Protein 6MLX (pdb70)

InterPro domains:
  IPR026906 BspA-type LRR region [PF13306] (80-206)
  IPR032675 Leucine-rich repeat domain superfamily [G3DSA:3.80.10.10] (32-240)
  IPR053139 Putative surface bspA-like protein [PTHR45661] (82-229)

Solvent-accessible surface area: 36418 Å² total; per-residue (Å²): 184,72,12,70,35,148,78,0,86,32,16,16,25,101,126,42,80,0,3,20,0,26,85,11,82,15,174,31,106,30,2,40,2,6,44,84,4,42,40,16,52,0,34,43,0,15,66,92,0,0,96,36,17,88,36,0,44,113,3,33,9,17,76,23,0,116,26,0,2,53,34,0,0,14,14,0,42,120,0,38,156,9,100,25,6,96,12,0,112,43,0,104,63,44,0,0,37,103,0,66,34,0,53,33,16,129,12,14,210,21,0,34,31,0,15,68,19,0,0,7,29,0,26,36,0,64,81,2,69,3,26,98,22,6,99,58,21,12,12,0,0,0,58,62,0,20,83,0,30,24,0,124,0,2,95,56,17,71,26,0,1,33,4,2,0,58,22,0,126,26,0,52,100,14,24,64,36,22,172,176,13,46,31,7,124,12,0,0,50,12,0,150,141,6,53,96,107,16,57,150,49,0,105,183,37,26,5,170,21,110,24,66,208,68,21,50,25,153,81,7,91,56,27,42,14,127,84,80,70,2,2,30,0,59,83,9,73,13,168,27,97,42,1,56,2,6,53,100,4,11,5,8,46,0,10,36,0,14,62,29,0,0,29,37,14,80,33,0,38,131,1,22,9,18,66,36,0,128,31,0,0,46,1,0,0,9,16,0,46,117,0,32,119,8,108,22,1,80,26,0,123,48,0,104,32,3,0,0,22,94,0,58,40,0,57,11,12,106,19,12,194,42,0,32,42,1,15,74,0,0,0,4,16,0,24,40,0,76,78,0,61,3,23,93,24,9,140,110,22,15,21,0,0,0,37,67,0,17,84,0,28,22,1,126,0,1,88,55,20,161,73,0,14,70,6,3,0,55,19,0,128,37,0,66,95,10,22,56,47,31,172,170,10,59,36,21,108,11,0,0,42,6,0,156,110,6,52,99,92,20,61,130,45,0,88,149,44,29,3,171,22,101,24,67,121,237,88,22,75,37,156,66,8,95,87,29,98,17,125,111,168,85,0,1,29,0,61,82,7,80,11,166,30,113,54,3,56,2,4,51,100,6,114,62,45,43,0,31,39,0,13,58,101,0,0,102,40,15,77,34,0,41,116,3,32,9,15,76,33,0,98,32,0,1,66,37,0,0,12,15,0,38,114,0,17,77,10,100,21,1,110,10,0,77,44,0,100,62,47,0,0,30,106,0,65,34,0,8,10,18,125,15,16,216,44,0,62,23,0,12,98,20,0,0,6,33,0,26,20,0,6,57,2,72,2,22,90,36,7,156,93,23,12,21,0,0,1,55,64,0,31,35,0,0,16,0,120,0,1,87,61,18,161,74,1,18,70,4,1,0,60,18,0,82,1,0,18,69,13,26,60,46,31,157,170,16,67,36,24,122,11,0,0,26,3,0,36,36,3,47,38,62,19,8,133,40,0,91,191,43,30,1,172,21,99,3,20,53,143,229,84,21,70,44,160,74,8,86,82,28,86,15,124,120,174,84,1,0,29,0,58,70,12,86,18,171,28,100,47,1,56,4,7,51,105,8,107,59,45,48,0,8,37,0,13,60,18,0,0,23,37,16,87,34,0,41,122,4,31,14,17,57,37,0,123,33,0,0,46,1,0,0,10,15,0,43,124,0,29,137,6,114,22,2,35,25,0,111,45,0,101,32,2,0,0,21,96,0,60,37,0,28,45,12,110,18,9,57,12,0,23,33,1,15,75,0,0,1,3,15,0,25,38,0,70,85,2,73,2,21,17,0,12,67,111,24,16,21,0,0,0,34,64,0,15,87,0,28,25,0,118,0,4,10,30,17,98,68,0,13,69,5,2,0,61,17,0,115,39,0,66,98,14,23,48,39,25,126,121,2,53,37,23,109,14,0,0,41,3,0,118,114,5,54,87,108,21,52,144,38,0,86,151,18,40,2,155,24,104,22,59,112

Organism: Treponema pallidum (NCBI:txid160)

Foldseek 3Di:
DADDCVQFDWDADPVRQEIETQAGRDQAQEHEHDQHDPPHGHAEDEACRQQQSCRYAEYEYEQNHAEYYACSNPNVCNHAYYHDHLNYAEYEACVCANVCNHQEYADHLRYAEYYALPCANNQNHAEEEDELNHAYHYANVVHQNQRHAEYEDRLVHAEQEHCPPANNCNHAYYHNDYPEHYYYECPQHNPNHHDPVRVVVVVVNPDPYDND/DADDCVQFDWDADPVSQAIETAAGNDLDQEHEHDQDDPNHGHAEDEDCRQAQSCNYQEYEDEQNHAEYYACSNQNNQNHAEYHDHQNHAEYEHCVCANVQNHQEDDDHQQHAYYEACPCANNQNYAEEEDHLNYHYHYANVPAQNQRHAEYEDRLPAAEQYHCVPHQNCNHAYYHNDDPEHYYYECVQENVNHHDPVVVVVVVVNPDDYDNYD/DADDPVQFDWDADPVRQEIETEAGNDLAQEHEHDQHDPRHGHAEQEACRQAQSCNYQEYEYEQRHAEYYHCSNPNNCNHAYYHDHLNHAEYEACVCHNVCNHQEYDDHQQHAEYYALPCAQNQNHAEEEDHLNHAYHYANVQHQNQNHAEYEDRLVAAEQEHCPPANNCNHAYYHNDDPEHYYYECPQANPNNHDPVRVVVVVVNPDPYDNHHD/DADDPVQFDWDADPVRQAIETQAGNDLDQEHEHDQDDPNHGHAEQEACRCAQSCNYQEYEDEQNHAEYYHCSNQNNCNHAEYHDHLNHAEYEACVQHNVCNYEDDDDHQQHAEYYELPCANNQNYAEEEDHLNYQYHYANVQAQNQRHAEYEDRAPHAEQYHCVHAQNCRHAYYHNPYPEHYYYAPPQENPQNHDPVRVVVVVVNPDPYDNYD

Nearest PDB structures (foldseek):
  6mlx-assembly3_C  TM=1.003E+00  e=8.931E-34  Treponema pallidum
  4gt6-assembly1_A  TM=8.501E-01  e=5.662E-10  Faecalibacterium duncaniae
  4fs7-assembly1_A  TM=8.489E-01  e=1.239E-09  Bacteroides ovatus ATCC 8483
  4cp6-assembly1_A  TM=5.878E-01  e=2.689E-06  Streptococcus pneumoniae
  4h09-assembly2_B  TM=4.894E-01  e=1.222E-04  Eubacterium ventriosum ATCC 27560

Sequence (852 aa):
KETPAKFFQYGLTPDRDGIIITRYLGKGIAVVLPSQIDGLPVVEVATKAFYGCVSLVRVSLPSSVRMIGQHAFDGCTKLARIELPDGLREIRHHAFHKCVSLAGIVFPRSLQVIGQDVFSSCGSLVDVVLPNSVKEIGSGAFRDCAELASVRLPVGVKNLADGLFEGCRNLVELGNLPEKVSFGVGVFVGCYRLPDVLKRSVRKLGYKGEFAKETPAKFFQYGLTPDRDGIIITRYLGKGIAVVLPSQIDGLPVVEVATKAFYGCVSLVRVSLPSSVRMIGQHAFDGCTKLARIELPDGLREIRHHAFHKCVSLAGIVFPRSLQVIGQDVFSSCGSLVDVVLPNSVKEIGSGAFRDCAELASVRLPVGVKNLADGLFEGCRNLVELGNLPEKVSFGVGVFVGCYRLPDVLKRSVRKLGYKGEFAAKETPAKFFQYGLTPDRDGIIITRYLGKGIAVVLPSQIDGLPVVEVATKAFYGCVSLVRVSLPSSVRMIGQHAFDGCTKLARIELPDGLREIRHHAFHKCVSLAGIVFPRSLQVIGQDVFSSCGSLVDVVLPNSVKEIGSGAFRDCAELASVRLPVGVKNLADGLFEGCRNLVELGNLPEKVSFGVGVFVGCYRLPDVLKRSVRKLGYKGEFAAAKETPAKFFQYGLTPDRDGIIITRYLGKGIAVVLPSQIDGLPVVEVATKAFYGCVSLVRVSLPSSVRMIGQHAFDGCTKLARIELPDGLREIRHHAFHKCVSLAGIVFPRSLQVIGQDVFSSCGSLVDVVLPNSVKEIGSGAFRDCAELASVRLPVGVKNLADGLFEGCRNLVELGNLPEKVSFGVGVFVGCYRLPDVLKRSVRKLGYKGEFAA

Structure (mmCIF, N/CA/C/O backbone):
data_6MLX
#
_entry.id   6MLX
#
_cell.length_a   104.079
_cell.length_b   104.079
_cell.length_c   185.808
_cell.angle_alpha   90.000
_cell.angle_beta   90.000
_cell.angle_gamma   90.000
#
_symmetry.space_group_name_H-M   'P 43 21 2'
#
loop_
_entity.id
_entity.type
_entity.pdbx_description
1 polymer 'Leucine-rich repeat protein TpLRR'
2 water water
#
loop_
_atom_site.group_PDB
_atom_site.id
_atom_site.type_symbol
_atom_site.label_atom_id
_atom_site.label_alt_id
_atom_site.label_comp_id
_atom_site.label_asym_id
_atom_site.label_entity_id
_atom_site.label_seq_id
_atom_site.pdbx_PDB_ins_code
_atom_site.Cartn_x
_atom_site.Cartn_y
_atom_site.Cartn_z
_atom_site.occupancy
_atom_site.B_iso_or_equiv
_atom_site.auth_seq_id
_atom_site.auth_comp_id
_atom_site.auth_asym_id
_atom_site.auth_atom_id
_atom_site.pdbx_PDB_model_num
ATOM 1 N N . LYS A 1 4 ? -7.715 9.054 83.804 1.00 34.23 36 LYS A N 1
ATOM 2 C CA . LYS A 1 4 ? -8.310 8.144 82.829 1.00 34.40 36 LYS A CA 1
ATOM 3 C C . LYS A 1 4 ? -7.813 8.512 81.422 1.00 34.35 36 LYS A C 1
ATOM 4 O O . LYS A 1 4 ? -7.601 7.620 80.603 1.00 34.46 36 LYS A O 1
ATOM 10 N N . GLU A 1 5 ? -7.574 9.811 81.190 1.00 33.79 37 GLU A N 1
ATOM 11 C CA . GLU A 1 5 ? -7.229 10.471 79.920 1.00 33.65 37 GLU A CA 1
ATOM 12 C C . GLU A 1 5 ? -7.031 9.597 78.684 1.00 33.68 37 GLU A C 1
ATOM 13 O O . GLU A 1 5 ? -6.258 8.632 78.698 1.00 33.70 37 GLU A O 1
ATOM 19 N N . THR A 1 6 ? -7.694 9.976 77.594 1.00 33.33 38 THR A N 1
ATOM 20 C CA . THR A 1 6 ? -7.517 9.300 76.314 1.00 33.29 38 THR A CA 1
ATOM 21 C C . THR A 1 6 ? -6.083 9.491 75.825 1.00 33.22 38 THR A C 1
ATOM 22 O O . THR A 1 6 ? -5.615 10.636 75.734 1.00 33.09 38 THR A O 1
ATOM 26 N N . PRO A 1 7 ? -5.363 8.415 75.493 1.00 33.22 39 PRO A N 1
ATOM 27 C CA . PRO A 1 7 ? -3.939 8.557 75.151 1.00 33.17 39 PRO A CA 1
ATOM 28 C C . PRO A 1 7 ? -3.734 9.422 73.918 1.00 33.00 39 PRO A C 1
ATOM 29 O O . PRO A 1 7 ? -4.584 9.483 73.024 1.00 32.98 39 PRO A O 1
ATOM 33 N N . ALA A 1 8 ? -2.577 10.086 73.867 1.00 32.78 40 ALA A N 1
ATOM 34 C CA . ALA A 1 8 ? -2.337 11.064 72.811 1.00 32.67 40 ALA A CA 1
ATOM 35 C C . ALA A 1 8 ? -2.392 10.456 71.417 1.00 32.63 40 ALA A C 1
ATOM 36 O O . ALA A 1 8 ? -2.676 11.179 70.456 1.00 32.51 40 ALA A O 1
ATOM 38 N N . LYS A 1 9 ? -2.146 9.149 71.278 1.00 32.86 41 LYS A N 1
ATOM 39 C CA . LYS A 1 9 ? -2.024 8.566 69.942 1.00 32.79 41 LYS A CA 1
ATOM 40 C C . LYS A 1 9 ? -3.342 8.589 69.173 1.00 32.69 41 LYS A C 1
ATOM 41 O O . LYS A 1 9 ? -3.330 8.466 67.941 1.00 32.53 41 LYS A O 1
ATOM 47 N N . PHE A 1 10 ? -4.472 8.782 69.855 1.00 32.59 42 PHE A N 1
ATOM 48 C CA . PHE A 1 10 ? -5.742 8.964 69.161 1.00 32.46 42 PHE A CA 1
ATOM 49 C C . PHE A 1 10 ? -5.973 10.397 68.674 1.00 32.34 42 PHE A C 1
ATOM 50 O O . PHE A 1 10 ? -7.030 10.659 68.088 1.00 32.23 42 PHE A O 1
ATOM 58 N N . PHE A 1 11 ? -5.021 11.325 68.867 1.00 31.97 43 PHE A N 1
ATOM 59 C CA . PHE A 1 11 ? -5.169 12.702 68.393 1.00 31.87 43 PHE A CA 1
ATOM 60 C C . PHE A 1 11 ? -4.014 13.122 67.494 1.00 31.75 43 PHE A C 1
ATOM 61 O O . PHE A 1 11 ? -2.856 12.782 67.750 1.00 31.74 43 PHE A O 1
ATOM 69 N N . GLN A 1 12 ? -4.345 13.887 66.455 1.00 30.98 44 GLN A N 1
ATOM 70 C CA . GLN A 1 12 ? -3.395 14.741 65.767 1.00 30.88 44 GLN A CA 1
ATOM 71 C C . GLN A 1 12 ? -3.442 16.126 66.397 1.00 30.90 44 GLN A C 1
ATOM 72 O O . GLN A 1 12 ? -4.522 16.622 66.757 1.00 30.89 44 GLN A O 1
ATOM 78 N N . TYR A 1 13 ? -2.267 16.753 66.504 1.00 30.59 45 TYR A N 1
ATOM 79 C CA . TYR A 1 13 ? -2.111 18.015 67.217 1.00 30.56 45 TYR A CA 1
ATOM 80 C C . TYR A 1 13 ? -0.948 18.802 66.640 1.00 30.55 45 TYR A C 1
ATOM 81 O O . TYR A 1 13 ? -0.063 18.254 65.975 1.00 30.51 45 TYR A O 1
ATOM 90 N N . GLY A 1 14 ? -0.964 20.108 66.920 1.00 30.49 46 GLY A N 1
ATOM 91 C CA . GLY A 1 14 ? 0.167 20.970 66.655 1.00 30.43 46 GLY A CA 1
ATOM 92 C C . GLY A 1 14 ? 0.555 21.752 67.897 1.00 30.58 46 GLY A C 1
ATOM 93 O O . GLY A 1 14 ? -0.051 21.612 68.966 1.00 30.63 46 GLY A O 1
ATOM 94 N N . LEU A 1 15 ? 1.600 22.558 67.736 1.00 30.56 47 LEU A N 1
ATOM 95 C CA . LEU A 1 15 ? 2.007 23.511 68.755 1.00 30.53 47 LEU A CA 1
ATOM 96 C C . LEU A 1 15 ? 1.238 24.814 68.573 1.00 30.45 47 LEU A C 1
ATOM 97 O O . LEU A 1 15 ? 0.804 25.164 67.465 1.00 30.27 47 LEU A O 1
ATOM 102 N N . THR A 1 16 ? 1.049 25.521 69.687 1.00 30.88 48 THR A N 1
ATOM 103 C CA . THR A 1 16 ? 0.551 26.882 69.645 1.00 30.79 48 THR A CA 1
ATOM 104 C C . THR A 1 16 ? 1.673 27.835 69.206 1.00 30.66 48 THR A C 1
ATOM 105 O O . THR A 1 16 ? 2.858 27.521 69.370 1.00 30.59 48 THR A O 1
ATOM 109 N N . PRO A 1 17 ? 1.324 29.008 68.600 1.00 30.73 49 PRO A N 1
ATOM 110 C CA . PRO A 1 17 ? 2.363 29.965 68.180 1.00 30.42 49 PRO A CA 1
ATOM 111 C C . PRO A 1 17 ? 3.516 30.209 69.155 1.00 30.35 49 PRO A C 1
ATOM 112 O O . PRO A 1 17 ? 4.677 30.253 68.719 1.00 30.41 49 PRO A O 1
ATOM 116 N N . ASP A 1 18 ? 3.271 30.341 70.455 1.00 30.47 50 ASP A N 1
ATOM 117 C CA . ASP A 1 18 ? 4.385 30.627 71.350 1.00 30.40 50 ASP A CA 1
ATOM 118 C C . ASP A 1 18 ? 4.951 29.374 72.021 1.00 30.78 50 ASP A C 1
ATOM 119 O O . ASP A 1 18 ? 5.581 29.486 73.084 1.00 30.73 50 ASP A O 1
ATOM 124 N N . ARG A 1 19 ? 4.744 28.190 71.422 1.00 30.02 51 ARG A N 1
ATOM 125 C CA . ARG A 1 19 ? 5.487 26.967 71.762 1.00 30.25 51 ARG A CA 1
ATOM 126 C C . ARG A 1 19 ? 5.282 26.534 73.214 1.00 30.42 51 ARG A C 1
ATOM 127 O O . ARG A 1 19 ? 6.157 25.896 73.816 1.00 30.48 51 ARG A O 1
ATOM 135 N N . ASP A 1 20 ? 4.127 26.859 73.786 1.00 30.91 52 ASP A N 1
ATOM 136 C CA . ASP A 1 20 ? 3.834 26.574 75.182 1.00 30.91 52 ASP A CA 1
ATOM 137 C C . ASP A 1 20 ? 2.618 25.678 75.378 1.00 30.97 52 ASP A C 1
ATOM 138 O O . ASP A 1 20 ? 2.322 25.302 76.522 1.00 31.00 52 ASP A O 1
ATOM 143 N N . GLY A 1 21 ? 1.896 25.340 74.311 1.00 30.76 53 GLY A N 1
ATOM 144 C CA . GLY A 1 21 ? 0.670 24.574 74.447 1.00 30.90 53 GLY A CA 1
ATOM 145 C C . GLY A 1 21 ? 0.340 23.787 73.198 1.00 30.92 53 GLY A C 1
ATOM 146 O O . GLY A 1 21 ? 0.821 24.082 72.098 1.00 30.87 53 GLY A O 1
ATOM 147 N N . ILE A 1 22 ? -0.513 22.783 73.385 1.00 30.70 54 ILE A N 1
ATOM 148 C CA . ILE A 1 22 ? -0.907 21.845 72.338 1.00 30.75 54 ILE A CA 1
ATOM 149 C C . ILE A 1 22 ? -2.296 22.223 71.840 1.00 30.83 54 ILE A C 1
ATOM 150 O O . ILE A 1 22 ? -3.214 22.438 72.646 1.00 30.84 54 ILE A O 1
ATOM 155 N N . ILE A 1 23 ? -2.444 22.323 70.518 1.00 30.50 55 ILE A N 1
ATOM 156 C CA . ILE A 1 23 ? -3.724 22.501 69.841 1.00 30.43 55 ILE A CA 1
ATOM 157 C C . ILE A 1 23 ? -4.134 21.155 69.258 1.00 30.48 55 ILE A C 1
ATOM 158 O O . ILE A 1 23 ? -3.398 20.580 68.449 1.00 30.40 55 ILE A O 1
ATOM 163 N N . ILE A 1 24 ? -5.299 20.647 69.653 1.00 30.39 56 ILE A N 1
ATOM 164 C CA . ILE A 1 24 ? -5.774 19.363 69.138 1.00 30.38 56 ILE A CA 1
ATOM 165 C C . ILE A 1 24 ? -6.481 19.604 67.808 1.00 30.34 56 ILE A C 1
ATOM 166 O O . ILE A 1 24 ? -7.473 20.338 67.742 1.00 30.26 56 ILE A O 1
ATOM 171 N N . THR A 1 25 ? -5.959 18.998 66.741 1.00 30.32 57 THR A N 1
ATOM 172 C CA . THR A 1 25 ? -6.479 19.230 65.403 1.00 30.15 57 THR A CA 1
ATOM 173 C C . THR A 1 25 ? -7.375 18.106 64.907 1.00 30.14 57 THR A C 1
ATOM 174 O O . THR A 1 25 ? -8.207 18.349 64.026 1.00 30.04 57 THR A O 1
ATOM 178 N N . ARG A 1 26 ? -7.236 16.894 65.433 1.00 30.60 58 ARG A N 1
ATOM 179 C CA . ARG A 1 26 ? -8.152 15.851 64.995 1.00 30.62 58 ARG A CA 1
ATOM 180 C C . ARG A 1 26 ? -8.189 14.746 66.045 1.00 30.85 58 ARG A C 1
ATOM 181 O O . ARG A 1 26 ? -7.166 14.403 66.646 1.00 30.91 58 ARG A O 1
ATOM 189 N N . TYR A 1 27 ? -9.388 14.227 66.288 1.00 31.29 59 TYR A N 1
ATOM 190 C CA . TYR A 1 27 ? -9.565 12.995 67.034 1.00 31.48 59 TYR A CA 1
ATOM 191 C C . TYR A 1 27 ? -9.704 11.865 66.026 1.00 31.43 59 TYR A C 1
ATOM 192 O O . TYR A 1 27 ? -10.560 11.927 65.135 1.00 31.26 59 TYR A O 1
ATOM 201 N N . LEU A 1 28 ? -8.855 10.849 66.164 1.00 31.81 60 LEU A N 1
ATOM 202 C CA . LEU A 1 28 ? -8.785 9.756 65.201 1.00 31.80 60 LEU A CA 1
ATOM 203 C C . LEU A 1 28 ? -9.588 8.536 65.618 1.00 31.89 60 LEU A C 1
ATOM 204 O O . LEU A 1 28 ? -10.053 7.786 64.751 1.00 31.86 60 LEU A O 1
ATOM 209 N N . GLY A 1 29 ? -9.781 8.321 66.912 1.00 32.19 61 GLY A N 1
ATOM 210 C CA . GLY A 1 29 ? -10.446 7.124 67.382 1.00 32.32 61 GLY A CA 1
ATOM 211 C C . GLY A 1 29 ? -11.936 7.146 67.094 1.00 32.36 61 GLY A C 1
ATOM 212 O O . GLY A 1 29 ? -12.470 8.002 66.385 1.00 32.29 61 GLY A O 1
ATOM 213 N N . LYS A 1 30 ? -12.619 6.149 67.644 1.00 32.66 62 LYS A N 1
ATOM 214 C CA . LYS A 1 30 ? -14.074 6.052 67.542 1.00 32.65 62 LYS A CA 1
ATOM 215 C C . LYS A 1 30 ? -14.633 5.451 68.822 1.00 32.80 62 LYS A C 1
ATOM 216 O O . LYS A 1 30 ? -15.514 4.585 68.795 1.00 32.88 62 LYS A O 1
ATOM 222 N N . GLY A 1 31 ? -14.107 5.882 69.967 1.00 32.59 63 GLY A N 1
ATOM 223 C CA . GLY A 1 31 ? -14.658 5.442 71.232 1.00 32.73 63 GLY A CA 1
ATOM 224 C C . GLY A 1 31 ? -16.000 6.092 71.501 1.00 32.84 63 GLY A C 1
ATOM 225 O O . GLY A 1 31 ? -16.500 6.934 70.751 1.00 32.88 63 GLY A O 1
ATOM 226 N N . ILE A 1 32 ? -16.616 5.676 72.600 1.00 32.68 64 ILE A N 1
ATOM 227 C CA . ILE A 1 32 ? -17.853 6.323 73.013 1.00 32.72 64 ILE A CA 1
ATOM 228 C C . ILE A 1 32 ? -17.583 7.487 73.951 1.00 32.72 64 ILE A C 1
ATOM 229 O O . ILE A 1 32 ? -18.497 8.285 74.227 1.00 32.76 64 ILE A O 1
ATOM 234 N N . ALA A 1 33 ? -16.344 7.622 74.423 1.00 32.88 65 ALA A N 1
ATOM 235 C CA . ALA A 1 33 ? -15.978 8.581 75.454 1.00 32.92 65 ALA A CA 1
ATOM 236 C C . ALA A 1 33 ? -14.521 8.964 75.258 1.00 32.91 65 ALA A C 1
ATOM 237 O O . ALA A 1 33 ? -13.647 8.090 75.197 1.00 32.92 65 ALA A O 1
ATOM 239 N N . VAL A 1 34 ? -14.279 10.266 75.135 1.00 32.72 66 VAL A N 1
ATOM 240 C CA . VAL A 1 34 ? -12.947 10.849 75.083 1.00 32.59 66 VAL A CA 1
ATOM 241 C C . VAL A 1 34 ? -12.776 11.694 76.337 1.00 32.72 66 VAL A C 1
ATOM 242 O O . VAL A 1 34 ? -13.677 12.461 76.701 1.00 32.79 66 VAL A O 1
ATOM 246 N N . VAL A 1 35 ? -11.668 11.488 77.038 1.00 32.89 67 VAL A N 1
ATOM 247 C CA . VAL A 1 35 ? -11.200 12.408 78.062 1.00 32.92 67 VAL A CA 1
ATOM 248 C C . VAL A 1 35 ? -9.946 13.045 77.481 1.00 32.90 67 VAL A C 1
ATOM 249 O O . VAL A 1 35 ? -8.871 12.433 77.469 1.00 32.86 67 VAL A O 1
ATOM 253 N N . LEU A 1 36 ? -10.098 14.256 76.962 1.00 32.40 68 LEU A N 1
ATOM 254 C CA . LEU A 1 36 ? -8.988 14.961 76.350 1.00 32.24 68 LEU A CA 1
ATOM 255 C C . LEU A 1 36 ? -7.867 15.161 77.364 1.00 32.27 68 LEU A C 1
ATOM 256 O O . LEU A 1 36 ? -8.108 15.739 78.440 1.00 32.21 68 LEU A O 1
ATOM 261 N N . PRO A 1 37 ? -6.637 14.725 77.060 1.00 32.40 69 PRO A N 1
ATOM 262 C CA . PRO A 1 37 ? -5.539 14.890 78.020 1.00 32.32 69 PRO A CA 1
ATOM 263 C C . PRO A 1 37 ? -5.299 16.358 78.334 1.00 32.20 69 PRO A C 1
ATOM 264 O O . PRO A 1 37 ? -5.366 17.224 77.462 1.00 32.12 69 PRO A O 1
ATOM 268 N N . SER A 1 38 ? -5.025 16.634 79.604 1.00 31.89 70 SER A N 1
ATOM 269 C CA . SER A 1 38 ? -4.686 17.993 79.995 1.00 31.78 70 SER A CA 1
ATOM 270 C C . SER A 1 38 ? -3.341 18.427 79.444 1.00 31.63 70 SER A C 1
ATOM 271 O O . SER A 1 38 ? -3.063 19.630 79.402 1.00 31.50 70 SER A O 1
ATOM 274 N N . GLN A 1 39 ? -2.501 17.477 79.035 1.00 31.66 71 GLN A N 1
ATOM 275 C CA . GLN A 1 39 ? -1.182 17.798 78.507 1.00 31.60 71 GLN A CA 1
ATOM 276 C C . GLN A 1 39 ? -0.747 16.731 77.503 1.00 31.68 71 GLN A C 1
ATOM 277 O O . GLN A 1 39 ? -1.178 15.573 77.571 1.00 31.80 71 GLN A O 1
ATOM 283 N N . ILE A 1 40 ? 0.100 17.135 76.559 1.00 31.48 72 ILE A N 1
ATOM 284 C CA . ILE A 1 40 ? 0.820 16.198 75.704 1.00 31.47 72 ILE A CA 1
ATOM 285 C C . ILE A 1 40 ? 2.305 16.483 75.845 1.00 31.45 72 ILE A C 1
ATOM 286 O O . ILE A 1 40 ? 2.753 17.610 75.595 1.00 31.41 72 ILE A O 1
ATOM 291 N N . ASP A 1 41 ? 3.062 15.461 76.246 1.00 31.20 73 ASP A N 1
ATOM 292 C CA . ASP A 1 41 ? 4.511 15.546 76.417 1.00 31.24 73 ASP A CA 1
ATOM 293 C C . ASP A 1 41 ? 4.911 16.826 77.142 1.00 31.08 73 ASP A C 1
ATOM 294 O O . ASP A 1 41 ? 5.752 17.602 76.691 1.00 31.05 73 ASP A O 1
ATOM 299 N N . GLY A 1 42 ? 4.273 17.038 78.292 1.00 31.31 74 GLY A N 1
ATOM 300 C CA . GLY A 1 42 ? 4.601 18.148 79.151 1.00 31.14 74 GLY A CA 1
ATOM 301 C C . GLY A 1 42 ? 4.102 19.490 78.686 1.00 31.05 74 GLY A C 1
ATOM 302 O O . GLY A 1 42 ? 4.460 20.504 79.292 1.00 31.01 74 GLY A O 1
ATOM 303 N N . LEU A 1 43 ? 3.305 19.546 77.623 1.00 31.09 75 LEU A N 1
ATOM 304 C CA . LEU A 1 43 ? 2.702 20.839 77.326 1.00 31.03 75 LEU A CA 1
ATOM 305 C C . LEU A 1 43 ? 1.194 20.780 77.538 1.00 31.08 75 LEU A C 1
ATOM 306 O O . LEU A 1 43 ? 0.571 19.747 77.259 1.00 31.20 75 LEU A O 1
ATOM 311 N N . PRO A 1 44 ? 0.584 21.855 78.045 1.00 30.93 76 PRO A N 1
ATOM 312 C CA . PRO A 1 44 ? -0.861 21.838 78.285 1.00 30.92 76 PRO A CA 1
ATOM 313 C C . PRO A 1 44 ? -1.651 21.912 76.983 1.00 30.99 76 PRO A C 1
ATOM 314 O O . PRO A 1 44 ? -1.245 22.560 76.010 1.00 30.83 76 PRO A O 1
ATOM 318 N N . VAL A 1 45 ? -2.802 21.237 76.983 1.00 30.83 77 VAL A N 1
ATOM 319 C CA . VAL A 1 45 ? -3.699 21.215 75.832 1.00 30.89 77 VAL A CA 1
ATOM 320 C C . VAL A 1 45 ? -4.662 22.393 75.967 1.00 30.82 77 VAL A C 1
ATOM 321 O O . VAL A 1 45 ? -5.543 22.388 76.835 1.00 30.83 77 VAL A O 1
ATOM 325 N N . VAL A 1 46 ? -4.508 23.396 75.099 1.00 30.31 78 VAL A N 1
ATOM 326 C CA . VAL A 1 46 ? -5.161 24.692 75.282 1.00 30.26 78 VAL A CA 1
ATOM 327 C C . VAL A 1 46 ? -6.250 24.990 74.257 1.00 30.28 78 VAL A C 1
ATOM 328 O O . VAL A 1 46 ? -6.982 25.982 74.431 1.00 30.14 78 VAL A O 1
ATOM 332 N N . GLU A 1 47 ? -6.380 24.194 73.196 1.00 30.10 79 GLU A N 1
ATOM 333 C CA . GLU A 1 47 ? -7.335 24.516 72.146 1.00 30.07 79 GLU A CA 1
ATOM 334 C C . GLU A 1 47 ? -7.836 23.243 71.474 1.00 30.19 79 GLU A C 1
ATOM 335 O O . GLU A 1 47 ? -7.070 22.296 71.269 1.00 30.18 79 GLU A O 1
ATOM 341 N N . VAL A 1 48 ? -9.130 23.219 71.155 1.00 29.72 80 VAL A N 1
ATOM 342 C CA . VAL A 1 48 ? -9.708 22.213 70.266 1.00 29.77 80 VAL A CA 1
ATOM 343 C C . VAL A 1 48 ? -9.963 22.901 68.929 1.00 29.66 80 VAL A C 1
ATOM 344 O O . VAL A 1 48 ? -10.892 23.707 68.809 1.00 29.62 80 VAL A O 1
ATOM 348 N N . ALA A 1 49 ? -9.155 22.573 67.918 1.00 29.53 81 ALA A N 1
ATOM 349 C CA . ALA A 1 49 ? -9.124 23.325 66.668 1.00 29.40 81 ALA A CA 1
ATOM 350 C C . ALA A 1 49 ? -10.366 23.080 65.809 1.00 29.25 81 ALA A C 1
ATOM 351 O O . ALA A 1 49 ? -11.166 22.167 66.042 1.00 29.30 81 ALA A O 1
ATOM 353 N N . THR A 1 50 ? -10.505 23.936 64.801 1.00 28.94 82 THR A N 1
ATOM 354 C CA . THR A 1 50 ? -11.514 23.840 63.751 1.00 28.76 82 THR A CA 1
ATOM 355 C C . THR A 1 50 ? -11.771 22.397 63.324 1.00 28.77 82 THR A C 1
ATOM 356 O O . THR A 1 50 ? -10.847 21.681 62.935 1.00 28.75 82 THR A O 1
ATOM 360 N N . LYS A 1 51 ? -13.035 21.958 63.424 1.00 28.94 83 LYS A N 1
ATOM 361 C CA . LYS A 1 51 ? -13.507 20.667 62.907 1.00 28.92 83 LYS A CA 1
ATOM 362 C C . LYS A 1 51 ? -12.775 19.461 63.509 1.00 29.06 83 LYS A C 1
ATOM 363 O O . LYS A 1 51 ? -12.732 18.387 62.895 1.00 29.00 83 LYS A O 1
ATOM 369 N N . ALA A 1 52 ? -12.206 19.589 64.707 1.00 29.48 84 ALA A N 1
ATOM 370 C CA . ALA A 1 52 ? -11.379 18.508 65.239 1.00 29.64 84 ALA A CA 1
ATOM 371 C C . ALA A 1 52 ? -12.200 17.250 65.534 1.00 29.85 84 ALA A C 1
ATOM 372 O O . ALA A 1 52 ? -11.697 16.128 65.396 1.00 29.87 84 ALA A O 1
ATOM 374 N N . PHE A 1 53 ? -13.460 17.402 65.949 1.00 29.72 85 PHE A N 1
ATOM 375 C CA . PHE A 1 53 ? -14.333 16.247 66.152 1.00 29.80 85 PHE A CA 1
ATOM 376 C C . PHE A 1 53 ? -15.469 16.231 65.138 1.00 29.67 85 PHE A C 1
ATOM 377 O O . PHE A 1 53 ? -16.533 15.667 65.398 1.00 29.77 85 PHE A O 1
ATOM 385 N N . TYR A 1 54 ? -15.254 16.870 63.996 1.00 29.57 86 TYR A N 1
ATOM 386 C CA . TYR A 1 54 ? -16.276 16.982 62.969 1.00 29.49 86 TYR A CA 1
ATOM 387 C C . TYR A 1 54 ? -16.779 15.599 62.551 1.00 29.55 86 TYR A C 1
ATOM 388 O O . TYR A 1 54 ? -15.987 14.728 62.173 1.00 29.49 86 TYR A O 1
ATOM 397 N N . GLY A 1 55 ? -18.093 15.393 62.653 1.00 29.77 87 GLY A N 1
ATOM 398 C CA . GLY A 1 55 ? -18.705 14.150 62.227 1.00 29.80 87 GLY A CA 1
ATOM 399 C C . GLY A 1 55 ? -18.434 12.930 63.080 1.00 29.99 87 GLY A C 1
ATOM 400 O O . GLY A 1 55 ? -18.675 11.808 62.622 1.00 30.01 87 GLY A O 1
ATOM 401 N N . CYS A 1 56 ? -17.958 13.093 64.316 1.00 30.44 88 CYS A N 1
ATOM 402 C CA . CYS A 1 56 ? -17.616 11.928 65.142 1.00 30.64 88 CYS A CA 1
ATOM 403 C C . CYS A 1 56 ? -18.890 11.369 65.771 1.00 30.81 88 CYS A C 1
ATOM 404 O O . CYS A 1 56 ? -19.159 11.521 66.967 1.00 30.97 88 CYS A O 1
ATOM 407 N N . VAL A 1 57 ? -19.679 10.679 64.939 1.00 30.77 89 VAL A N 1
ATOM 408 C CA . VAL A 1 57 ? -20.987 10.180 65.358 1.00 30.94 89 VAL A CA 1
ATOM 409 C C . VAL A 1 57 ? -20.914 9.131 66.455 1.00 31.13 89 VAL A C 1
ATOM 410 O O . VAL A 1 57 ? -21.948 8.793 67.041 1.00 31.35 89 VAL A O 1
ATOM 414 N N . SER A 1 58 ? -19.726 8.607 66.753 1.00 31.52 90 SER A N 1
ATOM 415 C CA . SER A 1 58 ? -19.586 7.604 67.799 1.00 31.63 90 SER A CA 1
ATOM 416 C C . SER A 1 58 ? -19.614 8.189 69.205 1.00 31.87 90 SER A C 1
ATOM 417 O O . SER A 1 58 ? -19.905 7.460 70.158 1.00 31.93 90 SER A O 1
ATOM 420 N N . LEU A 1 59 ? -19.294 9.472 69.363 1.00 31.68 91 LEU A N 1
ATOM 421 C CA . LEU A 1 59 ? -19.056 10.034 70.685 1.00 31.75 91 LEU A CA 1
ATOM 422 C C . LEU A 1 59 ? -20.360 10.241 71.440 1.00 31.80 91 LEU A C 1
ATOM 423 O O . LEU A 1 59 ? -21.343 10.739 70.881 1.00 31.84 91 LEU A O 1
ATOM 428 N N . VAL A 1 60 ? -20.356 9.835 72.710 1.00 31.65 92 VAL A N 1
ATOM 429 C CA . VAL A 1 60 ? -21.459 10.066 73.629 1.00 31.82 92 VAL A CA 1
ATOM 430 C C . VAL A 1 60 ? -21.079 11.070 74.713 1.00 31.86 92 VAL A C 1
ATOM 431 O O . VAL A 1 60 ? -21.906 11.886 75.129 1.00 31.95 92 VAL A O 1
ATOM 435 N N . ARG A 1 61 ? -19.827 11.034 75.168 1.00 32.11 93 ARG A N 1
ATOM 436 C CA . ARG A 1 61 ? -19.341 11.912 76.222 1.00 32.13 93 ARG A CA 1
ATOM 437 C C . ARG A 1 61 ? -17.943 12.392 75.864 1.00 32.06 93 ARG A C 1
ATOM 438 O O . ARG A 1 61 ? -17.106 11.612 75.395 1.00 31.98 93 ARG A O 1
ATOM 446 N N . VAL A 1 62 ? -17.703 13.683 76.078 1.00 31.75 94 VAL A N 1
ATOM 447 C CA . VAL A 1 62 ? -16.403 14.308 75.879 1.00 31.62 94 VAL A CA 1
ATOM 448 C C . VAL A 1 62 ? -16.072 15.079 77.146 1.00 31.73 94 VAL A C 1
ATOM 449 O O . VAL A 1 62 ? -16.929 15.786 77.690 1.00 31.78 94 VAL A O 1
ATOM 453 N N . SER A 1 63 ? -14.846 14.937 77.631 1.00 31.89 95 SER A N 1
ATOM 454 C CA . SER A 1 63 ? -14.383 15.700 78.779 1.00 31.91 95 SER A CA 1
ATOM 455 C C . SER A 1 63 ? -13.193 16.537 78.344 1.00 31.80 95 SER A C 1
ATOM 456 O O . SER A 1 63 ? -12.234 16.006 77.776 1.00 31.78 95 SER A O 1
ATOM 459 N N . LEU A 1 64 ? -13.259 17.838 78.599 1.00 31.25 96 LEU A N 1
ATOM 460 C CA . LEU A 1 64 ? -12.133 18.690 78.250 1.00 31.18 96 LEU A CA 1
ATOM 461 C C . LEU A 1 64 ? -11.398 19.148 79.508 1.00 31.14 96 LEU A C 1
ATOM 462 O O . LEU A 1 64 ? -12.033 19.395 80.540 1.00 31.13 96 LEU A O 1
ATOM 467 N N . PRO A 1 65 ? -10.073 19.264 79.450 1.00 31.09 97 PRO A N 1
ATOM 468 C CA . PRO A 1 65 ? -9.304 19.709 80.619 1.00 31.00 97 PRO A CA 1
ATOM 469 C C . PRO A 1 65 ? -9.385 21.213 80.818 1.00 30.85 97 PRO A C 1
ATOM 470 O O . PRO A 1 65 ? -9.576 21.983 79.872 1.00 30.72 97 PRO A O 1
ATOM 474 N N . SER A 1 66 ? -9.169 21.625 82.077 1.00 30.52 98 SER A N 1
ATOM 475 C CA . SER A 1 66 ? -9.236 23.043 82.443 1.00 30.39 98 SER A CA 1
ATOM 476 C C . SER A 1 66 ? -8.290 23.922 81.633 1.00 30.30 98 SER A C 1
ATOM 477 O O . SER A 1 66 ? -8.506 25.141 81.544 1.00 30.16 98 SER A O 1
ATOM 480 N N . SER A 1 67 ? -7.265 23.336 81.015 1.00 30.34 99 SER A N 1
ATOM 481 C CA . SER A 1 67 ? -6.326 24.081 80.190 1.00 30.16 99 SER A CA 1
ATOM 482 C C . SER A 1 67 ? -6.914 24.531 78.858 1.00 30.14 99 SER A C 1
ATOM 483 O O . SER A 1 67 ? -6.323 25.398 78.203 1.00 30.05 99 SER A O 1
ATOM 486 N N . VAL A 1 68 ? -8.048 23.978 78.428 1.00 29.97 100 VAL A N 1
ATOM 487 C CA . VAL A 1 68 ? -8.585 24.359 77.124 1.00 30.07 100 VAL A CA 1
ATOM 488 C C . VAL A 1 68 ? -9.240 25.730 77.222 1.00 29.96 100 VAL A C 1
ATOM 489 O O . VAL A 1 68 ? -10.172 25.939 78.007 1.00 30.01 100 VAL A O 1
ATOM 493 N N . ARG A 1 69 ? -8.763 26.662 76.408 1.00 29.48 101 ARG A N 1
ATOM 494 C CA . ARG A 1 69 ? -9.232 28.035 76.391 1.00 29.41 101 ARG A CA 1
ATOM 495 C C . ARG A 1 69 ? -10.209 28.310 75.259 1.00 29.45 101 ARG A C 1
ATOM 496 O O . ARG A 1 69 ? -11.000 29.256 75.356 1.00 29.36 101 ARG A O 1
ATOM 504 N N . MET A 1 70 ? -10.182 27.496 74.210 1.00 29.15 102 MET A N 1
ATOM 505 C CA . MET A 1 70 ? -10.816 27.831 72.946 1.00 29.18 102 MET A CA 1
ATOM 506 C C . MET A 1 70 ? -11.358 26.569 72.284 1.00 29.34 102 MET A C 1
ATOM 507 O O . MET A 1 70 ? -10.647 25.564 72.189 1.00 29.36 102 MET A O 1
ATOM 512 N N . ILE A 1 71 ? -12.602 26.625 71.817 1.00 28.81 103 ILE A N 1
ATOM 513 C CA . ILE A 1 71 ? -13.180 25.582 70.973 1.00 28.90 103 ILE A CA 1
ATOM 514 C C . ILE A 1 71 ? -13.455 26.199 69.607 1.00 28.82 103 ILE A C 1
ATOM 515 O O . ILE A 1 71 ? -14.263 27.131 69.494 1.00 28.83 103 ILE A O 1
ATOM 520 N N . GLY A 1 72 ? -12.769 25.692 68.575 1.00 28.73 104 GLY A N 1
ATOM 521 C CA . GLY A 1 72 ? -12.793 26.299 67.256 1.00 28.57 104 GLY A CA 1
ATOM 522 C C . GLY A 1 72 ? -14.056 26.004 66.459 1.00 28.56 104 GLY A C 1
ATOM 523 O O . GLY A 1 72 ? -14.936 25.250 66.868 1.00 28.67 104 GLY A O 1
ATOM 524 N N . GLN A 1 73 ? -14.128 26.613 65.277 1.00 28.50 105 GLN A N 1
ATOM 525 C CA . GLN A 1 73 ? -15.353 26.552 64.487 1.00 28.40 105 GLN A CA 1
ATOM 526 C C . GLN A 1 73 ? -15.663 25.120 64.056 1.00 28.31 105 GLN A C 1
ATOM 527 O O . GLN A 1 73 ? -14.765 24.336 63.741 1.00 28.35 105 GLN A O 1
ATOM 533 N N . HIS A 1 74 ? -16.950 24.775 64.075 1.00 28.33 106 HIS A N 1
ATOM 534 C CA . HIS A 1 74 ? -17.417 23.450 63.662 1.00 28.33 106 HIS A CA 1
ATOM 535 C C . HIS A 1 74 ? -16.686 22.326 64.401 1.00 28.47 106 HIS A C 1
ATOM 536 O O . HIS A 1 74 ? -16.588 21.209 63.889 1.00 28.39 106 HIS A O 1
ATOM 543 N N . ALA A 1 75 ? -16.161 22.600 65.608 1.00 28.71 107 ALA A N 1
ATOM 544 C CA . ALA A 1 75 ? -15.345 21.594 66.299 1.00 28.83 107 ALA A CA 1
ATOM 545 C C . ALA A 1 75 ? -16.110 20.294 66.530 1.00 28.96 107 ALA A C 1
ATOM 546 O O . ALA A 1 75 ? -15.557 19.200 66.367 1.00 28.94 107 ALA A O 1
ATOM 548 N N . PHE A 1 76 ? -17.374 20.383 66.940 1.00 29.03 108 PHE A N 1
ATOM 549 C CA . PHE A 1 76 ? -18.175 19.184 67.157 1.00 29.11 108 PHE A CA 1
ATOM 550 C C . PHE A 1 76 ? -19.383 19.138 66.235 1.00 29.03 108 PHE A C 1
ATOM 551 O O . PHE A 1 76 ? -20.359 18.456 66.540 1.00 29.17 108 PHE A O 1
ATOM 559 N N . ASP A 1 77 ? -19.333 19.864 65.121 1.00 28.94 109 ASP A N 1
ATOM 560 C CA . ASP A 1 77 ? -20.366 19.799 64.095 1.00 28.87 109 ASP A CA 1
ATOM 561 C C . ASP A 1 77 ? -20.607 18.347 63.690 1.00 28.97 109 ASP A C 1
ATOM 562 O O . ASP A 1 77 ? -19.673 17.641 63.300 1.00 28.81 109 ASP A O 1
ATOM 567 N N . GLY A 1 78 ? -21.847 17.882 63.851 1.00 29.33 110 GLY A N 1
ATOM 568 C CA . GLY A 1 78 ? -22.212 16.543 63.428 1.00 29.27 110 GLY A CA 1
ATOM 569 C C . GLY A 1 78 ? -21.976 15.438 64.437 1.00 29.52 110 GLY A C 1
ATOM 570 O O . GLY A 1 78 ? -22.113 14.261 64.083 1.00 29.48 110 GLY A O 1
ATOM 571 N N . CYS A 1 79 ? -21.634 15.763 65.684 1.00 29.78 111 CYS A N 1
ATOM 572 C CA . CYS A 1 79 ? -21.499 14.725 66.707 1.00 30.02 111 CYS A CA 1
ATOM 573 C C . CYS A 1 79 ? -22.890 14.350 67.216 1.00 30.17 111 CYS A C 1
ATOM 574 O O . CYS A 1 79 ? -23.290 14.663 68.339 1.00 30.40 111 CYS A O 1
ATOM 577 N N . THR A 1 80 ? -23.616 13.614 66.368 1.00 30.21 112 THR A N 1
ATOM 578 C CA . THR A 1 80 ? -25.050 13.424 66.563 1.00 30.35 112 THR A CA 1
ATOM 579 C C . THR A 1 80 ? -25.394 12.592 67.800 1.00 30.48 112 THR A C 1
ATOM 580 O O . THR A 1 80 ? -26.545 12.617 68.244 1.00 30.69 112 THR A O 1
ATOM 584 N N . LYS A 1 81 ? -24.445 11.880 68.391 1.00 30.77 113 LYS A N 1
ATOM 585 C CA . LYS A 1 81 ? -24.735 11.131 69.603 1.00 30.96 113 LYS A CA 1
ATOM 586 C C . LYS A 1 81 ? -24.238 11.825 70.862 1.00 31.14 113 LYS A C 1
ATOM 587 O O . LYS A 1 81 ? -24.477 11.321 71.966 1.00 31.19 113 LYS A O 1
ATOM 593 N N . LEU A 1 82 ? -23.560 12.966 70.730 1.00 30.70 114 LEU A N 1
ATOM 594 C CA . LEU A 1 82 ? -22.978 13.632 71.891 1.00 30.77 114 LEU A CA 1
ATOM 595 C C . LEU A 1 82 ? -24.063 14.054 72.878 1.00 30.88 114 LEU A C 1
ATOM 596 O O . LEU A 1 82 ? -24.900 14.910 72.565 1.00 30.90 114 LEU A O 1
ATOM 601 N N . ALA A 1 83 ? -24.060 13.441 74.070 1.00 30.78 115 ALA A N 1
ATOM 602 C CA . ALA A 1 83 ? -25.045 13.703 75.110 1.00 30.92 115 ALA A CA 1
ATOM 603 C C . ALA A 1 83 ? -24.504 14.520 76.274 1.00 30.98 115 ALA A C 1
ATOM 604 O O . ALA A 1 83 ? -25.275 15.220 76.937 1.00 31.18 115 ALA A O 1
ATOM 606 N N . ARG A 1 84 ? -23.213 14.427 76.566 1.00 31.06 116 ARG A N 1
ATOM 607 C CA . ARG A 1 84 ? -22.618 15.223 77.625 1.00 31.08 116 ARG A CA 1
ATOM 608 C C . ARG A 1 84 ? -21.252 15.701 77.186 1.00 30.96 116 ARG A C 1
ATOM 609 O O . ARG A 1 84 ? -20.519 14.975 76.514 1.00 30.85 116 ARG A O 1
ATOM 617 N N . ILE A 1 85 ? -20.914 16.926 77.572 1.00 31.26 117 ILE A N 1
ATOM 618 C CA . ILE A 1 85 ? -19.565 17.435 77.392 1.00 31.13 117 ILE A CA 1
ATOM 619 C C . ILE A 1 85 ? -19.215 18.231 78.639 1.00 31.13 117 ILE A C 1
ATOM 620 O O . ILE A 1 85 ? -19.959 19.141 79.030 1.00 31.15 117 ILE A O 1
ATOM 625 N N . GLU A 1 86 ? -18.111 17.871 79.283 1.00 31.25 118 GLU A N 1
ATOM 626 C CA . GLU A 1 86 ? -17.661 18.545 80.490 1.00 31.30 118 GLU A CA 1
ATOM 627 C C . GLU A 1 86 ? -16.831 19.742 80.057 1.00 31.27 118 GLU A C 1
ATOM 628 O O . GLU A 1 86 ? -15.730 19.584 79.510 1.00 31.12 118 GLU A O 1
ATOM 634 N N . LEU A 1 87 ? -17.364 20.922 80.273 1.00 30.92 119 LEU A N 1
ATOM 635 C CA . LEU A 1 87 ? -16.502 21.986 79.791 1.00 30.82 119 LEU A CA 1
ATOM 636 C C . LEU A 1 87 ? -15.557 22.415 80.903 1.00 30.76 119 LEU A C 1
ATOM 637 O O . LEU A 1 87 ? -15.928 22.405 82.083 1.00 30.85 119 LEU A O 1
ATOM 642 N N . PRO A 1 88 ? -14.341 22.797 80.557 1.00 30.70 120 PRO A N 1
ATOM 643 C CA . PRO A 1 88 ? -13.387 23.214 81.584 1.00 30.63 120 PRO A CA 1
ATOM 644 C C . PRO A 1 88 ? -13.725 24.589 82.142 1.00 30.45 120 PRO A C 1
ATOM 645 O O . PRO A 1 88 ? -14.334 25.420 81.465 1.00 30.51 120 PRO A O 1
ATOM 649 N N . ASP A 1 89 ? -13.294 24.847 83.378 1.00 30.11 121 ASP A N 1
ATOM 650 C CA . ASP A 1 89 ? -13.361 26.237 83.815 1.00 29.94 121 ASP A CA 1
ATOM 651 C C . ASP A 1 89 ? -12.377 27.141 83.075 1.00 29.69 121 ASP A C 1
ATOM 652 O O . ASP A 1 89 ? -12.528 28.359 83.120 1.00 29.70 121 ASP A O 1
ATOM 657 N N . GLY A 1 90 ? -11.405 26.611 82.346 1.00 29.73 122 GLY A N 1
ATOM 658 C CA . GLY A 1 90 ? -10.596 27.539 81.563 1.00 29.40 122 GLY A CA 1
ATOM 659 C C . GLY A 1 90 ? -11.261 28.085 80.299 1.00 29.39 122 GLY A C 1
ATOM 660 O O . GLY A 1 90 ? -10.729 29.039 79.719 1.00 29.18 122 GLY A O 1
ATOM 661 N N . LEU A 1 91 ? -12.397 27.527 79.866 1.00 28.98 123 LEU A N 1
ATOM 662 C CA . LEU A 1 91 ? -12.919 27.867 78.540 1.00 29.07 123 LEU A CA 1
ATOM 663 C C . LEU A 1 91 ? -13.308 29.347 78.445 1.00 28.92 123 LEU A C 1
ATOM 664 O O . LEU A 1 91 ? -14.022 29.874 79.303 1.00 28.88 123 LEU A O 1
ATOM 669 N N . ARG A 1 92 ? -12.818 30.017 77.396 1.00 28.53 124 ARG A N 1
ATOM 670 C CA . ARG A 1 92 ? -13.099 31.429 77.142 1.00 28.36 124 ARG A CA 1
ATOM 671 C C . ARG A 1 92 ? -13.978 31.682 75.930 1.00 28.48 124 ARG A C 1
ATOM 672 O O . ARG A 1 92 ? -14.737 32.654 75.934 1.00 28.35 124 ARG A O 1
ATOM 680 N N . GLU A 1 93 ? -13.876 30.858 74.885 1.00 28.21 125 GLU A N 1
ATOM 681 C CA . GLU A 1 93 ? -14.538 31.141 73.617 1.00 28.23 125 GLU A CA 1
ATOM 682 C C . GLU A 1 93 ? -14.962 29.845 72.938 1.00 28.46 125 GLU A C 1
ATOM 683 O O . GLU A 1 93 ? -14.222 28.857 72.936 1.00 28.46 125 GLU A O 1
ATOM 689 N N . ILE A 1 94 ? -16.155 29.869 72.354 1.00 28.16 126 ILE A N 1
ATOM 690 C CA . ILE A 1 94 ? -16.670 28.790 71.520 1.00 28.34 126 ILE A CA 1
ATOM 691 C C . ILE A 1 94 ? -16.989 29.418 70.171 1.00 28.28 126 ILE A C 1
ATOM 692 O O . ILE A 1 94 ? -17.872 30.282 70.077 1.00 28.28 126 ILE A O 1
ATOM 697 N N . ARG A 1 95 ? -16.274 28.993 69.129 1.00 28.52 127 ARG A N 1
ATOM 698 C CA . ARG A 1 95 ? -16.388 29.612 67.818 1.00 28.38 127 ARG A CA 1
ATOM 699 C C . ARG A 1 95 ? -17.584 29.051 67.043 1.00 28.35 127 ARG A C 1
ATOM 700 O O . ARG A 1 95 ? -18.270 28.121 67.477 1.00 28.51 127 ARG A O 1
ATOM 708 N N . HIS A 1 96 ? -17.842 29.642 65.886 1.00 28.12 128 HIS A N 1
ATOM 709 C CA . HIS A 1 96 ? -19.131 29.457 65.240 1.00 28.13 128 HIS A CA 1
ATOM 710 C C . HIS A 1 96 ? -19.355 27.997 64.824 1.00 28.08 128 HIS A C 1
ATOM 711 O O . HIS A 1 96 ? -18.419 27.255 64.504 1.00 27.94 128 HIS A O 1
ATOM 718 N N . HIS A 1 97 ? -20.614 27.575 64.911 1.00 28.13 129 HIS A N 1
ATOM 719 C CA . HIS A 1 97 ? -21.087 26.239 64.547 1.00 28.10 129 HIS A CA 1
ATOM 720 C C . HIS A 1 97 ? -20.463 25.129 65.380 1.00 28.26 129 HIS A C 1
ATOM 721 O O . HIS A 1 97 ? -20.569 23.959 65.006 1.00 28.23 129 HIS A O 1
ATOM 728 N N . ALA A 1 98 ? -19.816 25.454 66.502 1.00 28.34 130 ALA A N 1
ATOM 729 C CA . ALA A 1 98 ? -19.016 24.452 67.202 1.00 28.46 130 ALA A CA 1
ATOM 730 C C . ALA A 1 98 ? -19.825 23.214 67.577 1.00 28.62 130 ALA A C 1
ATOM 731 O O . ALA A 1 98 ? -19.276 22.109 67.603 1.00 28.74 130 ALA A O 1
ATOM 733 N N . PHE A 1 99 ? -21.121 23.368 67.862 1.00 28.62 131 PHE A N 1
ATOM 734 C CA . PHE A 1 99 ? -21.979 22.236 68.209 1.00 28.75 131 PHE A CA 1
ATOM 735 C C . PHE A 1 99 ? -23.161 22.131 67.260 1.00 28.70 131 PHE A C 1
ATOM 736 O O . PHE A 1 99 ? -24.232 21.639 67.628 1.00 28.78 131 PHE A O 1
ATOM 744 N N . HIS A 1 100 ? -22.971 22.593 66.030 1.00 28.80 132 HIS A N 1
ATOM 745 C CA . HIS A 1 100 ? -24.011 22.492 65.019 1.00 28.77 132 HIS A CA 1
ATOM 746 C C . HIS A 1 100 ? -24.446 21.036 64.854 1.00 28.76 132 HIS A C 1
ATOM 747 O O . HIS A 1 100 ? -23.613 20.127 64.782 1.00 28.62 132 HIS A O 1
ATOM 754 N N . LYS A 1 101 ? -25.766 20.817 64.860 1.00 28.89 133 LYS A N 1
ATOM 755 C CA . LYS A 1 101 ? -26.372 19.493 64.668 1.00 28.94 133 LYS A CA 1
ATOM 756 C C . LYS A 1 101 ? -25.956 18.481 65.734 1.00 29.12 133 LYS A C 1
ATOM 757 O O . LYS A 1 101 ? -25.897 17.276 65.461 1.00 29.06 133 LYS A O 1
ATOM 763 N N . CYS A 1 102 ? -25.653 18.934 66.954 1.00 28.97 134 CYS A N 1
ATOM 764 C CA . CYS A 1 102 ? -25.437 18.000 68.059 1.00 29.19 134 CYS A CA 1
ATOM 765 C C . CYS A 1 102 ? -26.812 17.707 68.663 1.00 29.44 134 CYS A C 1
ATOM 766 O O . CYS A 1 102 ? -27.214 18.247 69.704 1.00 29.60 134 CYS A O 1
ATOM 769 N N . VAL A 1 103 ? -27.554 16.832 67.969 1.00 29.40 135 VAL A N 1
ATOM 770 C CA . VAL A 1 103 ? -28.983 16.655 68.232 1.00 29.53 135 VAL A CA 1
ATOM 771 C C . VAL A 1 103 ? -29.271 15.845 69.481 1.00 29.69 135 VAL A C 1
ATOM 772 O O . VAL A 1 103 ? -30.441 15.711 69.858 1.00 29.91 135 VAL A O 1
ATOM 776 N N . SER A 1 104 ? -28.253 15.305 70.144 1.00 29.90 136 SER A N 1
ATOM 777 C CA . SER A 1 104 ? -28.441 14.551 71.380 1.00 30.10 136 SER A CA 1
ATOM 778 C C . SER A 1 104 ? -27.952 15.299 72.607 1.00 30.21 136 SER A C 1
ATOM 779 O O . SER A 1 104 ? -27.984 14.741 73.712 1.00 30.28 136 SER A O 1
ATOM 782 N N . LEU A 1 105 ? -27.461 16.520 72.438 1.00 29.85 137 LEU A N 1
ATOM 783 C CA . LEU A 1 105 ? -26.960 17.307 73.557 1.00 29.93 137 LEU A CA 1
ATOM 784 C C . LEU A 1 105 ? -28.178 17.864 74.278 1.00 30.12 137 LEU A C 1
ATOM 785 O O . LEU A 1 105 ? -28.853 18.768 73.778 1.00 30.14 137 LEU A O 1
ATOM 790 N N . ALA A 1 106 ? -28.500 17.288 75.436 1.00 29.78 138 ALA A N 1
ATOM 791 C CA . ALA A 1 106 ? -29.716 17.665 76.141 1.00 29.95 138 ALA A CA 1
ATOM 792 C C . ALA A 1 106 ? -29.486 18.795 77.124 1.00 30.04 138 ALA A C 1
ATOM 793 O O . ALA A 1 106 ? -30.442 19.495 77.491 1.00 30.10 138 ALA A O 1
ATOM 795 N N . GLY A 1 107 ? -28.243 18.990 77.542 1.00 30.10 139 GLY A N 1
ATOM 796 C CA . GLY A 1 107 ? -27.918 20.033 78.489 1.00 30.21 139 GLY A CA 1
ATOM 797 C C . GLY A 1 107 ? -26.442 20.329 78.410 1.00 30.11 139 GLY A C 1
ATOM 798 O O . GLY A 1 107 ? -25.645 19.518 77.924 1.00 29.99 139 GLY A O 1
ATOM 799 N N . ILE A 1 108 ? -26.080 21.507 78.897 1.00 30.14 140 ILE A N 1
ATOM 800 C CA . ILE A 1 108 ? -24.680 21.902 78.931 1.00 29.98 140 ILE A CA 1
ATOM 801 C C . ILE A 1 108 ? -24.527 22.953 80.021 1.00 29.95 140 ILE A C 1
ATOM 802 O O . ILE A 1 108 ? -25.416 23.781 80.233 1.00 29.99 140 ILE A O 1
ATOM 807 N N . VAL A 1 109 ? -23.430 22.864 80.763 1.00 29.86 141 VAL A N 1
ATOM 808 C CA . VAL A 1 109 ? -23.147 23.783 81.856 1.00 29.82 141 VAL A CA 1
ATOM 809 C C . VAL A 1 109 ? -21.963 24.642 81.435 1.00 29.64 141 VAL A C 1
ATOM 810 O O . VAL A 1 109 ? -20.863 24.126 81.206 1.00 29.49 141 VAL A O 1
ATOM 814 N N . PHE A 1 110 ? -22.187 25.922 81.329 1.00 29.34 142 PHE A N 1
ATOM 815 C CA . PHE A 1 110 ? -21.120 26.808 80.874 1.00 29.17 142 PHE A CA 1
ATOM 816 C C . PHE A 1 110 ? -20.257 27.270 82.043 1.00 29.06 142 PHE A C 1
ATOM 817 O O . PHE A 1 110 ? -20.780 27.622 83.099 1.00 28.93 142 PHE A O 1
ATOM 825 N N . PRO A 1 111 ? -18.940 27.296 81.854 1.00 29.36 143 PRO A N 1
ATOM 826 C CA . PRO A 1 111 ? -18.043 27.705 82.939 1.00 29.17 143 PRO A CA 1
ATOM 827 C C . PRO A 1 111 ? -18.095 29.198 83.199 1.00 29.02 143 PRO A C 1
ATOM 828 O O . PRO A 1 111 ? -18.412 30.011 82.322 1.00 28.90 143 PRO A O 1
ATOM 832 N N . ARG A 1 112 ? -17.731 29.555 84.434 1.00 28.83 144 ARG A N 1
ATOM 833 C CA . ARG A 1 112 ? -17.699 30.958 84.822 1.00 28.68 144 ARG A CA 1
ATOM 834 C C . ARG A 1 112 ? -16.695 31.774 84.011 1.00 28.45 144 ARG A C 1
ATOM 835 O O . ARG A 1 112 ? -16.727 33.005 84.074 1.00 28.25 144 ARG A O 1
ATOM 843 N N . SER A 1 113 ? -15.842 31.136 83.210 1.00 28.51 145 SER A N 1
ATOM 844 C CA . SER A 1 113 ? -14.862 31.850 82.410 1.00 28.35 145 SER A CA 1
ATOM 845 C C . SER A 1 113 ? -15.327 32.180 80.989 1.00 28.32 145 SER A C 1
ATOM 846 O O . SER A 1 113 ? -14.634 32.932 80.290 1.00 28.08 145 SER A O 1
ATOM 849 N N . LEU A 1 114 ? -16.460 31.644 80.538 1.00 28.04 146 LEU A N 1
ATOM 850 C CA . LEU A 1 114 ? -16.845 31.774 79.134 1.00 28.09 146 LEU A CA 1
ATOM 851 C C . LEU A 1 114 ? -17.140 33.234 78.773 1.00 27.95 146 LEU A C 1
ATOM 852 O O . LEU A 1 114 ? -18.000 33.877 79.386 1.00 27.91 146 LEU A O 1
ATOM 857 N N . GLN A 1 115 ? -16.446 33.744 77.755 1.00 27.85 147 GLN A N 1
ATOM 858 C CA . GLN A 1 115 ? -16.581 35.123 77.289 1.00 27.65 147 GLN A CA 1
ATOM 859 C C . GLN A 1 115 ? -17.430 35.257 76.026 1.00 27.80 147 GLN A C 1
ATOM 860 O O . GLN A 1 115 ? -18.248 36.185 75.928 1.00 27.73 147 GLN A O 1
ATOM 866 N N . VAL A 1 116 ? -17.237 34.362 75.055 1.00 27.66 148 VAL A N 1
ATOM 867 C CA . VAL A 1 116 ? -17.675 34.557 73.675 1.00 27.75 148 VAL A CA 1
ATOM 868 C C . VAL A 1 116 ? -18.343 33.281 73.171 1.00 28.04 148 VAL A C 1
ATOM 869 O O . VAL A 1 116 ? -17.767 32.192 73.270 1.00 28.11 148 VAL A O 1
ATOM 873 N N . ILE A 1 117 ? -19.548 33.426 72.624 1.00 27.67 149 ILE A N 1
ATOM 874 C CA . ILE A 1 117 ? -20.244 32.373 71.896 1.00 27.86 149 ILE A CA 1
ATOM 875 C C . ILE A 1 117 ? -20.469 32.876 70.470 1.00 27.83 149 ILE A C 1
ATOM 876 O O . ILE A 1 117 ? -21.140 33.896 70.266 1.00 27.79 149 ILE A O 1
ATOM 881 N N . GLY A 1 118 ? -19.897 32.177 69.492 1.00 27.85 150 GLY A N 1
ATOM 882 C CA . GLY A 1 118 ? -19.971 32.612 68.109 1.00 27.70 150 GLY A CA 1
ATOM 883 C C . GLY A 1 118 ? -21.342 32.373 67.496 1.00 27.79 150 GLY A C 1
ATOM 884 O O . GLY A 1 118 ? -22.273 31.885 68.136 1.00 27.99 150 GLY A O 1
ATOM 885 N N . GLN A 1 119 ? -21.457 32.721 66.211 1.00 27.92 151 GLN A N 1
ATOM 886 C CA . GLN A 1 119 ? -22.704 32.502 65.479 1.00 27.85 151 GLN A CA 1
ATOM 887 C C . GLN A 1 119 ? -23.042 31.016 65.390 1.00 27.93 151 GLN A C 1
ATOM 888 O O . GLN A 1 119 ? -22.156 30.170 65.242 1.00 27.74 151 GLN A O 1
ATOM 894 N N . ASP A 1 120 ? -24.341 30.706 65.475 1.00 27.98 152 ASP A N 1
ATOM 895 C CA . ASP A 1 120 ? -24.881 29.376 65.160 1.00 27.93 152 ASP A CA 1
ATOM 896 C C . ASP A 1 120 ? -24.228 28.251 65.967 1.00 28.09 152 ASP A C 1
ATOM 897 O O . ASP A 1 120 ? -24.178 27.102 65.514 1.00 27.96 152 ASP A O 1
ATOM 902 N N . VAL A 1 121 ? -23.746 28.549 67.179 1.00 28.11 153 VAL A N 1
ATOM 903 C CA . VAL A 1 121 ? -22.948 27.563 67.905 1.00 28.14 153 VAL A CA 1
ATOM 904 C C . VAL A 1 121 ? -23.791 26.346 68.259 1.00 28.29 153 VAL A C 1
ATOM 905 O O . VAL A 1 121 ? -23.335 25.203 68.136 1.00 28.19 153 VAL A O 1
ATOM 909 N N . PHE A 1 122 ? -25.030 26.564 68.694 1.00 28.27 154 PHE A N 1
ATOM 910 C CA . PHE A 1 122 ? -25.925 25.466 69.033 1.00 28.38 154 PHE A CA 1
ATOM 911 C C . PHE A 1 122 ? -27.045 25.331 68.012 1.00 28.34 154 PHE A C 1
ATOM 912 O O . PHE A 1 122 ? -28.126 24.834 68.327 1.00 28.46 154 PHE A O 1
ATOM 920 N N . SER A 1 123 ? -26.783 25.773 66.782 1.00 28.42 155 SER A N 1
ATOM 921 C CA . SER A 1 123 ? -27.727 25.605 65.682 1.00 28.36 155 SER A CA 1
ATOM 922 C C . SER A 1 123 ? -28.127 24.140 65.546 1.00 28.32 155 SER A C 1
ATOM 923 O O . SER A 1 123 ? -27.273 23.251 65.531 1.00 28.18 155 SER A O 1
ATOM 926 N N . SER A 1 124 ? -29.436 23.892 65.489 1.00 28.42 156 SER A N 1
ATOM 927 C CA . SER A 1 124 ? -29.993 22.539 65.330 1.00 28.43 156 SER A CA 1
ATOM 928 C C . SER A 1 124 ? -29.606 21.596 66.466 1.00 28.59 156 SER A C 1
ATOM 929 O O . SER A 1 124 ? -29.535 20.380 66.276 1.00 28.55 156 SER A O 1
ATOM 932 N N . CYS A 1 125 ? -29.349 22.130 67.661 1.00 28.49 157 CYS A N 1
ATOM 933 C CA . CYS A 1 125 ? -29.213 21.273 68.841 1.00 28.62 157 CYS A CA 1
ATOM 934 C C . CYS A 1 125 ? -30.616 20.975 69.366 1.00 28.84 157 CYS A C 1
ATOM 935 O O . CYS A 1 125 ? -31.119 21.598 70.303 1.00 29.01 157 CYS A O 1
ATOM 938 N N . GLY A 1 126 ? -31.244 19.967 68.751 1.00 28.95 158 GLY A N 1
ATOM 939 C CA . GLY A 1 126 ? -32.655 19.713 68.921 1.00 29.21 158 GLY A CA 1
ATOM 940 C C . GLY A 1 126 ? -33.048 19.076 70.240 1.00 29.53 158 GLY A C 1
ATOM 941 O O . GLY A 1 126 ? -34.247 18.919 70.485 1.00 29.77 158 GLY A O 1
ATOM 942 N N . SER A 1 127 ? -32.090 18.683 71.077 1.00 29.55 159 SER A N 1
ATOM 943 C CA . SER A 1 127 ? -32.413 18.110 72.377 1.00 29.84 159 SER A CA 1
ATOM 944 C C . SER A 1 127 ? -32.139 19.056 73.534 1.00 29.84 159 SER A C 1
ATOM 945 O O . SER A 1 127 ? -32.479 18.727 74.679 1.00 30.06 159 SER A O 1
ATOM 948 N N . LEU A 1 128 ? -31.525 20.197 73.273 1.00 29.58 160 LEU A N 1
ATOM 949 C CA . LEU A 1 128 ? -31.101 21.090 74.341 1.00 29.55 160 LEU A CA 1
ATOM 950 C C . LEU A 1 128 ? -32.323 21.730 74.997 1.00 29.72 160 LEU A C 1
ATOM 951 O O . LEU A 1 128 ? -33.166 22.316 74.316 1.00 29.72 160 LEU A O 1
ATOM 956 N N . VAL A 1 129 ? -32.424 21.605 76.319 1.00 29.90 161 VAL A N 1
ATOM 957 C CA . VAL A 1 129 ? -33.621 21.990 77.066 1.00 30.12 161 VAL A CA 1
ATOM 958 C C . VAL A 1 129 ? -33.410 23.299 77.835 1.00 30.01 161 VAL A C 1
ATOM 959 O O . VAL A 1 129 ? -34.162 24.253 77.657 1.00 30.01 161 VAL A O 1
ATOM 963 N N . ASP A 1 130 ? -32.449 23.324 78.750 1.00 29.95 162 ASP A N 1
ATOM 964 C CA . ASP A 1 130 ? -32.172 24.504 79.561 1.00 29.85 162 ASP A CA 1
ATOM 965 C C . ASP A 1 130 ? -30.783 25.016 79.211 1.00 29.54 162 ASP A C 1
ATOM 966 O O . ASP A 1 130 ? -29.865 24.221 78.986 1.00 29.47 162 ASP A O 1
ATOM 971 N N . VAL A 1 131 ? -30.626 26.340 79.161 1.00 29.35 163 VAL A N 1
ATOM 972 C CA . VAL A 1 131 ? -29.293 26.938 79.125 1.00 29.08 163 VAL A CA 1
ATOM 973 C C . VAL A 1 131 ? -29.256 28.133 80.065 1.00 29.00 163 VAL A C 1
ATOM 974 O O . VAL A 1 131 ? -30.199 28.931 80.143 1.00 29.06 163 VAL A O 1
ATOM 978 N N . VAL A 1 132 ? -28.166 28.208 80.809 1.00 28.93 164 VAL A N 1
ATOM 979 C CA . VAL A 1 132 ? -27.889 29.291 81.732 1.00 28.87 164 VAL A CA 1
ATOM 980 C C . VAL A 1 132 ? -26.602 29.934 81.263 1.00 28.62 164 VAL A C 1
ATOM 981 O O . VAL A 1 132 ? -25.552 29.288 81.257 1.00 28.53 164 VAL A O 1
ATOM 985 N N . LEU A 1 133 ? -26.685 31.187 80.860 1.00 28.68 165 LEU A N 1
ATOM 986 C CA . LEU A 1 133 ? -25.507 31.894 80.393 1.00 28.52 165 LEU A CA 1
ATOM 987 C C . LEU A 1 133 ? -24.916 32.673 81.563 1.00 28.33 165 LEU A C 1
ATOM 988 O O . LEU A 1 133 ? -25.600 33.541 82.118 1.00 28.32 165 LEU A O 1
ATOM 993 N N . PRO A 1 134 ? -23.687 32.381 81.987 1.00 28.40 166 PRO A N 1
ATOM 994 C CA . PRO A 1 134 ? -23.074 33.140 83.088 1.00 28.25 166 PRO A CA 1
ATOM 995 C C . PRO A 1 134 ? -22.889 34.611 82.739 1.00 28.00 166 PRO A C 1
ATOM 996 O O . PRO A 1 134 ? -22.897 35.014 81.574 1.00 28.01 166 PRO A O 1
ATOM 1000 N N . ASN A 1 135 ? -22.703 35.424 83.781 1.00 27.91 167 ASN A N 1
ATOM 1001 C CA . ASN A 1 135 ? -22.540 36.857 83.565 1.00 27.68 167 ASN A CA 1
ATOM 1002 C C . ASN A 1 135 ? -21.231 37.192 82.846 1.00 27.37 167 ASN A C 1
ATOM 1003 O O . ASN A 1 135 ? -21.118 38.279 82.276 1.00 27.23 167 ASN A O 1
ATOM 1008 N N . SER A 1 136 ? -20.259 36.272 82.832 1.00 27.61 168 SER A N 1
ATOM 1009 C CA . SER A 1 136 ? -19.015 36.472 82.091 1.00 27.36 168 SER A CA 1
ATOM 1010 C C . SER A 1 136 ? -19.232 36.548 80.582 1.00 27.47 168 SER A C 1
ATOM 1011 O O . SER A 1 136 ? -18.381 37.096 79.870 1.00 27.21 168 SER A O 1
ATOM 1014 N N . VAL A 1 137 ? -20.338 35.999 80.079 1.00 27.55 169 VAL A N 1
ATOM 1015 C CA . VAL A 1 137 ? -20.565 35.922 78.640 1.00 27.68 169 VAL A CA 1
ATOM 1016 C C . VAL A 1 137 ? -20.860 37.330 78.128 1.00 27.52 169 VAL A C 1
ATOM 1017 O O . VAL A 1 137 ? -21.913 37.904 78.420 1.00 27.53 169 VAL A O 1
ATOM 1021 N N . LYS A 1 138 ? -19.914 37.889 77.376 1.00 27.57 170 LYS A N 1
ATOM 1022 C CA . LYS A 1 138 ? -20.009 39.244 76.857 1.00 27.40 170 LYS A CA 1
ATOM 1023 C C . LYS A 1 138 ? -20.482 39.299 75.408 1.00 27.48 170 LYS A C 1
ATOM 1024 O O . LYS A 1 138 ? -20.983 40.337 74.983 1.00 27.36 170 LYS A O 1
ATOM 1030 N N . GLU A 1 139 ? -20.334 38.216 74.650 1.00 27.58 171 GLU A N 1
ATOM 1031 C CA . GLU A 1 139 ? -20.569 38.225 73.208 1.00 27.60 171 GLU A CA 1
ATOM 1032 C C . GLU A 1 139 ? -21.299 36.946 72.811 1.00 28.03 171 GLU A C 1
ATOM 1033 O O . GLU A 1 139 ? -20.808 35.847 73.082 1.00 28.18 171 GLU A O 1
ATOM 1039 N N . ILE A 1 140 ? -22.463 37.088 72.174 1.00 27.57 172 ILE A N 1
ATOM 1040 C CA . ILE A 1 140 ? -23.269 35.962 71.704 1.00 27.91 172 ILE A CA 1
ATOM 1041 C C . ILE A 1 140 ? -23.669 36.220 70.256 1.00 27.93 172 ILE A C 1
ATOM 1042 O O . ILE A 1 140 ? -24.430 37.152 69.980 1.00 27.95 172 ILE A O 1
ATOM 1047 N N . GLY A 1 141 ? -23.204 35.362 69.344 1.00 27.89 173 GLY A N 1
ATOM 1048 C CA . GLY A 1 141 ? -23.404 35.583 67.929 1.00 27.79 173 GLY A CA 1
ATOM 1049 C C . GLY A 1 141 ? -24.818 35.295 67.453 1.00 27.97 173 GLY A C 1
ATOM 1050 O O . GLY A 1 141 ? -25.645 34.692 68.147 1.00 28.18 173 GLY A O 1
ATOM 1051 N N . SER A 1 142 ? -25.084 35.736 66.223 1.00 27.91 174 SER A N 1
ATOM 1052 C CA . SER A 1 142 ? -26.391 35.536 65.621 1.00 27.93 174 SER A CA 1
ATOM 1053 C C . SER A 1 142 ? -26.685 34.046 65.454 1.00 27.92 174 SER A C 1
ATOM 1054 O O . SER A 1 142 ? -25.782 33.226 65.273 1.00 27.74 174 SER A O 1
ATOM 1057 N N . GLY A 1 143 ? -27.968 33.694 65.566 1.00 27.89 175 GLY A N 1
ATOM 1058 C CA . GLY A 1 143 ? -28.393 32.314 65.416 1.00 27.87 175 GLY A CA 1
ATOM 1059 C C . GLY A 1 143 ? -27.826 31.326 66.419 1.00 28.00 175 GLY A C 1
ATOM 1060 O O . GLY A 1 143 ? -27.866 30.114 66.168 1.00 27.95 175 GLY A O 1
ATOM 1061 N N . ALA A 1 144 ? -27.309 31.805 67.558 1.00 27.99 176 ALA A N 1
ATOM 1062 C CA . ALA A 1 144 ? -26.605 30.926 68.487 1.00 28.06 176 ALA A CA 1
ATOM 1063 C C . ALA A 1 144 ? -27.470 29.752 68.935 1.00 28.17 176 ALA A C 1
ATOM 1064 O O . ALA A 1 144 ? -26.951 28.657 69.158 1.00 28.15 176 ALA A O 1
ATOM 1066 N N . PHE A 1 145 ? -28.778 29.955 69.066 1.00 28.20 177 PHE A N 1
ATOM 1067 C CA . PHE A 1 145 ? -29.689 28.875 69.425 1.00 28.33 177 PHE A CA 1
ATOM 1068 C C . PHE A 1 145 ? -30.737 28.638 68.339 1.00 28.39 177 PHE A C 1
ATOM 1069 O O . PHE A 1 145 ? -31.872 28.252 68.629 1.00 28.49 177 PHE A O 1
ATOM 1077 N N . ARG A 1 146 ? -30.346 28.853 67.079 1.00 28.53 178 ARG A N 1
ATOM 1078 C CA . ARG A 1 146 ? -31.235 28.614 65.945 1.00 28.47 178 ARG A CA 1
ATOM 1079 C C . ARG A 1 146 ? -31.705 27.163 65.931 1.00 28.47 178 ARG A C 1
ATOM 1080 O O . ARG A 1 146 ? -30.908 26.240 66.099 1.00 28.37 178 ARG A O 1
ATOM 1088 N N . ASP A 1 147 ? -33.012 26.968 65.767 1.00 28.60 179 ASP A N 1
ATOM 1089 C CA . ASP A 1 147 ? -33.599 25.634 65.617 1.00 28.62 179 ASP A CA 1
ATOM 1090 C C . ASP A 1 147 ? -33.314 24.718 66.805 1.00 28.78 179 ASP A C 1
ATOM 1091 O O . ASP A 1 147 ? -33.190 23.498 66.637 1.00 28.67 179 ASP A O 1
ATOM 1096 N N . CYS A 1 148 ? -33.200 25.283 68.006 1.00 28.60 180 CYS A N 1
ATOM 1097 C CA . CYS A 1 148 ? -33.184 24.475 69.225 1.00 28.85 180 CYS A CA 1
ATOM 1098 C C . CYS A 1 148 ? -34.642 24.219 69.606 1.00 29.16 180 CYS A C 1
ATOM 1099 O O . CYS A 1 148 ? -35.249 24.914 70.422 1.00 29.31 180 CYS A O 1
ATOM 1102 N N . ALA A 1 149 ? -35.222 23.202 68.966 1.00 29.25 181 ALA A N 1
ATOM 1103 C CA . ALA A 1 149 ? -36.669 23.018 69.032 1.00 29.51 181 ALA A CA 1
ATOM 1104 C C . ALA A 1 149 ? -37.145 22.570 70.409 1.00 29.82 181 ALA A C 1
ATOM 1105 O O . ALA A 1 149 ? -38.338 22.696 70.703 1.00 30.04 181 ALA A O 1
ATOM 1107 N N . GLU A 1 150 ? -36.261 22.054 71.254 1.00 29.84 182 GLU A N 1
ATOM 1108 C CA . GLU A 1 150 ? -36.651 21.649 72.596 1.00 30.12 182 GLU A CA 1
ATOM 1109 C C . GLU A 1 150 ? -36.224 22.641 73.676 1.00 30.08 182 GLU A C 1
ATOM 1110 O O . GLU A 1 150 ? -36.531 22.423 74.860 1.00 30.29 182 GLU A O 1
ATOM 1116 N N . LEU A 1 151 ? -35.535 23.720 73.294 1.00 29.81 183 LEU A N 1
ATOM 1117 C CA . LEU A 1 151 ? -35.090 24.758 74.212 1.00 29.75 183 LEU A CA 1
ATOM 1118 C C . LEU A 1 151 ? -36.267 25.423 74.912 1.00 29.95 183 LEU A C 1
ATOM 1119 O O . LEU A 1 151 ? -37.034 26.148 74.275 1.00 29.92 183 LEU A O 1
ATOM 1124 N N . ALA A 1 152 ? -36.407 25.196 76.219 1.00 30.14 184 ALA A N 1
ATOM 1125 C CA . ALA A 1 152 ? -37.525 25.721 76.988 1.00 30.34 184 ALA A CA 1
ATOM 1126 C C . ALA A 1 152 ? -37.172 26.965 77.797 1.00 30.22 184 ALA A C 1
ATOM 1127 O O . ALA A 1 152 ? -38.034 27.822 78.003 1.00 30.30 184 ALA A O 1
ATOM 1129 N N . SER A 1 153 ? -35.927 27.089 78.244 1.00 30.02 185 SER A N 1
ATOM 1130 C CA . SER A 1 153 ? -35.543 28.104 79.216 1.00 29.94 185 SER A CA 1
ATOM 1131 C C . SER A 1 153 ? -34.131 28.592 78.936 1.00 29.64 185 SER A C 1
ATOM 1132 O O . SER A 1 153 ? -33.205 27.783 78.838 1.00 29.58 185 SER A O 1
ATOM 1135 N N . VAL A 1 154 ? -33.968 29.908 78.844 1.00 29.46 186 VAL A N 1
ATOM 1136 C CA . VAL A 1 154 ? -32.667 30.545 78.667 1.00 29.17 186 VAL A CA 1
ATOM 1137 C C . VAL A 1 154 ? -32.540 31.664 79.688 1.00 29.09 186 VAL A C 1
ATOM 1138 O O . VAL A 1 154 ? -33.407 32.545 79.756 1.00 29.18 186 VAL A O 1
ATOM 1142 N N . ARG A 1 155 ? -31.472 31.637 80.475 1.00 29.23 187 ARG A N 1
ATOM 1143 C CA . ARG A 1 155 ? -31.125 32.762 81.332 1.00 29.23 187 ARG A CA 1
ATOM 1144 C C . ARG A 1 155 ? -30.000 33.535 80.656 1.00 28.99 187 ARG A C 1
ATOM 1145 O O . ARG A 1 155 ? -28.949 32.965 80.343 1.00 29.08 187 ARG A O 1
ATOM 1153 N N . LEU A 1 156 ? -30.235 34.817 80.420 1.00 29.12 188 LEU A N 1
ATOM 1154 C CA . LEU A 1 156 ? -29.273 35.678 79.760 1.00 28.90 188 LEU A CA 1
ATOM 1155 C C . LEU A 1 156 ? -28.232 36.193 80.753 1.00 28.65 188 LEU A C 1
ATOM 1156 O O . LEU A 1 156 ? -28.483 36.241 81.962 1.00 28.53 188 LEU A O 1
ATOM 1161 N N . PRO A 1 157 ? -27.053 36.594 80.264 1.00 28.65 189 PRO A N 1
ATOM 1162 C CA . PRO A 1 157 ? -26.105 37.301 81.137 1.00 28.25 189 PRO A CA 1
ATOM 1163 C C . PRO A 1 157 ? -26.725 38.613 81.599 1.00 28.20 189 PRO A C 1
ATOM 1164 O O . PRO A 1 157 ? -27.474 39.260 80.866 1.00 28.22 189 PRO A O 1
ATOM 1168 N N 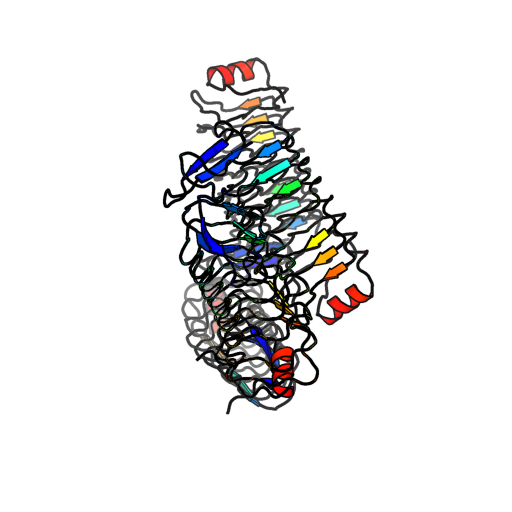. VAL A 1 158 ? -26.395 39.017 82.823 1.00 28.25 190 VAL A N 1
ATOM 1169 C CA . VAL A 1 158 ? -27.029 40.196 83.412 1.00 28.20 190 VAL A CA 1
ATOM 1170 C C . VAL A 1 158 ? -26.788 41.452 82.562 1.00 28.00 190 VAL A C 1
ATOM 1171 O O . VAL A 1 158 ? -27.679 42.294 82.416 1.00 28.09 190 VAL A O 1
ATOM 1175 N N . GLY A 1 159 ? -25.613 41.596 81.971 1.00 27.94 191 GLY A N 1
ATOM 1176 C CA . GLY A 1 159 ? -25.349 42.872 81.327 1.00 27.78 191 GLY A CA 1
ATOM 1177 C C . GLY A 1 159 ? -25.625 42.946 79.836 1.00 27.88 191 GLY A C 1
ATOM 1178 O O . GLY A 1 159 ? -25.186 43.895 79.169 1.00 27.54 191 GLY A O 1
ATOM 1179 N N . VAL A 1 160 ? -26.361 41.964 79.303 1.00 28.21 192 VAL A N 1
ATOM 1180 C CA . VAL A 1 160 ? -26.407 41.766 77.854 1.00 28.36 192 VAL A CA 1
ATOM 1181 C C . VAL A 1 160 ? -26.959 43.004 77.162 1.00 28.21 192 VAL A C 1
ATOM 1182 O O . VAL A 1 160 ? -28.002 43.546 77.543 1.00 28.32 192 VAL A O 1
ATOM 1186 N N . LYS A 1 161 ? -26.251 43.463 76.129 1.00 28.37 193 LYS A N 1
ATOM 1187 C CA . LYS A 1 161 ? -26.620 44.704 75.465 1.00 28.14 193 LYS A CA 1
ATOM 1188 C C . LYS A 1 161 ? -27.427 44.513 74.183 1.00 28.28 193 LYS A C 1
ATOM 1189 O O . LYS A 1 161 ? -28.200 45.406 73.823 1.00 28.21 193 LYS A O 1
ATOM 1195 N N . ASN A 1 162 ? -27.292 43.378 73.506 1.00 27.72 194 ASN A N 1
ATOM 1196 C CA . ASN A 1 162 ? -28.058 43.132 72.298 1.00 27.99 194 ASN A CA 1
ATOM 1197 C C . ASN A 1 162 ? -28.410 41.656 72.220 1.00 28.43 194 ASN A C 1
ATOM 1198 O O . ASN A 1 162 ? -27.665 40.801 72.705 1.00 28.40 194 ASN A O 1
ATOM 1203 N N . LEU A 1 163 ? -29.545 41.368 71.596 1.00 28.39 195 LEU A N 1
ATOM 1204 C CA . LEU A 1 163 ? -29.893 40.014 71.182 1.00 28.75 195 LEU A CA 1
ATOM 1205 C C . LEU A 1 163 ? -29.685 39.941 69.668 1.00 28.74 195 LEU A C 1
ATOM 1206 O O . LEU A 1 163 ? -30.411 40.584 68.901 1.00 28.78 195 LEU A O 1
ATOM 1211 N N . ALA A 1 164 ? -28.695 39.160 69.248 1.00 28.44 196 ALA A N 1
ATOM 1212 C CA . ALA A 1 164 ? -28.241 39.162 67.864 1.00 28.34 196 ALA A CA 1
ATOM 1213 C C . ALA A 1 164 ? -29.311 38.597 66.925 1.00 28.45 196 ALA A C 1
ATOM 1214 O O . ALA A 1 164 ? -30.308 37.998 67.346 1.00 28.63 196 ALA A O 1
ATOM 1216 N N . ASP A 1 165 ? -29.064 38.779 65.626 1.00 28.44 197 ASP A N 1
ATOM 1217 C CA . ASP A 1 165 ? -29.976 38.331 64.581 1.00 28.33 197 ASP A CA 1
ATOM 1218 C C . ASP A 1 165 ? -30.338 36.859 64.749 1.00 28.36 197 ASP A C 1
ATOM 1219 O O . ASP A 1 165 ? -29.464 36.005 64.913 1.00 28.27 197 ASP A O 1
ATOM 1224 N N . GLY A 1 166 ? -31.633 36.571 64.689 1.00 28.27 198 GLY A N 1
ATOM 1225 C CA . GLY A 1 166 ? -32.123 35.203 64.713 1.00 28.31 198 GLY A CA 1
ATOM 1226 C C . GLY A 1 166 ? -31.647 34.371 65.890 1.00 28.48 198 GLY A C 1
ATOM 1227 O O . GLY A 1 166 ? -31.562 33.144 65.784 1.00 28.40 198 GLY A O 1
ATOM 1228 N N . LEU A 1 167 ? -31.335 35.029 67.015 1.00 28.44 199 LEU A N 1
ATOM 1229 C CA . LEU A 1 167 ? -30.742 34.325 68.154 1.00 28.51 199 LEU A CA 1
ATOM 1230 C C . LEU A 1 167 ? -31.580 33.113 68.563 1.00 28.63 199 LEU A C 1
ATOM 1231 O O . LEU A 1 167 ? -31.046 32.023 68.762 1.00 28.58 199 LEU A O 1
ATOM 1236 N N . PHE A 1 168 ? -32.899 33.279 68.661 1.00 28.87 200 PHE A N 1
ATOM 1237 C CA . PHE A 1 168 ? -33.799 32.196 69.058 1.00 29.03 200 PHE A CA 1
ATOM 1238 C C . PHE A 1 168 ? -34.740 31.776 67.927 1.00 29.03 200 PHE A C 1
ATOM 1239 O O . PHE A 1 168 ? -35.846 31.284 68.177 1.00 29.15 200 PHE A O 1
ATOM 1247 N N . GLU A 1 169 ? -34.317 31.962 66.678 1.00 29.24 201 GLU A N 1
ATOM 1248 C CA . GLU A 1 169 ? -35.140 31.574 65.542 1.00 29.14 201 GLU A CA 1
ATOM 1249 C C . GLU A 1 169 ? -35.423 30.074 65.555 1.00 29.05 201 GLU A C 1
ATOM 1250 O O . GLU A 1 169 ? -34.511 29.250 65.673 1.00 28.95 201 GLU A O 1
ATOM 1256 N N . GLY A 1 170 ? -36.699 29.721 65.437 1.00 29.08 202 GLY A N 1
ATOM 1257 C CA . GLY A 1 170 ? -37.087 28.328 65.427 1.00 29.10 202 GLY A CA 1
ATOM 1258 C C . GLY A 1 170 ? -37.140 27.659 66.783 1.00 29.35 202 GLY A C 1
ATOM 1259 O O . GLY A 1 170 ? -37.232 26.430 66.840 1.00 29.28 202 GLY A O 1
ATOM 1260 N N . CYS A 1 171 ? -37.072 28.424 67.879 1.00 29.18 203 CYS A N 1
ATOM 1261 C CA . CYS A 1 171 ? -37.151 27.854 69.226 1.00 29.39 203 CYS A CA 1
ATOM 1262 C C . CYS A 1 171 ? -38.622 27.798 69.612 1.00 29.55 203 CYS A C 1
ATOM 1263 O O . CYS A 1 171 ? -39.137 28.592 70.397 1.00 29.74 203 CYS A O 1
ATOM 1266 N N . ARG A 1 172 ? -39.308 26.819 69.035 1.00 30.27 204 ARG A N 1
ATOM 1267 C CA . ARG A 1 172 ? -40.752 26.750 69.167 1.00 30.48 204 ARG A CA 1
ATOM 1268 C C . ARG A 1 172 ? -41.216 26.317 70.552 1.00 30.70 204 ARG A C 1
ATOM 1269 O O . ARG A 1 172 ? -42.410 26.431 70.835 1.00 30.83 204 ARG A O 1
ATOM 1277 N N . ASN A 1 173 ? -40.324 25.844 71.424 1.00 30.18 205 ASN A N 1
ATOM 1278 C CA . ASN A 1 173 ? -40.713 25.490 72.785 1.00 30.44 205 ASN A CA 1
ATOM 1279 C C . ASN A 1 173 ? -40.194 26.473 73.829 1.00 30.43 205 ASN A C 1
ATOM 1280 O O . ASN A 1 173 ? -40.320 26.210 75.033 1.00 30.55 205 ASN A O 1
ATOM 1285 N N . LEU A 1 174 ? -39.633 27.602 73.400 1.00 30.14 206 LEU A N 1
ATOM 1286 C CA . LEU A 1 174 ? -39.060 28.565 74.328 1.00 30.17 206 LEU A CA 1
ATOM 1287 C C . LEU A 1 174 ? -40.171 29.286 75.080 1.00 30.35 206 LEU A C 1
ATOM 1288 O O . LEU A 1 174 ? -41.046 29.903 74.470 1.00 30.47 206 LEU A O 1
ATOM 1293 N N . VAL A 1 175 ? -40.153 29.204 76.414 1.00 30.41 207 VAL A N 1
ATOM 1294 C CA . VAL A 1 175 ? -41.173 29.867 77.211 1.00 30.56 207 VAL A CA 1
ATOM 1295 C C . VAL A 1 175 ? -40.608 30.771 78.294 1.00 30.56 207 VAL A C 1
ATOM 1296 O O . VAL A 1 175 ? -41.349 31.606 78.839 1.00 30.69 207 VAL A O 1
ATOM 1300 N N . GLU A 1 176 ? -39.332 30.667 78.642 1.00 30.28 208 GLU A N 1
ATOM 1301 C CA . GLU A 1 176 ? -38.756 31.411 79.754 1.00 30.18 208 GLU A CA 1
ATOM 1302 C C . GLU A 1 176 ? -37.453 32.054 79.312 1.00 29.90 208 GLU A C 1
ATOM 1303 O O . GLU A 1 176 ? -36.570 31.382 78.771 1.00 29.74 208 GLU A O 1
ATOM 1309 N N . LEU A 1 177 ? -37.341 33.356 79.556 1.00 30.14 209 LEU A N 1
ATOM 1310 C CA . LEU A 1 177 ? -36.172 34.145 79.187 1.00 30.02 209 LEU A CA 1
ATOM 1311 C C . LEU A 1 177 ? -35.801 34.939 80.433 1.00 29.89 209 LEU A C 1
ATOM 1312 O O . LEU A 1 177 ? -36.365 36.005 80.689 1.00 30.05 209 LEU A O 1
ATOM 1317 N N . GLY A 1 178 ? -34.890 34.388 81.232 1.00 30.03 210 GLY A N 1
ATOM 1318 C CA . GLY A 1 178 ? -34.508 35.032 82.472 1.00 29.92 210 GLY A CA 1
ATOM 1319 C C . GLY A 1 178 ? -33.455 36.106 82.272 1.00 29.72 210 GLY A C 1
ATOM 1320 O O . GLY A 1 178 ? -32.722 36.127 81.278 1.00 29.55 210 GLY A O 1
ATOM 1321 N N . ASN A 1 179 ? -33.394 37.030 83.238 1.00 30.06 211 ASN A N 1
ATOM 1322 C CA . ASN A 1 179 ? -32.415 38.114 83.191 1.00 29.82 211 ASN A CA 1
ATOM 1323 C C . ASN A 1 179 ? -32.612 38.986 81.966 1.00 29.79 211 ASN A C 1
ATOM 1324 O O . ASN A 1 179 ? -31.646 39.413 81.337 1.00 29.62 211 ASN A O 1
ATOM 1329 N N . LEU A 1 180 ? -33.854 39.187 81.580 1.00 30.48 212 LEU A N 1
ATOM 1330 C CA . LEU A 1 180 ? -34.123 40.113 80.496 1.00 30.48 212 LEU A CA 1
ATOM 1331 C C . LEU A 1 180 ? -33.834 41.521 81.000 1.00 30.28 212 LEU A C 1
ATOM 1332 O O . LEU A 1 180 ? -34.309 41.892 82.078 1.00 30.27 212 LEU A O 1
ATOM 1337 N N . PRO A 1 181 ? -33.044 42.313 80.292 1.00 30.43 213 PRO A N 1
ATOM 1338 C CA . PRO A 1 181 ? -32.578 43.586 80.854 1.00 30.06 213 PRO A CA 1
ATOM 1339 C C . PRO A 1 181 ? -33.652 44.665 80.840 1.00 30.22 213 PRO A C 1
ATOM 1340 O O . PRO A 1 181 ? -34.719 44.546 80.232 1.00 30.57 213 PRO A O 1
ATOM 1344 N N . GLU A 1 182 ? -33.323 45.756 81.522 1.00 30.47 214 GLU A N 1
ATOM 1345 C CA . GLU A 1 182 ? -34.153 46.946 81.496 1.00 30.46 214 GLU A CA 1
ATOM 1346 C C . GLU A 1 182 ? -34.028 47.689 80.175 1.00 30.44 214 GLU A C 1
ATOM 1347 O O . GLU A 1 182 ? -34.908 48.483 79.825 1.00 30.62 214 GLU A O 1
ATOM 1353 N N . LYS A 1 183 ? -32.957 47.438 79.432 1.00 30.00 215 LYS A N 1
ATOM 1354 C CA . LYS A 1 183 ? -32.749 48.060 78.138 1.00 29.87 215 LYS A CA 1
ATOM 1355 C C . LYS A 1 183 ? -31.836 47.151 77.328 1.00 29.66 215 LYS A C 1
ATOM 1356 O O . LYS A 1 183 ? -30.833 46.654 77.843 1.00 29.54 215 LYS A O 1
ATOM 1362 N N . VAL A 1 184 ? -32.199 46.915 76.071 1.00 29.31 216 VAL A N 1
ATOM 1363 C CA . VAL A 1 184 ? -31.457 46.006 75.209 1.00 29.20 216 VAL A CA 1
ATOM 1364 C C . VAL A 1 184 ? -31.824 46.355 73.774 1.00 29.12 216 VAL A C 1
ATOM 1365 O O . VAL A 1 184 ? -32.873 46.955 73.519 1.00 29.28 216 VAL A O 1
ATOM 1369 N N . SER A 1 185 ? -30.939 46.017 72.837 1.00 28.64 217 SER A N 1
ATOM 1370 C CA . SER A 1 185 ? -31.175 46.203 71.411 1.00 28.64 217 SER A CA 1
ATOM 1371 C C . SER A 1 185 ? -31.431 44.860 70.748 1.00 29.09 217 SER A C 1
ATOM 1372 O O . SER A 1 185 ? -30.846 43.845 71.124 1.00 29.17 217 SER A O 1
ATOM 1375 N N . PHE A 1 186 ? -32.278 44.865 69.731 1.00 28.99 218 PHE A N 1
ATOM 1376 C CA . PHE A 1 186 ? -32.668 43.637 69.062 1.00 29.44 218 PHE A CA 1
ATOM 1377 C C . PHE A 1 186 ? -32.166 43.624 67.626 1.00 29.35 218 PHE A C 1
ATOM 1378 O O . PHE A 1 186 ? -32.371 44.581 66.877 1.00 29.26 218 PHE A O 1
ATOM 1386 N N . GLY A 1 187 ? -31.511 42.535 67.251 1.00 28.93 219 GLY A N 1
ATOM 1387 C CA . GLY A 1 187 ? -31.274 42.252 65.859 1.00 28.81 219 GLY A CA 1
ATOM 1388 C C . GLY A 1 187 ? -32.561 41.832 65.168 1.00 28.93 219 GLY A C 1
ATOM 1389 O O . GLY A 1 187 ? -33.663 41.893 65.714 1.00 29.25 219 GLY A O 1
ATOM 1390 N N . VAL A 1 188 ? -32.396 41.379 63.933 1.00 28.61 220 VAL A N 1
ATOM 1391 C CA . VAL A 1 188 ? -33.522 41.058 63.058 1.00 28.55 220 VAL A CA 1
ATOM 1392 C C . VAL A 1 188 ? -34.020 39.645 63.352 1.00 28.73 220 VAL A C 1
ATOM 1393 O O . VAL A 1 188 ? -33.229 38.700 63.446 1.00 28.50 220 VAL A O 1
ATOM 1397 N N . GLY A 1 189 ? -35.336 39.502 63.476 1.00 28.93 221 GLY A N 1
ATOM 1398 C CA . GLY A 1 189 ? -35.946 38.191 63.619 1.00 29.11 221 GLY A CA 1
ATOM 1399 C C . GLY A 1 189 ? -35.478 37.408 64.827 1.00 29.27 221 GLY A C 1
ATOM 1400 O O . GLY A 1 189 ? -35.354 36.182 64.748 1.00 29.16 221 GLY A O 1
ATOM 1401 N N . VAL A 1 190 ? -35.212 38.092 65.948 1.00 29.37 222 VAL A N 1
ATOM 1402 C CA . VAL A 1 190 ? -34.699 37.419 67.145 1.00 29.54 222 VAL A CA 1
ATOM 1403 C C . VAL A 1 190 ? -35.581 36.227 67.525 1.00 29.68 222 VAL A C 1
ATOM 1404 O O . VAL A 1 190 ? -35.086 35.120 67.768 1.00 29.60 222 VAL A O 1
ATOM 1408 N N . PHE A 1 191 ? -36.905 36.438 67.569 1.00 30.11 223 PHE A N 1
ATOM 1409 C CA . PHE A 1 191 ? -37.850 35.467 68.114 1.00 30.28 223 PHE A CA 1
ATOM 1410 C C . PHE A 1 191 ? -38.753 34.840 67.049 1.00 30.30 223 PHE A C 1
ATOM 1411 O O . PHE A 1 191 ? -39.837 34.340 67.385 1.00 30.42 223 PHE A O 1
ATOM 1419 N N . VAL A 1 192 ? -38.327 34.847 65.781 1.00 30.13 224 VAL A N 1
ATOM 1420 C CA . VAL A 1 192 ? -39.076 34.174 64.722 1.00 30.07 224 VAL A CA 1
ATOM 1421 C C . VAL A 1 192 ? -39.263 32.699 65.067 1.00 30.08 224 VAL A C 1
ATOM 1422 O O . VAL A 1 192 ? -38.316 32.009 65.461 1.00 29.96 224 VAL A O 1
ATOM 1426 N N . GLY A 1 193 ? -40.494 32.207 64.906 1.00 30.33 225 GLY A N 1
ATOM 1427 C CA . GLY A 1 193 ? -40.819 30.820 65.173 1.00 30.33 225 GLY A CA 1
ATOM 1428 C C . GLY A 1 193 ? -40.985 30.456 66.633 1.00 30.62 225 GLY A C 1
ATOM 1429 O O . GLY A 1 193 ? -41.178 29.274 66.935 1.00 30.66 225 GLY A O 1
ATOM 1430 N N . CYS A 1 194 ? -40.919 31.423 67.551 1.00 30.54 226 CYS A N 1
ATOM 1431 C CA . CYS A 1 194 ? -41.026 31.148 68.987 1.00 30.72 226 CYS A CA 1
ATOM 1432 C C . CYS A 1 194 ? -42.497 31.160 69.390 1.00 30.99 226 CYS A C 1
ATOM 1433 O O . CYS A 1 194 ? -42.993 32.082 70.039 1.00 31.20 226 CYS A O 1
ATOM 1436 N N . TYR A 1 195 ? -43.194 30.080 69.021 1.00 31.71 227 TYR A N 1
ATOM 1437 C CA . TYR A 1 195 ? -44.647 30.028 69.158 1.00 31.98 227 TYR A CA 1
ATOM 1438 C C . TYR A 1 195 ? -45.119 30.001 70.603 1.00 32.19 227 TYR A C 1
ATOM 1439 O O . TYR A 1 195 ? -46.258 30.399 70.872 1.00 32.38 227 TYR A O 1
ATOM 1448 N N . ARG A 1 196 ? -44.284 29.569 71.538 1.00 31.29 228 ARG A N 1
ATOM 1449 C CA . ARG A 1 196 ? -44.741 29.319 72.895 1.00 31.48 228 ARG A CA 1
ATOM 1450 C C . ARG A 1 196 ? -44.375 30.417 73.895 1.00 31.57 228 ARG A C 1
ATOM 1451 O O . ARG A 1 196 ? -44.611 30.240 75.094 1.00 31.65 228 ARG A O 1
ATOM 1459 N N . LEU A 1 197 ? -43.840 31.552 73.442 1.00 31.68 229 LEU A N 1
ATOM 1460 C CA . LEU A 1 197 ? -43.530 32.631 74.374 1.00 31.73 229 LEU A CA 1
ATOM 1461 C C . LEU A 1 197 ? -44.795 33.084 75.101 1.00 32.02 229 LEU A C 1
ATOM 1462 O O . LEU A 1 197 ? -45.804 33.387 74.449 1.00 32.15 229 LEU A O 1
ATOM 1467 N N . PRO A 1 198 ? -44.795 33.131 76.433 1.00 32.24 230 PRO A N 1
ATOM 1468 C CA . PRO A 1 198 ? -45.980 33.603 77.161 1.00 32.44 230 PRO A CA 1
ATOM 1469 C C . PRO A 1 198 ? -46.269 35.073 76.879 1.00 32.61 230 PRO A C 1
ATOM 1470 O O . PRO A 1 198 ? -45.395 35.853 76.489 1.00 32.37 230 PRO A O 1
ATOM 1474 N N . ASP A 1 199 ? -47.527 35.454 77.110 1.00 33.12 231 ASP A N 1
ATOM 1475 C CA . ASP A 1 199 ? -47.950 36.817 76.795 1.00 33.24 231 ASP A CA 1
ATOM 1476 C C . ASP A 1 199 ? -47.200 37.853 77.620 1.00 33.16 231 ASP A C 1
ATOM 1477 O O . ASP A 1 199 ? -46.828 38.911 77.097 1.00 33.15 231 ASP A O 1
ATOM 1482 N N . VAL A 1 200 ? -46.976 37.584 78.909 1.00 33.12 232 VAL A N 1
ATOM 1483 C CA . VAL A 1 200 ? -46.256 38.552 79.734 1.00 33.13 232 VAL A CA 1
ATOM 1484 C C . VAL A 1 200 ? -44.839 38.747 79.194 1.00 32.93 232 VAL A C 1
ATOM 1485 O O . VAL A 1 200 ? -44.309 39.872 79.171 1.00 32.77 232 VAL A O 1
ATOM 1489 N N . LEU A 1 201 ? -44.240 37.674 78.671 1.00 32.59 233 LEU A N 1
ATOM 1490 C CA . LEU A 1 201 ? -42.916 37.795 78.072 1.00 32.37 233 LEU A CA 1
ATOM 1491 C C . LEU A 1 201 ? -42.969 38.640 76.805 1.00 32.40 233 LEU A C 1
ATOM 1492 O O . LEU A 1 201 ? -42.250 39.639 76.686 1.00 32.23 233 LEU A O 1
ATOM 1497 N N . LYS A 1 202 ? -43.834 38.262 75.857 1.00 32.67 234 LYS A N 1
ATOM 1498 C CA . LYS A 1 202 ? -44.009 39.030 74.626 1.00 32.71 234 LYS A CA 1
ATOM 1499 C C . LYS A 1 202 ? -44.230 40.518 74.900 1.00 32.85 234 LYS A C 1
ATOM 1500 O O . LYS A 1 202 ? -43.706 41.374 74.177 1.00 32.73 234 LYS A O 1
ATOM 1506 N N . ARG A 1 203 ? -44.997 40.852 75.943 1.00 33.10 235 ARG A N 1
ATOM 1507 C CA . ARG A 1 203 ? -45.247 42.263 76.231 1.00 33.15 235 ARG A CA 1
ATOM 1508 C C . ARG A 1 203 ? -43.999 42.956 76.758 1.00 32.93 235 ARG A C 1
ATOM 1509 O O . ARG A 1 203 ? -43.714 44.093 76.366 1.00 32.85 235 ARG A O 1
ATOM 1517 N N . SER A 1 204 ? -43.250 42.317 77.666 1.00 32.86 236 SER A N 1
ATOM 1518 C CA . SER A 1 204 ? -42.065 43.013 78.165 1.00 32.63 236 SER A CA 1
ATOM 1519 C C . SER A 1 204 ? -40.999 43.137 77.078 1.00 32.51 236 SER A C 1
ATOM 1520 O O . SER A 1 204 ? -40.217 44.103 77.078 1.00 32.31 236 SER A O 1
ATOM 1523 N N . VAL A 1 205 ? -41.011 42.225 76.101 1.00 32.39 237 VAL A N 1
ATOM 1524 C CA . VAL A 1 205 ? -40.094 42.319 74.969 1.00 32.19 237 VAL A CA 1
ATOM 1525 C C . VAL A 1 205 ? -40.505 43.447 74.025 1.00 32.25 237 VAL A C 1
ATOM 1526 O O . VAL A 1 205 ? -39.652 44.210 73.544 1.00 32.00 237 VAL A O 1
ATOM 1530 N N . ARG A 1 206 ? -41.806 43.557 73.713 1.00 32.58 238 ARG A N 1
ATOM 1531 C CA . ARG A 1 206 ? -42.252 44.692 72.908 1.00 32.57 238 ARG A CA 1
ATOM 1532 C C . ARG A 1 206 ? -41.937 46.003 73.616 1.00 32.41 238 ARG A C 1
ATOM 1533 O O . ARG A 1 206 ? -41.438 46.948 72.992 1.00 32.21 238 ARG A O 1
ATOM 1541 N N . LYS A 1 207 ? -42.189 46.060 74.933 1.00 32.63 239 LYS A N 1
ATOM 1542 C CA . LYS A 1 207 ? -41.872 47.237 75.740 1.00 32.55 239 LYS A CA 1
ATOM 1543 C C . LYS A 1 207 ? -40.393 47.593 75.665 1.00 32.20 239 LYS A C 1
ATOM 1544 O O . LYS A 1 207 ? -40.039 48.784 75.689 1.00 31.90 239 LYS A O 1
ATOM 1550 N N . LEU A 1 208 ? -39.514 46.585 75.548 1.00 31.98 240 LEU A N 1
ATOM 1551 C CA . LEU A 1 208 ? -38.099 46.879 75.328 1.00 31.55 240 LEU A CA 1
ATOM 1552 C C . LEU A 1 208 ? -37.797 47.351 73.907 1.00 31.26 240 LEU A C 1
ATOM 1553 O O . LEU A 1 208 ? -36.664 47.779 73.647 1.00 30.88 240 LEU A O 1
ATOM 1558 N N . GLY A 1 209 ? -38.753 47.278 72.985 1.00 31.47 241 GLY A N 1
ATOM 1559 C CA . GLY A 1 209 ? -38.587 47.847 71.664 1.00 31.29 241 GLY A CA 1
ATOM 1560 C C . GLY A 1 209 ? -38.457 46.873 70.511 1.00 31.44 241 GLY A C 1
ATOM 1561 O O . GLY A 1 209 ? -38.128 47.302 69.399 1.00 31.36 241 GLY A O 1
ATOM 1562 N N . TYR A 1 210 ? -38.688 45.583 70.728 1.00 31.44 242 TYR A N 1
ATOM 1563 C CA . TYR A 1 210 ? -38.658 44.633 69.626 1.00 31.49 242 TYR A CA 1
ATOM 1564 C C . TYR A 1 210 ? -39.810 44.921 68.676 1.00 31.67 242 TYR A C 1
ATOM 1565 O O . TYR A 1 210 ? -40.950 45.106 69.116 1.00 31.91 242 TYR A O 1
ATOM 1574 N N . LYS A 1 211 ? -39.505 44.989 67.378 1.00 31.97 243 LYS A N 1
ATOM 1575 C CA . LYS A 1 211 ? -40.518 45.168 66.344 1.00 32.11 243 LYS A CA 1
ATOM 1576 C C . LYS A 1 211 ? -40.567 43.990 65.382 1.00 31.97 243 LYS A C 1
ATOM 1577 O O . LYS A 1 211 ? -41.295 44.056 64.382 1.00 31.92 243 LYS A O 1
ATOM 1583 N N . GLY A 1 212 ? -39.809 42.925 65.636 1.00 31.78 244 GLY A N 1
ATOM 1584 C CA . GLY A 1 212 ? -39.783 41.783 64.743 1.00 31.60 244 GLY A CA 1
ATOM 1585 C C . GLY A 1 212 ? -40.943 40.837 64.990 1.00 31.84 244 GLY A C 1
ATOM 1586 O O . GLY A 1 212 ? -41.881 41.123 65.736 1.00 32.05 244 GLY A O 1
ATOM 1587 N N . GLU A 1 213 ? -40.849 39.664 64.372 1.00 31.65 245 GLU A N 1
ATOM 1588 C CA . GLU A 1 213 ? -41.927 38.683 64.437 1.00 31.82 245 GLU A CA 1
ATOM 1589 C C . GLU A 1 213 ? -41.722 37.702 65.587 1.00 31.95 245 GLU A C 1
ATOM 1590 O O . GLU A 1 213 ? -40.610 37.221 65.823 1.00 31.75 245 GLU A O 1
ATOM 1596 N N . PHE A 1 214 ? -42.814 37.388 66.281 1.00 31.91 246 PHE A N 1
ATOM 1597 C CA . PHE A 1 214 ? -42.834 36.298 67.245 1.00 31.96 246 PHE A CA 1
ATOM 1598 C C . PHE A 1 214 ? -43.118 34.952 66.603 1.00 31.86 246 PHE A C 1
ATOM 1599 O O . PHE A 1 214 ? -43.078 33.929 67.298 1.00 31.96 246 PHE A O 1
ATOM 1607 N N . ALA A 1 215 ? -43.402 34.919 65.306 1.00 32.09 247 ALA A N 1
ATOM 1608 C CA . ALA A 1 215 ? -43.661 33.652 64.642 1.00 31.97 247 ALA A CA 1
ATOM 1609 C C . ALA A 1 215 ? -43.141 33.665 63.214 1.00 31.52 247 ALA A C 1
ATOM 1610 O O . ALA A 1 215 ? -43.917 33.860 62.279 1.00 31.62 247 ALA A O 1
ATOM 1612 N N . LYS B 1 4 ? -32.495 49.196 50.061 1.00 25.93 36 LYS B N 1
ATOM 1613 C CA . LYS B 1 4 ? -32.116 47.864 50.550 1.00 25.88 36 LYS B CA 1
ATOM 1614 C C . LYS B 1 4 ? -30.632 47.780 50.932 1.00 25.43 36 LYS B C 1
ATOM 1615 O O . LYS B 1 4 ? -29.751 48.138 50.151 1.00 25.11 36 LYS B O 1
ATOM 1621 N N . GLU B 1 5 ? -30.362 47.275 52.129 1.00 25.22 37 GLU B N 1
ATOM 1622 C CA . GLU B 1 5 ? -29.008 47.093 52.622 1.00 24.84 37 GLU B CA 1
ATOM 1623 C C . GLU B 1 5 ? -28.451 45.746 52.165 1.00 24.75 37 GLU B C 1
ATOM 1624 O O . GLU B 1 5 ? -29.190 44.778 51.976 1.00 25.01 37 GLU B O 1
ATOM 1630 N N . THR B 1 6 ? -27.144 45.708 51.928 1.00 24.41 38 THR B N 1
ATOM 1631 C CA . THR B 1 6 ? -26.481 44.436 51.666 1.00 24.29 38 THR B CA 1
ATOM 1632 C C . THR B 1 6 ? -26.610 43.545 52.901 1.00 24.63 38 THR B C 1
ATOM 1633 O O . THR B 1 6 ? -26.339 44.007 54.017 1.00 24.70 38 THR B O 1
ATOM 1637 N N . PRO B 1 7 ? -27.069 42.296 52.756 1.00 24.85 39 PRO B N 1
ATOM 1638 C CA . PRO B 1 7 ? -27.264 41.444 53.939 1.00 25.39 39 PRO B CA 1
ATOM 1639 C C . PRO B 1 7 ? -25.964 41.254 54.714 1.00 25.22 39 PRO B C 1
ATOM 1640 O O . PRO B 1 7 ? -24.871 41.230 54.142 1.00 24.78 39 PRO B O 1
ATOM 1644 N N . ALA B 1 8 ? -26.091 41.114 56.042 1.00 25.54 40 ALA B N 1
ATOM 1645 C CA . ALA B 1 8 ? -24.908 40.975 56.898 1.00 25.50 40 ALA B CA 1
ATOM 1646 C C . ALA B 1 8 ? -24.054 39.751 56.558 1.00 25.48 40 ALA B C 1
ATOM 1647 O O . ALA B 1 8 ? -22.861 39.727 56.904 1.00 25.22 40 ALA B O 1
ATOM 1649 N N . LYS B 1 9 ? -24.630 38.731 55.903 1.00 25.72 41 LYS B N 1
ATOM 1650 C CA . LYS B 1 9 ? -23.863 37.529 55.582 1.00 25.73 41 LYS B CA 1
ATOM 1651 C C . LYS B 1 9 ? -22.715 37.810 54.619 1.00 25.08 41 LYS B C 1
ATOM 1652 O O . LYS B 1 9 ? -21.777 37.006 54.543 1.00 25.05 41 LYS B O 1
ATOM 1658 N N . PHE B 1 10 ? -22.766 38.914 53.863 1.00 24.68 42 PHE B N 1
ATOM 1659 C CA . PHE B 1 10 ? -21.664 39.221 52.961 1.00 24.14 42 PHE B CA 1
ATOM 1660 C C . PHE B 1 10 ? -20.520 39.961 53.651 1.00 23.84 42 PHE B C 1
ATOM 1661 O O . PHE B 1 10 ? -19.583 40.397 52.969 1.00 23.44 42 PHE B O 1
ATOM 1669 N N . PHE B 1 11 ? -20.558 40.080 54.973 1.00 23.90 43 PHE B N 1
ATOM 1670 C CA . PHE B 1 11 ? -19.509 40.754 55.722 1.00 23.69 43 PHE B CA 1
ATOM 1671 C C . PHE B 1 11 ? -18.984 39.866 56.840 1.00 24.18 43 PHE B C 1
ATOM 1672 O O . PHE B 1 11 ? -19.716 39.047 57.399 1.00 24.86 43 PHE B O 1
ATOM 1680 N N . GLN B 1 12 ? -17.694 40.022 57.134 1.00 23.73 44 GLN B N 1
ATOM 1681 C CA . GLN B 1 12 ? -17.117 39.600 58.402 1.00 24.21 44 GLN B CA 1
ATOM 1682 C C . GLN B 1 12 ? -16.983 40.819 59.299 1.00 24.05 44 GLN B C 1
ATOM 1683 O O . GLN B 1 12 ? -16.666 41.921 58.824 1.00 23.41 44 GLN B O 1
ATOM 1689 N N . TYR B 1 13 ? -17.254 40.617 60.589 1.00 24.09 45 TYR B N 1
ATOM 1690 C CA . TYR B 1 13 ? -17.372 41.726 61.523 1.00 24.05 45 TYR B CA 1
ATOM 1691 C C . TYR B 1 13 ? -17.220 41.210 62.947 1.00 24.87 45 TYR B C 1
ATOM 1692 O O . TYR B 1 13 ? -17.371 40.014 63.219 1.00 25.59 45 TYR B O 1
ATOM 1701 N N . GLY B 1 14 ? -16.918 42.141 63.849 1.00 24.48 46 GLY B N 1
ATOM 1702 C CA . GLY B 1 14 ? -16.775 41.868 65.263 1.00 25.11 46 GLY B CA 1
ATOM 1703 C C . GLY B 1 14 ? -17.250 43.064 66.059 1.00 24.89 46 GLY B C 1
ATOM 1704 O O . GLY B 1 14 ? -17.685 44.068 65.497 1.00 24.36 46 GLY B O 1
ATOM 1705 N N . LEU B 1 15 ? -17.150 42.952 67.379 1.00 25.24 47 LEU B N 1
ATOM 1706 C CA . LEU B 1 15 ? -17.586 43.992 68.300 1.00 25.04 47 LEU B CA 1
ATOM 1707 C C . LEU B 1 15 ? -16.487 45.018 68.545 1.00 24.37 47 LEU B C 1
ATOM 1708 O O . LEU B 1 15 ? -15.295 44.714 68.455 1.00 24.11 47 LEU B O 1
ATOM 1713 N N . THR B 1 16 ? -16.904 46.250 68.867 1.00 24.41 48 THR B N 1
ATOM 1714 C CA . THR B 1 16 ? -15.985 47.242 69.409 1.00 23.92 48 THR B CA 1
ATOM 1715 C C . THR B 1 16 ? -15.552 46.826 70.810 1.00 24.35 48 THR B C 1
ATOM 1716 O O . THR B 1 16 ? -16.185 45.969 71.431 1.00 24.91 48 THR B O 1
ATOM 1720 N N . PRO B 1 17 ? -14.477 47.429 71.340 1.00 24.34 49 PRO B N 1
ATOM 1721 C CA . PRO B 1 17 ? -14.121 47.161 72.742 1.00 24.67 49 PRO B CA 1
ATOM 1722 C C . PRO B 1 17 ? -15.275 47.350 73.717 1.00 25.03 49 PRO B C 1
ATOM 1723 O O . PRO B 1 17 ? -15.444 46.518 74.614 1.00 25.52 49 PRO B O 1
ATOM 1727 N N . ASP B 1 18 ? -16.084 48.408 73.579 1.00 24.82 50 ASP B N 1
ATOM 1728 C CA . ASP B 1 18 ? -17.178 48.586 74.529 1.00 25.24 50 ASP B CA 1
ATOM 1729 C C . ASP B 1 18 ? -18.382 47.686 74.237 1.00 25.68 50 ASP B C 1
ATOM 1730 O O . ASP B 1 18 ? -19.337 47.681 75.030 1.00 26.12 50 ASP B O 1
ATOM 1735 N N . ARG B 1 19 ? -18.347 46.923 73.143 1.00 25.00 51 ARG B N 1
ATOM 1736 C CA . ARG B 1 19 ? -19.389 45.979 72.725 1.00 25.49 51 ARG B CA 1
ATOM 1737 C C . ARG B 1 19 ? -20.714 46.679 72.406 1.00 25.57 51 ARG B C 1
ATOM 1738 O O . ARG B 1 19 ? -21.778 46.044 72.403 1.00 26.13 51 ARG B O 1
ATOM 1746 N N . ASP B 1 20 ? -20.647 47.991 72.140 1.00 25.35 52 ASP B N 1
ATOM 1747 C CA . ASP B 1 20 ? -21.787 48.809 71.749 1.00 25.34 52 ASP B CA 1
ATOM 1748 C C . ASP B 1 20 ? -21.884 49.034 70.240 1.00 24.94 52 ASP B C 1
ATOM 1749 O O . ASP B 1 20 ? -22.855 49.653 69.793 1.00 24.97 52 ASP B O 1
ATOM 1754 N N . GLY B 1 21 ? -20.904 48.583 69.455 1.00 24.33 53 GLY B N 1
ATOM 1755 C CA . GLY B 1 21 ? -20.911 48.834 68.030 1.00 23.93 53 GLY B CA 1
ATOM 1756 C C . GLY B 1 21 ? -20.277 47.696 67.254 1.00 23.97 53 GLY B C 1
ATOM 1757 O O . GLY B 1 21 ? -19.700 46.770 67.825 1.00 24.21 53 GLY B O 1
ATOM 1758 N N . ILE B 1 22 ? -20.390 47.785 65.931 1.00 23.44 54 ILE B N 1
ATOM 1759 C CA . ILE B 1 22 ? -19.950 46.732 65.022 1.00 23.48 54 ILE B CA 1
ATOM 1760 C C . ILE B 1 22 ? -18.811 47.279 64.172 1.00 22.79 54 ILE B C 1
ATOM 1761 O O . ILE B 1 22 ? -18.897 48.405 63.672 1.00 22.34 54 ILE B O 1
ATOM 1766 N N . ILE B 1 23 ? -17.744 46.488 64.034 1.00 23.00 55 ILE B N 1
ATOM 1767 C CA . ILE B 1 23 ? -16.602 46.790 63.176 1.00 22.36 55 ILE B CA 1
ATOM 1768 C C . ILE B 1 23 ? -16.668 45.872 61.964 1.00 22.37 55 ILE B C 1
ATOM 1769 O O . ILE B 1 23 ? -16.603 44.647 62.105 1.00 22.75 55 ILE B O 1
ATOM 1774 N N . ILE B 1 24 ? -16.767 46.451 60.771 1.00 22.03 56 ILE B N 1
ATOM 1775 C CA . ILE B 1 24 ? -16.752 45.655 59.544 1.00 21.99 56 ILE B CA 1
ATOM 1776 C C . ILE B 1 24 ? -15.305 45.342 59.192 1.00 21.71 56 ILE B C 1
ATOM 1777 O O . ILE B 1 24 ? -14.520 46.248 58.904 1.00 21.28 56 ILE B O 1
ATOM 1782 N N . THR B 1 25 ? -14.949 44.060 59.200 1.00 22.16 57 THR B N 1
ATOM 1783 C CA . THR B 1 25 ? -13.576 43.672 58.911 1.00 21.95 57 THR B CA 1
ATOM 1784 C C . THR B 1 25 ? -13.385 43.136 57.506 1.00 21.80 57 THR B C 1
ATOM 1785 O O . THR B 1 25 ? -12.253 43.122 57.025 1.00 21.56 57 THR B O 1
ATOM 1789 N N . ARG B 1 26 ? -14.439 42.694 56.829 1.00 22.21 58 ARG B N 1
ATOM 1790 C CA . ARG B 1 26 ? -14.194 42.249 55.464 1.00 22.09 58 ARG B CA 1
ATOM 1791 C C . ARG B 1 26 ? -15.493 42.180 54.687 1.00 22.20 58 ARG B C 1
ATOM 1792 O O . ARG B 1 26 ? -16.495 41.682 55.192 1.00 22.61 58 ARG B O 1
ATOM 1800 N N . TYR B 1 27 ? -15.471 42.680 53.457 1.00 22.09 59 TYR B N 1
ATOM 1801 C CA . TYR B 1 27 ? -16.577 42.456 52.538 1.00 22.25 59 TYR B CA 1
ATOM 1802 C C . TYR B 1 27 ? -16.284 41.197 51.737 1.00 22.37 59 TYR B C 1
ATOM 1803 O O . TYR B 1 27 ? -15.196 41.061 51.169 1.00 22.18 59 TYR B O 1
ATOM 1812 N N . LEU B 1 28 ? -17.252 40.280 51.702 1.00 22.83 60 LEU B N 1
ATOM 1813 C CA . LEU B 1 28 ? -17.054 38.957 51.128 1.00 23.06 60 LEU B CA 1
ATOM 1814 C C . LEU B 1 28 ? -17.607 38.826 49.718 1.00 23.00 60 LEU B C 1
ATOM 1815 O O . LEU B 1 28 ? -17.316 37.833 49.044 1.00 23.14 60 LEU B O 1
ATOM 1820 N N . GLY B 1 29 ? -18.382 39.796 49.250 1.00 23.16 61 GLY B N 1
ATOM 1821 C CA . GLY B 1 29 ? -19.065 39.665 47.986 1.00 23.27 61 GLY B CA 1
ATOM 1822 C C . GLY B 1 29 ? -18.219 40.059 46.795 1.00 23.04 61 GLY B C 1
ATOM 1823 O O . GLY B 1 29 ? -17.042 40.424 46.896 1.00 22.92 61 GLY B O 1
ATOM 1824 N N . LYS B 1 30 ? -18.858 39.961 45.637 1.00 23.38 62 LYS B N 1
ATOM 1825 C CA . LYS B 1 30 ? -18.318 40.349 44.347 1.00 23.28 62 LYS B CA 1
ATOM 1826 C C . LYS B 1 30 ? -19.277 41.312 43.665 1.00 23.31 62 LYS B C 1
ATOM 1827 O O . LYS B 1 30 ? -19.299 41.422 42.435 1.00 23.25 62 LYS B O 1
ATOM 1833 N N . GLY B 1 31 ? -20.064 42.037 44.466 1.00 23.22 63 GLY B N 1
ATOM 1834 C CA . GLY B 1 31 ? -21.177 42.786 43.925 1.00 23.31 63 GLY B CA 1
ATOM 1835 C C . GLY B 1 31 ? -20.773 44.109 43.303 1.00 23.32 63 GLY B C 1
ATOM 1836 O O . GLY B 1 31 ? -19.677 44.631 43.513 1.00 23.28 63 GLY B O 1
ATOM 1837 N N . ILE B 1 32 ? -21.688 44.658 42.507 1.00 23.16 64 ILE B N 1
ATOM 1838 C CA . ILE B 1 32 ? -21.417 45.929 41.841 1.00 23.25 64 ILE B CA 1
ATOM 1839 C C . ILE B 1 32 ? -21.712 47.100 42.780 1.00 23.36 64 ILE B C 1
ATOM 1840 O O . ILE B 1 32 ? -21.075 48.153 42.702 1.00 23.45 64 ILE B O 1
ATOM 1845 N N . ALA B 1 33 ? -22.685 46.951 43.659 1.00 23.20 65 ALA B N 1
ATOM 1846 C CA . ALA B 1 33 ? -23.001 47.970 44.636 1.00 23.36 65 ALA B CA 1
ATOM 1847 C C . ALA B 1 33 ? -23.087 47.294 45.992 1.00 23.28 65 ALA B C 1
ATOM 1848 O O . ALA B 1 33 ? -23.465 46.125 46.098 1.00 23.26 65 ALA B O 1
ATOM 1850 N N . VAL B 1 34 ? -22.702 48.036 47.022 1.00 23.04 66 VAL B N 1
ATOM 1851 C CA . VAL B 1 34 ? -22.814 47.597 48.403 1.00 22.98 66 VAL B CA 1
ATOM 1852 C C . VAL B 1 34 ? -23.464 48.720 49.192 1.00 23.13 66 VAL B C 1
ATOM 1853 O O . VAL B 1 34 ? -23.014 49.871 49.134 1.00 23.18 66 VAL B O 1
ATOM 1857 N N . VAL B 1 35 ? -24.522 48.401 49.913 1.00 23.16 67 VAL B N 1
ATOM 1858 C CA . VAL B 1 35 ? -25.078 49.326 50.888 1.00 23.36 67 VAL B CA 1
ATOM 1859 C C . VAL B 1 35 ? -24.789 48.718 52.253 1.00 23.36 67 VAL B C 1
ATOM 1860 O O . VAL B 1 35 ? -25.390 47.709 52.641 1.00 23.54 67 VAL B O 1
ATOM 1864 N N . LEU B 1 36 ? -23.842 49.306 52.964 1.00 22.94 68 LEU B N 1
ATOM 1865 C CA . LEU B 1 36 ? -23.416 48.748 54.232 1.00 22.90 68 LEU B CA 1
ATOM 1866 C C . LEU B 1 36 ? -24.534 48.916 55.248 1.00 23.21 68 LEU B C 1
ATOM 1867 O O . LEU B 1 36 ? -25.071 50.018 55.392 1.00 23.35 68 LEU B O 1
ATOM 1872 N N . PRO B 1 37 ? -24.921 47.858 55.951 1.00 23.40 69 PRO B N 1
ATOM 1873 C CA . PRO B 1 37 ? -26.070 47.958 56.849 1.00 23.88 69 PRO B CA 1
ATOM 1874 C C . PRO B 1 37 ? -25.822 48.975 57.939 1.00 23.83 69 PRO B C 1
ATOM 1875 O O . PRO B 1 37 ? -24.696 49.172 58.401 1.00 23.51 69 PRO B O 1
ATOM 1879 N N . SER B 1 38 ? -26.902 49.636 58.319 1.00 23.87 70 SER B N 1
ATOM 1880 C CA . SER B 1 38 ? -26.876 50.614 59.389 1.00 23.96 70 SER B CA 1
ATOM 1881 C C . SER B 1 38 ? -26.606 49.939 60.729 1.00 24.19 70 SER B C 1
ATOM 1882 O O . SER B 1 38 ? -25.917 50.495 61.596 1.00 23.94 70 SER B O 1
ATOM 1885 N N . GLN B 1 39 ? -27.129 48.725 60.891 1.00 24.25 71 GLN B N 1
ATOM 1886 C CA . GLN B 1 39 ? -27.006 47.929 62.100 1.00 24.79 71 GLN B CA 1
ATOM 1887 C C . GLN B 1 39 ? -26.783 46.470 61.716 1.00 25.07 71 GLN B C 1
ATOM 1888 O O . GLN B 1 39 ? -27.244 46.009 60.670 1.00 25.02 71 GLN B O 1
ATOM 1894 N N . ILE B 1 40 ? -26.062 45.752 62.570 1.00 25.01 72 ILE B N 1
ATOM 1895 C CA . ILE B 1 40 ? -25.957 44.300 62.507 1.00 25.56 72 ILE B CA 1
ATOM 1896 C C . ILE B 1 40 ? -26.126 43.782 63.929 1.00 26.51 72 ILE B C 1
ATOM 1897 O O . ILE B 1 40 ? -25.555 44.347 64.872 1.00 26.30 72 ILE B O 1
ATOM 1902 N N . ASP B 1 41 ? -26.923 42.725 64.081 1.00 26.73 73 ASP B N 1
ATOM 1903 C CA . ASP B 1 41 ? -27.184 42.131 65.392 1.00 27.82 73 ASP B CA 1
ATOM 1904 C C . ASP B 1 41 ? -27.727 43.163 66.377 1.00 27.70 73 ASP B C 1
ATOM 1905 O O . ASP B 1 41 ? -27.484 43.076 67.580 1.00 27.75 73 ASP B O 1
ATOM 1910 N N . GLY B 1 42 ? -28.469 44.147 65.866 1.00 27.66 74 GLY B N 1
ATOM 1911 C CA . GLY B 1 42 ? -29.038 45.197 66.676 1.00 27.54 74 GLY B CA 1
ATOM 1912 C C . GLY B 1 42 ? -28.072 46.267 67.143 1.00 26.67 74 GLY B C 1
ATOM 1913 O O . GLY B 1 42 ? -28.481 47.133 67.921 1.00 26.60 74 GLY B O 1
ATOM 1914 N N . LEU B 1 43 ? -26.793 46.236 66.698 1.00 26.41 75 LEU B N 1
ATOM 1915 C CA . LEU B 1 43 ? -25.762 47.200 67.096 1.00 25.62 75 LEU B CA 1
ATOM 1916 C C . LEU B 1 43 ? -25.331 48.057 65.912 1.00 24.80 75 LEU B C 1
ATOM 1917 O O . LEU B 1 43 ? -25.164 47.535 64.805 1.00 24.61 75 LEU B O 1
ATOM 1922 N N . PRO B 1 44 ? -25.112 49.357 66.122 1.00 24.60 76 PRO B N 1
ATOM 1923 C CA . PRO B 1 44 ? -24.763 50.240 65.001 1.00 23.98 76 PRO B CA 1
ATOM 1924 C C . PRO B 1 44 ? -23.391 49.922 64.416 1.00 23.39 76 PRO B C 1
ATOM 1925 O O . PRO B 1 44 ? -22.448 49.587 65.133 1.00 23.29 76 PRO B O 1
ATOM 1929 N N . VAL B 1 45 ? -23.286 50.053 63.101 1.00 23.22 77 VAL B N 1
ATOM 1930 C CA . VAL B 1 45 ? -22.020 49.828 62.410 1.00 22.76 77 VAL B CA 1
ATOM 1931 C C . VAL B 1 45 ? -21.187 51.102 62.474 1.00 22.28 77 VAL B C 1
ATOM 1932 O O . VAL B 1 45 ? -21.566 52.131 61.904 1.00 22.20 77 VAL B O 1
ATOM 1936 N N . VAL B 1 46 ? -20.048 51.041 63.160 1.00 22.11 78 VAL B N 1
ATOM 1937 C CA . VAL B 1 46 ? -19.297 52.246 63.492 1.00 21.85 78 VAL B CA 1
ATOM 1938 C C . VAL B 1 46 ? -17.912 52.308 62.854 1.00 21.50 78 VAL B C 1
ATOM 1939 O O . VAL B 1 46 ? -17.262 53.359 62.939 1.00 21.33 78 VAL B O 1
ATOM 1943 N N . GLU B 1 47 ? -17.430 51.245 62.225 1.00 21.37 79 GLU B N 1
ATOM 1944 C CA . GLU B 1 47 ? -16.095 51.273 61.643 1.00 21.05 79 GLU B CA 1
ATOM 1945 C C . GLU B 1 47 ? -16.022 50.342 60.445 1.00 21.00 79 GLU B C 1
ATOM 1946 O O . GLU B 1 47 ? -16.577 49.237 60.461 1.00 21.10 79 GLU B O 1
ATOM 1952 N N . VAL B 1 48 ? -15.345 50.811 59.403 1.00 20.69 80 VAL B N 1
ATOM 1953 C CA . VAL B 1 48 ? -14.878 49.974 58.305 1.00 20.57 80 VAL B CA 1
ATOM 1954 C C . VAL B 1 48 ? -13.383 49.795 58.542 1.00 20.41 80 VAL B C 1
ATOM 1955 O O . VAL B 1 48 ? -12.612 50.754 58.438 1.00 20.33 80 VAL B O 1
ATOM 1959 N N . ALA B 1 49 ? -12.964 48.589 58.914 1.00 20.46 81 ALA B N 1
ATOM 1960 C CA . ALA B 1 49 ? -11.604 48.418 59.406 1.00 20.31 81 ALA B CA 1
ATOM 1961 C C . ALA B 1 49 ? -10.621 48.168 58.264 1.00 20.16 81 ALA B C 1
ATOM 1962 O O . ALA B 1 49 ? -10.999 48.025 57.100 1.00 20.15 81 ALA B O 1
ATOM 1964 N N . THR B 1 50 ? -9.336 48.097 58.630 1.00 20.07 82 THR B N 1
ATOM 1965 C CA . THR B 1 50 ? -8.203 47.804 57.750 1.00 20.01 82 THR B CA 1
ATOM 1966 C C . THR B 1 50 ? -8.556 46.819 56.642 1.00 20.02 82 THR B C 1
ATOM 1967 O O . THR B 1 50 ? -9.011 45.697 56.907 1.00 20.27 82 THR B O 1
ATOM 1971 N N . LYS B 1 51 ? -8.379 47.257 55.393 1.00 20.01 83 LYS B N 1
ATOM 1972 C CA . LYS B 1 51 ? -8.461 46.393 54.218 1.00 20.01 83 LYS B CA 1
ATOM 1973 C C . LYS B 1 51 ? -9.826 45.714 54.055 1.00 20.10 83 LYS B C 1
ATOM 1974 O O . LYS B 1 51 ? -9.928 44.706 53.367 1.00 20.14 83 LYS B O 1
ATOM 1980 N N . ALA B 1 52 ? -10.885 46.244 54.670 1.00 20.26 84 ALA B N 1
ATOM 1981 C CA . ALA B 1 52 ? -12.183 45.574 54.602 1.00 20.44 84 ALA B CA 1
ATOM 1982 C C . ALA B 1 52 ? -12.647 45.384 53.156 1.00 20.53 84 ALA B C 1
ATOM 1983 O O . ALA B 1 52 ? -13.188 44.332 52.812 1.00 20.94 84 ALA B O 1
ATOM 1985 N N . PHE B 1 53 ? -12.429 46.379 52.285 1.00 20.46 85 PHE B N 1
ATOM 1986 C CA . PHE B 1 53 ? -12.736 46.251 50.860 1.00 20.54 85 PHE B CA 1
ATOM 1987 C C . PHE B 1 53 ? -11.477 46.250 49.985 1.00 20.58 85 PHE B C 1
ATOM 1988 O O . PHE B 1 53 ? -11.520 46.717 48.843 1.00 20.72 85 PHE B O 1
ATOM 1996 N N . TYR B 1 54 ? -10.363 45.721 50.491 1.00 20.35 86 TYR B N 1
ATOM 1997 C CA . TYR B 1 54 ? -9.103 45.740 49.746 1.00 20.44 86 TYR B CA 1
ATOM 1998 C C . TYR B 1 54 ? -9.205 44.941 48.450 1.00 20.60 86 TYR B C 1
ATOM 1999 O O . TYR B 1 54 ? -9.621 43.782 48.451 1.00 20.50 86 TYR B O 1
ATOM 2008 N N . GLY B 1 55 ? -8.823 45.574 47.336 1.00 21.10 87 GLY B N 1
ATOM 2009 C CA . GLY B 1 55 ? -8.798 44.899 46.060 1.00 21.24 87 GLY B CA 1
ATOM 2010 C C . GLY B 1 55 ? -10.148 44.550 45.483 1.00 21.31 87 GLY B C 1
ATOM 2011 O O . GLY B 1 55 ? -10.214 43.775 44.530 1.00 21.40 87 GLY B O 1
ATOM 2012 N N . CYS B 1 56 ? -11.234 45.114 46.005 1.00 21.56 88 CYS B N 1
ATOM 2013 C CA . CYS B 1 56 ? -12.568 44.788 45.498 1.00 21.65 88 CYS B CA 1
ATOM 2014 C C . CYS B 1 56 ? -12.809 45.548 44.191 1.00 21.89 88 CYS B C 1
ATOM 2015 O O . CYS B 1 56 ? -13.546 46.538 44.118 1.00 22.03 88 CYS B O 1
ATOM 2018 N N . VAL B 1 57 ? -12.174 45.047 43.128 1.00 22.02 89 VAL B N 1
ATOM 2019 C CA . VAL B 1 57 ? -12.242 45.692 41.823 1.00 22.26 89 VAL B CA 1
ATOM 2020 C C . VAL B 1 57 ? -13.631 45.629 41.199 1.00 22.28 89 VAL B C 1
ATOM 2021 O O . VAL B 1 57 ? -13.901 46.345 40.231 1.00 22.50 89 VAL B O 1
ATOM 2025 N N . SER B 1 58 ? -14.532 44.793 41.700 1.00 22.60 90 SER B N 1
ATOM 2026 C CA . SER B 1 58 ? -15.841 44.731 41.055 1.00 22.64 90 SER B CA 1
ATOM 2027 C C . SER B 1 58 ? -16.763 45.845 41.525 1.00 22.75 90 SER B C 1
ATOM 2028 O O . SER B 1 58 ? -17.768 46.124 40.853 1.00 22.85 90 SER B O 1
ATOM 2031 N N . LEU B 1 59 ? -16.428 46.494 42.643 1.00 22.47 91 LEU B N 1
ATOM 2032 C CA . LEU B 1 59 ? -17.294 47.496 43.248 1.00 22.62 91 LEU B CA 1
ATOM 2033 C C . LEU B 1 59 ? -17.333 48.787 42.439 1.00 22.86 91 LEU B C 1
ATOM 2034 O O . 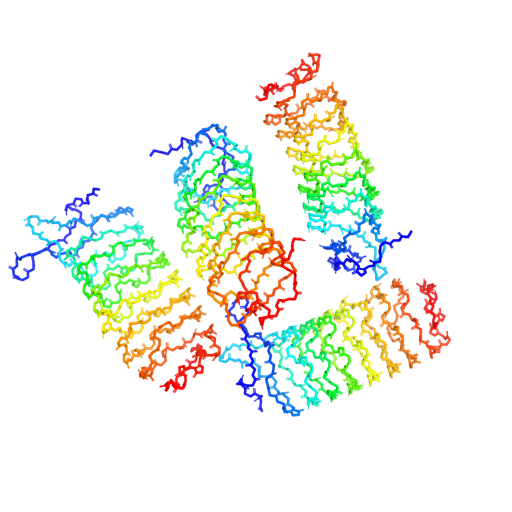LEU B 1 59 ? -16.287 49.377 42.147 1.00 22.98 91 LEU B O 1
ATOM 2039 N N . VAL B 1 60 ? -18.543 49.252 42.126 1.00 22.78 92 VAL B N 1
ATOM 2040 C CA . VAL B 1 60 ? -18.752 50.521 41.447 1.00 23.09 92 VAL B CA 1
ATOM 2041 C C . VAL B 1 60 ? -19.290 51.581 42.397 1.00 23.29 92 VAL B C 1
ATOM 2042 O O . VAL B 1 60 ? -18.885 52.743 42.338 1.00 23.59 92 VAL B O 1
ATOM 2046 N N . ARG B 1 61 ? -20.195 51.196 43.287 1.00 23.59 93 ARG B N 1
ATOM 2047 C CA . ARG B 1 61 ? -20.777 52.137 44.228 1.00 23.80 93 ARG B CA 1
ATOM 2048 C C . ARG B 1 61 ? -20.839 51.509 45.609 1.00 23.52 93 ARG B C 1
ATOM 2049 O O . ARG B 1 61 ? -21.207 50.338 45.760 1.00 23.30 93 ARG B O 1
ATOM 2057 N N . VAL B 1 62 ? -20.487 52.283 46.619 1.00 23.07 94 VAL B N 1
ATOM 2058 C CA . VAL B 1 62 ? -20.656 51.846 47.994 1.00 22.88 94 VAL B CA 1
ATOM 2059 C C . VAL B 1 62 ? -21.293 52.975 48.786 1.00 23.18 94 VAL B C 1
ATOM 2060 O O . VAL B 1 62 ? -21.016 54.158 48.553 1.00 23.51 94 VAL B O 1
ATOM 2064 N N . SER B 1 63 ? -22.189 52.603 49.687 1.00 23.00 95 SER B N 1
ATOM 2065 C CA . SER B 1 63 ? -22.822 53.521 50.618 1.00 23.26 95 SER B CA 1
ATOM 2066 C C . SER B 1 63 ? -22.516 53.058 52.042 1.00 22.97 95 SER B C 1
ATOM 2067 O O . SER B 1 63 ? -22.689 51.877 52.360 1.00 22.76 95 SER B O 1
ATOM 2070 N N . LEU B 1 64 ? -22.029 53.992 52.903 1.00 22.74 96 LEU B N 1
ATOM 2071 C CA . LEU B 1 64 ? -21.714 53.789 54.312 1.00 22.51 96 LEU B CA 1
ATOM 2072 C C . LEU B 1 64 ? -22.759 54.449 55.199 1.00 22.79 96 LEU B C 1
ATOM 2073 O O . LEU B 1 64 ? -23.152 55.587 54.941 1.00 23.09 96 LEU B O 1
ATOM 2078 N N . PRO B 1 65 ? -23.226 53.769 56.244 1.00 22.80 97 PRO B N 1
ATOM 2079 C CA . PRO B 1 65 ? -24.208 54.386 57.144 1.00 23.11 97 PRO B CA 1
ATOM 2080 C C . PRO B 1 65 ? -23.571 55.471 58.000 1.00 23.07 97 PRO B C 1
ATOM 2081 O O . PRO B 1 65 ? -22.378 55.435 58.309 1.00 22.69 97 PRO B O 1
ATOM 2085 N N . SER B 1 66 ? -24.406 56.422 58.427 1.00 23.35 98 SER B N 1
ATOM 2086 C CA . SER B 1 66 ? -23.899 57.631 59.062 1.00 23.44 98 SER B CA 1
ATOM 2087 C C . SER B 1 66 ? -23.176 57.347 60.379 1.00 23.24 98 SER B C 1
ATOM 2088 O O . SER B 1 66 ? -22.382 58.182 60.826 1.00 23.21 98 SER B O 1
ATOM 2091 N N . SER B 1 67 ? -23.395 56.180 60.991 1.00 22.82 99 SER B N 1
ATOM 2092 C CA . SER B 1 67 ? -22.753 55.840 62.257 1.00 22.69 99 SER B CA 1
ATOM 2093 C C . SER B 1 67 ? -21.289 55.424 62.118 1.00 22.28 99 SER B C 1
ATOM 2094 O O . SER B 1 67 ? -20.597 55.303 63.137 1.00 22.21 99 SER B O 1
ATOM 2097 N N . VAL B 1 68 ? -20.783 55.219 60.906 1.00 22.05 100 VAL B N 1
ATOM 2098 C CA . VAL B 1 68 ? -19.368 54.876 60.750 1.00 21.78 100 VAL B CA 1
ATOM 2099 C C . VAL B 1 68 ? -18.520 56.105 61.057 1.00 21.83 100 VAL B C 1
ATOM 2100 O O . VAL B 1 68 ? -18.672 57.157 60.422 1.00 22.03 100 VAL B O 1
ATOM 2104 N N . ARG B 1 69 ? -17.641 55.982 62.049 1.00 21.71 101 ARG B N 1
ATOM 2105 C CA . ARG B 1 69 ? -16.773 57.078 62.461 1.00 21.81 101 ARG B CA 1
ATOM 2106 C C . ARG B 1 69 ? -15.355 56.946 61.935 1.00 21.57 101 ARG B C 1
ATOM 2107 O O . ARG B 1 69 ? -14.609 57.927 61.948 1.00 21.78 101 ARG B O 1
ATOM 2115 N N . MET B 1 70 ? -14.971 55.761 61.480 1.00 21.10 102 MET B N 1
ATOM 2116 C CA . MET B 1 70 ? -13.592 55.459 61.117 1.00 20.94 102 MET B CA 1
ATOM 2117 C C . MET B 1 70 ? -13.563 54.617 59.853 1.00 20.83 102 MET B C 1
ATOM 2118 O O . MET B 1 70 ? -14.279 53.616 59.739 1.00 20.70 102 MET B O 1
ATOM 2123 N N . ILE B 1 71 ? -12.714 55.020 58.918 1.00 20.39 103 ILE B N 1
ATOM 2124 C CA . ILE B 1 71 ? -12.341 54.190 57.785 1.00 20.35 103 ILE B CA 1
ATOM 2125 C C . ILE B 1 71 ? -10.857 53.889 57.959 1.00 20.22 103 ILE B C 1
ATOM 2126 O O . ILE B 1 71 ? -10.033 54.814 58.010 1.00 20.48 103 ILE B O 1
ATOM 2131 N N . GLY B 1 72 ? -10.532 52.602 58.118 1.00 19.94 104 GLY B N 1
ATOM 2132 C CA . GLY B 1 72 ? -9.196 52.180 58.476 1.00 19.85 104 GLY B CA 1
ATOM 2133 C C . GLY B 1 72 ? -8.260 52.124 57.276 1.00 19.99 104 GLY B C 1
ATOM 2134 O O . GLY B 1 72 ? -8.640 52.364 56.133 1.00 20.08 104 GLY B O 1
ATOM 2135 N N . GLN B 1 73 ? -7.000 51.797 57.555 1.00 20.04 105 GLN B N 1
ATOM 2136 C CA . GLN B 1 73 ? -5.981 51.866 56.512 1.00 20.25 105 GLN B CA 1
ATOM 2137 C C . GLN B 1 73 ? -6.300 50.899 55.369 1.00 20.11 105 GLN B C 1
ATOM 2138 O O . GLN B 1 73 ? -6.857 49.816 55.578 1.00 20.07 105 GLN B O 1
ATOM 2144 N N . HIS B 1 74 ? -5.968 51.319 54.140 1.00 20.26 106 HIS B N 1
ATOM 2145 C CA . HIS B 1 74 ? -6.150 50.517 52.926 1.00 20.25 106 HIS B CA 1
ATOM 2146 C C . HIS B 1 74 ? -7.588 49.998 52.776 1.00 20.06 106 HIS B C 1
ATOM 2147 O O . HIS B 1 74 ? -7.802 48.994 52.100 1.00 19.86 106 HIS B O 1
ATOM 2154 N N . ALA B 1 75 ? -8.583 50.658 53.388 1.00 20.10 107 ALA B N 1
ATOM 2155 C CA . ALA B 1 75 ? -9.929 50.079 53.410 1.00 20.02 107 ALA B CA 1
ATOM 2156 C C . ALA B 1 75 ? -10.468 49.857 52.001 1.00 20.17 107 ALA B C 1
ATOM 2157 O O . ALA B 1 75 ? -11.058 48.811 51.717 1.00 20.01 107 ALA B O 1
ATOM 2159 N N . PHE B 1 76 ? -10.270 50.824 51.102 1.00 20.33 108 PHE B N 1
ATOM 2160 C CA . PHE B 1 76 ? -10.715 50.687 49.721 1.00 20.59 108 PHE B CA 1
ATOM 2161 C C . PHE B 1 76 ? -9.547 50.733 48.744 1.00 20.89 108 PHE B C 1
ATOM 2162 O O . PHE B 1 76 ? -9.744 51.011 47.554 1.00 21.23 108 PHE B O 1
ATOM 2170 N N . ASP B 1 77 ? -8.335 50.479 49.233 1.00 20.75 109 ASP B N 1
ATOM 2171 C CA . ASP B 1 77 ? -7.146 50.430 48.391 1.00 21.04 109 ASP B CA 1
ATOM 2172 C C . ASP B 1 77 ? -7.357 49.467 47.222 1.00 21.06 109 ASP B C 1
ATOM 2173 O O . ASP B 1 77 ? -7.747 48.309 47.418 1.00 20.65 109 ASP B O 1
ATOM 2178 N N . GLY B 1 78 ? -7.132 49.954 45.999 1.00 21.61 110 GLY B N 1
ATOM 2179 C CA . GLY B 1 78 ? -7.267 49.099 44.831 1.00 21.63 110 GLY B CA 1
ATOM 2180 C C . GLY B 1 78 ? -8.682 48.813 44.361 1.00 21.55 110 GLY B C 1
ATOM 2181 O O . GLY B 1 78 ? -8.882 47.903 43.543 1.00 21.51 110 GLY B O 1
ATOM 2182 N N . CYS B 1 79 ? -9.672 49.571 44.821 1.00 21.63 111 CYS B N 1
ATOM 2183 C CA . CYS B 1 79 ? -11.031 49.460 44.293 1.00 21.72 111 CYS B CA 1
ATOM 2184 C C . CYS B 1 79 ? -11.083 50.289 43.014 1.00 22.16 111 CYS B C 1
ATOM 2185 O O . CYS B 1 79 ? -11.498 51.452 42.993 1.00 22.45 111 CYS B O 1
ATOM 2188 N N . THR B 1 80 ? -10.643 49.670 41.922 1.00 22.32 112 THR B N 1
ATOM 2189 C CA . THR B 1 80 ? -10.293 50.449 40.747 1.00 22.70 112 THR B CA 1
ATOM 2190 C C . THR B 1 80 ? -11.505 50.846 39.912 1.00 22.73 112 THR B C 1
ATOM 2191 O O . THR B 1 80 ? -11.392 51.759 39.087 1.00 23.05 112 THR B O 1
ATOM 2195 N N . LYS B 1 81 ? -12.670 50.230 40.126 1.00 22.88 113 LYS B N 1
ATOM 2196 C CA . LYS B 1 81 ? -13.880 50.648 39.430 1.00 22.96 113 LYS B CA 1
ATOM 2197 C C . LYS B 1 81 ? -14.801 51.479 40.310 1.00 23.04 113 LYS B C 1
ATOM 2198 O O . LYS B 1 81 ? -15.837 51.940 39.833 1.00 23.09 113 LYS B O 1
ATOM 2204 N N . LEU B 1 82 ? -14.445 51.685 41.581 1.00 22.61 114 LEU B N 1
ATOM 2205 C CA . LEU B 1 82 ? -15.270 52.470 42.488 1.00 22.72 114 LEU B CA 1
ATOM 2206 C C . LEU B 1 82 ? -15.403 53.896 41.967 1.00 23.25 114 LEU B C 1
ATOM 2207 O O . LEU B 1 82 ? -14.417 54.635 41.917 1.00 23.58 114 LEU B O 1
ATOM 2212 N N . ALA B 1 83 ? -16.623 54.284 41.585 1.00 23.24 115 ALA B N 1
ATOM 2213 C CA . ALA B 1 83 ? -16.901 55.576 40.974 1.00 23.73 115 ALA B CA 1
ATOM 2214 C C . ALA B 1 83 ? -17.498 56.584 41.946 1.00 24.10 115 ALA B C 1
ATOM 2215 O O . ALA B 1 83 ? -17.348 57.797 41.740 1.00 24.52 115 ALA B O 1
ATOM 2217 N N . ARG B 1 84 ? -18.166 56.110 42.994 1.00 24.25 116 ARG B N 1
ATOM 2218 C CA . ARG B 1 84 ? -18.864 56.989 43.913 1.00 24.55 116 ARG B CA 1
ATOM 2219 C C . ARG B 1 84 ? -18.945 56.305 45.269 1.00 24.15 116 ARG B C 1
ATOM 2220 O O . ARG B 1 84 ? -19.220 55.102 45.346 1.00 23.68 116 ARG B O 1
ATOM 2228 N N . ILE B 1 85 ? -18.697 57.072 46.330 1.00 24.32 117 ILE B N 1
ATOM 2229 C CA . ILE B 1 85 ? -18.933 56.617 47.695 1.00 23.90 117 ILE B CA 1
ATOM 2230 C C . ILE B 1 85 ? -19.679 57.698 48.467 1.00 24.34 117 ILE B C 1
ATOM 2231 O O . ILE B 1 85 ? -19.312 58.885 48.415 1.00 24.88 117 ILE B O 1
ATOM 2236 N N . GLU B 1 86 ? -20.751 57.290 49.156 1.00 24.36 118 GLU B N 1
ATOM 2237 C CA . GLU B 1 86 ? -21.448 58.150 50.107 1.00 24.64 118 GLU B CA 1
ATOM 2238 C C . GLU B 1 86 ? -20.803 57.943 51.471 1.00 24.27 118 GLU B C 1
ATOM 2239 O O . GLU B 1 86 ? -20.996 56.899 52.108 1.00 23.72 118 GLU B O 1
ATOM 2245 N N . LEU B 1 87 ? -20.043 58.931 51.907 1.00 24.05 119 LEU B N 1
ATOM 2246 C CA . LEU B 1 87 ? -19.322 58.890 53.159 1.00 23.74 119 LEU B CA 1
ATOM 2247 C C . LEU B 1 87 ? -20.272 59.131 54.318 1.00 23.72 119 LEU B C 1
ATOM 2248 O O . LEU B 1 87 ? -21.323 59.757 54.157 1.00 24.09 119 LEU B O 1
ATOM 2253 N N . PRO B 1 88 ? -19.930 58.633 55.497 1.00 23.41 120 PRO B N 1
ATOM 2254 C CA . PRO B 1 88 ? -20.848 58.752 56.637 1.00 23.33 120 PRO B CA 1
ATOM 2255 C C . PRO B 1 88 ? -20.819 60.121 57.296 1.00 23.75 120 PRO B C 1
ATOM 2256 O O . PRO B 1 88 ? -19.772 60.762 57.439 1.00 23.85 120 PRO B O 1
ATOM 2260 N N . ASP B 1 89 ? -22.001 60.547 57.740 1.00 24.29 121 ASP B N 1
ATOM 2261 C CA . ASP B 1 89 ? -22.115 61.815 58.442 1.00 24.74 121 ASP B CA 1
ATOM 2262 C C . ASP B 1 89 ? -21.262 61.852 59.700 1.00 24.44 121 ASP B C 1
ATOM 2263 O O . ASP B 1 89 ? -20.729 62.909 60.052 1.00 24.69 121 ASP B O 1
ATOM 2268 N N . GLY B 1 90 ? -21.101 60.717 60.378 1.00 23.62 122 GLY B N 1
ATOM 2269 C CA . GLY B 1 90 ? -20.294 60.639 61.579 1.00 23.33 122 GLY B CA 1
ATOM 2270 C C . GLY B 1 90 ? -18.810 60.411 61.369 1.00 23.04 122 GLY B C 1
ATOM 2271 O O . GLY B 1 90 ? -18.074 60.260 62.351 1.00 22.75 122 GLY B O 1
ATOM 2272 N N . LEU B 1 91 ? -18.344 60.380 60.122 1.00 22.74 123 LEU B N 1
ATOM 2273 C CA . LEU B 1 91 ? -16.950 60.052 59.843 1.00 22.49 123 LEU B CA 1
ATOM 2274 C C . LEU B 1 91 ? -16.024 61.059 60.495 1.00 22.67 123 LEU B C 1
ATOM 2275 O O . LEU B 1 91 ? -16.155 62.272 60.295 1.00 23.25 123 LEU B O 1
ATOM 2280 N N . ARG B 1 92 ? -15.087 60.557 61.275 1.00 22.38 124 ARG B N 1
ATOM 2281 C CA . ARG B 1 92 ? -14.112 61.428 61.898 1.00 22.61 124 ARG B CA 1
ATOM 2282 C C . ARG B 1 92 ? -12.702 61.235 61.365 1.00 22.58 124 ARG B C 1
ATOM 2283 O O . ARG B 1 92 ? -11.920 62.189 61.390 1.00 22.86 124 ARG B O 1
ATOM 2291 N N . GLU B 1 93 ? -12.355 60.040 60.882 1.00 21.83 125 GLU B N 1
ATOM 2292 C CA . GLU B 1 93 ? -10.987 59.792 60.438 1.00 21.83 125 GLU B CA 1
ATOM 2293 C C . GLU B 1 93 ? -10.949 58.812 59.271 1.00 21.68 125 GLU B C 1
ATOM 2294 O O . GLU B 1 93 ? -11.691 57.827 59.250 1.00 21.39 125 GLU B O 1
ATOM 2300 N N . ILE B 1 94 ? -10.069 59.094 58.310 1.00 21.32 126 ILE B N 1
ATOM 2301 C CA . ILE B 1 94 ? -9.731 58.183 57.222 1.00 21.27 126 ILE B CA 1
ATOM 2302 C C . ILE B 1 94 ? -8.238 57.881 57.336 1.00 21.19 126 ILE B C 1
ATOM 2303 O O . ILE B 1 94 ? -7.405 58.788 57.194 1.00 21.57 126 ILE B O 1
ATOM 2308 N N . ARG B 1 95 ? -7.905 56.612 57.574 1.00 21.04 127 ARG B N 1
ATOM 2309 C CA . ARG B 1 95 ? -6.519 56.224 57.811 1.00 20.93 127 ARG B CA 1
ATOM 2310 C C . ARG B 1 95 ? -5.769 55.987 56.495 1.00 21.28 127 ARG B C 1
ATOM 2311 O O . ARG B 1 95 ? -6.356 55.993 55.412 1.00 21.44 127 ARG B O 1
ATOM 2319 N N . HIS B 1 96 ? -4.451 55.749 56.611 1.00 21.03 128 HIS B N 1
ATOM 2320 C CA . HIS B 1 96 ? -3.555 55.865 55.461 1.00 21.54 128 HIS B CA 1
ATOM 2321 C C . HIS B 1 96 ? -3.959 54.905 54.341 1.00 21.46 128 HIS B C 1
ATOM 2322 O O . HIS B 1 96 ? -4.525 53.830 54.573 1.00 20.85 128 HIS B O 1
ATOM 2329 N N . HIS B 1 97 ? -3.749 55.366 53.104 1.00 21.74 129 HIS B N 1
ATOM 2330 C CA . HIS B 1 97 ? -3.982 54.591 51.889 1.00 21.79 129 HIS B CA 1
ATOM 2331 C C . HIS B 1 97 ? -5.429 54.122 51.723 1.00 21.38 129 HIS B C 1
ATOM 2332 O O . HIS B 1 97 ? -5.674 53.199 50.951 1.00 21.18 129 HIS B O 1
ATOM 2339 N N . ALA B 1 98 ? -6.402 54.713 52.421 1.00 21.34 130 ALA B N 1
ATOM 2340 C CA . ALA B 1 98 ? -7.748 54.138 52.409 1.00 20.92 130 ALA B CA 1
ATOM 2341 C C . ALA B 1 98 ? -8.372 54.156 51.017 1.00 21.24 130 ALA B C 1
ATOM 2342 O O . ALA B 1 98 ? -9.152 53.261 50.676 1.00 21.03 130 ALA B O 1
ATOM 2344 N N . PHE B 1 99 ? -8.048 55.146 50.191 1.00 21.62 131 PHE B N 1
ATOM 2345 C CA . PHE B 1 99 ? -8.593 55.180 48.841 1.00 22.02 131 PHE B CA 1
ATOM 2346 C C . PHE B 1 99 ? -7.496 55.164 47.773 1.00 22.45 131 PHE B C 1
ATOM 2347 O O . PHE B 1 99 ? -7.712 55.613 46.648 1.00 22.91 131 PHE B O 1
ATOM 2355 N N . HIS B 1 100 ? -6.330 54.601 48.109 1.00 22.41 132 HIS B N 1
ATOM 2356 C CA . HIS B 1 100 ? -5.205 54.534 47.175 1.00 22.90 132 HIS B CA 1
ATOM 2357 C C . HIS B 1 100 ? -5.581 53.752 45.915 1.00 22.72 132 HIS B C 1
ATOM 2358 O O . HIS B 1 100 ? -6.245 52.714 45.982 1.00 21.95 132 HIS B O 1
ATOM 2365 N N . LYS B 1 101 ? -5.162 54.274 44.754 1.00 23.29 133 LYS B N 1
ATOM 2366 C CA . LYS B 1 101 ? -5.445 53.659 43.448 1.00 23.19 133 LYS B CA 1
ATOM 2367 C C . LYS B 1 101 ? -6.943 53.437 43.205 1.00 22.86 133 LYS B C 1
ATOM 2368 O O . LYS B 1 101 ? -7.330 52.512 42.485 1.00 22.53 133 LYS B O 1
ATOM 2374 N N . CYS B 1 102 ? -7.811 54.274 43.788 1.00 22.89 134 CYS B N 1
ATOM 2375 C CA . CYS B 1 102 ? -9.219 54.285 43.389 1.00 22.68 134 CYS B CA 1
ATOM 2376 C C . CYS B 1 102 ? -9.359 55.182 42.153 1.00 23.20 134 CYS B C 1
ATOM 2377 O O . CYS B 1 102 ? -9.833 56.322 42.203 1.00 23.58 134 CYS B O 1
ATOM 2380 N N . VAL B 1 103 ? -8.913 54.628 41.016 1.00 23.25 135 VAL B N 1
ATOM 2381 C CA . VAL B 1 103 ? -8.646 55.439 39.830 1.00 23.62 135 VAL B CA 1
ATOM 2382 C C . VAL B 1 103 ? -9.924 55.899 39.140 1.00 23.62 135 VAL B C 1
ATOM 2383 O O . VAL B 1 103 ? -9.879 56.839 38.340 1.00 23.90 135 VAL B O 1
ATOM 2387 N N . SER B 1 104 ? -11.066 55.276 39.442 1.00 23.57 136 SER B N 1
ATOM 2388 C CA . SER B 1 104 ? -12.350 55.657 38.877 1.00 23.59 136 SER B CA 1
ATOM 2389 C C . SER B 1 104 ? -13.161 56.538 39.809 1.00 23.82 136 SER B C 1
ATOM 2390 O O . SER B 1 104 ? -14.278 56.918 39.457 1.00 23.81 136 SER B O 1
ATOM 2393 N N . LEU B 1 105 ? -12.644 56.853 40.993 1.00 23.63 137 LEU B N 1
ATOM 2394 C CA . LEU B 1 105 ? -13.431 57.634 41.930 1.00 23.88 137 LEU B CA 1
ATOM 2395 C C . LEU B 1 105 ? -13.620 59.044 41.385 1.00 24.46 137 LEU B C 1
ATOM 2396 O O . LEU B 1 105 ? -12.660 59.820 41.308 1.00 24.87 137 LEU B O 1
ATOM 2401 N N . ALA B 1 106 ? -14.856 59.369 40.999 1.00 24.58 138 ALA B N 1
ATOM 2402 C CA . ALA B 1 106 ? -15.140 60.581 40.229 1.00 25.08 138 ALA B CA 1
ATOM 2403 C C . ALA B 1 106 ? -15.293 61.809 41.110 1.00 25.70 138 ALA B C 1
ATOM 2404 O O . ALA B 1 106 ? -15.108 62.938 40.637 1.00 26.10 138 ALA B O 1
ATOM 2406 N N . GLY B 1 107 ? -15.631 61.615 42.374 1.00 25.63 139 GLY B N 1
ATOM 2407 C CA . GLY B 1 107 ? -15.750 62.732 43.284 1.00 26.24 139 GLY B CA 1
ATOM 2408 C C . GLY B 1 107 ? -15.783 62.199 44.692 1.00 26.06 139 GLY B C 1
ATOM 2409 O O . GLY B 1 107 ? -15.818 60.986 44.925 1.00 25.38 139 GLY B O 1
ATOM 2410 N N . ILE B 1 108 ? -15.779 63.128 45.633 1.00 26.55 140 ILE B N 1
ATOM 2411 C CA . ILE B 1 108 ? -15.879 62.776 47.041 1.00 26.34 140 ILE B CA 1
ATOM 2412 C C . ILE B 1 108 ? -16.488 63.973 47.754 1.00 26.99 140 ILE B C 1
ATOM 2413 O O . ILE B 1 108 ? -16.076 65.117 47.533 1.00 27.89 140 ILE B O 1
ATOM 2418 N N . VAL B 1 109 ? -17.533 63.720 48.533 1.00 26.63 141 VAL B N 1
ATOM 2419 C CA . VAL B 1 109 ? -18.187 64.749 49.330 1.00 27.15 141 VAL B CA 1
ATOM 2420 C C . VAL B 1 109 ? -17.887 64.434 50.784 1.00 26.68 141 VAL B C 1
ATOM 2421 O O . VAL B 1 109 ? -18.305 63.393 51.309 1.00 25.76 141 VAL B O 1
ATOM 2425 N N . PHE B 1 110 ? -17.175 65.284 51.397 1.00 26.98 142 PHE B N 1
ATOM 2426 C CA . PHE B 1 110 ? -16.754 65.026 52.752 1.00 26.26 142 PHE B CA 1
ATOM 2427 C C . PHE B 1 110 ? -17.823 65.454 53.742 1.00 26.12 142 PHE B C 1
ATOM 2428 O O . PHE B 1 110 ? -18.517 66.439 53.528 1.00 26.87 142 PHE B O 1
ATOM 2436 N N . PRO B 1 111 ? -17.954 64.726 54.834 1.00 25.98 143 PRO B N 1
ATOM 2437 C CA . PRO B 1 111 ? -18.945 65.080 55.849 1.00 25.85 143 PRO B CA 1
ATOM 2438 C C . PRO B 1 111 ? -18.424 66.189 56.753 1.00 26.09 143 PRO B C 1
ATOM 2439 O O . PRO B 1 111 ? -17.234 66.493 56.792 1.00 26.19 143 PRO B O 1
ATOM 2443 N N . ARG B 1 112 ? -19.347 66.754 57.531 1.00 26.79 144 ARG B N 1
ATOM 2444 C CA . ARG B 1 112 ? -19.102 68.007 58.227 1.00 27.03 144 ARG B CA 1
ATOM 2445 C C . ARG B 1 112 ? -18.195 67.868 59.440 1.00 26.36 144 ARG B C 1
ATOM 2446 O O . ARG B 1 112 ? -17.782 68.893 59.983 1.00 26.53 144 ARG B O 1
ATOM 2454 N N . SER B 1 113 ? -17.900 66.651 59.902 1.00 25.40 145 SER B N 1
ATOM 2455 C CA . SER B 1 113 ? -17.127 66.471 61.128 1.00 24.87 145 SER B CA 1
ATOM 2456 C C . SER B 1 113 ? -15.825 65.711 60.918 1.00 24.48 145 SER B C 1
ATOM 2457 O O . SER B 1 113 ? -15.198 65.318 61.903 1.00 23.97 145 SER B O 1
ATOM 2460 N N . LEU B 1 114 ? -15.415 65.476 59.678 1.00 24.25 146 LEU B N 1
ATOM 2461 C CA . LEU B 1 114 ? -14.132 64.831 59.424 1.00 23.94 146 LEU B CA 1
ATOM 2462 C C . LEU B 1 114 ? -13.003 65.616 60.080 1.00 23.99 146 LEU B C 1
ATOM 2463 O O . LEU B 1 114 ? -12.864 66.820 59.860 1.00 24.48 146 LEU B O 1
ATOM 2468 N N . GLN B 1 115 ? -12.195 64.936 60.881 1.00 23.60 147 GLN B N 1
ATOM 2469 C CA . GLN B 1 115 ? -11.098 65.575 61.603 1.00 23.50 147 GLN B CA 1
ATOM 2470 C C . GLN B 1 115 ? -9.737 65.290 60.986 1.00 23.57 147 GLN B C 1
ATOM 2471 O O . GLN B 1 115 ? -8.874 66.175 60.951 1.00 23.70 147 GLN B O 1
ATOM 2477 N N . VAL B 1 116 ? -9.529 64.062 60.521 1.00 22.91 148 VAL B N 1
ATOM 2478 C CA . VAL B 1 116 ? -8.199 63.563 60.181 1.00 22.84 148 VAL B CA 1
ATOM 2479 C C . VAL B 1 116 ? -8.250 62.811 58.858 1.00 22.92 148 VAL B C 1
ATOM 2480 O O . VAL B 1 116 ? -9.059 61.893 58.685 1.00 22.54 148 VAL B O 1
ATOM 2484 N N . ILE B 1 117 ? -7.369 63.194 57.937 1.00 22.87 149 ILE B N 1
ATOM 2485 C CA . ILE B 1 117 ? -7.066 62.410 56.747 1.00 22.98 149 ILE B CA 1
ATOM 2486 C C . ILE B 1 117 ? -5.612 61.976 56.862 1.00 22.81 149 ILE B C 1
ATOM 2487 O O . ILE B 1 117 ? -4.724 62.818 57.043 1.00 23.07 149 ILE B O 1
ATOM 2492 N N . GLY B 1 118 ? -5.370 60.671 56.790 1.00 22.35 150 GLY B N 1
ATOM 2493 C CA . GLY B 1 118 ? -4.034 60.134 56.941 1.00 22.14 150 GLY B CA 1
ATOM 2494 C C . GLY B 1 118 ? -3.195 60.288 55.681 1.00 22.76 150 GLY B C 1
ATOM 2495 O O . GLY B 1 118 ? -3.583 60.932 54.707 1.00 23.35 150 GLY B O 1
ATOM 2496 N N . GLN B 1 119 ? -2.013 59.673 55.712 1.00 22.65 151 GLN B N 1
ATOM 2497 C CA . GLN B 1 119 ? -1.085 59.798 54.597 1.00 23.19 151 GLN B CA 1
ATOM 2498 C C . GLN B 1 119 ? -1.595 59.041 53.376 1.00 23.43 151 GLN B C 1
ATOM 2499 O O . GLN B 1 119 ? -2.214 57.982 53.491 1.00 22.85 151 GLN B O 1
ATOM 2505 N N . ASP B 1 120 ? -1.375 59.623 52.200 1.00 23.89 152 ASP B N 1
ATOM 2506 C CA . ASP B 1 120 ? -1.582 58.946 50.921 1.00 24.33 152 ASP B CA 1
ATOM 2507 C C . ASP B 1 120 ? -3.009 58.446 50.726 1.00 24.10 152 ASP B C 1
ATOM 2508 O O . ASP B 1 120 ? -3.232 57.527 49.945 1.00 24.02 152 ASP B O 1
ATOM 2513 N N . VAL B 1 121 ? -3.984 59.055 51.403 1.00 23.76 153 VAL B N 1
ATOM 2514 C CA . VAL B 1 121 ? -5.335 58.495 51.439 1.00 23.31 153 VAL B CA 1
ATOM 2515 C C . VAL B 1 121 ? -5.964 58.480 50.050 1.00 23.94 153 VAL B C 1
ATOM 2516 O O . VAL B 1 121 ? -6.584 57.489 49.643 1.00 23.31 153 VAL B O 1
ATOM 2520 N N . PHE B 1 122 ? -5.841 59.579 49.307 1.00 24.65 154 PHE B N 1
ATOM 2521 C CA . PHE B 1 122 ? -6.388 59.645 47.956 1.00 25.05 154 PHE B CA 1
ATOM 2522 C C . PHE B 1 122 ? -5.289 59.570 46.906 1.00 25.43 154 PHE B C 1
ATOM 2523 O O . PHE B 1 122 ? -5.454 60.063 45.791 1.00 25.64 154 PHE B O 1
ATOM 2531 N N . SER B 1 123 ? -4.188 58.907 47.249 1.00 25.46 155 SER B N 1
ATOM 2532 C CA . SER B 1 123 ? -3.076 58.743 46.326 1.00 25.73 155 SER B CA 1
ATOM 2533 C C . SER B 1 123 ? -3.504 57.963 45.086 1.00 25.18 155 SER B C 1
ATOM 2534 O O . SER B 1 123 ? -4.149 56.914 45.182 1.00 24.45 155 SER B O 1
ATOM 2537 N N . SER B 1 124 ? -3.146 58.500 43.916 1.00 25.54 156 SER B N 1
ATOM 2538 C CA . SER B 1 124 ? -3.448 57.898 42.622 1.00 25.16 156 SER B CA 1
ATOM 2539 C C . SER B 1 124 ? -4.950 57.814 42.356 1.00 24.85 156 SER B C 1
ATOM 2540 O O . SER B 1 124 ? -5.412 56.928 41.643 1.00 24.31 156 SER B O 1
ATOM 2543 N N . CYS B 1 125 ? -5.735 58.739 42.904 1.00 24.78 157 CYS B N 1
ATOM 2544 C CA . CYS B 1 125 ? -7.136 58.862 42.499 1.00 24.51 157 CYS B CA 1
ATOM 2545 C C . CYS B 1 125 ? -7.198 59.811 41.297 1.00 24.84 157 CYS B C 1
ATOM 2546 O O . CYS B 1 125 ? -7.489 61.003 41.408 1.00 25.19 157 CYS B O 1
ATOM 2549 N N . GLY B 1 126 ? -6.926 59.246 40.120 1.00 24.73 158 GLY B N 1
ATOM 2550 C CA . GLY B 1 126 ? -6.743 59.975 38.881 1.00 24.83 158 GLY B CA 1
ATOM 2551 C C . GLY B 1 126 ? -7.992 60.527 38.242 1.00 24.82 158 GLY B C 1
ATOM 2552 O O . GLY B 1 126 ? -7.894 61.226 37.227 1.00 24.95 158 GLY B O 1
ATOM 2553 N N . SER B 1 127 ? -9.166 60.236 38.810 1.00 24.77 159 SER B N 1
ATOM 2554 C CA . SER B 1 127 ? -10.437 60.750 38.318 1.00 24.80 159 SER B CA 1
ATOM 2555 C C . SER B 1 127 ? -11.006 61.864 39.184 1.00 25.26 159 SER B C 1
ATOM 2556 O O . SER B 1 127 ? -12.003 62.476 38.792 1.00 25.35 159 SER B O 1
ATOM 2559 N N . LEU B 1 128 ? -10.420 62.118 40.350 1.00 25.20 160 LEU B N 1
ATOM 2560 C CA . LEU B 1 128 ? -10.843 63.238 41.177 1.00 25.71 160 LEU B CA 1
ATOM 2561 C C . LEU B 1 128 ? -10.536 64.550 40.471 1.00 26.07 160 LEU B C 1
ATOM 2562 O O . LEU B 1 128 ? -9.427 64.751 39.960 1.00 26.11 160 LEU B O 1
ATOM 2567 N N . VAL B 1 129 ? -11.515 65.451 40.448 1.00 26.41 161 VAL B N 1
ATOM 2568 C CA . VAL B 1 129 ? -11.382 66.721 39.753 1.00 26.60 161 VAL B CA 1
ATOM 2569 C C . VAL B 1 129 ? -11.514 67.910 40.698 1.00 27.01 161 VAL B C 1
ATOM 2570 O O . VAL B 1 129 ? -10.755 68.882 40.591 1.00 27.16 161 VAL B O 1
ATOM 2574 N N . ASP B 1 130 ? -12.469 67.867 41.619 1.00 27.06 162 ASP B N 1
ATOM 2575 C CA . ASP B 1 130 ? -12.706 68.972 42.537 1.00 27.48 162 ASP B CA 1
ATOM 2576 C C . ASP B 1 130 ? -12.809 68.425 43.956 1.00 27.63 162 ASP B C 1
ATOM 2577 O O . ASP B 1 130 ? -13.488 67.419 44.183 1.00 27.45 162 ASP B O 1
ATOM 2582 N N . VAL B 1 131 ? -12.126 69.070 44.898 1.00 27.73 163 VAL B N 1
ATOM 2583 C CA . VAL B 1 131 ? -12.124 68.642 46.295 1.00 27.91 163 VAL B CA 1
ATOM 2584 C C . VAL B 1 131 ? -12.381 69.844 47.199 1.00 28.01 163 VAL B C 1
ATOM 2585 O O . VAL B 1 131 ? -11.673 70.853 47.122 1.00 27.88 163 VAL B O 1
ATOM 2589 N N . VAL B 1 132 ? -13.366 69.719 48.077 1.00 28.22 164 VAL B N 1
ATOM 2590 C CA . VAL B 1 132 ? -13.658 70.733 49.076 1.00 28.25 164 VAL B CA 1
ATOM 2591 C C . VAL B 1 132 ? -13.473 70.074 50.436 1.00 28.02 164 VAL B C 1
ATOM 2592 O O . VAL B 1 132 ? -14.273 69.216 50.830 1.00 28.04 164 VAL B O 1
ATOM 2596 N N . LEU B 1 133 ? -12.409 70.452 51.134 1.00 27.92 165 LEU B N 1
ATOM 2597 C CA . LEU B 1 133 ? -12.141 69.917 52.463 1.00 27.47 165 LEU B CA 1
ATOM 2598 C C . LEU B 1 133 ? -12.931 70.701 53.509 1.00 27.37 165 LEU B C 1
ATOM 2599 O O . LEU B 1 133 ? -12.815 71.930 53.576 1.00 27.42 165 LEU B O 1
ATOM 2604 N N . PRO B 1 134 ? -13.740 70.033 54.327 1.00 27.42 166 PRO B N 1
ATOM 2605 C CA . PRO B 1 134 ? -14.531 70.756 55.333 1.00 27.25 166 PRO B CA 1
ATOM 2606 C C . PRO B 1 134 ? -13.638 71.433 56.360 1.00 26.72 166 PRO B C 1
ATOM 2607 O O . PRO B 1 134 ? -12.504 71.018 56.609 1.00 26.28 166 PRO B O 1
ATOM 2611 N N . ASN B 1 135 ? -14.162 72.515 56.935 1.00 26.99 167 ASN B N 1
ATOM 2612 C CA . ASN B 1 135 ? -13.410 73.306 57.897 1.00 26.65 167 ASN B CA 1
ATOM 2613 C C . ASN B 1 135 ? -13.125 72.556 59.189 1.00 25.95 167 ASN B C 1
ATOM 2614 O O . ASN B 1 135 ? -12.267 72.996 59.961 1.00 25.57 167 ASN B O 1
ATOM 2619 N N . SER B 1 136 ? -13.803 71.432 59.431 1.00 26.00 168 SER B N 1
ATOM 2620 C CA . SER B 1 136 ? -13.531 70.622 60.615 1.00 25.30 168 SER B CA 1
ATOM 2621 C C . SER B 1 136 ? -12.189 69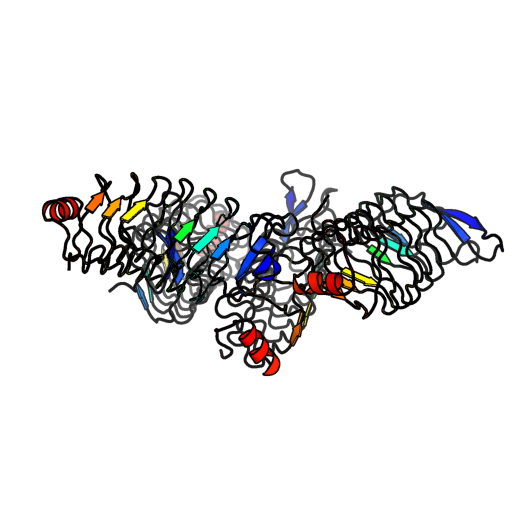.901 60.556 1.00 24.95 168 SER B C 1
ATOM 2622 O O . SER B 1 136 ? -11.701 69.448 61.598 1.00 24.30 168 SER B O 1
ATOM 2625 N N . VAL B 1 137 ? -11.593 69.771 59.368 1.00 25.10 169 VAL B N 1
ATOM 2626 C CA . VAL B 1 137 ? -10.403 68.948 59.204 1.00 24.79 169 VAL B CA 1
ATOM 2627 C C . VAL B 1 137 ? -9.207 69.607 59.885 1.00 24.57 169 VAL B C 1
ATOM 2628 O O . VAL B 1 137 ? -8.871 70.764 59.607 1.00 24.83 169 VAL B O 1
ATOM 2632 N N . LYS B 1 138 ? -8.540 68.846 60.757 1.00 24.56 170 LYS B N 1
ATOM 2633 C CA . LYS B 1 138 ? -7.394 69.277 61.546 1.00 24.30 170 LYS B CA 1
ATOM 2634 C C . LYS B 1 138 ? -6.062 68.808 60.976 1.00 24.34 170 LYS B C 1
ATOM 2635 O O . LYS B 1 138 ? -5.079 69.553 61.035 1.00 24.38 170 LYS B O 1
ATOM 2641 N N . GLU B 1 139 ? -6.009 67.577 60.454 1.00 23.92 171 GLU B N 1
ATOM 2642 C CA . GLU B 1 139 ? -4.780 66.950 59.977 1.00 23.91 171 GLU B CA 1
ATOM 2643 C C . GLU B 1 139 ? -5.002 66.386 58.580 1.00 24.19 171 GLU B C 1
ATOM 2644 O O . GLU B 1 139 ? -6.013 65.723 58.326 1.00 24.18 171 GLU B O 1
ATOM 2650 N N . ILE B 1 140 ? -4.059 66.652 57.684 1.00 23.73 172 ILE B N 1
ATOM 2651 C CA . ILE B 1 140 ? -4.041 66.050 56.360 1.00 24.12 172 ILE B CA 1
ATOM 2652 C C . ILE B 1 140 ? -2.643 65.487 56.129 1.00 24.03 172 ILE B C 1
ATOM 2653 O O . ILE B 1 140 ? -1.662 66.240 56.101 1.00 24.09 172 ILE B O 1
ATOM 2658 N N . GLY B 1 141 ? -2.554 64.177 55.963 1.00 23.67 173 GLY B N 1
ATOM 2659 C CA . GLY B 1 141 ? -1.266 63.522 55.938 1.00 23.46 173 GLY B CA 1
ATOM 2660 C C . GLY B 1 141 ? -0.478 63.750 54.656 1.00 24.00 173 GLY B C 1
ATOM 2661 O O . GLY B 1 141 ? -1.002 64.148 53.615 1.00 24.45 173 GLY B O 1
ATOM 2662 N N . SER B 1 142 ? 0.822 63.459 54.751 1.00 23.92 174 SER B N 1
ATOM 2663 C CA . SER B 1 142 ? 1.708 63.623 53.607 1.00 24.33 174 SER B CA 1
ATOM 2664 C C . SER B 1 142 ? 1.173 62.848 52.410 1.00 24.69 174 SER B C 1
ATOM 2665 O O . SER B 1 142 ? 0.640 61.747 52.547 1.00 24.51 174 SER B O 1
ATOM 2668 N N . GLY B 1 143 ? 1.278 63.459 51.238 1.00 24.88 175 GLY B N 1
ATOM 2669 C CA . GLY B 1 143 ? 0.878 62.785 50.019 1.00 25.26 175 GLY B CA 1
ATOM 2670 C C . GLY B 1 143 ? -0.594 62.443 49.907 1.00 25.42 175 GLY B C 1
ATOM 2671 O O . GLY B 1 143 ? -0.946 61.573 49.111 1.00 25.60 175 GLY B O 1
ATOM 2672 N N . ALA B 1 144 ? -1.475 63.120 50.659 1.00 24.98 176 ALA B N 1
ATOM 2673 C CA . ALA B 1 144 ? -2.883 62.724 50.668 1.00 25.08 176 ALA B CA 1
ATOM 2674 C C . ALA B 1 144 ? -3.520 62.822 49.283 1.00 25.74 176 ALA B C 1
ATOM 2675 O O . ALA B 1 144 ? -4.444 62.059 48.971 1.00 25.87 176 ALA B O 1
ATOM 2677 N N . PHE B 1 145 ? -3.038 63.731 48.435 1.00 25.94 177 PHE B N 1
ATOM 2678 C CA . PHE B 1 145 ? -3.528 63.823 47.063 1.00 26.29 177 PHE B CA 1
ATOM 2679 C C . PHE B 1 145 ? -2.407 63.621 46.043 1.00 26.29 177 PHE B C 1
ATOM 2680 O O . PHE B 1 145 ? -2.472 64.136 44.927 1.00 26.32 177 PHE B O 1
ATOM 2688 N N . ARG B 1 146 ? -1.386 62.849 46.410 1.00 26.54 178 ARG B N 1
ATOM 2689 C CA . ARG B 1 146 ? -0.311 62.517 45.482 1.00 26.49 178 ARG B CA 1
ATOM 2690 C C . ARG B 1 146 ? -0.891 61.839 44.235 1.00 26.52 178 ARG B C 1
ATOM 2691 O O . ARG B 1 146 ? -1.784 60.987 44.322 1.00 26.39 178 ARG B O 1
ATOM 2699 N N . ASP B 1 147 ? -0.421 62.285 43.068 1.00 26.48 179 ASP B N 1
ATOM 2700 C CA . ASP B 1 147 ? -0.718 61.641 41.784 1.00 26.35 179 ASP B CA 1
ATOM 2701 C C . ASP B 1 147 ? -2.206 61.657 41.472 1.00 26.25 179 ASP B C 1
ATOM 2702 O O . ASP B 1 147 ? -2.726 60.736 40.837 1.00 25.95 179 ASP B O 1
ATOM 2707 N N . CYS B 1 148 ? -2.900 62.702 41.926 1.00 25.97 180 CYS B N 1
ATOM 2708 C CA . CYS B 1 148 ? -4.264 62.962 41.489 1.00 26.01 180 CYS B CA 1
ATOM 2709 C C . CYS B 1 148 ? -4.184 63.824 40.235 1.00 25.99 180 CYS B C 1
ATOM 2710 O O . CYS B 1 148 ? -4.312 65.050 40.263 1.00 26.19 180 CYS B O 1
ATOM 2713 N N . ALA B 1 149 ? -3.993 63.145 39.105 1.00 25.99 181 ALA B N 1
ATOM 2714 C CA . ALA B 1 149 ? -3.518 63.817 37.904 1.00 26.00 181 ALA B CA 1
ATOM 2715 C C . ALA B 1 149 ? -4.582 64.681 37.235 1.00 26.04 181 ALA B C 1
ATOM 2716 O O . ALA B 1 149 ? -4.233 65.482 36.361 1.00 26.11 181 ALA B O 1
ATOM 2718 N N . GLU B 1 150 ? -5.858 64.542 37.611 1.00 26.10 182 GLU B N 1
ATOM 2719 C CA . GLU B 1 150 ? -6.930 65.378 37.082 1.00 26.16 182 GLU B CA 1
ATOM 2720 C C . GLU B 1 150 ? -7.518 66.334 38.119 1.00 26.50 182 GLU B C 1
ATOM 2721 O O . GLU B 1 150 ? -8.454 67.084 37.804 1.00 26.59 182 GLU B O 1
ATOM 2727 N N . LEU B 1 151 ? -7.001 66.333 39.341 1.00 26.40 183 LEU B N 1
ATOM 2728 C CA . LEU B 1 151 ? -7.460 67.259 40.366 1.00 26.71 183 LEU B CA 1
ATOM 2729 C C . LEU B 1 151 ? -7.135 68.702 39.973 1.00 26.81 183 LEU B C 1
ATOM 2730 O O . LEU B 1 151 ? -5.964 69.075 39.831 1.00 26.75 183 LEU B O 1
ATOM 2735 N N . ALA B 1 152 ? -8.167 69.514 39.775 1.00 27.05 184 ALA B N 1
ATOM 2736 C CA . ALA B 1 152 ? -7.963 70.882 39.319 1.00 27.10 184 ALA B CA 1
ATOM 2737 C C . ALA B 1 152 ? -8.123 71.915 40.418 1.00 27.31 184 ALA B C 1
ATOM 2738 O O . ALA B 1 152 ? -7.478 72.968 40.360 1.00 27.31 184 ALA B O 1
ATOM 2740 N N . SER B 1 153 ? -8.969 71.638 41.403 1.00 27.39 185 SER B N 1
ATOM 2741 C CA . SER B 1 153 ? -9.366 72.615 42.402 1.00 27.58 185 SER B CA 1
ATOM 2742 C C . SER B 1 153 ? -9.486 71.947 43.769 1.00 27.66 185 SER B C 1
ATOM 2743 O O . SER B 1 153 ? -10.136 70.907 43.902 1.00 27.72 185 SER B O 1
ATOM 2746 N N . VAL B 1 154 ? -8.875 72.555 44.781 1.00 27.71 186 VAL B N 1
ATOM 2747 C CA . VAL B 1 154 ? -8.915 72.056 46.151 1.00 27.72 186 VAL B CA 1
ATOM 2748 C C . VAL B 1 154 ? -9.207 73.222 47.084 1.00 27.71 186 VAL B C 1
ATOM 2749 O O . VAL B 1 154 ? -8.535 74.256 47.016 1.00 27.60 186 VAL B O 1
ATOM 2753 N N . ARG B 1 155 ? -10.191 73.064 47.955 1.00 27.89 187 ARG B N 1
ATOM 2754 C CA . ARG B 1 155 ? -10.468 74.071 48.973 1.00 27.87 187 ARG B CA 1
ATOM 2755 C C . ARG B 1 155 ? -9.936 73.569 50.307 1.00 27.51 187 ARG B C 1
ATOM 2756 O O . ARG B 1 155 ? -10.386 72.537 50.808 1.00 27.54 187 ARG B O 1
ATOM 2764 N N . LEU B 1 156 ? -8.983 74.295 50.867 1.00 27.68 188 LEU B N 1
ATOM 2765 C CA . LEU B 1 156 ? -8.402 73.946 52.148 1.00 27.28 188 LEU B CA 1
ATOM 2766 C C . LEU B 1 156 ? -9.361 74.275 53.290 1.00 27.20 188 LEU B C 1
ATOM 2767 O O . LEU B 1 156 ? -10.207 75.158 53.168 1.00 27.48 188 LEU B O 1
ATOM 2772 N N . PRO B 1 157 ? -9.241 73.577 54.420 1.00 27.13 189 PRO B N 1
ATOM 2773 C CA . PRO B 1 157 ? -9.871 74.077 55.653 1.00 26.96 189 PRO B CA 1
ATOM 2774 C C . PRO B 1 157 ? -9.408 75.501 55.932 1.00 26.87 189 PRO B C 1
ATOM 2775 O O . PRO B 1 157 ? -8.231 75.819 55.758 1.00 26.64 189 PRO B O 1
ATOM 2779 N N . VAL B 1 158 ? -10.347 76.373 56.338 1.00 27.28 190 VAL B N 1
ATOM 2780 C CA . VAL B 1 158 ? -9.977 77.759 56.652 1.00 27.20 190 VAL B CA 1
ATOM 2781 C C . VAL B 1 158 ? -8.883 77.790 57.709 1.00 26.75 190 VAL B C 1
ATOM 2782 O O . VAL B 1 158 ? -7.976 78.629 57.664 1.00 26.67 190 VAL B O 1
ATOM 2786 N N . GLY B 1 159 ? -8.954 76.894 58.672 1.00 26.92 191 GLY B N 1
ATOM 2787 C CA . GLY B 1 159 ? -7.994 76.897 59.745 1.00 26.55 191 GLY B CA 1
ATOM 2788 C C . GLY B 1 159 ? -6.663 76.230 59.475 1.00 26.47 191 GLY B C 1
ATOM 2789 O O . GLY B 1 159 ? -5.885 76.077 60.423 1.00 26.07 191 GLY B O 1
ATOM 2790 N N . VAL B 1 160 ? -6.353 75.864 58.223 1.00 26.80 192 VAL B N 1
ATOM 2791 C CA . VAL B 1 160 ? -5.184 75.026 57.961 1.00 26.59 192 VAL B CA 1
ATOM 2792 C C . VAL B 1 160 ? -3.909 75.799 58.262 1.00 26.43 192 VAL B C 1
ATOM 2793 O O . VAL B 1 160 ? -3.806 77.007 57.991 1.00 26.66 192 VAL B O 1
ATOM 2797 N N . LYS B 1 161 ? -2.925 75.110 58.832 1.00 26.57 193 LYS B N 1
ATOM 2798 C CA . LYS B 1 161 ? -1.648 75.745 59.122 1.00 26.49 193 LYS B CA 1
ATOM 2799 C C . LYS B 1 161 ? -0.421 75.020 58.585 1.00 26.36 193 LYS B C 1
ATOM 2800 O O . LYS B 1 161 ? 0.668 75.606 58.622 1.00 26.29 193 LYS B O 1
ATOM 2806 N N . ASN B 1 162 ? -0.547 73.790 58.083 1.00 25.96 194 ASN B N 1
ATOM 2807 C CA . ASN B 1 162 ? 0.551 73.117 57.406 1.00 26.01 194 ASN B CA 1
ATOM 2808 C C . ASN B 1 162 ? 0.040 72.342 56.194 1.00 26.29 194 ASN B C 1
ATOM 2809 O O . ASN B 1 162 ? -1.038 71.744 56.234 1.00 26.27 194 ASN B O 1
ATOM 2814 N N . LEU B 1 163 ? 0.838 72.349 55.128 1.00 25.87 195 LEU B N 1
ATOM 2815 C CA . LEU B 1 163 ? 0.645 71.512 53.949 1.00 26.12 195 LEU B CA 1
ATOM 2816 C C . LEU B 1 163 ? 1.742 70.448 53.955 1.00 25.97 195 LEU B C 1
ATOM 2817 O O . LEU B 1 163 ? 2.920 70.764 53.762 1.00 25.89 195 LEU B O 1
ATOM 2822 N N . ALA B 1 164 ? 1.356 69.194 54.151 1.00 25.27 196 ALA B N 1
ATOM 2823 C CA . ALA B 1 164 ? 2.300 68.123 54.445 1.00 25.06 196 ALA B CA 1
ATOM 2824 C C . ALA B 1 164 ? 3.174 67.768 53.228 1.00 25.27 196 ALA B C 1
ATOM 2825 O O . ALA B 1 164 ? 2.888 68.135 52.085 1.00 25.59 196 ALA B O 1
ATOM 2827 N N . ASP B 1 165 ? 4.254 67.020 53.499 1.00 25.12 197 ASP B N 1
ATOM 2828 C CA . ASP B 1 165 ? 5.164 66.554 52.451 1.00 25.34 197 ASP B CA 1
ATOM 2829 C C . ASP B 1 165 ? 4.399 65.995 51.262 1.00 25.65 197 ASP B C 1
ATOM 2830 O O . ASP B 1 165 ? 3.563 65.103 51.419 1.00 25.64 197 ASP B O 1
ATOM 2835 N N . GLY B 1 166 ? 4.726 66.493 50.069 1.00 25.48 198 GLY B N 1
ATOM 2836 C CA . GLY B 1 166 ? 4.162 65.991 48.831 1.00 25.85 198 GLY B CA 1
ATOM 2837 C C . GLY B 1 166 ? 2.646 65.889 48.802 1.00 26.00 198 GLY B C 1
ATOM 2838 O O . GLY B 1 166 ? 2.094 64.981 48.169 1.00 26.14 198 GLY B O 1
ATOM 2839 N N . LEU B 1 167 ? 1.967 66.811 49.496 1.00 25.57 199 LEU B N 1
ATOM 2840 C CA . LEU B 1 167 ? 0.506 66.766 49.573 1.00 25.78 199 LEU B CA 1
ATOM 2841 C C . LEU B 1 167 ? -0.130 66.720 48.186 1.00 26.12 199 LEU B C 1
ATOM 2842 O O . LEU B 1 167 ? -1.046 65.930 47.942 1.00 26.32 199 LEU B O 1
ATOM 2847 N N . PHE B 1 168 ? 0.369 67.542 47.261 1.00 26.19 200 PHE B N 1
ATOM 2848 C CA . PHE B 1 168 ? -0.151 67.634 45.901 1.00 26.48 200 PHE B CA 1
ATOM 2849 C C . PHE B 1 168 ? 0.878 67.186 44.870 1.00 26.44 200 PHE B C 1
ATOM 2850 O O . PHE B 1 168 ? 0.829 67.597 43.711 1.00 26.52 200 PHE B O 1
ATOM 2858 N N . GLU B 1 169 ? 1.801 66.327 45.277 1.00 26.71 201 GLU B N 1
ATOM 2859 C CA . GLU B 1 169 ? 2.811 65.838 44.349 1.00 26.68 201 GLU B CA 1
ATOM 2860 C C . GLU B 1 169 ? 2.162 65.174 43.137 1.00 26.81 201 GLU B C 1
ATOM 2861 O O . GLU B 1 169 ? 1.311 64.292 43.272 1.00 26.91 201 GLU B O 1
ATOM 2867 N N . GLY B 1 170 ? 2.565 65.603 41.948 1.00 26.60 202 GLY B N 1
ATOM 2868 C CA . GLY B 1 170 ? 2.046 65.009 40.735 1.00 26.67 202 GLY B CA 1
ATOM 2869 C C . GLY B 1 170 ? 0.658 65.452 40.335 1.00 26.68 202 GLY B C 1
ATOM 2870 O O . GLY B 1 170 ? 0.059 64.823 39.457 1.00 26.65 202 GLY B O 1
ATOM 2871 N N . CYS B 1 171 ? 0.126 66.514 40.939 1.00 26.43 203 CYS B N 1
ATOM 2872 C CA . CYS B 1 171 ? -1.197 67.018 40.569 1.00 26.51 203 CYS B CA 1
ATOM 2873 C C . CYS B 1 171 ? -1.044 68.026 39.432 1.00 26.46 203 CYS B C 1
ATOM 2874 O O . CYS B 1 171 ? -1.191 69.236 39.600 1.00 26.52 203 CYS B O 1
ATOM 2877 N N . ARG B 1 172 ? -0.747 67.483 38.251 1.00 27.04 204 ARG B N 1
ATOM 2878 C CA . ARG B 1 172 ? -0.322 68.306 37.129 1.00 27.10 204 ARG B CA 1
ATOM 2879 C C . ARG B 1 172 ? -1.439 69.179 36.577 1.00 27.19 204 ARG B C 1
ATOM 2880 O O . ARG B 1 172 ? -1.154 70.051 35.751 1.00 27.19 204 ARG B O 1
ATOM 2888 N N . ASN B 1 173 ? -2.685 68.977 37.009 1.00 26.85 205 ASN B N 1
ATOM 2889 C CA . ASN B 1 173 ? -3.792 69.817 36.584 1.00 26.97 205 ASN B CA 1
ATOM 2890 C C . ASN B 1 173 ? -4.278 70.765 37.675 1.00 27.14 205 ASN B C 1
ATOM 2891 O O . ASN B 1 173 ? -5.262 71.475 37.461 1.00 27.25 205 ASN B O 1
ATOM 2896 N N . LEU B 1 174 ? -3.604 70.815 38.824 1.00 27.14 206 LEU B N 1
ATOM 2897 C CA . LEU B 1 174 ? -4.050 71.680 39.910 1.00 27.29 206 LEU B CA 1
ATOM 2898 C C . LEU B 1 174 ? -3.927 73.139 39.496 1.00 27.34 206 LEU B C 1
ATOM 2899 O O . LEU B 1 174 ? -2.854 73.590 39.075 1.00 27.23 206 LEU B O 1
ATOM 2904 N N . VAL B 1 175 ? -5.030 73.880 39.585 1.00 27.54 207 VAL B N 1
ATOM 2905 C CA . VAL B 1 175 ? -4.979 75.274 39.153 1.00 27.55 207 VAL B CA 1
ATOM 2906 C C . VAL B 1 175 ? -5.548 76.195 40.218 1.00 27.71 207 VAL B C 1
ATOM 2907 O O . VAL B 1 175 ? -5.430 77.416 40.100 1.00 27.69 207 VAL B O 1
ATOM 2911 N N . GLU B 1 176 ? -6.177 75.631 41.249 1.00 27.67 208 GLU B N 1
ATOM 2912 C CA . GLU B 1 176 ? -6.837 76.438 42.273 1.00 27.80 208 GLU B CA 1
ATOM 2913 C C . GLU B 1 176 ? -6.617 75.822 43.647 1.00 27.80 208 GLU B C 1
ATOM 2914 O O . GLU B 1 176 ? -6.803 74.616 43.832 1.00 27.80 208 GLU B O 1
ATOM 2920 N N . LEU B 1 177 ? -6.239 76.656 44.613 1.00 27.92 209 LEU B N 1
ATOM 2921 C CA . LEU B 1 177 ? -6.051 76.228 45.997 1.00 27.85 209 LEU B CA 1
ATOM 2922 C C . LEU B 1 177 ? -6.712 77.297 46.864 1.00 27.91 209 LEU B C 1
ATOM 2923 O O . LEU B 1 177 ? -6.104 78.328 47.173 1.00 27.84 209 LEU B O 1
ATOM 2928 N N . GLY B 1 178 ? -7.984 77.073 47.215 1.00 28.06 210 GLY B N 1
ATOM 2929 C CA . GLY B 1 178 ? -8.737 78.065 47.952 1.00 28.11 210 GLY B CA 1
ATOM 2930 C C . GLY B 1 178 ? -8.500 77.977 49.450 1.00 27.97 210 GLY B C 1
ATOM 2931 O O . GLY B 1 178 ? -8.047 76.961 49.959 1.00 27.69 210 GLY B O 1
ATOM 2932 N N . ASN B 1 179 ? -8.808 79.079 50.143 1.00 28.31 211 ASN B N 1
ATOM 2933 C CA . ASN B 1 179 ? -8.617 79.204 51.597 1.00 28.06 211 ASN B CA 1
ATOM 2934 C C . ASN B 1 179 ? -7.146 79.117 52.010 1.00 27.70 211 ASN B C 1
ATOM 2935 O O . ASN B 1 179 ? -6.819 78.609 53.088 1.00 27.47 211 ASN B O 1
ATOM 2940 N N . LEU B 1 180 ? -6.250 79.609 51.166 1.00 28.13 212 LEU B N 1
ATOM 2941 C CA . LEU B 1 180 ? -4.886 79.810 51.607 1.00 27.90 212 LEU B CA 1
ATOM 2942 C C . LEU B 1 180 ? -4.883 80.867 52.701 1.00 27.76 212 LEU B C 1
ATOM 2943 O O . LEU B 1 180 ? -5.416 81.961 52.486 1.00 27.86 212 LEU B O 1
ATOM 2948 N N . PRO B 1 181 ? -4.312 80.588 53.882 1.00 28.27 213 PRO B N 1
ATOM 2949 C CA . PRO B 1 181 ? -4.363 81.564 54.981 1.00 28.11 213 PRO B CA 1
ATOM 2950 C C . PRO B 1 181 ? -3.216 82.570 54.937 1.00 28.04 213 PRO B C 1
ATOM 2951 O O . PRO B 1 181 ? -2.350 82.501 54.058 1.00 28.00 213 PRO B O 1
ATOM 2955 N N . GLU B 1 182 ? -3.200 83.502 55.897 1.00 28.55 214 GLU B N 1
ATOM 2956 C CA . GLU B 1 182 ? -2.144 84.509 55.944 1.00 28.44 214 GLU B CA 1
ATOM 2957 C C . GLU B 1 182 ? -0.801 83.891 56.296 1.00 28.17 214 GLU B C 1
ATOM 2958 O O . GLU B 1 182 ? 0.248 84.451 55.948 1.00 28.13 214 GLU B O 1
ATOM 2964 N N . LYS B 1 183 ? -0.810 82.731 56.940 1.00 27.96 215 LYS B N 1
ATOM 2965 C CA . LYS B 1 183 ? 0.422 82.116 57.399 1.00 27.79 215 LYS B CA 1
ATOM 2966 C C . LYS B 1 183 ? 0.250 80.611 57.301 1.00 27.67 215 LYS B C 1
ATOM 2967 O O . LYS B 1 183 ? -0.766 80.072 57.747 1.00 27.63 215 LYS B O 1
ATOM 2973 N N . VAL B 1 184 ? 1.232 79.939 56.703 1.00 27.16 216 VAL B N 1
ATOM 2974 C CA . VAL B 1 184 ? 1.155 78.499 56.511 1.00 27.12 216 VAL B CA 1
ATOM 2975 C C . VAL B 1 184 ? 2.566 77.969 56.335 1.00 26.97 216 VAL B C 1
ATOM 2976 O O . VAL B 1 184 ? 3.436 78.639 55.772 1.00 27.01 216 VAL B O 1
ATOM 2980 N N . SER B 1 185 ? 2.798 76.769 56.839 1.00 26.46 217 SER B N 1
ATOM 2981 C CA . SER B 1 185 ? 4.076 76.112 56.659 1.00 26.40 217 SER B CA 1
ATOM 2982 C C . SER B 1 185 ? 3.938 75.032 55.600 1.00 26.53 217 SER B C 1
ATOM 2983 O O . SER B 1 185 ? 2.865 74.446 55.416 1.00 26.62 217 SER B O 1
ATOM 2986 N N . PHE B 1 186 ? 5.035 74.772 54.906 1.00 26.35 218 PHE B N 1
ATOM 2987 C CA . PHE B 1 186 ? 5.054 73.795 53.826 1.00 26.53 218 PHE B CA 1
ATOM 2988 C C . PHE B 1 186 ? 6.038 72.685 54.162 1.00 26.39 218 PHE B C 1
ATOM 2989 O O . PHE B 1 186 ? 7.159 72.956 54.601 1.00 26.25 218 PHE B O 1
ATOM 2997 N N . GLY B 1 187 ? 5.630 71.444 53.940 1.00 25.83 219 GLY B N 1
ATOM 2998 C CA . GLY B 1 187 ? 6.562 70.340 53.948 1.00 25.68 219 GLY B CA 1
ATOM 2999 C C . GLY B 1 187 ? 7.412 70.313 52.692 1.00 25.90 219 GLY B C 1
ATOM 3000 O O . GLY B 1 187 ? 7.405 71.224 51.864 1.00 26.12 219 GLY B O 1
ATOM 3001 N N . VAL B 1 188 ? 8.144 69.224 52.548 1.00 25.71 220 VAL B N 1
ATOM 3002 C CA . VAL B 1 188 ? 9.029 69.024 51.408 1.00 25.99 220 VAL B CA 1
ATOM 3003 C C . VAL B 1 188 ? 8.211 68.661 50.174 1.00 26.22 220 VAL B C 1
ATOM 3004 O O . VAL B 1 188 ? 7.359 67.765 50.222 1.00 26.19 220 VAL B O 1
ATOM 3008 N N . GLY B 1 189 ? 8.487 69.339 49.063 1.00 26.23 221 GLY B N 1
ATOM 3009 C CA . GLY B 1 189 ? 7.919 68.978 47.768 1.00 26.53 221 GLY B CA 1
ATOM 3010 C C . GLY B 1 189 ? 6.406 68.972 47.680 1.00 26.65 221 GLY B C 1
ATOM 3011 O O . GLY B 1 189 ? 5.830 68.115 46.995 1.00 26.81 221 GLY B O 1
ATOM 3012 N N . VAL B 1 190 ? 5.747 69.913 48.356 1.00 26.37 222 VAL B N 1
ATOM 3013 C CA . VAL B 1 190 ? 4.284 69.968 48.353 1.00 26.56 222 VAL B CA 1
ATOM 3014 C C . VAL B 1 190 ? 3.743 70.034 46.927 1.00 26.85 222 VAL B C 1
ATOM 3015 O O . VAL B 1 190 ? 2.752 69.377 46.592 1.00 27.00 222 VAL B O 1
ATOM 3019 N N . PHE B 1 191 ? 4.381 70.829 46.065 1.00 27.13 223 PHE B N 1
ATOM 3020 C CA . PHE B 1 191 ? 3.868 71.106 44.730 1.00 27.31 223 PHE B CA 1
ATOM 3021 C C . PHE B 1 191 ? 4.752 70.538 43.628 1.00 27.37 223 PHE B C 1
ATOM 3022 O O . PHE B 1 191 ? 4.666 70.989 42.478 1.00 27.43 223 PHE B O 1
ATOM 3030 N N . VAL B 1 192 ? 5.609 69.563 43.954 1.00 27.28 224 VAL B N 1
ATOM 3031 C CA . VAL B 1 192 ? 6.400 68.900 42.926 1.00 27.33 224 VAL B CA 1
ATOM 3032 C C . VAL B 1 192 ? 5.460 68.355 41.861 1.00 27.49 224 VAL B C 1
ATOM 3033 O O . VAL B 1 192 ? 4.437 67.732 42.172 1.00 27.63 224 VAL B O 1
ATOM 3037 N N . GLY B 1 193 ? 5.773 68.637 40.603 1.00 27.43 225 GLY B N 1
ATOM 3038 C CA . GLY B 1 193 ? 4.956 68.168 39.505 1.00 27.49 225 GLY B CA 1
ATOM 3039 C C . GLY B 1 193 ? 3.668 68.927 39.297 1.00 27.61 225 GLY B C 1
ATOM 3040 O O . GLY B 1 193 ? 2.849 68.505 38.471 1.00 27.62 225 GLY B O 1
ATOM 3041 N N . CYS B 1 194 ? 3.458 70.025 40.024 1.00 27.42 226 CYS B N 1
ATOM 3042 C CA . CYS B 1 194 ? 2.233 70.814 39.915 1.00 27.51 226 CYS B CA 1
ATOM 3043 C C . CYS B 1 194 ? 2.425 71.844 38.810 1.00 27.56 226 CYS B C 1
ATOM 3044 O O . CYS B 1 194 ? 2.531 73.057 39.017 1.00 27.57 226 CYS B O 1
ATOM 3047 N N . TYR B 1 195 ? 2.412 71.297 37.604 1.00 28.18 227 TYR B N 1
ATOM 3048 C CA . TYR B 1 195 ? 2.890 71.886 36.372 1.00 28.36 227 TYR B CA 1
ATOM 3049 C C . TYR B 1 195 ? 1.972 72.980 35.824 1.00 28.42 227 TYR B C 1
ATOM 3050 O O . TYR B 1 195 ? 2.414 73.770 34.976 1.00 28.35 227 TYR B O 1
ATOM 3059 N N . ARG B 1 196 ? 0.741 73.097 36.334 1.00 27.90 228 ARG B N 1
ATOM 3060 C CA . ARG B 1 196 ? -0.215 74.075 35.829 1.00 27.93 228 ARG B CA 1
ATOM 3061 C C . ARG B 1 196 ? -0.646 75.118 36.854 1.00 27.99 228 ARG B C 1
ATOM 3062 O O . ARG B 1 196 ? -1.586 75.873 36.584 1.00 28.09 228 ARG B O 1
ATOM 3070 N N . LEU B 1 197 ? -0.003 75.189 38.012 1.00 28.10 229 LEU B N 1
ATOM 3071 C CA . LEU B 1 197 ? -0.334 76.247 38.957 1.00 28.22 229 LEU B CA 1
ATOM 3072 C C . LEU B 1 197 ? -0.154 77.600 38.280 1.00 28.22 229 LEU B C 1
ATOM 3073 O O . LEU B 1 197 ? 0.908 77.856 37.705 1.00 28.00 229 LEU B O 1
ATOM 3078 N N . PRO B 1 198 ? -1.157 78.473 38.315 1.00 28.58 230 PRO B N 1
ATOM 3079 C CA . PRO B 1 198 ? -0.999 79.791 37.690 1.00 28.60 230 PRO B CA 1
ATOM 3080 C C . PRO B 1 198 ? 0.085 80.609 38.388 1.00 28.46 230 PRO B C 1
ATOM 3081 O O . PRO B 1 198 ? 0.372 80.427 39.572 1.00 28.39 230 PRO B O 1
ATOM 3085 N N . ASP B 1 199 ? 0.706 81.508 37.623 1.00 29.05 231 ASP B N 1
ATOM 3086 C CA . ASP B 1 199 ? 1.766 82.348 38.174 1.00 28.93 231 ASP B CA 1
ATOM 3087 C C . ASP B 1 199 ? 1.317 83.049 39.455 1.00 28.89 231 ASP B C 1
ATOM 3088 O O . ASP B 1 199 ? 2.073 83.112 40.432 1.00 28.82 231 ASP B O 1
ATOM 3093 N N . VAL B 1 200 ? 0.096 83.577 39.479 1.00 28.95 232 VAL B N 1
ATOM 3094 C CA . VAL B 1 200 ? -0.363 84.276 40.679 1.00 29.05 232 VAL B CA 1
ATOM 3095 C C . VAL B 1 200 ? -0.296 83.348 41.893 1.00 28.98 232 VAL B C 1
ATOM 3096 O O . VAL B 1 200 ? 0.128 83.756 42.984 1.00 28.88 232 VAL B O 1
ATOM 3100 N N . LEU B 1 201 ? -0.656 82.072 41.710 1.00 28.79 233 LEU B N 1
ATOM 3101 C CA . LEU B 1 201 ? -0.656 81.129 42.823 1.00 28.76 233 LEU B CA 1
ATOM 3102 C C . LEU B 1 201 ? 0.762 80.694 43.194 1.00 28.58 233 LEU B C 1
ATOM 3103 O O . LEU B 1 201 ? 1.075 80.527 44.381 1.00 28.47 233 LEU B O 1
ATOM 3108 N N . LYS B 1 202 ? 1.631 80.496 42.199 1.00 28.72 234 LYS B N 1
ATOM 3109 C CA . LYS B 1 202 ? 3.035 80.229 42.497 1.00 28.57 234 LYS B CA 1
ATOM 3110 C C . LYS B 1 202 ? 3.630 81.355 43.338 1.00 28.48 234 LYS B C 1
ATOM 3111 O O . LYS B 1 202 ? 4.364 81.111 44.305 1.00 28.33 234 LYS B O 1
ATOM 3117 N N . ARG B 1 203 ? 3.305 82.604 42.988 1.00 28.81 235 ARG B N 1
ATOM 3118 C CA . ARG B 1 203 ? 3.778 83.750 43.759 1.00 28.70 235 ARG B CA 1
ATOM 3119 C C . ARG B 1 203 ? 3.205 83.742 45.178 1.00 28.74 235 ARG B C 1
ATOM 3120 O O . ARG B 1 203 ? 3.947 83.927 46.149 1.00 28.54 235 ARG B O 1
ATOM 3128 N N . SER B 1 204 ? 1.890 83.511 45.322 1.00 28.71 236 SER B N 1
ATOM 3129 C CA . SER B 1 204 ? 1.287 83.450 46.655 1.00 28.67 236 SER B CA 1
ATOM 3130 C C . SER B 1 204 ? 1.986 82.435 47.546 1.00 28.51 236 SER B C 1
ATOM 3131 O O . SER B 1 204 ? 2.315 82.738 48.701 1.00 28.33 236 SER B O 1
ATOM 3134 N N . VAL B 1 205 ? 2.192 81.212 47.043 1.00 28.36 237 VAL B N 1
ATOM 3135 C CA . VAL B 1 205 ? 2.769 80.192 47.917 1.00 28.20 237 VAL B CA 1
ATOM 3136 C C . VAL B 1 205 ? 4.249 80.455 48.159 1.00 28.00 237 VAL B C 1
ATOM 3137 O O . VAL B 1 205 ? 4.762 80.136 49.239 1.00 27.79 237 VAL B O 1
ATOM 3141 N N . ARG B 1 206 ? 4.958 81.033 47.180 1.00 28.23 238 ARG B N 1
ATOM 3142 C CA . ARG B 1 206 ? 6.344 81.434 47.417 1.00 28.15 238 ARG B CA 1
ATOM 3143 C C . ARG B 1 206 ? 6.428 82.478 48.530 1.00 28.05 238 ARG B C 1
ATOM 3144 O O . ARG B 1 206 ? 7.240 82.347 49.458 1.00 27.86 238 ARG B O 1
ATOM 3152 N N . LYS B 1 207 ? 5.581 83.520 48.466 1.00 28.32 239 LYS B N 1
ATOM 3153 C CA . LYS B 1 207 ? 5.594 84.563 49.489 1.00 28.22 239 LYS B CA 1
ATOM 3154 C C . LYS B 1 207 ? 5.168 84.019 50.844 1.00 28.10 239 LYS B C 1
ATOM 3155 O O . LYS B 1 207 ? 5.627 84.509 51.884 1.00 27.84 239 LYS B O 1
ATOM 3161 N N . LEU B 1 208 ? 4.288 83.009 50.857 1.00 27.99 240 LEU B N 1
ATOM 3162 C CA . LEU B 1 208 ? 3.965 82.347 52.117 1.00 27.79 240 LEU B CA 1
ATOM 3163 C C . LEU B 1 208 ? 5.136 81.533 52.674 1.00 27.56 240 LEU B C 1
ATOM 3164 O O . LEU B 1 208 ? 5.099 81.146 53.848 1.00 27.37 240 LEU B O 1
ATOM 3169 N N . GLY B 1 209 ? 6.163 81.259 51.869 1.00 27.50 241 GLY B N 1
ATOM 3170 C CA . GLY B 1 209 ? 7.372 80.627 52.363 1.00 27.33 241 GLY B CA 1
ATOM 3171 C C . GLY B 1 209 ? 7.738 79.286 51.754 1.00 27.40 241 GLY B C 1
ATOM 3172 O O . GLY B 1 209 ? 8.631 78.596 52.256 1.00 27.29 241 GLY B O 1
ATOM 3173 N N . TYR B 1 210 ? 7.063 78.901 50.676 1.00 27.32 242 TYR B N 1
ATOM 3174 C CA . TYR B 1 210 ? 7.384 77.654 49.997 1.00 27.39 242 TYR B CA 1
ATOM 3175 C C . TYR B 1 210 ? 8.700 77.781 49.244 1.00 27.47 242 TYR B C 1
ATOM 3176 O O . TYR B 1 210 ? 8.887 78.716 48.462 1.00 27.57 242 TYR B O 1
ATOM 3185 N N . LYS B 1 211 ? 9.610 76.823 49.466 1.00 27.84 243 LYS B N 1
ATOM 3186 C CA . LYS B 1 211 ? 10.917 76.818 48.810 1.00 27.94 243 LYS B CA 1
ATOM 3187 C C . LYS B 1 211 ? 11.068 75.708 47.780 1.00 28.10 243 LYS B C 1
ATOM 3188 O O . LYS B 1 211 ? 12.035 75.731 47.007 1.00 28.12 243 LYS B O 1
ATOM 3194 N N . GLY B 1 212 ? 10.159 74.740 47.761 1.00 27.89 244 GLY B N 1
ATOM 3195 C CA . GLY B 1 212 ? 10.327 73.573 46.931 1.00 28.02 244 GLY B CA 1
ATOM 3196 C C . GLY B 1 212 ? 10.146 73.883 45.459 1.00 28.17 244 GLY B C 1
ATOM 3197 O O . GLY B 1 212 ? 10.119 75.032 45.013 1.00 28.21 244 GLY B O 1
ATOM 3198 N N . GLU B 1 213 ? 9.996 72.806 44.694 1.00 28.29 245 GLU B N 1
ATOM 3199 C CA . GLU B 1 213 ? 9.901 72.861 43.242 1.00 28.46 245 GLU B CA 1
ATOM 3200 C C . GLU B 1 213 ? 8.447 72.793 42.783 1.00 28.56 245 GLU B C 1
ATOM 3201 O O . GLU B 1 213 ? 7.577 72.269 43.490 1.00 28.53 245 GLU B O 1
ATOM 3207 N N . PHE B 1 214 ? 8.193 73.375 41.602 1.00 28.26 246 PHE B N 1
ATOM 3208 C CA . PHE B 1 214 ? 6.947 73.189 40.863 1.00 28.34 246 PHE B CA 1
ATOM 3209 C C . PHE B 1 214 ? 7.095 72.224 39.694 1.00 28.46 246 PHE B C 1
ATOM 3210 O O . PHE B 1 214 ? 6.110 71.593 39.299 1.00 28.44 246 PHE B O 1
ATOM 3218 N N . ALA B 1 215 ? 8.297 72.112 39.126 1.00 28.60 247 ALA B N 1
ATOM 3219 C CA . ALA B 1 215 ? 8.585 71.155 38.064 1.00 28.63 247 ALA B CA 1
ATOM 3220 C C . ALA B 1 215 ? 8.492 69.724 38.585 1.00 28.66 247 ALA B C 1
ATOM 3221 O O . ALA B 1 215 ? 8.629 69.460 39.783 1.00 28.57 247 ALA B O 1
ATOM 3223 N N . ALA B 1 216 ? 8.269 68.793 37.654 1.00 28.89 248 ALA B N 1
ATOM 3224 C CA . ALA B 1 216 ? 8.126 67.376 37.960 1.00 28.82 248 ALA B CA 1
ATOM 3225 C C . ALA B 1 216 ? 9.472 66.730 38.287 1.00 28.81 248 ALA B C 1
ATOM 3226 O O . ALA B 1 216 ? 10.505 67.127 37.744 1.00 28.86 248 ALA B O 1
ATOM 3228 N N . LYS C 1 4 ? 41.811 40.393 52.531 1.00 35.97 36 LYS C N 1
ATOM 3229 C CA . LYS C 1 4 ? 43.183 40.429 53.028 1.00 36.06 36 LYS C CA 1
ATOM 3230 C C . LYS C 1 4 ? 43.249 39.819 54.428 1.00 36.04 36 LYS C C 1
ATOM 3231 O O . LYS C 1 4 ? 42.287 39.912 55.196 1.00 35.93 36 LYS C O 1
ATOM 3237 N N . GLU C 1 5 ? 44.394 39.228 54.760 1.00 35.58 37 GLU C N 1
ATOM 3238 C CA . GLU C 1 5 ? 44.550 38.461 55.988 1.00 35.56 37 GLU C CA 1
ATOM 3239 C C . GLU C 1 5 ? 44.815 39.365 57.191 1.00 35.43 37 GLU C C 1
ATOM 3240 O O . GLU C 1 5 ? 45.294 40.498 57.070 1.00 35.39 37 GLU C O 1
ATOM 3246 N N . THR C 1 6 ? 44.482 38.843 58.370 1.00 35.27 38 THR C N 1
ATOM 3247 C CA . THR C 1 6 ? 44.833 39.497 59.622 1.00 35.00 38 THR C CA 1
ATOM 3248 C C . THR C 1 6 ? 46.314 39.277 59.907 1.00 35.25 38 THR C C 1
ATOM 3249 O O . THR C 1 6 ? 46.795 38.141 59.816 1.00 35.40 38 THR C O 1
ATOM 3253 N N . PRO C 1 7 ? 47.063 40.325 60.246 1.00 35.22 39 PRO C N 1
ATOM 3254 C CA . PRO C 1 7 ? 48.513 40.173 60.404 1.00 35.35 39 PRO C CA 1
ATOM 3255 C C . PRO C 1 7 ? 48.853 39.176 61.502 1.00 35.36 39 PRO C C 1
ATOM 3256 O O . PRO C 1 7 ? 48.161 39.083 62.515 1.00 35.20 39 PRO C O 1
ATOM 3260 N N . ALA C 1 8 ? 49.941 38.430 61.284 1.00 35.41 40 ALA C N 1
ATOM 3261 C CA . ALA C 1 8 ? 50.358 37.410 62.239 1.00 35.48 40 ALA C CA 1
ATOM 3262 C C . ALA C 1 8 ? 50.550 37.972 63.642 1.00 35.37 40 ALA C C 1
ATOM 3263 O O . ALA C 1 8 ? 50.354 37.247 64.629 1.00 35.22 40 ALA C O 1
ATOM 3265 N N . LYS C 1 9 ? 50.922 39.253 63.756 1.00 35.41 41 LYS C N 1
ATOM 3266 C CA . LYS C 1 9 ? 51.214 39.833 65.064 1.00 35.25 41 LYS C CA 1
ATOM 3267 C C . LYS C 1 9 ? 50.010 39.804 66.005 1.00 34.99 41 LYS C C 1
ATOM 3268 O O . LYS C 1 9 ? 50.186 39.909 67.226 1.00 34.86 41 LYS C O 1
ATOM 3274 N N . PHE C 1 10 ? 48.800 39.637 65.480 1.00 34.97 42 PHE C N 1
ATOM 3275 C CA . PHE C 1 10 ? 47.599 39.598 66.304 1.00 34.73 42 PHE C CA 1
ATOM 3276 C C . PHE C 1 10 ? 47.300 38.215 66.879 1.00 34.70 42 PHE C C 1
ATOM 3277 O O . PHE C 1 10 ? 46.241 38.032 67.487 1.00 34.50 42 PHE C O 1
ATOM 3285 N N . PHE C 1 11 ? 48.207 37.250 66.725 1.00 34.59 43 PHE C N 1
ATOM 3286 C CA . PHE C 1 11 ? 48.003 35.906 67.245 1.00 34.65 43 PHE C CA 1
ATOM 3287 C C . PHE C 1 11 ? 49.224 35.426 68.014 1.00 34.78 43 PHE C C 1
ATOM 3288 O O . PHE C 1 11 ? 50.365 35.747 67.669 1.00 34.91 43 PHE C O 1
ATOM 3296 N N . GLN C 1 12 ? 48.964 34.644 69.059 1.00 34.33 44 GLN C N 1
ATOM 3297 C CA . GLN C 1 12 ? 49.959 33.798 69.706 1.00 34.51 44 GLN C CA 1
ATOM 3298 C C . GLN C 1 12 ? 49.884 32.406 69.088 1.00 34.67 44 GLN C C 1
ATOM 3299 O O . GLN C 1 12 ? 48.790 31.827 69.006 1.00 34.54 44 GLN C O 1
ATOM 3305 N N . TYR C 1 13 ? 51.042 31.873 68.674 1.00 34.32 45 TYR C N 1
ATOM 3306 C CA . TYR C 1 13 ? 51.129 30.610 67.946 1.00 34.49 45 TYR C CA 1
ATOM 3307 C C . TYR C 1 13 ? 52.422 29.876 68.299 1.00 34.69 45 TYR C C 1
ATOM 3308 O O . TYR C 1 13 ? 53.340 30.435 68.908 1.00 34.64 45 TYR C O 1
ATOM 3317 N N . GLY C 1 14 ? 52.485 28.605 67.887 1.00 34.34 46 GLY C N 1
ATOM 3318 C CA . GLY C 1 14 ? 53.639 27.750 68.078 1.00 34.43 46 GLY C CA 1
ATOM 3319 C C . GLY C 1 14 ? 53.764 26.771 66.925 1.00 34.65 46 GLY C C 1
ATOM 3320 O O . GLY C 1 14 ? 52.991 26.807 65.966 1.00 34.69 46 GLY C O 1
ATOM 3321 N N . LEU C 1 15 ? 54.757 25.891 67.020 1.00 34.47 47 LEU C N 1
ATOM 3322 C CA . LEU C 1 15 ? 54.976 24.856 66.020 1.00 34.56 47 LEU C CA 1
ATOM 3323 C C . LEU C 1 15 ? 54.221 23.578 66.394 1.00 34.48 47 LEU C C 1
ATOM 3324 O O . LEU C 1 15 ? 53.990 23.296 67.573 1.00 34.29 47 LEU C O 1
ATOM 3329 N N . THR C 1 16 ? 53.814 22.813 65.373 1.00 34.67 48 THR C N 1
ATOM 3330 C CA . THR C 1 16 ? 53.339 21.462 65.616 1.00 34.51 48 THR C CA 1
ATOM 3331 C C . THR C 1 16 ? 54.510 20.600 66.071 1.00 34.75 48 THR C C 1
ATOM 3332 O O . THR C 1 16 ? 55.671 20.956 65.856 1.00 34.88 48 THR C O 1
ATOM 3336 N N . PRO C 1 17 ? 54.232 19.456 66.705 1.00 34.69 49 PRO C N 1
ATOM 3337 C CA . PRO C 1 17 ? 55.331 18.568 67.118 1.00 34.86 49 PRO C CA 1
ATOM 3338 C C . PRO C 1 17 ? 56.319 18.234 66.006 1.00 35.10 49 PRO C C 1
ATOM 3339 O O . PRO C 1 17 ? 57.530 18.160 66.258 1.00 35.25 49 PRO C O 1
ATOM 3343 N N . ASP C 1 18 ? 55.845 18.058 64.779 1.00 35.18 50 ASP C N 1
ATOM 3344 C CA . ASP C 1 18 ? 56.728 17.804 63.648 1.00 35.31 50 ASP C CA 1
ATOM 3345 C C . ASP C 1 18 ? 57.294 19.069 63.022 1.00 35.54 50 ASP C C 1
ATOM 3346 O O . ASP C 1 18 ? 58.157 18.965 62.139 1.00 35.74 50 ASP C O 1
ATOM 3351 N N . ARG C 1 19 ? 56.831 20.247 63.447 1.00 35.06 51 ARG C N 1
ATOM 3352 C CA . ARG C 1 19 ? 57.290 21.534 62.916 1.00 35.20 51 ARG C CA 1
ATOM 3353 C C . ARG C 1 19 ? 56.955 21.687 61.428 1.00 35.29 51 ARG C C 1
ATOM 3354 O O . ARG C 1 19 ? 57.641 22.407 60.691 1.00 35.39 51 ARG C O 1
ATOM 3362 N N . ASP C 1 20 ? 55.885 21.028 60.974 1.00 35.40 52 ASP C N 1
ATOM 3363 C CA . ASP C 1 20 ? 55.381 21.187 59.613 1.00 35.38 52 ASP C CA 1
ATOM 3364 C C . ASP C 1 20 ? 54.175 22.126 59.531 1.00 35.14 52 ASP C C 1
ATOM 3365 O O . ASP C 1 20 ? 53.572 22.245 58.461 1.00 35.11 52 ASP C O 1
ATOM 3370 N N . GLY C 1 21 ? 53.828 22.809 60.621 1.00 34.96 53 GLY C N 1
ATOM 3371 C CA . GLY C 1 21 ? 52.633 23.638 60.645 1.00 34.77 53 GLY C CA 1
ATOM 3372 C C . GLY C 1 21 ? 52.590 24.517 61.876 1.00 34.73 53 GLY C C 1
ATOM 3373 O O . GLY C 1 21 ? 53.369 24.345 62.819 1.00 34.76 53 GLY C O 1
ATOM 3374 N N . ILE C 1 22 ? 51.646 25.460 61.854 1.00 34.63 54 ILE C N 1
ATOM 3375 C CA . ILE C 1 22 ? 51.490 26.486 62.883 1.00 34.53 54 ILE C CA 1
ATOM 3376 C C . ILE C 1 22 ? 50.199 26.238 63.652 1.00 34.37 54 ILE C C 1
ATOM 3377 O O . ILE C 1 22 ? 49.128 26.089 63.051 1.00 34.25 54 ILE C O 1
ATOM 3382 N N . ILE C 1 23 ? 50.291 26.236 64.978 1.00 34.31 55 ILE C N 1
ATOM 3383 C CA . ILE C 1 23 ? 49.138 26.068 65.856 1.00 34.04 55 ILE C CA 1
ATOM 3384 C C . ILE C 1 23 ? 48.807 27.424 66.462 1.00 34.01 55 ILE C C 1
ATOM 3385 O O . ILE C 1 23 ? 49.607 27.978 67.223 1.00 33.95 55 ILE C O 1
ATOM 3390 N N . ILE C 1 24 ? 47.626 27.948 66.149 1.00 34.06 56 ILE C N 1
ATOM 3391 C CA . ILE C 1 24 ? 47.192 29.232 66.692 1.00 33.92 56 ILE C CA 1
ATOM 3392 C C . ILE C 1 24 ? 46.673 29.015 68.108 1.00 33.73 56 ILE C C 1
ATOM 3393 O O . ILE C 1 24 ? 45.686 28.301 68.314 1.00 33.56 56 ILE C O 1
ATOM 3398 N N . THR C 1 25 ? 47.317 29.655 69.085 1.00 33.94 57 THR C N 1
ATOM 3399 C CA . THR C 1 25 ? 46.975 29.428 70.480 1.00 33.81 57 THR C CA 1
ATOM 3400 C C . THR C 1 25 ? 46.153 30.546 71.106 1.00 33.54 57 THR C C 1
ATOM 3401 O O . THR C 1 25 ? 45.487 30.296 72.114 1.00 33.34 57 THR C O 1
ATOM 3405 N N . ARG C 1 26 ? 46.175 31.762 70.553 1.00 34.00 58 ARG C N 1
ATOM 3406 C CA . ARG C 1 26 ? 45.371 32.834 71.135 1.00 33.78 58 ARG C CA 1
ATOM 3407 C C . ARG C 1 26 ? 45.219 33.971 70.135 1.00 33.75 58 ARG C C 1
ATOM 3408 O O . ARG C 1 26 ? 46.165 34.296 69.424 1.00 33.98 58 ARG C O 1
ATOM 3416 N N . TYR C 1 27 ? 44.023 34.564 70.077 1.00 33.89 59 TYR C N 1
ATOM 3417 C CA . TYR C 1 27 ? 43.783 35.775 69.293 1.00 33.90 59 TYR C CA 1
ATOM 3418 C C . TYR C 1 27 ? 43.850 36.983 70.222 1.00 33.65 59 TYR C C 1
ATOM 3419 O O . TYR C 1 27 ? 43.065 37.079 71.171 1.00 33.37 59 TYR C O 1
ATOM 3428 N N . LEU C 1 28 ? 44.771 37.909 69.934 1.00 33.96 60 LEU C N 1
ATOM 3429 C CA . LEU C 1 28 ? 45.017 39.051 70.810 1.00 33.75 60 LEU C CA 1
ATOM 3430 C C . LEU C 1 28 ? 44.235 40.293 70.395 1.00 33.53 60 LEU C C 1
ATOM 3431 O O . LEU C 1 28 ? 44.015 41.181 71.230 1.00 33.28 60 LEU C O 1
ATOM 3436 N N . GLY C 1 29 ? 43.805 40.375 69.139 1.00 33.84 61 GLY C N 1
ATOM 3437 C CA . GLY C 1 29 ? 43.117 41.549 68.653 1.00 33.59 61 GLY C CA 1
ATOM 3438 C C . GLY C 1 29 ? 41.735 41.686 69.263 1.00 33.33 61 GLY C C 1
ATOM 3439 O O . GLY C 1 29 ? 41.267 40.857 70.046 1.00 33.25 61 GLY C O 1
ATOM 3440 N N . LYS C 1 30 ? 41.077 42.790 68.916 1.00 33.34 62 LYS C N 1
ATOM 3441 C CA . LYS C 1 30 ? 39.669 42.972 69.253 1.00 33.00 62 LYS C CA 1
ATOM 3442 C C . LYS C 1 30 ? 38.886 43.423 68.032 1.00 33.00 62 LYS C C 1
ATOM 3443 O O . LYS C 1 30 ? 37.903 44.158 68.159 1.00 32.62 62 LYS C O 1
ATOM 3449 N N . GLY C 1 31 ? 39.298 42.980 66.846 1.00 33.15 63 GLY C N 1
ATOM 3450 C CA . GLY C 1 31 ? 38.634 43.375 65.616 1.00 33.13 63 GLY C CA 1
ATOM 3451 C C . GLY C 1 31 ? 37.174 42.944 65.570 1.00 32.92 63 GLY C C 1
ATOM 3452 O O . GLY C 1 31 ? 36.654 42.233 66.433 1.00 32.87 63 GLY C O 1
ATOM 3453 N N . ILE C 1 32 ? 36.495 43.429 64.533 1.00 32.70 64 ILE C N 1
ATOM 3454 C CA . ILE C 1 32 ? 35.140 42.993 64.238 1.00 32.54 64 ILE C CA 1
ATOM 3455 C C . ILE C 1 32 ? 35.154 41.765 63.335 1.00 32.87 64 ILE C C 1
ATOM 3456 O O . ILE C 1 32 ? 34.262 40.912 63.425 1.00 32.75 64 ILE C O 1
ATOM 3461 N N . ALA C 1 33 ? 36.157 41.652 62.476 1.00 32.89 65 ALA C N 1
ATOM 3462 C CA . ALA C 1 33 ? 36.314 40.512 61.596 1.00 33.26 65 ALA C CA 1
ATOM 3463 C C . ALA C 1 33 ? 37.746 40.026 61.714 1.00 33.66 65 ALA C C 1
ATOM 3464 O O . ALA C 1 33 ? 38.639 40.772 62.129 1.00 33.70 65 ALA C O 1
ATOM 3466 N N . VAL C 1 34 ? 37.951 38.754 61.395 1.00 33.54 66 VAL C N 1
ATOM 3467 C CA . VAL C 1 34 ? 39.275 38.153 61.395 1.00 33.84 66 VAL C CA 1
ATOM 3468 C C . VAL C 1 34 ? 39.333 37.174 60.234 1.00 34.11 66 VAL C C 1
ATOM 3469 O O . VAL C 1 34 ? 38.407 36.379 60.041 1.00 34.09 66 VAL C O 1
ATOM 3473 N N . VAL C 1 35 ? 40.400 37.252 59.448 1.00 34.24 67 VAL C N 1
ATOM 3474 C CA . VAL C 1 35 ? 40.727 36.254 58.444 1.00 34.53 67 VAL C CA 1
ATOM 3475 C C . VAL C 1 35 ? 42.032 35.614 58.894 1.00 34.74 67 VAL C C 1
ATOM 3476 O O . VAL C 1 35 ? 43.093 36.253 58.859 1.00 34.85 67 VAL C O 1
ATOM 3480 N N . LEU C 1 36 ? 41.957 34.372 59.363 1.00 34.42 68 LEU C N 1
ATOM 3481 C CA . LEU C 1 36 ? 43.162 33.703 59.831 1.00 34.55 68 LEU C CA 1
ATOM 3482 C C . LEU C 1 36 ? 44.141 33.564 58.675 1.00 34.76 68 LEU C C 1
ATOM 3483 O O . LEU C 1 36 ? 43.747 33.127 57.582 1.00 34.79 68 LEU C O 1
ATOM 3488 N N . PRO C 1 37 ? 45.400 33.947 58.857 1.00 34.92 69 PRO C N 1
ATOM 3489 C CA . PRO C 1 37 ? 46.386 33.751 57.793 1.00 35.10 69 PRO C CA 1
ATOM 3490 C C . PRO C 1 37 ? 46.498 32.288 57.412 1.00 35.13 69 PRO C C 1
ATOM 3491 O O . PRO C 1 37 ? 46.436 31.394 58.257 1.00 35.06 69 PRO C O 1
ATOM 3495 N N . SER C 1 38 ? 46.647 32.055 56.111 1.00 34.99 70 SER C N 1
ATOM 3496 C CA . SER C 1 38 ? 46.821 30.700 55.612 1.00 35.07 70 SER C CA 1
ATOM 3497 C C . SER C 1 38 ? 48.164 30.130 56.037 1.00 35.27 70 SER C C 1
ATOM 3498 O O . SER C 1 38 ? 48.298 28.911 56.216 1.00 35.15 70 SER C O 1
ATOM 3501 N N . GLN C 1 39 ? 49.163 30.995 56.205 1.00 35.14 71 GLN C N 1
ATOM 3502 C CA . GLN C 1 39 ? 50.516 30.591 56.539 1.00 35.26 71 GLN C CA 1
ATOM 3503 C C . GLN C 1 39 ? 51.133 31.617 57.473 1.00 35.29 71 GLN C C 1
ATOM 3504 O O . GLN C 1 39 ? 50.751 32.791 57.489 1.00 35.14 71 GLN C O 1
ATOM 3510 N N . ILE C 1 40 ? 52.083 31.139 58.264 1.00 35.46 72 ILE C N 1
ATOM 3511 C CA . ILE C 1 40 ? 52.896 31.960 59.145 1.00 35.42 72 ILE C CA 1
ATOM 3512 C C . ILE C 1 40 ? 54.292 31.368 59.086 1.00 35.67 72 ILE C C 1
ATOM 3513 O O . ILE C 1 40 ? 54.447 30.143 59.148 1.00 35.67 72 ILE C O 1
ATOM 3518 N N . ASP C 1 41 ? 55.297 32.227 58.887 1.00 35.47 73 ASP C N 1
ATOM 3519 C CA . ASP C 1 41 ? 56.692 31.805 58.730 1.00 35.58 73 ASP C CA 1
ATOM 3520 C C . ASP C 1 41 ? 56.851 30.719 57.666 1.00 35.74 73 ASP C C 1
ATOM 3521 O O . ASP C 1 41 ? 57.701 29.832 57.786 1.00 35.93 73 ASP C O 1
ATOM 3526 N N . GLY C 1 42 ? 56.042 30.776 56.609 1.00 35.65 74 GLY C N 1
ATOM 3527 C CA . GLY C 1 42 ? 56.161 29.797 55.543 1.00 35.74 74 GLY C CA 1
ATOM 3528 C C . GLY C 1 42 ? 55.640 28.415 55.869 1.00 35.70 74 GLY C C 1
ATOM 3529 O O . GLY C 1 42 ? 55.999 27.453 55.190 1.00 35.84 74 GLY C O 1
ATOM 3530 N N . LEU C 1 43 ? 54.795 28.288 56.891 1.00 35.57 75 LEU C N 1
ATOM 3531 C CA . LEU C 1 43 ? 54.223 27.007 57.276 1.00 35.43 75 LEU C CA 1
ATOM 3532 C C . LEU C 1 43 ? 52.705 27.116 57.316 1.00 35.20 75 LEU C C 1
ATOM 3533 O O . LEU C 1 43 ? 52.167 28.164 57.697 1.00 35.11 75 LEU C O 1
ATOM 3538 N N . PRO C 1 44 ? 51.986 26.061 56.941 1.00 34.95 76 PRO C N 1
ATOM 3539 C CA . PRO C 1 44 ? 50.521 26.145 56.939 1.00 34.72 76 PRO C CA 1
ATOM 3540 C C . PRO C 1 44 ? 49.973 26.232 58.354 1.00 34.55 76 PRO C C 1
ATOM 3541 O O . PRO C 1 44 ? 50.523 25.652 59.291 1.00 34.63 76 PRO C O 1
ATOM 3545 N N . VAL C 1 45 ? 48.885 26.977 58.502 1.00 34.28 77 VAL C N 1
ATOM 3546 C CA . VAL C 1 45 ? 48.151 27.048 59.763 1.00 34.21 77 VAL C CA 1
ATOM 3547 C C . VAL C 1 45 ? 47.175 25.872 59.814 1.00 33.97 77 VAL C C 1
ATOM 3548 O O . VAL C 1 45 ? 46.273 25.771 58.976 1.00 33.88 77 VAL C O 1
ATOM 3552 N N . VAL C 1 46 ? 47.362 24.977 60.787 1.00 33.54 78 VAL C N 1
ATOM 3553 C CA . VAL C 1 46 ? 46.696 23.676 60.784 1.00 33.42 78 VAL C CA 1
ATOM 3554 C C . VAL C 1 46 ? 45.766 23.455 61.976 1.00 33.22 78 VAL C C 1
ATOM 3555 O O . VAL C 1 46 ? 44.976 22.495 61.951 1.00 33.02 78 VAL C O 1
ATOM 3559 N N . GLU C 1 47 ? 45.820 24.283 63.019 1.00 33.23 79 GLU C N 1
ATOM 3560 C CA . GLU C 1 47 ? 44.970 24.073 64.187 1.00 33.04 79 GLU C CA 1
ATOM 3561 C C . GLU C 1 47 ? 44.647 25.414 64.822 1.00 33.04 79 GLU C C 1
ATOM 3562 O O . GLU C 1 47 ? 45.496 26.309 64.862 1.00 33.18 79 GLU C O 1
ATOM 3568 N N . VAL C 1 48 ? 43.408 25.551 65.284 1.00 32.77 80 VAL C N 1
ATOM 3569 C CA . VAL C 1 48 ? 42.989 26.622 66.175 1.00 32.64 80 VAL C CA 1
ATOM 3570 C C . VAL C 1 48 ? 42.828 25.991 67.557 1.00 32.53 80 VAL C C 1
ATOM 3571 O O . VAL C 1 48 ? 41.864 25.258 67.808 1.00 32.36 80 VAL C O 1
ATOM 3575 N N . ALA C 1 49 ? 43.782 26.252 68.452 1.00 32.74 81 ALA C N 1
ATOM 3576 C CA . ALA C 1 49 ? 43.915 25.462 69.666 1.00 32.70 81 ALA C CA 1
ATOM 3577 C C . ALA C 1 49 ? 42.875 25.850 70.719 1.00 32.38 81 ALA C C 1
ATOM 3578 O O . ALA C 1 49 ? 42.051 26.753 70.532 1.00 32.20 81 ALA C O 1
ATOM 3580 N N . THR C 1 50 ? 42.936 25.134 71.847 1.00 32.36 82 THR C N 1
ATOM 3581 C CA . THR C 1 50 ? 42.057 25.351 72.994 1.00 32.18 82 THR C CA 1
ATOM 3582 C C . THR C 1 50 ? 41.899 26.825 73.325 1.00 32.02 82 THR C C 1
ATOM 3583 O O . THR C 1 50 ? 42.888 27.538 73.503 1.00 32.11 82 THR C O 1
ATOM 3587 N N . LYS C 1 51 ? 40.645 27.263 73.433 1.00 32.07 83 LYS C N 1
ATOM 3588 C CA . LYS C 1 51 ? 40.290 28.595 73.939 1.00 31.92 83 LYS C CA 1
ATOM 3589 C C . LYS C 1 51 ? 41.014 29.725 73.192 1.00 32.09 83 LYS C C 1
ATOM 3590 O O . LYS C 1 51 ? 41.228 30.813 73.739 1.00 31.92 83 LYS C O 1
ATOM 3596 N N . ALA C 1 52 ? 41.386 29.489 71.928 1.00 32.52 84 ALA C N 1
ATOM 3597 C CA . ALA C 1 52 ? 42.140 30.499 71.190 1.00 32.71 84 ALA C CA 1
ATOM 3598 C C . ALA C 1 52 ? 41.347 31.795 71.058 1.00 32.55 84 ALA C C 1
ATOM 3599 O O . ALA C 1 52 ? 41.911 32.889 71.179 1.00 32.52 84 ALA C O 1
ATOM 3601 N N . PHE C 1 53 ? 40.036 31.693 70.822 1.00 32.44 85 PHE C N 1
ATOM 3602 C CA . PHE C 1 53 ? 39.152 32.848 70.717 1.00 32.20 85 PHE C CA 1
ATOM 3603 C C . PHE C 1 53 ? 38.161 32.901 71.870 1.00 31.85 85 PHE C C 1
ATOM 3604 O O . PHE C 1 53 ? 37.094 33.513 71.737 1.00 31.55 85 PHE C O 1
ATOM 3612 N N . TYR C 1 54 ? 38.485 32.253 72.989 1.00 31.87 86 TYR C N 1
ATOM 3613 C CA . TYR C 1 54 ? 37.579 32.186 74.127 1.00 31.64 86 TYR C CA 1
ATOM 3614 C C . TYR C 1 54 ? 37.196 33.592 74.576 1.00 31.44 86 TYR C C 1
ATOM 3615 O O . TYR C 1 54 ? 38.068 34.433 74.821 1.00 31.53 86 TYR C O 1
ATOM 3624 N N . GLY C 1 55 ? 35.891 33.859 74.634 1.00 31.55 87 GLY C N 1
ATOM 3625 C CA . GLY C 1 55 ? 35.394 35.125 75.129 1.00 31.35 87 GLY C CA 1
ATOM 3626 C C . GLY C 1 55 ? 35.620 36.342 74.251 1.00 31.36 87 GLY C C 1
ATOM 3627 O O . GLY C 1 55 ? 35.474 37.469 74.737 1.00 31.05 87 GLY C O 1
ATOM 3628 N N . CYS C 1 56 ? 35.958 36.164 72.970 1.00 31.76 88 CYS C N 1
ATOM 3629 C CA . CYS C 1 56 ? 36.229 37.301 72.079 1.00 31.83 88 CYS C CA 1
ATOM 3630 C C . CYS C 1 56 ? 34.903 37.849 71.545 1.00 31.52 88 CYS C C 1
ATOM 3631 O O . CYS C 1 56 ? 34.494 37.584 70.407 1.00 31.61 88 CYS C O 1
ATOM 3634 N N . VAL C 1 57 ? 34.233 38.648 72.390 1.00 31.54 89 VAL C N 1
ATOM 3635 C CA . VAL C 1 57 ? 32.896 39.180 72.096 1.00 31.20 89 VAL C CA 1
ATOM 3636 C C . VAL C 1 57 ? 32.890 40.248 71.003 1.00 31.16 89 VAL C C 1
ATOM 3637 O O . VAL C 1 57 ? 31.814 40.634 70.527 1.00 30.95 89 VAL C O 1
ATOM 3641 N N . SER C 1 58 ? 34.060 40.716 70.556 1.00 31.51 90 SER C N 1
ATOM 3642 C CA . SER C 1 58 ? 34.085 41.711 69.482 1.00 31.50 90 SER C CA 1
ATOM 3643 C C . SER C 1 58 ? 33.832 41.080 68.119 1.00 31.78 90 SER C C 1
ATOM 3644 O O . SER C 1 58 ? 33.284 41.739 67.224 1.00 31.63 90 SER C O 1
ATOM 3647 N N . LEU C 1 59 ? 34.202 39.809 67.945 1.00 31.68 91 LEU C N 1
ATOM 3648 C CA . LEU C 1 59 ? 34.183 39.188 66.626 1.00 31.97 91 LEU C CA 1
ATOM 3649 C C . LEU C 1 59 ? 32.761 39.020 66.116 1.00 31.69 91 LEU C C 1
ATOM 3650 O O . LEU C 1 59 ? 31.867 38.600 66.857 1.00 31.43 91 LEU C O 1
ATOM 3655 N N . VAL C 1 60 ? 32.560 39.367 64.844 1.00 31.64 92 VAL C N 1
ATOM 3656 C CA . VAL C 1 60 ? 31.293 39.152 64.169 1.00 31.44 92 VAL C CA 1
ATOM 3657 C C . VAL C 1 60 ? 31.416 38.153 63.022 1.00 31.81 92 VAL C C 1
ATOM 3658 O O . VAL C 1 60 ? 30.481 37.381 62.782 1.00 31.67 92 VAL C O 1
ATOM 3662 N N . ARG C 1 61 ? 32.544 38.125 62.320 1.00 32.04 93 ARG C N 1
ATOM 3663 C CA . ARG C 1 61 ? 32.773 37.112 61.305 1.00 32.47 93 ARG C CA 1
ATOM 3664 C C . ARG C 1 61 ? 34.226 36.661 61.369 1.00 32.92 93 ARG C C 1
ATOM 3665 O O . ARG C 1 61 ? 35.121 37.453 61.683 1.00 32.97 93 ARG C O 1
ATOM 3673 N N . VAL C 1 62 ? 34.440 35.368 61.128 1.00 32.54 94 VAL C N 1
ATOM 3674 C CA . VAL C 1 62 ? 35.758 34.748 61.166 1.00 32.84 94 VAL C CA 1
ATOM 3675 C C . VAL C 1 62 ? 35.889 33.852 59.951 1.00 33.15 94 VAL C C 1
ATOM 3676 O O . VAL C 1 62 ? 34.956 33.117 59.610 1.00 33.07 94 VAL C O 1
ATOM 3680 N N . SER C 1 63 ? 37.048 33.890 59.312 1.00 33.20 95 SER C N 1
ATOM 3681 C CA . SER C 1 63 ? 37.351 32.998 58.207 1.00 33.42 95 SER C CA 1
ATOM 3682 C C . SER C 1 63 ? 38.571 32.168 58.570 1.00 33.52 95 SER C C 1
ATOM 3683 O O . SER C 1 63 ? 39.578 32.713 59.034 1.00 33.60 95 SER C O 1
ATOM 3686 N N . LEU C 1 64 ? 38.480 30.854 58.369 1.00 32.91 96 LEU C N 1
ATOM 3687 C CA . LEU C 1 64 ? 39.637 30.028 58.652 1.00 33.06 96 LEU C CA 1
ATOM 3688 C C . LEU C 1 64 ? 40.238 29.491 57.358 1.00 33.17 96 LEU C C 1
ATOM 3689 O O . LEU C 1 64 ? 39.503 29.122 56.439 1.00 33.13 96 LEU C O 1
ATOM 3694 N N . PRO C 1 65 ? 41.561 29.430 57.258 1.00 33.29 97 PRO C N 1
ATOM 3695 C CA . PRO C 1 65 ? 42.187 28.951 56.026 1.00 33.39 97 PRO C CA 1
ATOM 3696 C C . PRO C 1 65 ? 41.988 27.456 55.833 1.00 33.28 97 PRO C C 1
ATOM 3697 O O . PRO C 1 65 ? 41.863 26.680 56.782 1.00 33.11 97 PRO C O 1
ATOM 3701 N N . SER C 1 66 ? 42.011 27.061 54.560 1.00 32.95 98 SER C N 1
ATOM 3702 C CA . SER C 1 66 ? 41.705 25.690 54.167 1.00 32.76 98 SER C CA 1
ATOM 3703 C C . SER C 1 66 ? 42.536 24.647 54.923 1.00 32.77 98 SER C C 1
ATOM 3704 O O . SER C 1 66 ? 42.088 23.510 55.104 1.00 32.61 98 SER C O 1
ATOM 3707 N N . SER C 1 67 ? 43.724 25.002 55.400 1.00 32.97 99 SER C N 1
ATOM 3708 C CA . SER C 1 67 ? 44.600 23.989 55.982 1.00 33.07 99 SER C CA 1
ATOM 3709 C C . SER C 1 67 ? 44.305 23.672 57.456 1.00 32.94 99 SER C C 1
ATOM 3710 O O . SER C 1 67 ? 44.959 22.782 58.011 1.00 32.98 99 SER C O 1
ATOM 3713 N N . VAL C 1 68 ? 43.343 24.338 58.092 1.00 32.58 100 VAL C N 1
ATOM 3714 C CA . VAL C 1 68 ? 43.037 24.097 59.502 1.00 32.54 100 VAL C CA 1
ATOM 3715 C C . VAL C 1 68 ? 42.225 22.810 59.648 1.00 32.33 100 VAL C C 1
ATOM 3716 O O . VAL C 1 68 ? 41.100 22.709 59.145 1.00 32.13 100 VAL C O 1
ATOM 3720 N N . ARG C 1 69 ? 42.805 21.820 60.340 1.00 31.90 101 ARG C N 1
ATOM 3721 C CA . ARG C 1 69 ? 42.230 20.485 60.522 1.00 31.70 101 ARG C CA 1
ATOM 3722 C C . ARG C 1 69 ? 41.415 20.358 61.800 1.00 31.56 101 ARG C C 1
ATOM 3723 O O . ARG C 1 69 ? 40.517 19.513 61.882 1.00 31.33 101 ARG C O 1
ATOM 3731 N N . MET C 1 70 ? 41.711 21.187 62.793 1.00 31.85 102 MET C N 1
ATOM 3732 C CA . MET C 1 70 ? 41.291 20.951 64.163 1.00 31.74 102 MET C CA 1
ATOM 3733 C C . MET C 1 70 ? 40.865 22.272 64.768 1.00 31.71 102 MET C C 1
ATOM 3734 O O . MET C 1 70 ? 41.601 23.258 64.685 1.00 31.85 102 MET C O 1
ATOM 3739 N N . ILE C 1 71 ? 39.666 22.305 65.333 1.00 31.48 103 ILE C N 1
ATOM 3740 C CA . ILE C 1 71 ? 39.229 23.414 66.164 1.00 31.38 103 ILE C CA 1
ATOM 3741 C C . ILE C 1 71 ? 39.133 22.870 67.583 1.00 31.31 103 ILE C C 1
ATOM 3742 O O . ILE C 1 71 ? 38.313 21.985 67.868 1.00 31.11 103 ILE C O 1
ATOM 3747 N N . GLY C 1 72 ? 39.990 23.381 68.468 1.00 31.70 104 GLY C N 1
ATOM 3748 C CA . GLY C 1 72 ? 40.143 22.820 69.796 1.00 31.59 104 GLY C CA 1
ATOM 3749 C C . GLY C 1 72 ? 39.013 23.160 70.756 1.00 31.32 104 GLY C C 1
ATOM 3750 O O . GLY C 1 72 ? 38.077 23.896 70.440 1.00 31.16 104 GLY C O 1
ATOM 3751 N N . GLN C 1 73 ? 39.126 22.577 71.955 1.00 31.54 105 GLN C N 1
ATOM 3752 C CA . GLN C 1 73 ? 38.252 22.823 73.097 1.00 31.38 105 GLN C CA 1
ATOM 3753 C C . GLN C 1 73 ? 37.911 24.291 73.251 1.00 31.19 105 GLN C C 1
ATOM 3754 O O . GLN C 1 73 ? 38.810 25.125 73.364 1.00 31.49 105 GLN C O 1
ATOM 3760 N N . HIS C 1 74 ? 36.615 24.588 73.359 1.00 31.01 106 HIS C N 1
ATOM 3761 C CA . HIS C 1 74 ? 36.157 25.915 73.787 1.00 30.85 106 HIS C CA 1
ATOM 3762 C C . HIS C 1 74 ? 36.750 27.027 72.925 1.00 31.01 106 HIS C C 1
ATOM 3763 O O . HIS C 1 74 ? 36.891 28.169 73.379 1.00 30.91 106 HIS C O 1
ATOM 3770 N N . ALA C 1 75 ? 37.093 26.703 71.672 1.00 31.34 107 ALA C N 1
ATOM 3771 C CA . ALA C 1 75 ? 37.887 27.617 70.855 1.00 31.52 107 ALA C CA 1
ATOM 3772 C C . ALA C 1 75 ? 37.181 28.949 70.659 1.00 31.37 107 ALA C C 1
ATOM 3773 O O . ALA C 1 75 ? 37.806 30.009 70.764 1.00 31.37 107 ALA C O 1
ATOM 3775 N N . PHE C 1 76 ? 35.881 28.915 70.365 1.00 31.30 108 PHE C N 1
ATOM 3776 C CA . PHE C 1 76 ? 35.070 30.116 70.217 1.00 31.06 108 PHE C CA 1
ATOM 3777 C C . PHE C 1 76 ? 34.019 30.218 71.312 1.00 30.71 108 PHE C C 1
ATOM 3778 O O . PHE C 1 76 ? 33.012 30.914 71.143 1.00 30.44 108 PHE C O 1
ATOM 3786 N N . ASP C 1 77 ? 34.238 29.531 72.430 1.00 30.87 109 ASP C N 1
ATOM 3787 C CA . ASP C 1 77 ? 33.328 29.614 73.561 1.00 30.63 109 ASP C CA 1
ATOM 3788 C C . ASP C 1 77 ? 33.188 31.061 74.010 1.00 30.46 109 ASP C C 1
ATOM 3789 O O . ASP C 1 77 ? 34.173 31.704 74.388 1.00 30.54 109 ASP C O 1
ATOM 3794 N N . GLY C 1 78 ? 31.958 31.560 73.975 1.00 30.71 110 GLY C N 1
ATOM 3795 C CA . GLY C 1 78 ? 31.665 32.900 74.427 1.00 30.47 110 GLY C CA 1
ATOM 3796 C C . GLY C 1 78 ? 31.825 33.986 73.391 1.00 30.53 110 GLY C C 1
ATOM 3797 O O . GLY C 1 78 ? 31.909 35.159 73.762 1.00 30.37 110 GLY C O 1
ATOM 3798 N N . CYS C 1 79 ? 31.888 33.641 72.106 1.00 30.79 111 CYS C N 1
ATOM 3799 C CA . CYS C 1 79 ? 31.917 34.646 71.045 1.00 30.77 111 CYS C CA 1
ATOM 3800 C C . CYS C 1 79 ? 30.474 35.034 70.739 1.00 30.48 111 CYS C C 1
ATOM 3801 O O . CYS C 1 79 ? 29.858 34.613 69.754 1.00 30.48 111 CYS C O 1
ATOM 3804 N N . THR C 1 80 ? 29.932 35.872 71.619 1.00 30.47 112 THR C N 1
ATOM 3805 C CA . THR C 1 80 ? 28.498 36.097 71.661 1.00 30.07 112 THR C CA 1
ATOM 3806 C C . THR C 1 80 ? 27.984 36.926 70.489 1.00 29.92 112 THR C C 1
ATOM 3807 O O . THR C 1 80 ? 26.769 36.936 70.253 1.00 29.64 112 THR C O 1
ATOM 3811 N N . LYS C 1 81 ? 28.861 37.563 69.711 1.00 30.29 113 LYS C N 1
ATOM 3812 C CA . LYS C 1 81 ? 28.433 38.296 68.522 1.00 30.20 113 LYS C CA 1
ATOM 3813 C C . LYS C 1 81 ? 28.859 37.624 67.223 1.00 30.59 113 LYS C C 1
ATOM 3814 O O . LYS C 1 81 ? 28.582 38.160 66.141 1.00 30.46 113 LYS C O 1
ATOM 3820 N N . LEU C 1 82 ? 29.525 36.472 67.299 1.00 30.38 114 LEU C N 1
ATOM 3821 C CA . LEU C 1 82 ? 29.972 35.761 66.109 1.00 30.81 114 LEU C CA 1
ATOM 3822 C C . LEU C 1 82 ? 28.768 35.368 65.269 1.00 30.62 114 LEU C C 1
ATOM 3823 O O . LEU C 1 82 ? 27.965 34.520 65.672 1.00 30.44 114 LEU C O 1
ATOM 3828 N N . ALA C 1 83 ? 28.621 35.988 64.105 1.00 30.52 115 ALA C N 1
ATOM 3829 C CA . ALA C 1 83 ? 27.458 35.751 63.263 1.00 30.35 115 ALA C CA 1
ATOM 3830 C C . ALA C 1 83 ? 27.750 34.837 62.082 1.00 30.63 115 ALA C C 1
ATOM 3831 O O . ALA C 1 83 ? 26.846 34.128 61.627 1.00 30.55 115 ALA C O 1
ATOM 3833 N N . ARG C 1 84 ? 28.983 34.833 61.576 1.00 30.91 116 ARG C N 1
ATOM 3834 C CA . ARG C 1 84 ? 29.372 33.959 60.476 1.00 31.36 116 ARG C CA 1
ATOM 3835 C C . ARG C 1 84 ? 30.787 33.455 60.703 1.00 31.85 116 ARG C C 1
ATOM 3836 O O . ARG C 1 84 ? 31.662 34.213 61.130 1.00 31.98 116 ARG C O 1
ATOM 3844 N N . ILE C 1 85 ? 31.011 32.174 60.416 1.00 31.55 117 ILE C N 1
ATOM 3845 C CA . ILE C 1 85 ? 32.358 31.624 60.372 1.00 31.90 117 ILE C CA 1
ATOM 3846 C C . ILE C 1 85 ? 32.483 30.770 59.118 1.00 32.07 117 ILE C C 1
ATOM 3847 O O . ILE C 1 85 ? 31.637 29.903 58.866 1.00 31.87 117 ILE C O 1
ATOM 3852 N N . GLU C 1 86 ? 33.513 31.047 58.307 1.00 32.31 118 GLU C N 1
ATOM 3853 C CA . GLU C 1 86 ? 33.836 30.220 57.144 1.00 32.33 118 GLU C CA 1
ATOM 3854 C C . GLU C 1 86 ? 34.765 29.110 57.612 1.00 32.42 118 GLU C C 1
ATOM 3855 O O . GLU C 1 86 ? 35.917 29.366 57.980 1.00 32.62 118 GLU C O 1
ATOM 3861 N N . LEU C 1 87 ? 34.258 27.874 57.602 1.00 31.59 119 LEU C N 1
ATOM 3862 C CA . LEU C 1 87 ? 35.008 26.739 58.100 1.00 31.50 119 LEU C CA 1
ATOM 3863 C C . LEU C 1 87 ? 36.040 26.287 57.068 1.00 31.79 119 LEU C C 1
ATOM 3864 O O . LEU C 1 87 ? 35.855 26.484 55.863 1.00 31.73 119 LEU C O 1
ATOM 3869 N N . PRO C 1 88 ? 37.146 25.701 57.522 1.00 31.73 120 PRO C N 1
ATOM 3870 C CA . PRO C 1 88 ? 38.183 25.252 56.585 1.00 31.87 120 PRO C CA 1
ATOM 3871 C C . PRO C 1 88 ? 37.737 24.017 55.816 1.00 31.62 120 PRO C C 1
ATOM 3872 O O . PRO C 1 88 ? 37.090 23.123 56.368 1.00 31.43 120 PRO C O 1
ATOM 3876 N N . ASP C 1 89 ? 38.126 23.954 54.535 1.00 31.73 121 ASP C N 1
ATOM 3877 C CA . ASP C 1 89 ? 37.839 22.757 53.755 1.00 31.51 121 ASP C CA 1
ATOM 3878 C C . ASP C 1 89 ? 38.579 21.545 54.291 1.00 31.58 121 ASP C C 1
ATOM 3879 O O . ASP C 1 89 ? 38.108 20.415 54.132 1.00 31.38 121 ASP C O 1
ATOM 3884 N N . GLY C 1 90 ? 39.731 21.744 54.912 1.00 31.29 122 GLY C N 1
ATOM 3885 C CA . GLY C 1 90 ? 40.416 20.605 55.476 1.00 31.37 122 GLY C CA 1
ATOM 3886 C C . GLY C 1 90 ? 39.998 20.241 56.886 1.00 31.32 122 GLY C C 1
ATOM 3887 O O . GLY C 1 90 ? 40.674 19.428 57.521 1.00 31.36 122 GLY C O 1
ATOM 3888 N N . LEU C 1 91 ? 38.904 20.809 57.388 1.00 30.97 123 LEU C N 1
ATOM 3889 C CA . LEU C 1 91 ? 38.501 20.610 58.775 1.00 30.92 123 LEU C CA 1
ATOM 3890 C C . LEU C 1 91 ? 38.104 19.160 59.022 1.00 30.74 123 LEU C C 1
ATOM 3891 O O . LEU C 1 91 ? 37.296 18.592 58.278 1.00 30.58 123 LEU C O 1
ATOM 3896 N N . ARG C 1 92 ? 38.665 18.561 60.072 1.00 30.44 124 ARG C N 1
ATOM 3897 C CA . ARG C 1 92 ? 38.382 17.174 60.412 1.00 30.33 124 ARG C CA 1
ATOM 3898 C C . ARG C 1 92 ? 37.676 17.002 61.744 1.00 30.29 124 ARG C C 1
ATOM 3899 O O . ARG C 1 92 ? 36.870 16.080 61.875 1.00 30.10 124 ARG C O 1
ATOM 3907 N N . GLU C 1 93 ? 37.962 17.850 62.735 1.00 30.50 125 GLU C N 1
ATOM 3908 C CA . GLU C 1 93 ? 37.439 17.655 64.079 1.00 30.47 125 GLU C CA 1
ATOM 3909 C C . GLU C 1 93 ? 37.148 18.998 64.729 1.00 30.38 125 GLU C C 1
ATOM 3910 O O . GLU C 1 93 ? 37.906 19.956 64.578 1.00 30.55 125 GLU C O 1
ATOM 3916 N N . ILE C 1 94 ? 36.028 19.056 65.436 1.00 30.26 126 ILE C N 1
ATOM 3917 C CA . ILE C 1 94 ? 35.669 20.177 66.289 1.00 30.22 126 ILE C CA 1
ATOM 3918 C C . ILE C 1 94 ? 35.516 19.617 67.701 1.00 30.13 126 ILE C C 1
ATOM 3919 O O . ILE C 1 94 ? 34.579 18.855 67.972 1.00 29.94 126 ILE C O 1
ATOM 3924 N N . ARG C 1 95 ? 36.426 19.989 68.597 1.00 30.66 127 ARG C N 1
ATOM 3925 C CA . ARG C 1 95 ? 36.436 19.437 69.947 1.00 30.57 127 ARG C CA 1
ATOM 3926 C C . ARG C 1 95 ? 35.378 20.115 70.817 1.00 30.40 127 ARG C C 1
ATOM 3927 O O . ARG C 1 95 ? 34.730 21.081 70.415 1.00 30.26 127 ARG C O 1
ATOM 3935 N N . HIS C 1 96 ? 35.225 19.613 72.044 1.00 30.63 128 HIS C N 1
ATOM 3936 C CA . HIS C 1 96 ? 34.034 19.901 72.832 1.00 30.38 128 HIS C CA 1
ATOM 3937 C C . HIS C 1 96 ? 33.917 21.379 73.194 1.00 30.30 128 HIS C C 1
ATOM 3938 O O . HIS C 1 96 ? 34.912 22.084 73.388 1.00 30.38 128 HIS C O 1
ATOM 3945 N N . HIS C 1 97 ? 32.660 21.841 73.244 1.00 30.29 129 HIS C N 1
ATOM 3946 C CA . HIS C 1 97 ? 32.288 23.203 73.615 1.00 30.13 129 HIS C CA 1
ATOM 3947 C C . HIS C 1 97 ? 32.827 24.268 72.649 1.00 30.24 129 HIS C C 1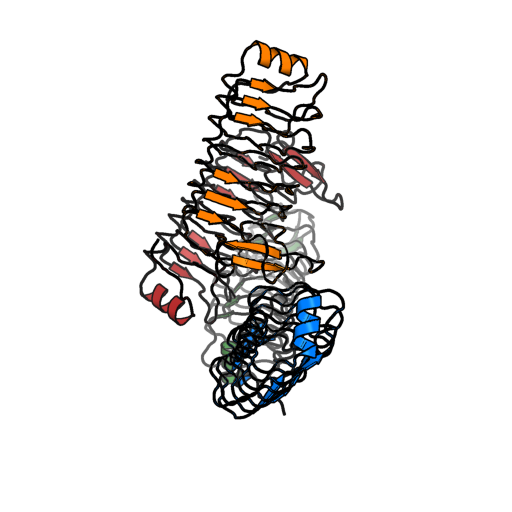
ATOM 3948 O O . HIS C 1 97 ? 32.798 25.454 72.975 1.00 30.13 129 HIS C O 1
ATOM 3955 N N . ALA C 1 98 ? 33.270 23.896 71.437 1.00 30.26 130 ALA C N 1
ATOM 3956 C CA . ALA C 1 98 ? 33.994 24.855 70.597 1.00 30.44 130 ALA C CA 1
ATOM 3957 C C . ALA C 1 98 ? 33.169 26.095 70.253 1.00 30.28 130 ALA C C 1
ATOM 3958 O O . ALA C 1 98 ? 33.738 27.164 69.999 1.00 30.47 130 ALA C O 1
ATOM 3960 N N . PHE C 1 99 ? 31.846 25.981 70.206 1.00 30.18 131 PHE C N 1
ATOM 3961 C CA . PHE C 1 99 ? 31.002 27.125 69.883 1.00 30.00 131 PHE C CA 1
ATOM 3962 C C . PHE C 1 99 ? 29.969 27.365 70.978 1.00 29.68 131 PHE C C 1
ATOM 3963 O O . PHE C 1 99 ? 28.875 27.855 70.715 1.00 29.50 131 PHE C O 1
ATOM 3971 N N . HIS C 1 100 ? 30.326 27.031 72.214 1.00 30.10 132 HIS C N 1
ATOM 3972 C CA . HIS C 1 100 ? 29.436 27.224 73.351 1.00 29.90 132 HIS C CA 1
ATOM 3973 C C . HIS C 1 100 ? 29.040 28.691 73.480 1.00 29.62 132 HIS C C 1
ATOM 3974 O O . HIS C 1 100 ? 29.888 29.582 73.400 1.00 29.66 132 HIS C O 1
ATOM 3981 N N . LYS C 1 101 ? 27.740 28.934 73.656 1.00 29.62 133 LYS C N 1
ATOM 3982 C CA . LYS C 1 101 ? 27.202 30.281 73.860 1.00 29.41 133 LYS C CA 1
ATOM 3983 C C . LYS C 1 101 ? 27.559 31.223 72.717 1.00 29.46 133 LYS C C 1
ATOM 3984 O O . LYS C 1 101 ? 27.748 32.428 72.925 1.00 29.28 133 LYS C O 1
ATOM 3990 N N . CYS C 1 102 ? 27.669 30.689 71.499 1.00 29.48 134 CYS C N 1
ATOM 3991 C CA . CYS C 1 102 ? 27.773 31.541 70.324 1.00 29.43 134 CYS C CA 1
ATOM 3992 C C . CYS C 1 102 ? 26.347 31.899 69.906 1.00 29.13 134 CYS C C 1
ATOM 3993 O O . CYS C 1 102 ? 25.788 31.396 68.926 1.00 29.10 134 CYS C O 1
ATOM 3996 N N . VAL C 1 103 ? 25.757 32.805 70.693 1.00 29.14 135 VAL C N 1
ATOM 3997 C CA . VAL C 1 103 ? 24.318 33.019 70.632 1.00 28.81 135 VAL C CA 1
ATOM 3998 C C . VAL C 1 103 ? 23.883 33.763 69.382 1.00 28.66 135 VAL C C 1
ATOM 3999 O O . VAL C 1 103 ? 22.678 33.798 69.092 1.00 28.36 135 VAL C O 1
ATOM 4003 N N . SER C 1 104 ? 24.824 34.307 68.604 1.00 28.94 136 SER C N 1
ATOM 4004 C CA . SER C 1 104 ? 24.514 35.007 67.362 1.00 28.92 136 SER C CA 1
ATOM 4005 C C . SER C 1 104 ? 24.799 34.179 66.110 1.00 29.21 136 SER C C 1
ATOM 4006 O O . SER C 1 104 ? 24.511 34.639 64.999 1.00 29.06 136 SER C O 1
ATOM 4009 N N . LEU C 1 105 ? 25.332 32.970 66.253 1.00 28.92 137 LEU C N 1
ATOM 4010 C CA . LEU C 1 105 ? 25.606 32.109 65.103 1.00 29.21 137 LEU C CA 1
ATOM 4011 C C . LEU C 1 105 ? 24.279 31.559 64.589 1.00 28.99 137 LEU C C 1
ATOM 4012 O O . LEU C 1 105 ? 23.719 30.619 65.161 1.00 28.93 137 LEU C O 1
ATOM 4017 N N . ALA C 1 106 ? 23.772 32.137 63.498 1.00 28.53 138 ALA C N 1
ATOM 4018 C CA . ALA C 1 106 ? 22.464 31.761 62.980 1.00 28.26 138 ALA C CA 1
ATOM 4019 C C . ALA C 1 106 ? 22.524 30.610 61.979 1.00 28.54 138 ALA C C 1
ATOM 4020 O O . ALA C 1 106 ? 21.516 29.922 61.773 1.00 28.36 138 ALA C O 1
ATOM 4022 N N . GLY C 1 107 ? 23.674 30.391 61.349 1.00 28.71 139 GLY C N 1
ATOM 4023 C CA . GLY C 1 107 ? 23.838 29.285 60.428 1.00 29.01 139 GLY C CA 1
ATOM 4024 C C . GLY C 1 107 ? 25.301 28.907 60.393 1.00 29.51 139 GLY C C 1
ATOM 4025 O O . GLY C 1 107 ? 26.163 29.667 60.841 1.00 29.57 139 GLY C O 1
ATOM 4026 N N . ILE C 1 108 ? 25.579 27.712 59.865 1.00 29.30 140 ILE C N 1
ATOM 4027 C CA . ILE C 1 108 ? 26.967 27.272 59.722 1.00 29.62 140 ILE C CA 1
ATOM 4028 C C . ILE C 1 108 ? 27.044 26.164 58.679 1.00 29.63 140 ILE C C 1
ATOM 4029 O O . ILE C 1 108 ? 26.222 25.240 58.662 1.00 29.40 140 ILE C O 1
ATOM 4034 N N . VAL C 1 109 ? 28.023 26.268 57.788 1.00 29.54 141 VAL C N 1
ATOM 4035 C CA . VAL C 1 109 ? 28.200 25.344 56.675 1.00 29.39 141 VAL C CA 1
ATOM 4036 C C . VAL C 1 109 ? 29.356 24.413 57.022 1.00 29.58 141 VAL C C 1
ATOM 4037 O O . VAL C 1 109 ? 30.494 24.864 57.181 1.00 29.91 141 VAL C O 1
ATOM 4041 N N . PHE C 1 110 ? 29.069 23.099 57.141 1.00 29.17 142 PHE C N 1
ATOM 4042 C CA . PHE C 1 110 ? 30.170 22.191 57.446 1.00 29.39 142 PHE C CA 1
ATOM 4043 C C . PHE C 1 110 ? 30.843 21.707 56.167 1.00 29.42 142 PHE C C 1
ATOM 4044 O O . PHE C 1 110 ? 30.162 21.377 55.199 1.00 29.18 142 PHE C O 1
ATOM 4052 N N . PRO C 1 111 ? 32.169 21.634 56.139 1.00 29.42 143 PRO C N 1
ATOM 4053 C CA . PRO C 1 111 ? 32.848 21.081 54.963 1.00 29.48 143 PRO C CA 1
ATOM 4054 C C . PRO C 1 111 ? 32.623 19.580 54.852 1.00 29.28 143 PRO C C 1
ATOM 4055 O O . PRO C 1 111 ? 32.328 18.892 55.830 1.00 29.29 143 PRO C O 1
ATOM 4059 N N . ARG C 1 112 ? 32.799 19.081 53.627 1.00 29.12 144 ARG C N 1
ATOM 4060 C CA . ARG C 1 112 ? 32.457 17.722 53.205 1.00 29.07 144 ARG C CA 1
ATOM 4061 C C . ARG C 1 112 ? 33.368 16.631 53.779 1.00 29.18 144 ARG C C 1
ATOM 4062 O O . ARG C 1 112 ? 33.113 15.455 53.510 1.00 29.12 144 ARG C O 1
ATOM 4070 N N . SER C 1 113 ? 34.414 16.952 54.536 1.00 29.10 145 SER C N 1
ATOM 4071 C CA . SER C 1 113 ? 35.248 15.914 55.134 1.00 29.24 145 SER C CA 1
ATOM 4072 C C . SER C 1 113 ? 35.272 15.978 56.664 1.00 29.30 145 SER C C 1
ATOM 4073 O O . SER C 1 113 ? 36.092 15.293 57.293 1.00 29.45 145 SER C O 1
ATOM 4076 N N . LEU C 1 114 ? 34.391 16.770 57.277 1.00 29.20 146 LEU C N 1
ATOM 4077 C CA . LEU C 1 114 ? 34.313 16.842 58.732 1.00 29.29 146 LEU C CA 1
ATOM 4078 C C . LEU C 1 114 ? 33.954 15.482 59.315 1.00 29.22 146 LEU C C 1
ATOM 4079 O O . LEU C 1 114 ? 32.962 14.864 58.921 1.00 29.06 146 LEU C O 1
ATOM 4084 N N . GLN C 1 115 ? 34.762 15.006 60.248 1.00 29.25 147 GLN C N 1
ATOM 4085 C CA . GLN C 1 115 ? 34.583 13.649 60.745 1.00 29.20 147 GLN C CA 1
ATOM 4086 C C . GLN C 1 115 ? 34.047 13.572 62.166 1.00 29.19 147 GLN C C 1
ATOM 4087 O O . GLN C 1 115 ? 33.284 12.651 62.478 1.00 29.12 147 GLN C O 1
ATOM 4093 N N . VAL C 1 116 ? 34.423 14.508 63.037 1.00 29.44 148 VAL C N 1
ATOM 4094 C CA . VAL C 1 116 ? 34.192 14.396 64.473 1.00 29.47 148 VAL C CA 1
ATOM 4095 C C . VAL C 1 116 ? 33.667 15.715 65.024 1.00 29.39 148 VAL C C 1
ATOM 4096 O O . VAL C 1 116 ? 34.272 16.773 64.806 1.00 29.51 148 VAL C O 1
ATOM 4100 N N . ILE C 1 117 ? 32.568 15.639 65.773 1.00 29.46 149 ILE C N 1
ATOM 4101 C CA . ILE C 1 117 ? 32.003 16.765 66.510 1.00 29.38 149 ILE C CA 1
ATOM 4102 C C . ILE C 1 117 ? 31.924 16.342 67.972 1.00 29.38 149 ILE C C 1
ATOM 4103 O O . ILE C 1 117 ? 31.192 15.400 68.314 1.00 29.27 149 ILE C O 1
ATOM 4108 N N . GLY C 1 118 ? 32.676 17.026 68.825 1.00 29.59 150 GLY C N 1
ATOM 4109 C CA . GLY C 1 118 ? 32.757 16.675 70.226 1.00 29.61 150 GLY C CA 1
ATOM 4110 C C . GLY C 1 118 ? 31.470 16.958 70.990 1.00 29.39 150 GLY C C 1
ATOM 4111 O O . GLY C 1 118 ? 30.443 17.363 70.445 1.00 29.18 150 GLY C O 1
ATOM 4112 N N . GLN C 1 119 ? 31.546 16.726 72.298 1.00 29.74 151 GLN C N 1
ATOM 4113 C CA . GLN C 1 119 ? 30.427 17.011 73.180 1.00 29.56 151 GLN C CA 1
ATOM 4114 C C . GLN C 1 119 ? 30.135 18.510 73.225 1.00 29.45 151 GLN C C 1
ATOM 4115 O O . GLN C 1 119 ? 31.044 19.337 73.187 1.00 29.52 151 GLN C O 1
ATOM 4121 N N . ASP C 1 120 ? 28.851 18.849 73.299 1.00 29.48 152 ASP C N 1
ATOM 4122 C CA . ASP C 1 120 ? 28.397 20.206 73.630 1.00 29.40 152 ASP C CA 1
ATOM 4123 C C . ASP C 1 120 ? 28.973 21.288 72.713 1.00 29.51 152 ASP C C 1
ATOM 4124 O O . ASP C 1 120 ? 29.050 22.452 73.104 1.00 29.38 152 ASP C O 1
ATOM 4129 N N . VAL C 1 121 ? 29.346 20.927 71.475 1.00 29.41 153 VAL C N 1
ATOM 4130 C CA . VAL C 1 121 ? 30.040 21.874 70.593 1.00 29.48 153 VAL C CA 1
ATOM 4131 C C . VAL C 1 121 ? 29.180 23.107 70.334 1.00 29.30 153 VAL C C 1
ATOM 4132 O O . VAL C 1 121 ? 29.673 24.239 70.378 1.00 29.27 153 VAL C O 1
ATOM 4136 N N . PHE C 1 122 ? 27.885 22.915 70.081 1.00 29.23 154 PHE C N 1
ATOM 4137 C CA . PHE C 1 122 ? 26.977 24.030 69.824 1.00 29.06 154 PHE C CA 1
ATOM 4138 C C . PHE C 1 122 ? 25.999 24.271 70.973 1.00 28.89 154 PHE C C 1
ATOM 4139 O O . PHE C 1 122 ? 24.928 24.850 70.767 1.00 28.62 154 PHE C O 1
ATOM 4147 N N . SER C 1 123 ? 26.372 23.860 72.190 1.00 29.29 155 SER C N 1
ATOM 4148 C CA . SER C 1 123 ? 25.576 24.154 73.380 1.00 29.07 155 SER C CA 1
ATOM 4149 C C . SER C 1 123 ? 25.229 25.642 73.464 1.00 28.85 155 SER C C 1
ATOM 4150 O O . SER C 1 123 ? 26.107 26.499 73.346 1.00 28.91 155 SER C O 1
ATOM 4153 N N . SER C 1 124 ? 23.930 25.933 73.629 1.00 28.85 156 SER C N 1
ATOM 4154 C CA . SER C 1 124 ? 23.391 27.284 73.836 1.00 28.65 156 SER C CA 1
ATOM 4155 C C . SER C 1 124 ? 23.588 28.196 72.628 1.00 28.62 156 SER C C 1
ATOM 4156 O O . SER C 1 124 ? 23.651 29.424 72.774 1.00 28.36 156 SER C O 1
ATOM 4159 N N . CYS C 1 125 ? 23.658 27.624 71.419 1.00 28.52 157 CYS C N 1
ATOM 4160 C CA . CYS C 1 125 ? 23.665 28.417 70.190 1.00 28.41 157 CYS C CA 1
ATOM 4161 C C . CYS C 1 125 ? 22.215 28.712 69.802 1.00 28.19 157 CYS C C 1
ATOM 4162 O O . CYS C 1 125 ? 21.615 28.083 68.921 1.00 28.15 157 CYS C O 1
ATOM 4165 N N . GLY C 1 126 ? 21.653 29.719 70.473 1.00 28.20 158 GLY C N 1
ATOM 4166 C CA . GLY C 1 126 ? 20.219 29.927 70.487 1.00 27.91 158 GLY C CA 1
ATOM 4167 C C . GLY C 1 126 ? 19.633 30.500 69.211 1.00 27.72 158 GLY C C 1
ATOM 4168 O O . GLY C 1 126 ? 18.404 30.526 69.083 1.00 27.49 158 GLY C O 1
ATOM 4169 N N . SER C 1 127 ? 20.459 30.958 68.273 1.00 27.92 159 SER C N 1
ATOM 4170 C CA . SER C 1 127 ? 19.934 31.459 67.014 1.00 27.77 159 SER C CA 1
ATOM 4171 C C . SER C 1 127 ? 20.225 30.527 65.842 1.00 28.09 159 SER C C 1
ATOM 4172 O O . SER C 1 127 ? 19.859 30.846 64.711 1.00 27.91 159 SER C O 1
ATOM 4175 N N . LEU C 1 128 ? 20.849 29.370 66.083 1.00 27.95 160 LEU C N 1
ATOM 4176 C CA . LEU C 1 128 ? 21.155 28.439 65.004 1.00 28.16 160 LEU C CA 1
ATOM 4177 C C . LEU C 1 128 ? 19.861 27.816 64.484 1.00 27.99 160 LEU C C 1
ATOM 4178 O O . LEU C 1 128 ? 19.099 27.232 65.258 1.00 27.94 160 LEU C O 1
ATOM 4183 N N . VAL C 1 129 ? 19.602 27.948 63.185 1.00 27.90 161 VAL C N 1
ATOM 4184 C CA . VAL C 1 129 ? 18.317 27.541 62.602 1.00 27.80 161 VAL C CA 1
ATOM 4185 C C . VAL C 1 129 ? 18.405 26.203 61.872 1.00 28.06 161 VAL C C 1
ATOM 4186 O O . VAL C 1 129 ? 17.581 25.319 62.099 1.00 28.02 161 VAL C O 1
ATOM 4190 N N . ASP C 1 130 ? 19.355 26.054 60.945 1.00 28.12 162 ASP C N 1
ATOM 4191 C CA . ASP C 1 130 ? 19.491 24.851 60.127 1.00 28.14 162 ASP C CA 1
ATOM 4192 C C . ASP C 1 130 ? 20.864 24.219 60.317 1.00 28.46 162 ASP C C 1
ATOM 4193 O O . ASP C 1 130 ? 21.878 24.926 60.370 1.00 28.56 162 ASP C O 1
ATOM 4198 N N . VAL C 1 131 ? 20.898 22.884 60.361 1.00 28.04 163 VAL C N 1
ATOM 4199 C CA . VAL C 1 131 ? 22.144 22.120 60.436 1.00 28.26 163 VAL C CA 1
ATOM 4200 C C . VAL C 1 131 ? 22.076 20.979 59.426 1.00 28.20 163 VAL C C 1
ATOM 4201 O O . VAL C 1 131 ? 21.155 20.156 59.474 1.00 28.07 163 VAL C O 1
ATOM 4205 N N . VAL C 1 132 ? 23.051 20.925 58.525 1.00 28.08 164 VAL C N 1
ATOM 4206 C CA . VAL C 1 132 ? 23.222 19.813 57.602 1.00 28.04 164 VAL C CA 1
ATOM 4207 C C . VAL C 1 132 ? 24.577 19.184 57.904 1.00 28.36 164 VAL C C 1
ATOM 4208 O O . VAL C 1 132 ? 25.627 19.804 57.679 1.00 28.53 164 VAL C O 1
ATOM 4212 N N . LEU C 1 133 ? 24.555 17.966 58.434 1.00 28.21 165 LEU C N 1
ATOM 4213 C CA . LEU C 1 133 ? 25.781 17.251 58.755 1.00 28.37 165 LEU C CA 1
ATOM 4214 C C . LEU C 1 133 ? 26.210 16.405 57.566 1.00 28.39 165 LEU C C 1
ATOM 4215 O O . LEU C 1 133 ? 25.446 15.531 57.138 1.00 28.24 165 LEU C O 1
ATOM 4220 N N . PRO C 1 134 ? 27.405 16.614 57.017 1.00 28.37 166 PRO C N 1
ATOM 4221 C CA . PRO C 1 134 ? 27.859 15.772 55.904 1.00 28.33 166 PRO C CA 1
ATOM 4222 C C . PRO C 1 134 ? 28.017 14.316 56.327 1.00 28.47 166 PRO C C 1
ATOM 4223 O O . PRO C 1 134 ? 28.173 13.978 57.508 1.00 28.55 166 PRO C O 1
ATOM 4227 N N . ASN C 1 135 ? 27.947 13.444 55.320 1.00 28.51 167 ASN C N 1
ATOM 4228 C CA . ASN C 1 135 ? 28.001 12.011 55.531 1.00 28.56 167 ASN C CA 1
ATOM 4229 C C . ASN C 1 135 ? 29.386 11.542 55.924 1.00 28.77 167 ASN C C 1
ATOM 4230 O O . ASN C 1 135 ? 29.549 10.368 56.256 1.00 28.90 167 ASN C O 1
ATOM 4235 N N . SER C 1 136 ? 30.374 12.433 55.893 1.00 28.47 168 SER C N 1
ATOM 4236 C CA . SER C 1 136 ? 31.674 12.142 56.475 1.00 28.68 168 SER C CA 1
ATOM 4237 C C . SER C 1 136 ? 31.648 12.118 58.003 1.00 28.81 168 SER C C 1
ATOM 4238 O O . SER C 1 136 ? 32.593 11.598 58.613 1.00 28.95 168 SER C O 1
ATOM 4241 N N . VAL C 1 137 ? 30.622 12.692 58.632 1.00 28.67 169 VAL C N 1
ATOM 4242 C CA . VAL C 1 137 ? 30.604 12.798 60.092 1.00 28.79 169 VAL C CA 1
ATOM 4243 C C . VAL C 1 137 ? 30.348 11.420 60.677 1.00 28.84 169 VAL C C 1
ATOM 4244 O O . VAL C 1 137 ? 29.299 10.814 60.432 1.00 28.67 169 VAL C O 1
ATOM 4248 N N . LYS C 1 138 ? 31.311 10.909 61.434 1.00 29.04 170 LYS C N 1
ATOM 4249 C CA . LYS C 1 138 ? 31.177 9.595 62.038 1.00 29.07 170 LYS C CA 1
ATOM 4250 C C . LYS C 1 138 ? 31.121 9.635 63.559 1.00 29.16 170 LYS C C 1
ATOM 4251 O O . LYS C 1 138 ? 31.037 8.575 64.192 1.00 29.23 170 LYS C O 1
ATOM 4257 N N .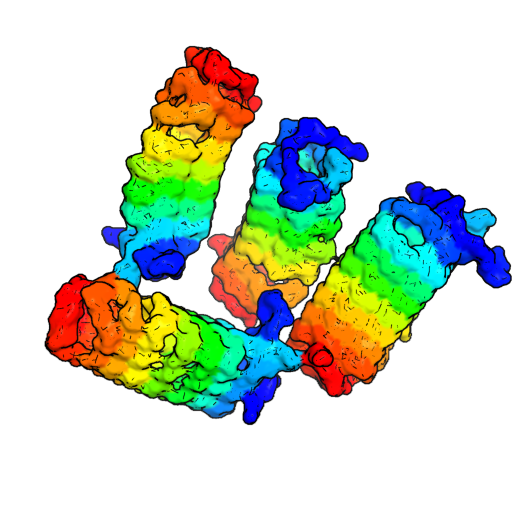 GLU C 1 139 ? 31.144 10.818 64.159 1.00 29.30 171 GLU C N 1
ATOM 4258 C CA . GLU C 1 139 ? 31.102 10.945 65.610 1.00 29.34 171 GLU C CA 1
ATOM 4259 C C . GLU C 1 139 ? 30.444 12.269 65.968 1.00 29.26 171 GLU C C 1
ATOM 4260 O O . GLU C 1 139 ? 30.868 13.327 65.498 1.00 29.24 171 GLU C O 1
ATOM 4266 N N . ILE C 1 140 ? 29.396 12.203 66.779 1.00 29.24 172 ILE C N 1
ATOM 4267 C CA . ILE C 1 140 ? 28.703 13.382 67.283 1.00 29.10 172 ILE C CA 1
ATOM 4268 C C . ILE C 1 140 ? 28.540 13.197 68.781 1.00 29.11 172 ILE C C 1
ATOM 4269 O O . ILE C 1 140 ? 27.927 12.216 69.226 1.00 29.00 172 ILE C O 1
ATOM 4274 N N . GLY C 1 141 ? 29.100 14.119 69.557 1.00 29.36 173 GLY C N 1
ATOM 4275 C CA . GLY C 1 141 ? 29.154 13.929 70.990 1.00 29.29 173 GLY C CA 1
ATOM 4276 C C . GLY C 1 141 ? 27.847 14.272 71.680 1.00 29.17 173 GLY C C 1
ATOM 4277 O O . GLY C 1 141 ? 26.946 14.892 71.114 1.00 28.95 173 GLY C O 1
ATOM 4278 N N . SER C 1 142 ? 27.755 13.855 72.943 1.00 29.45 174 SER C N 1
ATOM 4279 C CA . SER C 1 142 ? 26.561 14.143 73.717 1.00 29.26 174 SER C CA 1
ATOM 4280 C C . SER C 1 142 ? 26.351 15.653 73.842 1.00 29.13 174 SER C C 1
ATOM 4281 O O . SER C 1 142 ? 27.304 16.432 73.927 1.00 29.15 174 SER C O 1
ATOM 4284 N N . GLY C 1 143 ? 25.088 16.061 73.808 1.00 29.08 175 GLY C N 1
ATOM 4285 C CA . GLY C 1 143 ? 24.741 17.460 73.954 1.00 29.00 175 GLY C CA 1
ATOM 4286 C C . GLY C 1 143 ? 25.284 18.387 72.886 1.00 29.06 175 GLY C C 1
ATOM 4287 O O . GLY C 1 143 ? 25.405 19.587 73.138 1.00 28.98 175 GLY C O 1
ATOM 4288 N N . ALA C 1 144 ? 25.616 17.872 71.694 1.00 28.93 176 ALA C N 1
ATOM 4289 C CA . ALA C 1 144 ? 26.249 18.719 70.681 1.00 29.02 176 ALA C CA 1
ATOM 4290 C C . ALA C 1 144 ? 25.339 19.874 70.243 1.00 28.83 176 ALA C C 1
ATOM 4291 O O . ALA C 1 144 ? 25.836 20.942 69.879 1.00 28.86 176 ALA C O 1
ATOM 4293 N N . PHE C 1 145 ? 24.018 19.693 70.295 1.00 28.76 177 PHE C N 1
ATOM 4294 C CA . PHE C 1 145 ? 23.068 20.745 69.944 1.00 28.66 177 PHE C CA 1
ATOM 4295 C C . PHE C 1 145 ? 22.171 21.123 71.120 1.00 28.53 177 PHE C C 1
ATOM 4296 O O . PHE C 1 145 ? 21.045 21.588 70.941 1.00 28.33 177 PHE C O 1
ATOM 4304 N N . ARG C 1 146 ? 22.697 20.945 72.325 1.00 28.99 178 ARG C N 1
ATOM 4305 C CA . ARG C 1 146 ? 21.992 21.260 73.556 1.00 28.92 178 ARG C CA 1
ATOM 4306 C C . ARG C 1 146 ? 21.533 22.716 73.563 1.00 28.68 178 ARG C C 1
ATOM 4307 O O . ARG C 1 146 ? 22.317 23.625 73.278 1.00 28.62 178 ARG C O 1
ATOM 4315 N N . ASP C 1 147 ? 20.243 22.926 73.846 1.00 28.65 179 ASP C N 1
ATOM 4316 C CA . ASP C 1 147 ? 19.688 24.261 74.087 1.00 28.48 179 ASP C CA 1
ATOM 4317 C C . ASP C 1 147 ? 19.833 25.181 72.879 1.00 28.42 179 ASP C C 1
ATOM 4318 O O . ASP C 1 147 ? 19.993 26.400 73.027 1.00 28.23 179 ASP C O 1
ATOM 4323 N N . CYS C 1 148 ? 19.816 24.590 71.682 1.00 28.23 180 CYS C N 1
ATOM 4324 C CA . CYS C 1 148 ? 19.675 25.330 70.430 1.00 28.14 180 CYS C CA 1
ATOM 4325 C C . CYS C 1 148 ? 18.183 25.598 70.218 1.00 27.87 180 CYS C C 1
ATOM 4326 O O . CYS C 1 148 ? 17.475 24.863 69.522 1.00 27.92 180 CYS C O 1
ATOM 4329 N N . ALA C 1 149 ? 17.696 26.678 70.834 1.00 28.14 181 ALA C N 1
ATOM 4330 C CA . ALA C 1 149 ? 16.254 26.877 70.959 1.00 27.98 181 ALA C CA 1
ATOM 4331 C C . ALA C 1 149 ? 15.599 27.327 69.655 1.00 27.86 181 ALA C C 1
ATOM 4332 O O . ALA C 1 149 ? 14.369 27.279 69.551 1.00 27.79 181 ALA C O 1
ATOM 4334 N N . GLU C 1 150 ? 16.370 27.755 68.660 1.00 27.89 182 GLU C N 1
ATOM 4335 C CA . GLU C 1 150 ? 15.789 28.053 67.355 1.00 27.82 182 GLU C CA 1
ATOM 4336 C C . GLU C 1 150 ? 16.039 26.957 66.331 1.00 28.16 182 GLU C C 1
ATOM 4337 O O . GLU C 1 150 ? 15.549 27.070 65.201 1.00 28.11 182 GLU C O 1
ATOM 4343 N N . LEU C 1 151 ? 16.781 25.909 66.687 1.00 27.94 183 LEU C N 1
ATOM 4344 C CA . LEU C 1 151 ? 17.143 24.886 65.716 1.00 28.08 183 LEU C CA 1
ATOM 4345 C C . LEU C 1 151 ? 15.893 24.202 65.174 1.00 28.08 183 LEU C C 1
ATOM 4346 O O . LEU C 1 151 ? 15.170 23.527 65.907 1.00 28.06 183 LEU C O 1
ATOM 4351 N N . ALA C 1 152 ? 15.639 24.371 63.881 1.00 28.17 184 ALA C N 1
ATOM 4352 C CA . ALA C 1 152 ? 14.419 23.860 63.273 1.00 28.09 184 ALA C CA 1
ATOM 4353 C C . ALA C 1 152 ? 14.625 22.575 62.487 1.00 28.20 184 ALA C C 1
ATOM 4354 O O . ALA C 1 152 ? 13.717 21.738 62.448 1.00 28.13 184 ALA C O 1
ATOM 4356 N N . SER C 1 153 ? 15.784 22.415 61.842 1.00 28.00 185 SER C N 1
ATOM 4357 C CA . SER C 1 153 ? 16.015 21.308 60.923 1.00 28.07 185 SER C CA 1
ATOM 4358 C C . SER C 1 153 ? 17.437 20.795 61.087 1.00 28.25 185 SER C C 1
ATOM 4359 O O . SER C 1 153 ? 18.389 21.581 61.116 1.00 28.34 185 SER C O 1
ATOM 4362 N N . VAL C 1 154 ? 17.576 19.477 61.179 1.00 28.08 186 VAL C N 1
ATOM 4363 C CA . VAL C 1 154 ? 18.877 18.829 61.272 1.00 28.23 186 VAL C CA 1
ATOM 4364 C C . VAL C 1 154 ? 18.899 17.661 60.306 1.00 28.19 186 VAL C C 1
ATOM 4365 O O . VAL C 1 154 ? 18.032 16.785 60.369 1.00 28.14 186 VAL C O 1
ATOM 4369 N N . ARG C 1 155 ? 19.885 17.646 59.416 1.00 28.15 187 ARG C N 1
ATOM 4370 C CA . ARG C 1 155 ? 20.137 16.477 58.593 1.00 28.20 187 ARG C CA 1
ATOM 4371 C C . ARG C 1 155 ? 21.277 15.689 59.226 1.00 28.43 187 ARG C C 1
ATOM 4372 O O . ARG C 1 155 ? 22.391 16.206 59.368 1.00 28.48 187 ARG C O 1
ATOM 4380 N N . LEU C 1 156 ? 20.980 14.448 59.607 1.00 28.32 188 LEU C N 1
ATOM 4381 C CA . LEU C 1 156 ? 21.949 13.522 60.169 1.00 28.57 188 LEU C CA 1
ATOM 4382 C C . LEU C 1 156 ? 22.859 12.968 59.075 1.00 28.59 188 LEU C C 1
ATOM 4383 O O . LEU C 1 156 ? 22.501 12.972 57.894 1.00 28.42 188 LEU C O 1
ATOM 4388 N N . PRO C 1 157 ? 24.041 12.473 59.443 1.00 28.67 189 PRO C N 1
ATOM 4389 C CA . PRO C 1 157 ? 24.860 11.733 58.477 1.00 28.74 189 PRO C CA 1
ATOM 4390 C C . PRO C 1 157 ? 24.217 10.385 58.173 1.00 28.70 189 PRO C C 1
ATOM 4391 O O . PRO C 1 157 ? 23.597 9.763 59.040 1.00 28.69 189 PRO C O 1
ATOM 4395 N N . VAL C 1 158 ? 24.357 9.933 56.926 1.00 28.92 190 VAL C N 1
ATOM 4396 C CA . VAL C 1 158 ? 23.701 8.685 56.546 1.00 28.98 190 VAL C CA 1
ATOM 4397 C C . VAL C 1 158 ? 24.237 7.493 57.323 1.00 29.17 190 VAL C C 1
ATOM 4398 O O . VAL C 1 158 ? 23.535 6.488 57.471 1.00 29.25 190 VAL C O 1
ATOM 4402 N N . GLY C 1 159 ? 25.454 7.570 57.841 1.00 29.46 191 GLY C N 1
ATOM 4403 C CA . GLY C 1 159 ? 25.998 6.418 58.535 1.00 29.76 191 GLY C CA 1
ATOM 4404 C C . GLY C 1 159 ? 25.694 6.341 60.018 1.00 29.74 191 GLY C C 1
ATOM 4405 O O . GLY C 1 159 ? 26.263 5.489 60.713 1.00 29.82 191 GLY C O 1
ATOM 4406 N N . VAL C 1 160 ? 24.794 7.189 60.515 1.00 29.68 192 VAL C N 1
ATOM 4407 C CA . VAL C 1 160 ? 24.650 7.402 61.950 1.00 29.69 192 VAL C CA 1
ATOM 4408 C C . VAL C 1 160 ? 24.101 6.144 62.609 1.00 29.71 192 VAL C C 1
ATOM 4409 O O . VAL C 1 160 ? 23.111 5.554 62.156 1.00 29.67 192 VAL C O 1
ATOM 4413 N N . L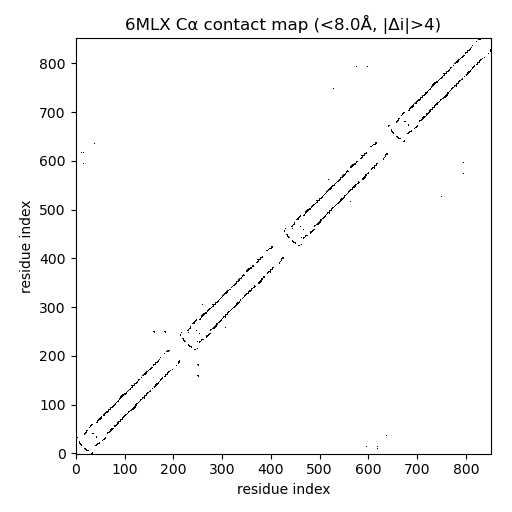YS C 1 161 ? 24.756 5.713 63.680 1.00 29.85 193 LYS C N 1
ATOM 4414 C CA . LYS C 1 161 ? 24.349 4.501 64.363 1.00 29.86 193 LYS C CA 1
ATOM 4415 C C . LYS C 1 161 ? 23.826 4.758 65.768 1.00 29.77 193 LYS C C 1
ATOM 4416 O O . LYS C 1 161 ? 23.188 3.869 66.341 1.00 29.79 193 LYS C O 1
ATOM 4422 N N . ASN C 1 162 ? 24.047 5.949 66.320 1.00 29.41 194 ASN C N 1
ATOM 4423 C CA . ASN C 1 162 ? 23.559 6.297 67.648 1.00 29.36 194 ASN C CA 1
ATOM 4424 C C . ASN C 1 162 ? 23.370 7.805 67.720 1.00 29.22 194 ASN C C 1
ATOM 4425 O O . ASN C 1 162 ? 24.077 8.567 67.054 1.00 29.32 194 ASN C O 1
ATOM 4430 N N . LEU C 1 163 ? 22.410 8.230 68.530 1.00 29.11 195 LEU C N 1
ATOM 4431 C CA . LEU C 1 163 ? 22.293 9.628 68.924 1.00 29.12 195 LEU C CA 1
ATOM 4432 C C . LEU C 1 163 ? 22.685 9.709 70.392 1.00 29.23 195 LEU C C 1
ATOM 4433 O O . LEU C 1 163 ? 22.062 9.054 71.242 1.00 29.17 195 LEU C O 1
ATOM 4438 N N . ALA C 1 164 ? 23.728 10.487 70.676 1.00 29.09 196 ALA C N 1
ATOM 4439 C CA . ALA C 1 164 ? 24.321 10.533 72.001 1.00 29.15 196 ALA C CA 1
ATOM 4440 C C . ALA C 1 164 ? 23.381 11.212 73.010 1.00 29.03 196 ALA C C 1
ATOM 4441 O O . ALA C 1 164 ? 22.380 11.855 72.655 1.00 28.87 196 ALA C O 1
ATOM 4443 N N . ASP C 1 165 ? 23.733 11.042 74.290 1.00 29.19 197 ASP C N 1
ATOM 4444 C CA . ASP C 1 165 ? 22.951 11.552 75.413 1.00 29.07 197 ASP C CA 1
ATOM 4445 C C . ASP C 1 165 ? 22.649 13.032 75.244 1.00 28.96 197 ASP C C 1
ATOM 4446 O O . ASP C 1 165 ? 23.555 13.838 75.025 1.00 29.03 197 ASP C O 1
ATOM 4451 N N . GLY C 1 166 ? 21.372 13.385 75.368 1.00 28.92 198 GLY C N 1
ATOM 4452 C CA . GLY C 1 166 ? 20.968 14.779 75.300 1.00 28.93 198 GLY C CA 1
ATOM 4453 C C . GLY C 1 166 ? 21.356 15.507 74.028 1.00 28.92 198 GLY C C 1
ATOM 4454 O O . GLY C 1 166 ? 21.563 16.725 74.061 1.00 28.84 198 GLY C O 1
ATOM 4455 N N . LEU C 1 167 ? 21.467 14.790 72.907 1.00 28.83 199 LEU C N 1
ATOM 4456 C CA . LEU C 1 167 ? 21.937 15.407 71.670 1.00 28.88 199 LEU C CA 1
ATOM 4457 C C . LEU C 1 167 ? 21.111 16.645 71.316 1.00 28.74 199 LEU C C 1
ATOM 4458 O O . LEU C 1 167 ? 21.667 17.708 71.021 1.00 28.70 199 LEU C O 1
ATOM 4463 N N . PHE C 1 168 ? 19.783 16.532 71.385 1.00 28.98 200 PHE C N 1
ATOM 4464 C CA . PHE C 1 168 ? 18.883 17.637 71.078 1.00 28.90 200 PHE C CA 1
ATOM 4465 C C . PHE C 1 168 ? 18.116 18.137 72.307 1.00 28.81 200 PHE C C 1
ATOM 4466 O O . PHE C 1 168 ? 17.028 18.709 72.178 1.00 28.69 200 PHE C O 1
ATOM 4474 N N . GLU C 1 169 ? 18.676 17.942 73.502 1.00 29.24 201 GLU C N 1
ATOM 4475 C CA . GLU C 1 169 ? 18.027 18.416 74.721 1.00 29.16 201 GLU C CA 1
ATOM 4476 C C . GLU C 1 169 ? 17.764 19.922 74.640 1.00 28.97 201 GLU C C 1
ATOM 4477 O O . GLU C 1 169 ? 18.691 20.718 74.459 1.00 28.93 201 GLU C O 1
ATOM 4483 N N . GLY C 1 170 ? 16.499 20.310 74.773 1.00 29.03 202 GLY C N 1
ATOM 4484 C CA . GLY C 1 170 ? 16.150 21.713 74.756 1.00 28.85 202 GLY C CA 1
ATOM 4485 C C . GLY C 1 170 ? 15.969 22.315 73.381 1.00 28.81 202 GLY C C 1
ATOM 4486 O O . GLY C 1 170 ? 15.805 23.540 73.278 1.00 28.60 202 GLY C O 1
ATOM 4487 N N . CYS C 1 171 ? 15.987 21.501 72.321 1.00 28.70 203 CYS C N 1
ATOM 4488 C CA . CYS C 1 171 ? 15.745 21.989 70.960 1.00 28.62 203 CYS C CA 1
ATOM 4489 C C . CYS C 1 171 ? 14.235 22.119 70.732 1.00 28.44 203 CYS C C 1
ATOM 4490 O O . CYS C 1 171 ? 13.602 21.348 70.008 1.00 28.55 203 CYS C O 1
ATOM 4493 N N . ARG C 1 172 ? 13.665 23.147 71.378 1.00 29.06 204 ARG C N 1
ATOM 4494 C CA . ARG C 1 172 ? 12.213 23.326 71.422 1.00 28.95 204 ARG C CA 1
ATOM 4495 C C . ARG C 1 172 ? 11.611 23.680 70.065 1.00 28.88 204 ARG C C 1
ATOM 4496 O O . ARG C 1 172 ? 10.392 23.561 69.905 1.00 28.86 204 ARG C O 1
ATOM 4504 N N . ASN C 1 173 ? 12.418 24.094 69.085 1.00 28.63 205 ASN C N 1
ATOM 4505 C CA . ASN C 1 173 ? 11.907 24.422 67.755 1.00 28.55 205 ASN C CA 1
ATOM 4506 C C . ASN C 1 173 ? 12.176 23.332 66.712 1.00 28.78 205 ASN C C 1
ATOM 4507 O O . ASN C 1 173 ? 11.814 23.509 65.543 1.00 28.69 205 ASN C O 1
ATOM 4512 N N . LEU C 1 174 ? 12.758 22.198 67.099 1.00 28.68 206 LEU C N 1
ATOM 4513 C CA . LEU C 1 174 ? 13.122 21.163 66.132 1.00 28.71 206 LEU C CA 1
ATOM 4514 C C . LEU C 1 174 ? 11.882 20.478 65.538 1.00 28.73 206 LEU C C 1
ATOM 4515 O O . LEU C 1 174 ? 11.112 19.831 66.263 1.00 28.73 206 LEU C O 1
ATOM 4520 N N . VAL C 1 175 ? 11.700 20.591 64.218 1.00 28.79 207 VAL C N 1
ATOM 4521 C CA . VAL C 1 175 ? 10.575 19.952 63.538 1.00 28.71 207 VAL C CA 1
ATOM 4522 C C . VAL C 1 175 ? 10.989 18.927 62.515 1.00 28.72 207 VAL C C 1
ATOM 4523 O O . VAL C 1 175 ? 10.112 18.190 62.034 1.00 28.59 207 VAL C O 1
ATOM 4527 N N . GLU C 1 176 ? 12.250 18.901 62.100 1.00 28.46 208 GLU C N 1
ATOM 4528 C CA . GLU C 1 176 ? 12.667 18.118 60.951 1.00 28.46 208 GLU C CA 1
ATOM 4529 C C . GLU C 1 176 ? 13.984 17.429 61.276 1.00 28.65 208 GLU C C 1
ATOM 4530 O O . GLU C 1 176 ? 14.944 18.078 61.704 1.00 28.73 208 GLU C O 1
ATOM 4536 N N . LEU C 1 177 ? 14.017 16.117 61.075 1.00 28.45 209 LEU C N 1
ATOM 4537 C CA . LEU C 1 177 ? 15.206 15.306 61.324 1.00 28.67 209 LEU C CA 1
ATOM 4538 C C . LEU C 1 177 ? 15.412 14.437 60.086 1.00 28.60 209 LEU C C 1
ATOM 4539 O O . LEU C 1 177 ? 14.830 13.355 59.979 1.00 28.67 209 LEU C O 1
ATOM 4544 N N . GLY C 1 178 ? 16.244 14.912 59.153 1.00 28.28 210 GLY C N 1
ATOM 4545 C CA . GLY C 1 178 ? 16.507 14.166 57.941 1.00 28.21 210 GLY C CA 1
ATOM 4546 C C . GLY C 1 178 ? 17.548 13.071 58.111 1.00 28.47 210 GLY C C 1
ATOM 4547 O O . GLY C 1 178 ? 18.359 13.071 59.037 1.00 28.91 210 GLY C O 1
ATOM 4548 N N . ASN C 1 179 ? 17.510 12.118 57.178 1.00 28.61 211 ASN C N 1
ATOM 4549 C CA . ASN C 1 179 ? 18.434 10.980 57.144 1.00 28.77 211 ASN C CA 1
ATOM 4550 C C . ASN C 1 179 ? 18.313 10.097 58.381 1.00 28.88 211 ASN C C 1
ATOM 4551 O O . ASN C 1 179 ? 19.291 9.488 58.827 1.00 29.06 211 ASN C O 1
ATOM 4556 N N . LEU C 1 180 ? 17.122 10.009 58.934 1.00 29.56 212 LEU C N 1
ATOM 4557 C CA . LEU C 1 180 ? 16.872 9.079 60.018 1.00 29.67 212 LEU C CA 1
ATOM 4558 C C . LEU C 1 180 ? 17.000 7.661 59.474 1.00 29.73 212 LEU C C 1
ATOM 4559 O O . LEU C 1 180 ? 16.303 7.306 58.511 1.00 29.60 212 LEU C O 1
ATOM 4564 N N . PRO C 1 181 ? 17.893 6.842 60.002 1.00 30.03 213 PRO C N 1
ATOM 4565 C CA . PRO C 1 181 ? 18.146 5.526 59.414 1.00 30.10 213 PRO C CA 1
ATOM 4566 C C . PRO C 1 181 ? 17.062 4.522 59.781 1.00 30.11 213 PRO C C 1
ATOM 4567 O O . PRO C 1 181 ? 16.093 4.827 60.479 1.00 29.99 213 PRO C O 1
ATOM 4571 N N . GLU C 1 182 ? 17.255 3.296 59.291 1.00 30.61 214 GLU C N 1
ATOM 4572 C CA . GLU C 1 182 ? 16.372 2.180 59.598 1.00 30.65 214 GLU C CA 1
ATOM 4573 C C . GLU C 1 182 ? 16.682 1.540 60.937 1.00 30.75 214 GLU C C 1
ATOM 4574 O O . GLU C 1 182 ? 15.828 0.836 61.489 1.00 30.76 214 GLU C O 1
ATOM 4580 N N . LYS C 1 183 ? 17.893 1.738 61.444 1.00 30.55 215 LYS C N 1
ATOM 4581 C CA . LYS C 1 183 ? 18.313 1.211 62.734 1.00 30.74 215 LYS C CA 1
ATOM 4582 C C . LYS C 1 183 ? 19.184 2.270 63.376 1.00 30.79 215 LYS C C 1
ATOM 4583 O O . LYS C 1 183 ? 20.131 2.763 62.753 1.00 30.79 215 LYS C O 1
ATOM 4589 N N . VAL C 1 184 ? 18.854 2.627 64.613 1.00 30.17 216 VAL C N 1
ATOM 4590 C CA . VAL C 1 184 ? 19.647 3.598 65.342 1.00 30.22 216 VAL C CA 1
ATOM 4591 C C . VAL C 1 184 ? 19.418 3.345 66.821 1.00 30.24 216 VAL C C 1
ATOM 4592 O O . VAL C 1 184 ? 18.392 2.784 67.222 1.00 30.16 216 VAL C O 1
ATOM 4596 N N . SER C 1 185 ? 20.402 3.711 67.625 1.00 29.74 217 SER C N 1
ATOM 4597 C CA . SER C 1 185 ? 20.348 3.576 69.069 1.00 29.82 217 SER C CA 1
ATOM 4598 C C . SER C 1 185 ? 20.310 4.963 69.690 1.00 29.74 217 SER C C 1
ATOM 4599 O O . SER C 1 185 ? 20.780 5.938 69.103 1.00 29.74 217 SER C O 1
ATOM 4602 N N . PHE C 1 186 ? 19.736 5.050 70.878 1.00 29.88 218 PHE C N 1
ATOM 4603 C CA . PHE C 1 186 ? 19.488 6.331 71.521 1.00 29.80 218 PHE C CA 1
ATOM 4604 C C . PHE C 1 186 ? 20.169 6.347 72.873 1.00 29.87 218 PHE C C 1
ATOM 4605 O O . PHE C 1 186 ? 20.025 5.402 73.659 1.00 29.95 218 PHE C O 1
ATOM 4613 N N . GLY C 1 187 ? 20.913 7.412 73.133 1.00 29.35 219 GLY C N 1
ATOM 4614 C CA . GLY C 1 187 ? 21.405 7.683 74.457 1.00 29.35 219 GLY C CA 1
ATOM 4615 C C . GLY C 1 187 ? 20.282 8.177 75.346 1.00 29.30 219 GLY C C 1
ATOM 4616 O O . GLY C 1 187 ? 19.101 8.151 74.994 1.00 29.18 219 GLY C O 1
ATOM 4617 N N . VAL C 1 188 ? 20.674 8.656 76.519 1.00 29.31 220 VAL C N 1
ATOM 4618 C CA . VAL C 1 188 ? 19.722 9.092 77.531 1.00 29.31 220 VAL C CA 1
ATOM 4619 C C . VAL C 1 188 ? 19.204 10.480 77.160 1.00 29.16 220 VAL C C 1
ATOM 4620 O O . VAL C 1 188 ? 19.984 11.415 76.963 1.00 29.15 220 VAL C O 1
ATOM 4624 N N . GLY C 1 189 ? 17.885 10.608 77.050 1.00 29.46 221 GLY C N 1
ATOM 4625 C CA . GLY C 1 189 ? 17.253 11.916 76.950 1.00 29.31 221 GLY C CA 1
ATOM 4626 C C . GLY C 1 189 ? 17.557 12.697 75.691 1.00 29.29 221 GLY C C 1
ATOM 4627 O O . GLY C 1 189 ? 17.638 13.933 75.739 1.00 29.24 221 GLY C O 1
ATOM 4628 N N . VAL C 1 190 ? 17.703 12.001 74.560 1.00 29.33 222 VAL C N 1
ATOM 4629 C CA . VAL C 1 190 ? 18.073 12.627 73.294 1.00 29.33 222 VAL C CA 1
ATOM 4630 C C . VAL C 1 190 ? 17.158 13.808 72.974 1.00 29.27 222 VAL C C 1
ATOM 4631 O O . VAL C 1 190 ? 17.618 14.868 72.525 1.00 29.21 222 VAL C O 1
ATOM 4635 N N . PHE C 1 191 ? 15.853 13.647 73.213 1.00 29.77 223 PHE C N 1
ATOM 4636 C CA . PHE C 1 191 ? 14.842 14.597 72.757 1.00 29.68 223 PHE C CA 1
ATOM 4637 C C . PHE C 1 191 ? 14.102 15.275 73.910 1.00 29.61 223 PHE C C 1
ATOM 4638 O O . PHE C 1 191 ? 12.986 15.767 73.712 1.00 29.52 223 PHE C O 1
ATOM 4646 N N . VAL C 1 192 ? 14.694 15.292 75.109 1.00 29.81 224 VAL C N 1
ATOM 4647 C CA . VAL C 1 192 ? 14.128 16.034 76.234 1.00 29.77 224 VAL C CA 1
ATOM 4648 C C . VAL C 1 192 ? 13.926 17.485 75.816 1.00 29.63 224 VAL C C 1
ATOM 4649 O O . VAL C 1 192 ? 14.863 18.148 75.355 1.00 29.62 224 VAL C O 1
ATOM 4653 N N . GLY C 1 193 ? 12.700 17.982 75.965 1.00 29.78 225 GLY C N 1
ATOM 4654 C CA . GLY C 1 193 ? 12.405 19.366 75.646 1.00 29.67 225 GLY C CA 1
ATOM 4655 C C . GLY C 1 193 ? 12.194 19.666 74.180 1.00 29.60 225 GLY C C 1
ATOM 4656 O O . GLY C 1 193 ? 12.180 20.843 73.804 1.00 29.56 225 GLY C O 1
ATOM 4657 N N . CYS C 1 194 ? 12.025 18.644 73.339 1.00 29.52 226 CYS C N 1
ATOM 4658 C CA . CYS C 1 194 ? 11.809 18.838 71.903 1.00 29.48 226 CYS C CA 1
ATOM 4659 C C . CYS C 1 194 ? 10.307 18.863 71.649 1.00 29.34 226 CYS C C 1
ATOM 4660 O O . CYS C 1 194 ? 9.705 17.920 71.141 1.00 29.45 226 CYS C O 1
ATOM 4663 N N . TYR C 1 195 ? 9.704 19.997 72.000 1.00 30.08 227 TYR C N 1
ATOM 4664 C CA . TYR C 1 195 ? 8.252 20.123 72.002 1.00 30.03 227 TYR C CA 1
ATOM 4665 C C . TYR C 1 195 ? 7.642 20.089 70.599 1.00 30.05 227 TYR C C 1
ATOM 4666 O O . TYR C 1 195 ? 6.512 19.609 70.431 1.00 30.06 227 TYR C O 1
ATOM 4675 N N . ARG C 1 196 ? 8.356 20.576 69.588 1.00 29.60 228 ARG C N 1
ATOM 4676 C CA . ARG C 1 196 ? 7.797 20.761 68.251 1.00 29.49 228 ARG C CA 1
ATOM 4677 C C . ARG C 1 196 ? 7.903 19.529 67.364 1.00 29.67 228 ARG C C 1
ATOM 4678 O O . ARG C 1 196 ? 7.454 19.574 66.207 1.00 29.56 228 ARG C O 1
ATOM 4686 N N . LEU C 1 197 ? 8.486 18.440 67.856 1.00 29.89 229 LEU C N 1
ATOM 4687 C CA . LEU C 1 197 ? 8.631 17.243 67.048 1.00 29.93 229 LEU C CA 1
ATOM 4688 C C . LEU C 1 197 ? 7.264 16.754 66.580 1.00 29.93 229 LEU C C 1
ATOM 4689 O O . LEU C 1 197 ? 6.398 16.468 67.420 1.00 29.99 229 LEU C O 1
ATOM 4694 N N . PRO C 1 198 ? 7.025 16.658 65.273 1.00 30.24 230 PRO C N 1
ATOM 4695 C CA . PRO C 1 198 ? 5.728 16.169 64.786 1.00 30.16 230 PRO C CA 1
ATOM 4696 C C . PRO C 1 198 ? 5.411 14.786 65.338 1.00 30.33 230 PRO C C 1
ATOM 4697 O O . PRO C 1 198 ? 6.312 13.971 65.567 1.00 30.36 230 PRO C O 1
ATOM 4701 N N . ASP C 1 199 ? 4.111 14.522 65.555 1.00 30.62 231 ASP C N 1
ATOM 4702 C CA . ASP C 1 199 ? 3.718 13.220 66.102 1.00 30.71 231 ASP C CA 1
ATOM 4703 C C . ASP C 1 199 ? 4.218 12.085 65.217 1.00 30.70 231 ASP C C 1
ATOM 4704 O O . ASP C 1 199 ? 4.660 11.045 65.718 1.00 30.81 231 ASP C O 1
ATOM 4709 N N . VAL C 1 200 ? 4.182 12.272 63.894 1.00 30.44 232 VAL C N 1
ATOM 4710 C CA . VAL C 1 200 ? 4.743 11.262 62.997 1.00 30.48 232 VAL C CA 1
ATOM 4711 C C . VAL C 1 200 ? 6.217 11.020 63.317 1.00 30.53 232 VAL C C 1
ATOM 4712 O O . VAL C 1 200 ? 6.686 9.871 63.300 1.00 30.63 232 VAL C O 1
ATOM 4716 N N . LEU C 1 201 ? 6.965 12.090 63.641 1.00 30.16 233 LEU C N 1
ATOM 4717 C CA . LEU C 1 201 ? 8.391 11.934 63.941 1.00 30.37 233 LEU C CA 1
ATOM 4718 C C . LEU C 1 201 ? 8.603 11.308 65.320 1.00 30.50 233 LEU C C 1
ATOM 4719 O O . LEU C 1 201 ? 9.480 10.452 65.493 1.00 30.57 233 LEU C O 1
ATOM 4724 N N . LYS C 1 202 ? 7.812 11.720 66.313 1.00 30.59 234 LYS C N 1
ATOM 4725 C CA . LYS C 1 202 ? 7.918 11.102 67.632 1.00 30.68 234 LYS C CA 1
ATOM 4726 C C . LYS C 1 202 ? 7.654 9.612 67.545 1.00 30.74 234 LYS C C 1
ATOM 4727 O O . LYS C 1 202 ? 8.351 8.808 68.173 1.00 30.84 234 LYS C O 1
ATOM 4733 N N . ARG C 1 203 ? 6.630 9.217 66.785 1.00 30.89 235 ARG C N 1
ATOM 4734 C CA . ARG C 1 203 ? 6.382 7.787 66.641 1.00 31.00 235 ARG C CA 1
ATOM 4735 C C . ARG C 1 203 ? 7.487 7.113 65.850 1.00 30.96 235 ARG C C 1
ATOM 4736 O O . ARG C 1 203 ? 7.786 5.947 66.107 1.00 31.09 235 ARG C O 1
ATOM 4744 N N . SER C 1 204 ? 8.069 7.800 64.860 1.00 30.60 236 SER C N 1
ATOM 4745 C CA . SER C 1 204 ? 9.202 7.210 64.148 1.00 30.68 236 SER C CA 1
ATOM 4746 C C . SER C 1 204 ? 10.330 6.880 65.116 1.00 30.74 236 SER C C 1
ATOM 4747 O O . SER C 1 204 ? 10.784 5.734 65.185 1.00 30.90 236 SER C O 1
ATOM 4750 N N . VAL C 1 205 ? 10.774 7.862 65.905 1.00 30.29 237 VAL C N 1
ATOM 4751 C CA . VAL C 1 205 ? 11.899 7.582 66.798 1.00 30.51 237 VAL C CA 1
ATOM 4752 C C . VAL C 1 205 ? 11.503 6.595 67.894 1.00 30.62 237 VAL C C 1
ATOM 4753 O O . VAL C 1 205 ? 12.322 5.765 68.309 1.00 30.71 237 VAL C O 1
ATOM 4757 N N . ARG C 1 206 ? 10.257 6.649 68.378 1.00 30.60 238 ARG C N 1
ATOM 4758 C CA . ARG C 1 206 ? 9.824 5.652 69.353 1.00 30.67 238 ARG C CA 1
ATOM 4759 C C . ARG C 1 206 ? 9.848 4.253 68.749 1.00 30.70 238 ARG C C 1
ATOM 4760 O O . ARG C 1 206 ? 10.303 3.296 69.393 1.00 30.79 238 ARG C O 1
ATOM 4768 N N . LYS C 1 207 ? 9.404 4.117 67.497 1.00 30.78 239 LYS C N 1
ATOM 4769 C CA . LYS C 1 207 ? 9.468 2.823 66.822 1.00 30.84 239 LYS C CA 1
ATOM 4770 C C . LYS C 1 207 ? 10.908 2.387 66.597 1.00 30.94 239 LYS C C 1
ATOM 4771 O O . LYS C 1 207 ? 11.198 1.185 66.585 1.00 31.00 239 LYS C O 1
ATOM 4777 N N . LEU C 1 208 ? 11.817 3.347 66.400 1.00 30.48 240 LEU C N 1
ATOM 4778 C CA . LEU C 1 208 ? 13.237 3.037 66.287 1.00 30.54 240 LEU C CA 1
ATOM 4779 C C . LEU C 1 208 ? 13.836 2.567 67.610 1.00 30.66 240 LEU C C 1
ATOM 4780 O O . LEU C 1 208 ? 14.909 1.954 67.608 1.00 30.78 240 LEU C O 1
ATOM 4785 N N . GLY C 1 209 ? 13.165 2.818 68.729 1.00 30.54 241 GLY C N 1
ATOM 4786 C CA . GLY C 1 209 ? 13.597 2.305 70.013 1.00 30.64 241 GLY C CA 1
ATOM 4787 C C . GLY C 1 209 ? 13.801 3.370 71.074 1.00 30.63 241 GLY C C 1
ATOM 4788 O O . GLY C 1 209 ? 14.269 3.045 72.167 1.00 30.70 241 GLY C O 1
ATOM 4789 N N . TYR C 1 210 ? 13.472 4.634 70.785 1.00 30.37 242 TYR C N 1
ATOM 4790 C CA . TYR C 1 210 ? 13.656 5.695 71.777 1.00 30.39 242 TYR C CA 1
ATOM 4791 C C . TYR C 1 210 ? 12.665 5.518 72.920 1.00 30.36 242 TYR C C 1
ATOM 4792 O O . TYR C 1 210 ? 11.446 5.540 72.710 1.00 30.36 242 TYR C O 1
ATOM 4801 N N . LYS C 1 211 ? 13.192 5.369 74.131 1.00 30.74 243 LYS C N 1
ATOM 4802 C CA . LYS C 1 211 ? 12.381 5.223 75.325 1.00 30.78 243 LYS C CA 1
ATOM 4803 C C . LYS C 1 211 ? 12.390 6.463 76.202 1.00 30.71 243 LYS C C 1
ATOM 4804 O O . LYS C 1 211 ? 11.733 6.463 77.246 1.00 30.67 243 LYS C O 1
ATOM 4810 N N . GLY C 1 212 ? 13.105 7.516 75.814 1.00 30.56 244 GLY C N 1
ATOM 4811 C CA . GLY C 1 212 ? 13.253 8.691 76.648 1.00 30.56 244 GLY C CA 1
ATOM 4812 C C . GLY C 1 212 ? 12.047 9.612 76.612 1.00 30.48 244 GLY C C 1
ATOM 4813 O O . GLY C 1 212 ? 10.977 9.277 76.095 1.00 30.43 244 GLY C O 1
ATOM 4814 N N . GLU C 1 213 ? 12.229 10.801 77.185 1.00 30.51 245 GLU C N 1
ATOM 4815 C CA . GLU C 1 213 ? 11.167 11.797 77.264 1.00 30.53 245 GLU C CA 1
ATOM 4816 C C . GLU C 1 213 ? 11.257 12.809 76.129 1.00 30.49 245 GLU C C 1
ATOM 4817 O O . GLU C 1 213 ? 12.335 13.077 75.587 1.00 30.43 245 GLU C O 1
ATOM 4823 N N . PHE C 1 214 ? 10.097 13.367 75.774 1.00 30.44 246 PHE C N 1
ATOM 4824 C CA . PHE C 1 214 ? 10.019 14.574 74.961 1.00 30.33 246 PHE C CA 1
ATOM 4825 C C . PHE C 1 214 ? 9.738 15.819 75.790 1.00 30.26 246 PHE C C 1
ATOM 4826 O O . PHE C 1 214 ? 10.187 16.910 75.421 1.00 30.10 246 PHE C O 1
ATOM 4834 N N . ALA C 1 215 ? 8.997 15.677 76.895 1.00 30.64 247 ALA C N 1
ATOM 4835 C CA . ALA C 1 215 ? 8.807 16.782 77.830 1.00 30.58 247 ALA C CA 1
ATOM 4836 C C . ALA C 1 215 ? 10.142 17.247 78.401 1.00 30.58 247 ALA C C 1
ATOM 4837 O O . ALA C 1 215 ? 11.085 16.465 78.549 1.00 30.55 247 ALA C O 1
ATOM 4839 N N . ALA C 1 216 ? 10.208 18.533 78.728 1.00 30.78 248 ALA C N 1
ATOM 4840 C CA . ALA C 1 216 ? 11.384 19.116 79.352 1.00 30.70 248 ALA C CA 1
ATOM 4841 C C . ALA C 1 216 ? 11.455 18.711 80.815 1.00 30.64 248 ALA C C 1
ATOM 4842 O O . ALA C 1 216 ? 10.427 18.558 81.486 1.00 30.74 248 ALA C O 1
ATOM 4844 N N . ALA C 1 217 ? 12.681 18.543 81.311 1.00 31.04 249 ALA C N 1
ATOM 4845 C CA . ALA C 1 217 ? 12.886 18.200 82.715 1.00 31.04 249 ALA C CA 1
ATOM 4846 C C . ALA C 1 217 ? 12.469 19.362 83.612 1.00 30.84 249 ALA C C 1
ATOM 4847 O O . ALA C 1 217 ? 11.435 19.296 84.286 1.00 30.82 249 ALA C O 1
ATOM 4849 N N . LYS D 1 4 ? 32.330 51.612 50.373 1.00 31.30 36 LYS D N 1
ATOM 4850 C CA . LYS D 1 4 ? 31.926 53.002 50.167 1.00 31.02 36 LYS D CA 1
ATOM 4851 C C . LYS D 1 4 ? 30.474 53.255 50.578 1.00 30.55 36 LYS D C 1
ATOM 4852 O O . LYS D 1 4 ? 29.553 52.889 49.849 1.00 30.49 36 LYS D O 1
ATOM 4858 N N . GLU D 1 5 ? 30.258 53.894 51.723 1.00 29.81 37 GLU D N 1
ATOM 4859 C CA . GLU D 1 5 ? 28.904 54.117 52.218 1.00 29.38 37 GLU D CA 1
ATOM 4860 C C . GLU D 1 5 ? 28.354 55.448 51.712 1.00 29.08 37 GLU D C 1
ATOM 4861 O O . GLU D 1 5 ? 29.103 56.384 51.423 1.00 29.12 37 GLU D O 1
ATOM 4867 N N . THR D 1 6 ? 27.030 55.511 51.587 1.00 28.66 38 THR D N 1
ATOM 4868 C CA . THR D 1 6 ? 26.364 56.762 51.236 1.00 28.44 38 THR D CA 1
ATOM 4869 C C . THR D 1 6 ? 26.498 57.738 52.400 1.00 28.21 38 THR D C 1
ATOM 4870 O O . THR D 1 6 ? 26.233 57.361 53.549 1.00 27.97 38 THR D O 1
ATOM 4874 N N . PRO D 1 7 ? 26.954 58.970 52.161 1.00 28.44 39 PRO D N 1
ATOM 4875 C CA . PRO D 1 7 ? 27.125 59.922 53.269 1.00 28.16 39 PRO D CA 1
ATOM 4876 C C . PRO D 1 7 ? 25.846 60.135 54.070 1.00 27.75 39 PRO D C 1
ATOM 4877 O O . PRO D 1 7 ? 24.732 60.108 53.540 1.00 27.61 39 PRO D O 1
ATOM 4881 N N . ALA D 1 8 ? 26.029 60.381 55.374 1.00 27.84 40 ALA D N 1
ATOM 4882 C CA . ALA D 1 8 ? 24.894 60.525 56.286 1.00 27.45 40 ALA D CA 1
ATOM 4883 C C . ALA D 1 8 ? 23.989 61.695 55.926 1.00 27.23 40 ALA D C 1
ATOM 4884 O O . ALA D 1 8 ? 22.812 61.687 56.299 1.00 26.86 40 ALA D O 1
ATOM 4886 N N . LYS D 1 9 ? 24.507 62.705 55.220 1.00 27.37 41 LYS D N 1
ATOM 4887 C CA . LYS D 1 9 ? 23.706 63.881 54.902 1.00 27.26 41 LYS D CA 1
ATOM 4888 C C . LYS D 1 9 ? 22.555 63.572 53.948 1.00 27.25 41 LYS D C 1
ATOM 4889 O O . LYS D 1 9 ? 21.600 64.356 53.874 1.00 27.01 41 LYS D O 1
ATOM 4895 N N . PHE D 1 10 ? 22.605 62.445 53.241 1.00 27.16 42 PHE D N 1
ATOM 4896 C CA . PHE D 1 10 ? 21.516 62.047 52.355 1.00 27.22 42 PHE D CA 1
ATOM 4897 C C . PHE D 1 10 ? 20.367 61.337 53.074 1.00 26.96 42 PHE D C 1
ATOM 4898 O O . PHE D 1 10 ? 19.478 60.805 52.396 1.00 26.99 42 PHE D O 1
ATOM 4906 N N . PHE D 1 11 ? 20.360 61.332 54.413 1.00 26.47 43 PHE D N 1
ATOM 4907 C CA . PHE D 1 11 ? 19.322 60.681 55.200 1.00 26.21 43 PHE D CA 1
ATOM 4908 C C . PHE D 1 11 ? 18.798 61.599 56.301 1.00 25.88 43 PHE D C 1
ATOM 4909 O O . PHE D 1 11 ? 19.563 62.323 56.948 1.00 25.87 43 PHE D O 1
ATOM 4917 N N . GLN D 1 12 ? 17.488 61.560 56.506 1.00 25.61 44 GLN D N 1
ATOM 4918 C CA . GLN D 1 12 ? 16.893 61.962 57.771 1.00 25.27 44 GLN D CA 1
ATOM 4919 C C . GLN D 1 12 ? 16.767 60.738 58.659 1.00 25.06 44 GLN D C 1
ATOM 4920 O O . GLN D 1 12 ? 16.511 59.628 58.170 1.00 25.09 44 GLN D O 1
ATOM 4926 N N . TYR D 1 13 ? 16.920 60.953 59.967 1.00 24.71 45 TYR D N 1
ATOM 4927 C CA . TYR D 1 13 ? 17.032 59.836 60.886 1.00 24.59 45 TYR D CA 1
ATOM 4928 C C . TYR D 1 13 ? 16.722 60.303 62.297 1.00 24.33 45 TYR D C 1
ATOM 4929 O O . TYR D 1 13 ? 16.747 61.495 62.593 1.00 24.25 45 TYR D O 1
ATOM 4938 N N . GLY D 1 14 ? 16.440 59.332 63.164 1.00 24.20 46 GLY D N 1
ATOM 4939 C CA . GLY D 1 14 ? 16.228 59.589 64.573 1.00 23.94 46 GLY D CA 1
ATOM 4940 C C . GLY D 1 14 ? 16.850 58.485 65.406 1.00 24.00 46 GLY D C 1
ATOM 4941 O O . GLY D 1 14 ? 17.464 57.549 64.877 1.00 24.15 46 GLY D O 1
ATOM 4942 N N . LEU D 1 15 ? 16.682 58.613 66.720 1.00 24.11 47 LEU D N 1
ATOM 4943 C CA . LEU D 1 15 ? 17.210 57.653 67.678 1.00 24.12 47 LEU D CA 1
ATOM 4944 C C . LEU D 1 15 ? 16.124 56.678 68.107 1.00 23.86 47 LEU D C 1
ATOM 4945 O O . LEU D 1 15 ? 14.933 57.006 68.108 1.00 23.61 47 LEU D O 1
ATOM 4950 N N . THR D 1 16 ? 16.544 55.452 68.431 1.00 24.11 48 THR D N 1
ATOM 4951 C CA . THR D 1 16 ? 15.639 54.486 69.024 1.00 23.92 48 THR D CA 1
ATOM 4952 C C . THR D 1 16 ? 15.185 55.004 70.386 1.00 23.83 48 THR D C 1
ATOM 4953 O O . THR D 1 16 ? 15.837 55.873 70.976 1.00 23.80 48 THR D O 1
ATOM 4957 N N . PRO D 1 17 ? 14.086 54.470 70.920 1.00 24.01 49 PRO D N 1
ATOM 4958 C CA . PRO D 1 17 ? 13.688 54.877 72.276 1.00 23.96 49 PRO D CA 1
ATOM 4959 C C . PRO D 1 17 ? 14.816 54.794 73.299 1.00 24.13 49 PRO D C 1
ATOM 4960 O O . PRO D 1 17 ? 14.944 55.699 74.132 1.00 24.05 49 PRO D O 1
ATOM 4964 N N . ASP D 1 18 ? 15.671 53.768 73.245 1.00 24.33 50 ASP D N 1
ATOM 4965 C CA . ASP D 1 18 ? 16.767 53.710 74.212 1.00 24.51 50 ASP D CA 1
ATOM 4966 C C . ASP D 1 18 ? 17.982 54.545 73.814 1.00 24.76 50 ASP D C 1
ATOM 4967 O O . ASP D 1 18 ? 18.946 54.609 74.590 1.00 24.94 50 ASP D O 1
ATOM 4972 N N . ARG D 1 19 ? 17.961 55.181 72.639 1.00 24.39 51 ARG D N 1
ATOM 4973 C CA . ARG D 1 19 ? 19.031 56.076 72.189 1.00 24.60 51 ARG D CA 1
ATOM 4974 C C . ARG D 1 19 ? 20.344 55.326 72.019 1.00 24.85 51 ARG D C 1
ATOM 4975 O O . ARG D 1 19 ? 21.430 55.892 72.147 1.00 25.07 51 ARG D O 1
ATOM 4983 N N . ASP D 1 20 ? 20.239 54.038 71.711 1.00 24.86 52 ASP D N 1
ATOM 4984 C CA . ASP D 1 20 ? 21.387 53.198 71.425 1.00 25.24 52 ASP D CA 1
ATOM 4985 C C . ASP D 1 20 ? 21.441 52.775 69.960 1.00 25.32 52 ASP D C 1
ATOM 4986 O O . ASP D 1 20 ? 22.262 51.927 69.604 1.00 25.59 52 ASP D O 1
ATOM 4991 N N . GLY D 1 21 ? 20.596 53.345 69.103 1.00 24.70 53 GLY D N 1
ATOM 4992 C CA . GLY D 1 21 ? 20.629 52.989 67.696 1.00 24.86 53 GLY D CA 1
ATOM 4993 C C . GLY D 1 21 ? 19.955 54.027 66.827 1.00 24.70 53 GLY D C 1
ATOM 4994 O O . GLY D 1 21 ? 19.233 54.904 67.313 1.00 24.38 53 GLY D O 1
ATOM 4995 N N . ILE D 1 22 ? 20.195 53.916 65.523 1.00 24.32 54 ILE D N 1
ATOM 4996 C CA . ILE D 1 22 ? 19.755 54.913 64.551 1.00 24.30 54 ILE D CA 1
ATOM 4997 C C . ILE D 1 22 ? 18.604 54.339 63.740 1.00 24.21 54 ILE D C 1
ATOM 4998 O O . ILE D 1 22 ? 18.685 53.205 63.258 1.00 24.30 54 ILE D O 1
ATOM 5003 N N . ILE D 1 23 ? 17.538 55.123 63.601 1.00 23.99 55 ILE D N 1
ATOM 5004 C CA . ILE D 1 23 ? 16.392 54.802 62.759 1.00 23.88 55 ILE D CA 1
ATOM 5005 C C . ILE D 1 23 ? 16.435 55.711 61.538 1.00 24.05 55 ILE D C 1
ATOM 5006 O O . ILE D 1 23 ? 16.345 56.935 61.676 1.00 23.99 55 ILE D O 1
ATOM 5011 N N . ILE D 1 24 ? 16.550 55.125 60.348 1.00 23.97 56 ILE D N 1
ATOM 5012 C CA . ILE D 1 24 ? 16.509 55.908 59.111 1.00 24.20 56 ILE D CA 1
ATOM 5013 C C . ILE D 1 24 ? 15.053 56.195 58.758 1.00 24.01 56 ILE D C 1
ATOM 5014 O O . ILE D 1 24 ? 14.248 55.275 58.591 1.00 23.85 56 ILE D O 1
ATOM 5019 N N . THR D 1 25 ? 14.705 57.477 58.661 1.00 24.14 57 THR D N 1
ATOM 5020 C CA . THR D 1 25 ? 13.328 57.853 58.376 1.00 24.05 57 THR D CA 1
ATOM 5021 C C . THR D 1 25 ? 13.115 58.379 56.968 1.00 24.36 57 THR D C 1
ATOM 5022 O O . THR D 1 25 ? 11.971 58.394 56.513 1.00 24.37 57 THR D O 1
ATOM 5026 N N . ARG D 1 26 ? 14.168 58.808 56.269 1.00 24.79 58 ARG D N 1
ATOM 5027 C CA . ARG D 1 26 ? 13.956 59.261 54.895 1.00 25.17 58 ARG D CA 1
ATOM 5028 C C . ARG D 1 26 ? 15.260 59.243 54.108 1.00 25.52 58 ARG D C 1
ATOM 5029 O O . ARG D 1 26 ? 16.275 59.760 54.582 1.00 25.57 58 ARG D O 1
ATOM 5037 N N . TYR D 1 27 ? 15.235 58.652 52.912 1.00 25.84 59 TYR D N 1
ATOM 5038 C CA . TYR D 1 27 ? 16.310 58.839 51.943 1.00 26.24 59 TYR D CA 1
ATOM 5039 C C . TYR D 1 27 ? 16.011 60.100 51.145 1.00 26.41 59 TYR D C 1
ATOM 5040 O O . TYR D 1 27 ? 14.939 60.220 50.546 1.00 26.42 59 TYR D O 1
ATOM 5049 N N . LEU D 1 28 ? 16.963 61.030 51.137 1.00 26.65 60 LEU D N 1
ATOM 5050 C CA . LEU D 1 28 ? 16.760 62.344 50.550 1.00 26.76 60 LEU D CA 1
ATOM 5051 C C . LEU D 1 28 ? 17.310 62.460 49.138 1.00 27.10 60 LEU D C 1
ATOM 5052 O O . LEU D 1 28 ? 16.909 63.375 48.412 1.00 27.24 60 LEU D O 1
ATOM 5057 N N . GLY D 1 29 ? 18.202 61.562 48.736 1.00 27.33 61 GLY D N 1
ATOM 5058 C CA . GLY D 1 29 ? 18.893 61.686 47.475 1.00 27.64 61 GLY D CA 1
ATOM 5059 C C . GLY D 1 29 ? 18.067 61.179 46.310 1.00 27.76 61 GLY D C 1
ATOM 5060 O O . GLY D 1 29 ? 16.876 60.885 46.419 1.00 27.69 61 GLY D O 1
ATOM 5061 N N . LYS D 1 30 ? 18.727 61.104 45.160 1.00 28.17 62 LYS D N 1
ATOM 5062 C CA . LYS D 1 30 ? 18.137 60.571 43.939 1.00 28.36 62 LYS D CA 1
ATOM 5063 C C . LYS D 1 30 ? 19.114 59.623 43.257 1.00 28.54 62 LYS D C 1
ATOM 5064 O O . LYS D 1 30 ? 19.065 59.433 42.035 1.00 28.66 62 LYS D O 1
ATOM 5070 N N . GLY D 1 31 ? 20.002 59.016 44.043 1.00 28.13 63 GLY D N 1
ATOM 5071 C CA . GLY D 1 31 ? 21.051 58.182 43.496 1.00 28.33 63 GLY D CA 1
ATOM 5072 C C . GLY D 1 31 ? 20.555 56.870 42.913 1.00 28.40 63 GLY D C 1
ATOM 5073 O O . GLY D 1 31 ? 19.433 56.421 43.131 1.00 28.31 63 GLY D O 1
ATOM 5074 N N . ILE D 1 32 ? 21.449 56.246 42.144 1.00 28.45 64 ILE D N 1
ATOM 5075 C CA . ILE D 1 32 ? 21.177 54.964 41.499 1.00 28.48 64 ILE D CA 1
ATOM 5076 C C . ILE D 1 32 ? 21.457 53.815 42.452 1.00 28.61 64 ILE D C 1
ATOM 5077 O O . ILE D 1 32 ? 20.761 52.795 42.440 1.00 28.61 64 ILE D O 1
ATOM 5082 N N . ALA D 1 33 ? 22.494 53.952 43.275 1.00 28.63 65 ALA D N 1
ATOM 5083 C CA . ALA D 1 33 ? 22.866 52.957 44.267 1.00 28.71 65 ALA D CA 1
ATOM 5084 C C . ALA D 1 33 ? 22.964 53.646 45.619 1.00 28.57 65 ALA D C 1
ATOM 5085 O O . ALA D 1 33 ? 23.474 54.762 45.710 1.00 28.50 65 ALA D O 1
ATOM 5087 N N . VAL D 1 34 ? 22.445 53.004 46.662 1.00 28.39 66 VAL D N 1
ATOM 5088 C CA . VAL D 1 34 ? 22.572 53.514 48.021 1.00 28.18 66 VAL D CA 1
ATOM 5089 C C . VAL D 1 34 ? 23.202 52.430 48.880 1.00 28.17 66 VAL D C 1
ATOM 5090 O O . VAL D 1 34 ? 22.740 51.283 48.878 1.00 28.29 66 VAL D O 1
ATOM 5094 N N . VAL D 1 35 ? 24.237 52.795 49.624 1.00 28.16 67 VAL D N 1
ATOM 5095 C CA . VAL D 1 35 ? 24.857 51.914 50.603 1.00 28.26 67 VAL D CA 1
ATOM 5096 C C . VAL D 1 35 ? 24.614 52.546 51.974 1.00 27.96 67 VAL D C 1
ATOM 5097 O O . VAL D 1 35 ? 25.315 53.475 52.388 1.00 27.85 67 VAL D O 1
ATOM 5101 N N . LEU D 1 36 ? 23.588 52.059 52.665 1.00 27.63 68 LEU D N 1
ATOM 5102 C CA . LEU D 1 36 ? 23.203 52.624 53.950 1.00 27.17 68 LEU D CA 1
ATOM 5103 C C . LEU D 1 36 ? 24.359 52.473 54.933 1.00 27.23 68 LEU D C 1
ATOM 5104 O O . LEU D 1 36 ? 24.887 51.364 55.086 1.00 27.47 68 LEU D O 1
ATOM 5109 N N . PRO D 1 37 ? 24.801 53.548 55.586 1.00 27.26 69 PRO D N 1
ATOM 5110 C CA . PRO D 1 37 ? 25.947 53.429 56.492 1.00 27.42 69 PRO D CA 1
ATOM 5111 C C . PRO D 1 37 ? 25.627 52.519 57.666 1.00 27.15 69 PRO D C 1
ATOM 5112 O O . PRO D 1 37 ? 24.487 52.432 58.121 1.00 26.78 69 PRO D O 1
ATOM 5116 N N . SER D 1 38 ? 26.649 51.811 58.141 1.00 27.36 70 SER D N 1
ATOM 5117 C CA . SER D 1 38 ? 26.441 50.922 59.274 1.00 27.27 70 SER D CA 1
ATOM 5118 C C . SER D 1 38 ? 26.310 51.690 60.585 1.00 26.91 70 SER D C 1
ATOM 5119 O O . SER D 1 38 ? 25.695 51.179 61.523 1.00 26.61 70 SER D O 1
ATOM 5122 N N . GLN D 1 39 ? 26.873 52.897 60.661 1.00 26.97 71 GLN D N 1
ATOM 5123 C CA . GLN D 1 39 ? 26.777 53.761 61.831 1.00 26.69 71 GLN D CA 1
ATOM 5124 C C . GLN D 1 39 ? 26.453 55.180 61.392 1.00 26.50 71 GLN D C 1
ATOM 5125 O O . GLN D 1 39 ? 26.860 55.617 60.315 1.00 26.68 71 GLN D O 1
ATOM 5131 N N . ILE D 1 40 ? 25.686 55.876 62.215 1.00 26.06 72 ILE D N 1
ATOM 5132 C CA . ILE D 1 40 ? 25.536 57.321 62.146 1.00 25.93 72 ILE D CA 1
ATOM 5133 C C . ILE D 1 40 ? 25.682 57.832 63.569 1.00 25.72 72 ILE D C 1
ATOM 5134 O O . ILE D 1 40 ? 25.163 57.217 64.506 1.00 25.49 72 ILE D O 1
ATOM 5139 N N . ASP D 1 41 ? 26.444 58.916 63.739 1.00 25.86 73 ASP D N 1
ATOM 5140 C CA . ASP D 1 41 ? 26.664 59.531 65.052 1.00 25.66 73 ASP D CA 1
ATOM 5141 C C . ASP D 1 41 ? 27.315 58.560 66.041 1.00 25.78 73 ASP D C 1
ATOM 5142 O O . ASP D 1 41 ? 27.119 58.667 67.251 1.00 25.55 73 ASP D O 1
ATOM 5147 N N . GLY D 1 42 ? 28.107 57.611 65.546 1.00 26.09 74 GLY D N 1
ATOM 5148 C CA . GLY D 1 42 ? 28.672 56.593 66.415 1.00 26.23 74 GLY D CA 1
ATOM 5149 C C . GLY D 1 42 ? 27.716 55.502 66.873 1.00 26.02 74 GLY D C 1
ATOM 5150 O O . GLY D 1 42 ? 28.105 54.669 67.694 1.00 26.13 74 GLY D O 1
ATOM 5151 N N . LEU D 1 43 ? 26.484 55.470 66.369 1.00 25.75 75 LEU D N 1
ATOM 5152 C CA . LEU D 1 43 ? 25.469 54.497 66.762 1.00 25.55 75 LEU D CA 1
ATOM 5153 C C . LEU D 1 43 ? 25.086 53.605 65.588 1.00 25.69 75 LEU D C 1
ATOM 5154 O O . LEU D 1 43 ? 24.980 54.090 64.462 1.00 25.73 75 LEU D O 1
ATOM 5159 N N . PRO D 1 44 ? 24.845 52.313 65.822 1.00 25.55 76 PRO D N 1
ATOM 5160 C CA . PRO D 1 44 ? 24.507 51.411 64.705 1.00 25.71 76 PRO D CA 1
ATOM 5161 C C . PRO D 1 44 ? 23.133 51.717 64.124 1.00 25.38 76 PRO D C 1
ATOM 5162 O O . PRO D 1 44 ? 22.190 52.061 64.842 1.00 24.98 76 PRO D O 1
ATOM 5166 N N . VAL D 1 45 ? 23.032 51.595 62.804 1.00 25.35 77 VAL D N 1
ATOM 5167 C CA . VAL D 1 45 ? 21.760 51.758 62.106 1.00 25.08 77 VAL D CA 1
ATOM 5168 C C . VAL D 1 45 ? 20.945 50.480 62.276 1.00 24.97 77 VAL D C 1
ATOM 5169 O O . VAL D 1 45 ? 21.355 49.397 61.840 1.00 25.23 77 VAL D O 1
ATOM 5173 N N . VAL D 1 46 ? 19.790 50.588 62.928 1.00 24.58 78 VAL D N 1
ATOM 5174 C CA . VAL D 1 46 ? 19.045 49.403 63.334 1.00 24.39 78 VAL D CA 1
ATOM 5175 C C . VAL D 1 46 ? 17.684 49.293 62.672 1.00 24.08 78 VAL D C 1
ATOM 5176 O O . VAL D 1 46 ? 17.037 48.246 62.809 1.00 23.94 78 VAL D O 1
ATOM 5180 N N . GLU D 1 47 ? 17.217 50.317 61.966 1.00 23.95 79 GLU D N 1
ATOM 5181 C CA . GLU D 1 47 ? 15.891 50.223 61.374 1.00 23.67 79 GLU D CA 1
ATOM 5182 C C . GLU D 1 47 ? 15.802 51.115 60.143 1.00 23.86 79 GLU D C 1
ATOM 5183 O O . GLU D 1 47 ? 16.393 52.197 60.101 1.00 24.01 79 GLU D O 1
ATOM 5189 N N . VAL D 1 48 ? 15.069 50.639 59.143 1.00 23.46 80 VAL D N 1
ATOM 5190 C CA . VAL D 1 48 ? 14.619 51.447 58.017 1.00 23.57 80 VAL D CA 1
ATOM 5191 C C . VAL D 1 48 ? 13.139 51.682 58.264 1.00 23.23 80 VAL D C 1
ATOM 5192 O O . VAL D 1 48 ? 12.343 50.738 58.235 1.00 22.98 80 VAL D O 1
ATOM 5196 N N . ALA D 1 49 ? 12.769 52.921 58.563 1.00 23.15 81 ALA D N 1
ATOM 5197 C CA . ALA D 1 49 ? 11.439 53.181 59.092 1.00 22.79 81 ALA D CA 1
ATOM 5198 C C . ALA D 1 49 ? 10.416 53.319 57.973 1.00 22.85 81 ALA D C 1
ATOM 5199 O O . ALA D 1 49 ? 10.741 53.265 56.784 1.00 23.12 81 ALA D O 1
ATOM 5201 N N . THR D 1 50 ? 9.159 53.514 58.387 1.00 22.63 82 THR D N 1
ATOM 5202 C CA . THR D 1 50 ? 8.008 53.702 57.511 1.00 22.54 82 THR D CA 1
ATOM 5203 C C . THR D 1 50 ? 8.325 54.629 56.343 1.00 23.12 82 THR D C 1
ATOM 5204 O O . THR D 1 50 ? 8.765 55.762 56.540 1.00 23.53 82 THR D O 1
ATOM 5208 N N . LYS D 1 51 ? 8.117 54.134 55.118 1.00 23.00 83 LYS D N 1
ATOM 5209 C CA . LYS D 1 51 ? 8.183 54.934 53.895 1.00 23.61 83 LYS D CA 1
ATOM 5210 C C . LYS D 1 51 ? 9.554 55.596 53.661 1.00 24.16 83 LYS D C 1
ATOM 5211 O O . LYS D 1 51 ? 9.648 56.530 52.873 1.00 24.52 83 LYS D O 1
ATOM 5217 N N . ALA D 1 52 ? 10.638 55.126 54.299 1.00 24.11 84 ALA D N 1
ATOM 5218 C CA . ALA D 1 52 ? 11.917 55.838 54.211 1.00 24.40 84 ALA D CA 1
ATOM 5219 C C . ALA D 1 52 ? 12.409 55.966 52.763 1.00 24.94 84 ALA D C 1
ATOM 5220 O O . ALA D 1 52 ? 12.999 56.985 52.391 1.00 25.24 84 ALA D O 1
ATOM 5222 N N . PHE D 1 53 ? 12.179 54.951 51.932 1.00 24.84 85 PHE D N 1
ATOM 5223 C CA . PHE D 1 53 ? 12.528 55.018 50.515 1.00 25.35 85 PHE D CA 1
ATOM 5224 C C . PHE D 1 53 ? 11.289 55.035 49.630 1.00 25.46 85 PHE D C 1
ATOM 5225 O O . PHE D 1 53 ? 11.336 54.584 48.488 1.00 25.74 85 PHE D O 1
ATOM 5233 N N . TYR D 1 54 ? 10.176 55.536 50.158 1.00 25.04 86 TYR D N 1
ATOM 5234 C CA . TYR D 1 54 ? 8.904 55.497 49.453 1.00 25.17 86 TYR D CA 1
ATOM 5235 C C . TYR D 1 54 ? 8.999 56.207 48.104 1.00 25.67 86 TYR D C 1
ATOM 5236 O O . TYR D 1 54 ? 9.503 57.330 48.009 1.00 25.82 86 TYR D O 1
ATOM 5245 N N . GLY D 1 55 ? 8.549 55.523 47.049 1.00 25.93 87 GLY D N 1
ATOM 5246 C CA . GLY D 1 55 ? 8.555 56.091 45.710 1.00 26.42 87 GLY D CA 1
ATOM 5247 C C . GLY D 1 55 ? 9.913 56.495 45.172 1.00 26.41 87 GLY D C 1
ATOM 5248 O O . GLY D 1 55 ? 9.984 57.341 44.284 1.00 26.50 87 GLY D O 1
ATOM 5249 N N . CYS D 1 56 ? 11.000 55.897 45.659 1.00 26.67 88 CYS D N 1
ATOM 5250 C CA . CYS D 1 56 ? 12.338 56.254 45.183 1.00 26.80 88 CYS D CA 1
ATOM 5251 C C . CYS D 1 56 ? 12.611 55.493 43.880 1.00 26.99 88 CYS D C 1
ATOM 5252 O O . CYS D 1 56 ? 13.311 54.479 43.838 1.00 27.02 88 CYS D O 1
ATOM 5255 N N . VAL D 1 57 ? 12.054 56.021 42.788 1.00 26.94 89 VAL D N 1
ATOM 5256 C CA . VAL D 1 57 ? 12.104 55.336 41.498 1.00 26.99 89 VAL D CA 1
ATOM 5257 C C . VAL D 1 57 ? 13.485 55.316 40.859 1.00 27.04 89 VAL D C 1
ATOM 5258 O O . VAL D 1 57 ? 13.688 54.564 39.903 1.00 27.06 89 VAL D O 1
ATOM 5262 N N . SER D 1 58 ? 14.442 56.107 41.361 1.00 27.51 90 SER D N 1
ATOM 5263 C CA . SER D 1 58 ? 15.776 56.167 40.768 1.00 27.63 90 SER D CA 1
ATOM 5264 C C . SER D 1 58 ? 16.660 55.004 41.185 1.00 27.79 90 SER D C 1
ATOM 5265 O O . SER D 1 58 ? 17.633 54.683 40.475 1.00 27.77 90 SER D O 1
ATOM 5268 N N . LEU D 1 59 ? 16.346 54.382 42.319 1.00 27.60 91 LEU D N 1
ATOM 5269 C CA . LEU D 1 59 ? 17.231 53.415 42.944 1.00 27.72 91 LEU D CA 1
ATOM 5270 C C . LEU D 1 59 ? 17.230 52.095 42.187 1.00 27.80 91 LEU D C 1
ATOM 5271 O O . LEU D 1 59 ? 16.174 51.519 41.916 1.00 27.70 91 LEU D O 1
ATOM 5276 N N . VAL D 1 60 ? 18.419 51.591 41.888 1.00 27.82 92 VAL D N 1
ATOM 5277 C CA . VAL D 1 60 ? 18.573 50.300 41.243 1.00 27.89 92 VAL D CA 1
ATOM 5278 C C . VAL D 1 60 ? 19.131 49.255 42.202 1.00 28.01 92 VAL D C 1
ATOM 5279 O O . VAL D 1 60 ? 18.747 48.085 42.133 1.00 27.99 92 VAL D O 1
ATOM 5283 N N . ARG D 1 61 ? 20.043 49.662 43.100 1.00 28.36 93 ARG D N 1
ATOM 5284 C CA . ARG D 1 61 ? 20.673 48.792 44.089 1.00 28.54 93 ARG D CA 1
ATOM 5285 C C . ARG D 1 61 ? 20.691 49.470 45.454 1.00 28.34 93 ARG D C 1
ATOM 5286 O O . ARG D 1 61 ? 20.915 50.679 45.556 1.00 28.22 93 ARG D O 1
ATOM 5294 N N . VAL D 1 62 ? 20.448 48.681 46.495 1.00 28.08 94 VAL D N 1
ATOM 5295 C CA . VAL D 1 62 ? 20.462 49.136 47.883 1.00 27.83 94 VAL D CA 1
ATOM 5296 C C . VAL D 1 62 ? 21.128 48.056 48.723 1.00 27.83 94 VAL D C 1
ATOM 5297 O O . VAL D 1 62 ? 20.836 46.869 48.556 1.00 27.90 94 VAL D O 1
ATOM 5301 N N . SER D 1 63 ? 22.016 48.455 49.634 1.00 27.83 95 SER D N 1
ATOM 5302 C CA . SER D 1 63 ? 22.551 47.529 50.621 1.00 27.80 95 SER D CA 1
ATOM 5303 C C . SER D 1 63 ? 22.309 48.060 52.030 1.00 27.35 95 SER D C 1
ATOM 5304 O O . SER D 1 63 ? 22.474 49.254 52.302 1.00 27.26 95 SER D O 1
ATOM 5307 N N . LEU D 1 64 ? 21.918 47.174 52.910 1.00 27.02 96 LEU D N 1
ATOM 5308 C CA . LEU D 1 64 ? 21.641 47.560 54.272 1.00 26.58 96 LEU D CA 1
ATOM 5309 C C . LEU D 1 64 ? 22.661 46.923 55.201 1.00 26.77 96 LEU D C 1
ATOM 5310 O O . LEU D 1 64 ? 23.029 45.762 55.002 1.00 27.04 96 LEU D O 1
ATOM 5315 N N . PRO D 1 65 ? 23.127 47.638 56.218 1.00 26.77 97 PRO D N 1
ATOM 5316 C CA . PRO D 1 65 ? 24.119 47.058 57.131 1.00 26.98 97 PRO D CA 1
ATOM 5317 C C . PRO D 1 65 ? 23.502 45.949 57.967 1.00 26.71 97 PRO D C 1
ATOM 5318 O O . PRO D 1 65 ? 22.291 45.899 58.179 1.00 26.18 97 PRO D O 1
ATOM 5322 N N . SER D 1 66 ? 24.369 45.062 58.456 1.00 27.07 98 SER D N 1
ATOM 5323 C CA . SER D 1 66 ? 23.907 43.857 59.134 1.00 26.91 98 SER D CA 1
ATOM 5324 C C . SER D 1 66 ? 23.132 44.154 60.414 1.00 26.43 98 SER D C 1
ATOM 5325 O O . SER D 1 66 ? 22.377 43.290 60.874 1.00 26.18 98 SER D O 1
ATOM 5328 N N . SER D 1 67 ? 23.281 45.355 60.985 1.00 26.31 99 SER D N 1
ATOM 5329 C CA . SER D 1 67 ? 22.609 45.722 62.230 1.00 25.90 99 SER 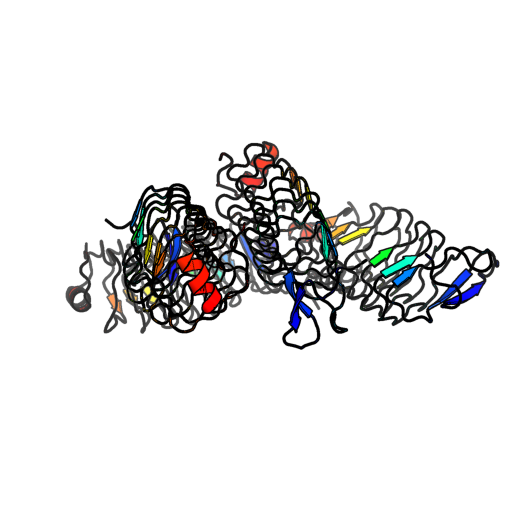D CA 1
ATOM 5330 C C . SER D 1 67 ? 21.140 46.100 62.057 1.00 25.36 99 SER D C 1
ATOM 5331 O O . SER D 1 67 ? 20.445 46.267 63.065 1.00 25.04 99 SER D O 1
ATOM 5334 N N . VAL D 1 68 ? 20.649 46.260 60.828 1.00 25.31 100 VAL D N 1
ATOM 5335 C CA . VAL D 1 68 ? 19.242 46.599 60.628 1.00 24.84 100 VAL D CA 1
ATOM 5336 C C . VAL D 1 68 ? 18.387 45.394 61.003 1.00 24.61 100 VAL D C 1
ATOM 5337 O O . VAL D 1 68 ? 18.567 44.292 60.464 1.00 24.72 100 VAL D O 1
ATOM 5341 N N . ARG D 1 69 ? 17.456 45.602 61.942 1.00 24.44 101 ARG D N 1
ATOM 5342 C CA . ARG D 1 69 ? 16.591 44.547 62.459 1.00 24.27 101 ARG D CA 1
ATOM 5343 C C . ARG D 1 69 ? 15.169 44.640 61.935 1.00 23.82 101 ARG D C 1
ATOM 5344 O O . ARG D 1 69 ? 14.428 43.653 62.003 1.00 23.64 101 ARG D O 1
ATOM 5352 N N . MET D 1 70 ? 14.780 45.801 61.422 1.00 23.47 102 MET D N 1
ATOM 5353 C CA . MET D 1 70 ? 13.393 46.094 61.093 1.00 23.08 102 MET D CA 1
ATOM 5354 C C . MET D 1 70 ? 13.349 46.919 59.819 1.00 23.10 102 MET D C 1
ATOM 5355 O O . MET D 1 70 ? 14.043 47.935 59.706 1.00 23.38 102 MET D O 1
ATOM 5360 N N . ILE D 1 71 ? 12.532 46.479 58.871 1.00 22.42 103 ILE D N 1
ATOM 5361 C CA . ILE D 1 71 ? 12.169 47.274 57.709 1.00 22.48 103 ILE D CA 1
ATOM 5362 C C . ILE D 1 71 ? 10.688 47.586 57.866 1.00 21.99 103 ILE D C 1
ATOM 5363 O O . ILE D 1 71 ? 9.856 46.672 57.906 1.00 21.65 103 ILE D O 1
ATOM 5368 N N . GLY D 1 72 ? 10.372 48.870 58.031 1.00 22.06 104 GLY D N 1
ATOM 5369 C CA . GLY D 1 72 ? 9.029 49.290 58.374 1.00 21.75 104 GLY D CA 1
ATOM 5370 C C . GLY D 1 72 ? 8.080 49.326 57.180 1.00 21.64 104 GLY D C 1
ATOM 5371 O O . GLY D 1 72 ? 8.451 49.026 56.044 1.00 21.79 104 GLY D O 1
ATOM 5372 N N . GLN D 1 73 ? 6.821 49.665 57.491 1.00 21.51 105 GLN D N 1
ATOM 5373 C CA . GLN D 1 73 ? 5.728 49.865 56.539 1.00 21.47 105 GLN D CA 1
ATOM 5374 C C . GLN D 1 73 ? 6.202 50.572 55.285 1.00 21.94 105 GLN D C 1
ATOM 5375 O O . GLN D 1 73 ? 6.765 51.665 55.373 1.00 22.57 105 GLN D O 1
ATOM 5381 N N . HIS D 1 74 ? 5.866 50.015 54.117 1.00 21.56 106 HIS D N 1
ATOM 5382 C CA . HIS D 1 74 ? 5.990 50.757 52.861 1.00 22.19 106 HIS D CA 1
ATOM 5383 C C . HIS D 1 74 ? 7.414 51.304 52.653 1.00 22.85 106 HIS D C 1
ATOM 5384 O O . HIS D 1 74 ? 7.604 52.262 51.907 1.00 23.44 106 HIS D O 1
ATOM 5391 N N . ALA D 1 75 ? 8.422 50.702 53.304 1.00 22.49 107 ALA D N 1
ATOM 5392 C CA . ALA D 1 75 ? 9.763 51.286 53.310 1.00 23.03 107 ALA D CA 1
ATOM 5393 C C . ALA D 1 75 ? 10.322 51.460 51.901 1.00 23.70 107 ALA D C 1
ATOM 5394 O O . ALA D 1 75 ? 11.002 52.451 51.619 1.00 24.18 107 ALA D O 1
ATOM 5396 N N . PHE D 1 76 ? 10.076 50.494 51.016 1.00 23.53 108 PHE D N 1
ATOM 5397 C CA . PHE D 1 76 ? 10.545 50.561 49.634 1.00 24.28 108 PHE D CA 1
ATOM 5398 C C . PHE D 1 76 ? 9.393 50.458 48.641 1.00 24.48 108 PHE D C 1
ATOM 5399 O O . PHE D 1 76 ? 9.613 50.145 47.462 1.00 25.07 108 PHE D O 1
ATOM 5407 N N . ASP D 1 77 ? 8.173 50.672 49.118 1.00 23.93 109 ASP D N 1
ATOM 5408 C CA . ASP D 1 77 ? 6.986 50.725 48.278 1.00 24.02 109 ASP D CA 1
ATOM 5409 C C . ASP D 1 77 ? 7.204 51.665 47.092 1.00 25.22 109 ASP D C 1
ATOM 5410 O O . ASP D 1 77 ? 7.529 52.845 47.269 1.00 25.30 109 ASP D O 1
ATOM 5415 N N . GLY D 1 78 ? 7.027 51.142 45.873 1.00 25.21 110 GLY D N 1
ATOM 5416 C CA . GLY D 1 78 ? 7.110 51.988 44.698 1.00 25.51 110 GLY D CA 1
ATOM 5417 C C . GLY D 1 78 ? 8.505 52.249 44.176 1.00 25.88 11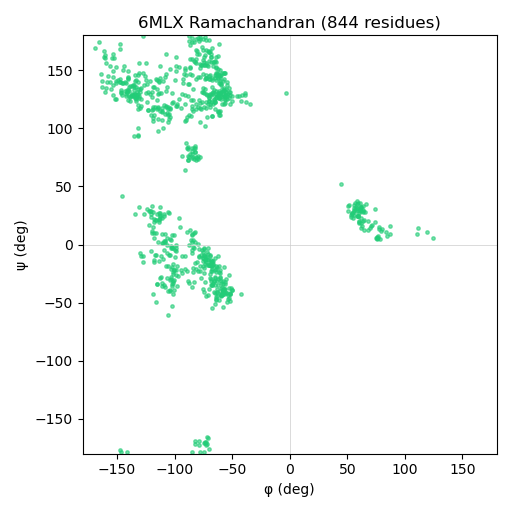0 GLY D C 1
ATOM 5418 O O . GLY D 1 78 ? 8.668 53.099 43.288 1.00 26.02 110 GLY D O 1
ATOM 5419 N N . CYS D 1 79 ? 9.514 51.531 44.677 1.00 25.77 111 CYS D N 1
ATOM 5420 C CA . CYS D 1 79 ? 10.867 51.586 44.125 1.00 26.01 111 CYS D CA 1
ATOM 5421 C C . CYS D 1 79 ? 10.905 50.705 42.879 1.00 25.91 111 CYS D C 1
ATOM 5422 O O . CYS D 1 79 ? 11.433 49.590 42.867 1.00 25.76 111 CYS D O 1
ATOM 5425 N N . THR D 1 80 ? 10.324 51.242 41.806 1.00 26.20 112 THR D N 1
ATOM 5426 C CA . THR D 1 80 ? 10.053 50.475 40.596 1.00 25.97 112 THR D CA 1
ATOM 5427 C C . THR D 1 80 ? 11.315 50.037 39.837 1.00 26.07 112 THR D C 1
ATOM 5428 O O . THR D 1 80 ? 11.241 49.083 39.052 1.00 25.79 112 THR D O 1
ATOM 5432 N N . LYS D 1 81 ? 12.459 50.695 40.034 1.00 26.55 113 LYS D N 1
ATOM 5433 C CA . LYS D 1 81 ? 13.686 50.265 39.360 1.00 26.75 113 LYS D CA 1
ATOM 5434 C C . LYS D 1 81 ? 14.604 49.427 40.251 1.00 26.91 113 LYS D C 1
ATOM 5435 O O . LYS D 1 81 ? 15.626 48.939 39.764 1.00 26.99 113 LYS D O 1
ATOM 5441 N N . LEU D 1 82 ? 14.274 49.260 41.533 1.00 26.77 114 LEU D N 1
ATOM 5442 C CA . LEU D 1 82 ? 15.125 48.495 42.441 1.00 26.96 114 LEU D CA 1
ATOM 5443 C C . LEU D 1 82 ? 15.263 47.060 41.962 1.00 26.79 114 LEU D C 1
ATOM 5444 O O . LEU D 1 82 ? 14.288 46.307 41.941 1.00 26.37 114 LEU D O 1
ATOM 5449 N N . ALA D 1 83 ? 16.483 46.677 41.592 1.00 27.29 115 ALA D N 1
ATOM 5450 C CA . ALA D 1 83 ? 16.746 45.360 41.024 1.00 27.12 115 ALA D CA 1
ATOM 5451 C C . ALA D 1 83 ? 17.273 44.355 42.032 1.00 27.20 115 ALA D C 1
ATOM 5452 O O . ALA D 1 83 ? 16.952 43.170 41.928 1.00 26.82 115 ALA D O 1
ATOM 5454 N N . ARG D 1 84 ? 18.090 44.802 42.985 1.00 28.14 116 ARG D N 1
ATOM 5455 C CA . ARG D 1 84 ? 18.719 43.930 43.965 1.00 28.36 116 ARG D CA 1
ATOM 5456 C C . ARG D 1 84 ? 18.791 44.639 45.310 1.00 28.18 116 ARG D C 1
ATOM 5457 O O . ARG D 1 84 ? 19.123 45.826 45.375 1.00 28.29 116 ARG D O 1
ATOM 5465 N N . ILE D 1 85 ? 18.529 43.904 46.388 1.00 27.97 117 ILE D N 1
ATOM 5466 C CA . ILE D 1 85 ? 18.759 44.411 47.740 1.00 27.57 117 ILE D CA 1
ATOM 5467 C C . ILE D 1 85 ? 19.529 43.372 48.549 1.00 27.53 117 ILE D C 1
ATOM 5468 O O . ILE D 1 85 ? 19.148 42.196 48.580 1.00 27.16 117 ILE D O 1
ATOM 5473 N N . GLU D 1 86 ? 20.618 43.789 49.199 1.00 27.98 118 GLU D N 1
ATOM 5474 C CA . GLU D 1 86 ? 21.305 42.909 50.140 1.00 28.05 118 GLU D CA 1
ATOM 5475 C C . GLU D 1 86 ? 20.703 43.141 51.524 1.00 27.31 118 GLU D C 1
ATOM 5476 O O . GLU D 1 86 ? 20.950 44.181 52.143 1.00 27.42 118 GLU D O 1
ATOM 5482 N N . LEU D 1 87 ? 19.896 42.171 51.994 1.00 26.76 119 LEU D N 1
ATOM 5483 C CA . LEU D 1 87 ? 19.153 42.191 53.254 1.00 26.25 119 LEU D CA 1
ATOM 5484 C C . LEU D 1 87 ? 20.066 41.886 54.439 1.00 26.50 119 LEU D C 1
ATOM 5485 O O . LEU D 1 87 ? 20.961 41.036 54.346 1.00 26.94 119 LEU D O 1
ATOM 5490 N N . PRO D 1 88 ? 19.819 42.535 55.574 1.00 26.16 120 PRO D N 1
ATOM 5491 C CA . PRO D 1 88 ? 20.750 42.448 56.709 1.00 26.38 120 PRO D CA 1
ATOM 5492 C C . PRO D 1 88 ? 20.710 41.097 57.417 1.00 26.29 120 PRO D C 1
ATOM 5493 O O . PRO D 1 88 ? 19.647 40.492 57.581 1.00 25.79 120 PRO D O 1
ATOM 5497 N N . ASP D 1 89 ? 21.891 40.654 57.869 1.00 26.97 121 ASP D N 1
ATOM 5498 C CA . ASP D 1 89 ? 21.981 39.473 58.732 1.00 27.06 121 ASP D CA 1
ATOM 5499 C C . ASP D 1 89 ? 21.055 39.594 59.933 1.00 26.61 121 ASP D C 1
ATOM 5500 O O . ASP D 1 89 ? 20.475 38.599 60.384 1.00 26.46 121 ASP D O 1
ATOM 5505 N N . GLY D 1 90 ? 20.918 40.797 60.480 1.00 26.11 122 GLY D N 1
ATOM 5506 C CA . GLY D 1 90 ? 20.134 40.967 61.681 1.00 25.73 122 GLY D CA 1
ATOM 5507 C C . GLY D 1 90 ? 18.649 41.149 61.484 1.00 25.17 122 GLY D C 1
ATOM 5508 O O . GLY D 1 90 ? 17.927 41.331 62.466 1.00 24.84 122 GLY D O 1
ATOM 5509 N N . LEU D 1 91 ? 18.170 41.091 60.243 1.00 25.01 123 LEU D N 1
ATOM 5510 C CA . LEU D 1 91 ? 16.782 41.422 59.952 1.00 24.46 123 LEU D CA 1
ATOM 5511 C C . LEU D 1 91 ? 15.835 40.425 60.609 1.00 24.25 123 LEU D C 1
ATOM 5512 O O . LEU D 1 91 ? 15.916 39.217 60.351 1.00 24.41 123 LEU D O 1
ATOM 5517 N N . ARG D 1 92 ? 14.932 40.942 61.449 1.00 24.02 124 ARG D N 1
ATOM 5518 C CA . ARG D 1 92 ? 13.925 40.143 62.139 1.00 23.97 124 ARG D CA 1
ATOM 5519 C C . ARG D 1 92 ? 12.541 40.241 61.521 1.00 23.49 124 ARG D C 1
ATOM 5520 O O . ARG D 1 92 ? 11.811 39.251 61.529 1.00 23.42 124 ARG D O 1
ATOM 5528 N N . GLU D 1 93 ? 12.165 41.412 61.004 1.00 22.94 125 GLU D N 1
ATOM 5529 C CA . GLU D 1 93 ? 10.797 41.652 60.568 1.00 22.47 125 GLU D CA 1
ATOM 5530 C C . GLU D 1 93 ? 10.783 42.569 59.351 1.00 22.34 125 GLU D C 1
ATOM 5531 O O . GLU D 1 93 ? 11.539 43.540 59.285 1.00 22.53 125 GLU D O 1
ATOM 5537 N N . ILE D 1 94 ? 9.915 42.250 58.397 1.00 21.80 126 ILE D N 1
ATOM 5538 C CA . ILE D 1 94 ? 9.561 43.142 57.301 1.00 21.63 126 ILE D CA 1
ATOM 5539 C C . ILE D 1 94 ? 8.072 43.445 57.441 1.00 21.25 126 ILE D C 1
ATOM 5540 O O . ILE D 1 94 ? 7.244 42.528 57.363 1.00 21.06 126 ILE D O 1
ATOM 5545 N N . ARG D 1 95 ? 7.732 44.713 57.642 1.00 21.34 127 ARG D N 1
ATOM 5546 C CA . ARG D 1 95 ? 6.340 45.097 57.855 1.00 21.05 127 ARG D CA 1
ATOM 5547 C C . ARG D 1 95 ? 5.599 45.344 56.539 1.00 20.91 127 ARG D C 1
ATOM 5548 O O . ARG D 1 95 ? 6.196 45.384 55.458 1.00 21.08 127 ARG D O 1
ATOM 5556 N N . HIS D 1 96 ? 4.273 45.534 56.659 1.00 20.60 128 HIS D N 1
ATOM 5557 C CA . HIS D 1 96 ? 3.368 45.423 55.516 1.00 20.45 128 HIS D CA 1
ATOM 5558 C C . HIS D 1 96 ? 3.766 46.370 54.387 1.00 20.76 128 HIS D C 1
ATOM 5559 O O . HIS D 1 96 ? 4.236 47.486 54.629 1.00 21.01 128 HIS D O 1
ATOM 5566 N N . HIS D 1 97 ? 3.613 45.885 53.146 1.00 20.47 129 HIS D N 1
ATOM 5567 C CA . HIS D 1 97 ? 3.811 46.650 51.916 1.00 20.96 129 HIS D CA 1
ATOM 5568 C C . HIS D 1 97 ? 5.253 47.111 51.714 1.00 21.47 129 HIS D C 1
ATOM 5569 O O . HIS D 1 97 ? 5.496 47.962 50.853 1.00 22.07 129 HIS D O 1
ATOM 5576 N N . ALA D 1 98 ? 6.215 46.592 52.482 1.00 21.10 130 ALA D N 1
ATOM 5577 C CA . ALA D 1 98 ? 7.562 47.169 52.449 1.00 21.69 130 ALA D CA 1
ATOM 5578 C C . ALA D 1 98 ? 8.194 47.114 51.053 1.00 22.30 130 ALA D C 1
ATOM 5579 O O . ALA D 1 98 ? 8.971 48.006 50.697 1.00 23.12 130 ALA D O 1
ATOM 5581 N N . PHE D 1 99 ? 7.877 46.099 50.250 1.00 21.97 131 PHE D N 1
ATOM 5582 C CA . PHE D 1 99 ? 8.406 46.022 48.888 1.00 22.56 131 PHE D CA 1
ATOM 5583 C C . PHE D 1 99 ? 7.299 46.009 47.831 1.00 22.47 131 PHE D C 1
ATOM 5584 O O . PHE D 1 99 ? 7.512 45.549 46.706 1.00 22.67 131 PHE D O 1
ATOM 5592 N N . HIS D 1 100 ? 6.124 46.532 48.166 1.00 22.30 132 HIS D N 1
ATOM 5593 C CA . HIS D 1 100 ? 5.021 46.608 47.216 1.00 22.22 132 HIS D CA 1
ATOM 5594 C C . HIS D 1 100 ? 5.433 47.355 45.940 1.00 22.98 132 HIS D C 1
ATOM 5595 O O . HIS D 1 100 ? 6.044 48.425 45.998 1.00 23.62 132 HIS D O 1
ATOM 5602 N N . LYS D 1 101 ? 5.088 46.777 44.784 1.00 22.75 133 LYS D N 1
ATOM 5603 C CA . LYS D 1 101 ? 5.354 47.362 43.458 1.00 23.30 133 LYS D CA 1
ATOM 5604 C C . LYS D 1 101 ? 6.846 47.627 43.223 1.00 23.92 133 LYS D C 1
ATOM 5605 O O . LYS D 1 101 ? 7.218 48.553 42.494 1.00 24.51 133 LYS D O 1
ATOM 5611 N N . CYS D 1 102 ? 7.724 46.823 43.828 1.00 23.49 134 CYS D N 1
ATOM 5612 C CA . CYS D 1 102 ? 9.122 46.787 43.403 1.00 24.12 134 CYS D CA 1
ATOM 5613 C C . CYS D 1 102 ? 9.211 45.847 42.199 1.00 23.91 134 CYS D C 1
ATOM 5614 O O . CYS D 1 102 ? 9.695 44.715 42.271 1.00 23.71 134 CYS D O 1
ATOM 5617 N N . VAL D 1 103 ? 8.707 46.350 41.067 1.00 24.35 135 VAL D N 1
ATOM 5618 C CA . VAL D 1 103 ? 8.438 45.502 39.906 1.00 24.08 135 VAL D CA 1
ATOM 5619 C C . VAL D 1 103 ? 9.699 45.012 39.208 1.00 24.38 135 VAL D C 1
ATOM 5620 O O . VAL D 1 103 ? 9.614 44.109 38.373 1.00 24.22 135 VAL D O 1
ATOM 5624 N N . SER D 1 104 ? 10.859 45.581 39.512 1.00 24.87 136 SER D N 1
ATOM 5625 C CA . SER D 1 104 ? 12.122 45.123 38.945 1.00 25.17 136 SER D CA 1
ATOM 5626 C C . SER D 1 104 ? 12.903 44.212 39.878 1.00 25.22 136 SER D C 1
ATOM 5627 O O . SER D 1 104 ? 13.976 43.736 39.492 1.00 25.45 136 SER D O 1
ATOM 5630 N N . LEU D 1 105 ? 12.408 43.975 41.094 1.00 25.24 137 LEU D N 1
ATOM 5631 C CA . LEU D 1 105 ? 13.195 43.292 42.116 1.00 25.29 137 LEU D CA 1
ATOM 5632 C C . LEU D 1 105 ? 13.287 41.796 41.825 1.00 24.95 137 LEU D C 1
ATOM 5633 O O . LEU D 1 105 ? 12.273 41.088 41.803 1.00 24.31 137 LEU D O 1
ATOM 5638 N N . ALA D 1 106 ? 14.513 41.319 41.622 1.00 25.85 138 ALA D N 1
ATOM 5639 C CA . ALA D 1 106 ? 14.797 39.901 41.454 1.00 25.70 138 ALA D CA 1
ATOM 5640 C C . ALA D 1 106 ? 15.842 39.454 42.470 1.00 25.93 138 ALA D C 1
ATOM 5641 O O . ALA D 1 106 ? 16.627 40.254 42.990 1.00 26.58 138 ALA D O 1
ATOM 5643 N N . GLY D 1 107 ? 15.836 38.160 42.757 1.00 26.23 139 GLY D N 1
ATOM 5644 C CA . GLY D 1 107 ? 16.968 37.546 43.422 1.00 26.53 139 GLY D CA 1
ATOM 5645 C C . GLY D 1 107 ? 17.134 37.840 44.897 1.00 26.57 139 GLY D C 1
ATOM 5646 O O . GLY D 1 107 ? 18.277 37.839 45.380 1.00 27.07 139 GLY D O 1
ATOM 5647 N N . ILE D 1 108 ? 16.037 38.074 45.637 1.00 25.87 140 ILE D N 1
ATOM 5648 C CA . ILE D 1 108 ? 16.157 38.326 47.074 1.00 25.73 140 ILE D CA 1
ATOM 5649 C C . ILE D 1 108 ? 16.783 37.127 47.765 1.00 25.71 140 ILE D C 1
ATOM 5650 O O . ILE D 1 108 ? 16.337 35.985 47.591 1.00 25.44 140 ILE D O 1
ATOM 5655 N N . VAL D 1 109 ? 17.798 37.384 48.585 1.00 25.88 141 VAL D N 1
ATOM 5656 C CA . VAL D 1 109 ? 18.308 36.386 49.512 1.00 25.89 141 VAL D CA 1
ATOM 5657 C C . VAL D 1 109 ? 17.836 36.781 50.899 1.00 25.50 141 VAL D C 1
ATOM 5658 O O . VAL D 1 109 ? 18.168 37.865 51.388 1.00 25.72 141 VAL D O 1
ATOM 5662 N N . PHE D 1 110 ? 17.055 35.916 51.516 1.00 25.22 142 PHE D N 1
ATOM 5663 C CA . PHE D 1 110 ? 16.511 36.207 52.835 1.00 24.98 142 PHE D CA 1
ATOM 5664 C C . PHE D 1 110 ? 17.542 35.902 53.917 1.00 25.48 142 PHE D C 1
ATOM 5665 O O . PHE D 1 110 ? 18.309 34.945 53.795 1.00 25.90 142 PHE D O 1
ATOM 5673 N N . PRO D 1 111 ? 17.599 36.713 54.966 1.00 25.31 143 PRO D N 1
ATOM 5674 C CA . PRO D 1 111 ? 18.554 36.455 56.044 1.00 25.81 143 PRO D CA 1
ATOM 5675 C C . PRO D 1 111 ? 18.154 35.240 56.866 1.00 25.84 143 PRO D C 1
ATOM 5676 O O . PRO D 1 111 ? 17.020 34.758 56.818 1.00 25.45 143 PRO D O 1
ATOM 5680 N N . ARG D 1 112 ? 19.105 34.777 57.670 1.00 26.36 144 ARG D N 1
ATOM 5681 C CA . ARG D 1 112 ? 18.960 33.482 58.318 1.00 26.61 144 ARG D CA 1
ATOM 5682 C C . ARG D 1 112 ? 18.027 33.507 59.522 1.00 26.44 144 ARG D C 1
ATOM 5683 O O . ARG D 1 112 ? 17.538 32.447 59.912 1.00 26.74 144 ARG D O 1
ATOM 5691 N N . SER D 1 113 ? 17.743 34.683 60.095 1.00 25.88 145 SER D N 1
ATOM 5692 C CA . SER D 1 113 ? 16.960 34.800 61.323 1.00 25.72 145 SER D CA 1
ATOM 5693 C C . SER D 1 113 ? 15.672 35.600 61.135 1.00 25.16 145 SER D C 1
ATOM 5694 O O . SER D 1 113 ? 15.078 36.034 62.130 1.00 24.99 145 SER D O 1
ATOM 5697 N N . LEU D 1 114 ? 15.244 35.829 59.892 1.00 24.75 146 LEU D N 1
ATOM 5698 C CA . LEU D 1 114 ? 13.982 36.524 59.645 1.00 24.16 146 LEU D CA 1
ATOM 5699 C C . LEU D 1 114 ? 12.843 35.812 60.361 1.00 24.13 146 LEU D C 1
ATOM 5700 O O . LEU D 1 114 ? 12.673 34.602 60.214 1.00 24.44 146 LEU D O 1
ATOM 5705 N N . GLN D 1 115 ? 12.062 36.564 61.137 1.00 23.94 147 GLN D N 1
ATOM 5706 C CA . GLN D 1 115 ? 10.962 35.999 61.913 1.00 24.01 147 GLN D CA 1
ATOM 5707 C C . GLN D 1 115 ? 9.586 36.268 61.316 1.00 23.57 147 GLN D C 1
ATOM 5708 O O . GLN D 1 115 ? 8.723 35.382 61.350 1.00 23.72 147 GLN D O 1
ATOM 5714 N N . VAL D 1 116 ? 9.345 37.470 60.786 1.00 22.97 148 VAL D N 1
ATOM 5715 C CA . VAL D 1 116 ? 7.994 37.915 60.441 1.00 22.56 148 VAL D CA 1
ATOM 5716 C C . VAL D 1 116 ? 8.004 38.625 59.088 1.00 22.09 148 VAL D C 1
ATOM 5717 O O . VAL D 1 116 ? 8.806 39.534 58.863 1.00 22.11 148 VAL D O 1
ATOM 5721 N N . ILE D 1 117 ? 7.113 38.202 58.195 1.00 21.91 149 ILE D N 1
ATOM 5722 C CA . ILE D 1 117 ? 6.800 38.918 56.960 1.00 21.61 149 ILE D CA 1
ATOM 5723 C C . ILE D 1 117 ? 5.354 39.389 57.057 1.00 21.27 149 ILE D C 1
ATOM 5724 O O . ILE D 1 117 ? 4.435 38.562 57.175 1.00 21.32 149 ILE D O 1
ATOM 5729 N N . GLY D 1 118 ? 5.153 40.705 57.019 1.00 21.03 150 GLY D N 1
ATOM 5730 C CA . GLY D 1 118 ? 3.829 41.280 57.137 1.00 20.72 150 GLY D CA 1
ATOM 5731 C C . GLY D 1 118 ? 2.997 41.079 55.879 1.00 20.52 150 GLY D C 1
ATOM 5732 O O . GLY D 1 118 ? 3.364 40.367 54.946 1.00 20.61 150 GLY D O 1
ATOM 5733 N N . GLN D 1 119 ? 1.850 41.741 55.863 1.00 20.51 151 GLN D N 1
ATOM 5734 C CA . GLN D 1 119 ? 0.919 41.581 54.758 1.00 20.39 151 GLN D CA 1
ATOM 5735 C C . GLN D 1 119 ? 1.420 42.297 53.505 1.00 20.40 151 GLN D C 1
ATOM 5736 O O . GLN D 1 119 ? 2.037 43.359 53.579 1.00 20.50 151 GLN D O 1
ATOM 5742 N N . ASP D 1 120 ? 1.193 41.681 52.350 1.00 20.17 152 ASP D N 1
ATOM 5743 C CA . ASP D 1 120 ? 1.388 42.344 51.061 1.00 20.39 152 ASP D CA 1
ATOM 5744 C C . ASP D 1 120 ? 2.821 42.832 50.846 1.00 20.69 152 ASP D C 1
ATOM 5745 O O . ASP D 1 120 ? 3.050 43.736 50.048 1.00 20.95 152 ASP D O 1
ATOM 5750 N N . VAL D 1 121 ? 3.792 42.216 51.529 1.00 20.36 153 VAL D N 1
ATOM 5751 C CA . VAL D 1 121 ? 5.155 42.756 51.555 1.00 20.78 153 VAL D CA 1
ATOM 5752 C C . VAL D 1 121 ? 5.781 42.746 50.169 1.00 21.16 153 VAL D C 1
ATOM 5753 O O . VAL D 1 121 ? 6.362 43.746 49.737 1.00 21.57 153 VAL D O 1
ATOM 5757 N N . PHE D 1 122 ? 5.691 41.615 49.453 1.00 21.06 154 PHE D N 1
ATOM 5758 C CA . PHE D 1 122 ? 6.238 41.513 48.101 1.00 21.46 154 PHE D CA 1
ATOM 5759 C C . PHE D 1 122 ? 5.137 41.558 47.052 1.00 21.35 154 PHE D C 1
ATOM 5760 O O . PHE D 1 122 ? 5.293 41.038 45.942 1.00 21.52 154 PHE D O 1
ATOM 5768 N N . SER D 1 123 ? 4.031 42.216 47.399 1.00 21.27 155 SER D N 1
ATOM 5769 C CA . SER D 1 123 ? 2.893 42.362 46.503 1.00 21.17 155 SER D CA 1
ATOM 5770 C C . SER D 1 123 ? 3.296 43.109 45.230 1.00 21.69 155 SER D C 1
ATOM 5771 O O . SER D 1 123 ? 3.933 44.168 45.290 1.00 22.11 155 SER D O 1
ATOM 5774 N N . SER D 1 124 ? 2.927 42.538 44.077 1.00 21.59 156 SER D N 1
ATOM 5775 C CA . SER D 1 124 ? 3.245 43.081 42.749 1.00 22.05 156 SER D CA 1
ATOM 5776 C C . SER D 1 124 ? 4.750 43.177 42.477 1.00 22.44 156 SER D C 1
ATOM 5777 O O . SER D 1 124 ? 5.204 44.059 41.747 1.00 22.94 156 SER D O 1
ATOM 5780 N N . CYS D 1 125 ? 5.545 42.260 43.020 1.00 22.12 157 CYS D N 1
ATOM 5781 C CA . CYS D 1 125 ? 6.951 42.159 42.624 1.00 22.57 157 CYS D CA 1
ATOM 5782 C C . CYS D 1 125 ? 7.035 41.195 41.441 1.00 22.59 157 CYS D C 1
ATOM 5783 O O . CYS D 1 125 ? 7.336 40.012 41.577 1.00 22.44 157 CYS D O 1
ATOM 5786 N N . GLY D 1 126 ? 6.769 41.734 40.251 1.00 22.99 158 GLY D N 1
ATOM 5787 C CA . GLY D 1 126 ? 6.572 40.930 39.054 1.00 23.02 158 GLY D CA 1
ATOM 5788 C C . GLY D 1 126 ? 7.820 40.416 38.367 1.00 23.36 158 GLY D C 1
ATOM 5789 O O . GLY D 1 126 ? 7.702 39.741 37.344 1.00 23.32 158 GLY D O 1
ATOM 5790 N N . SER D 1 127 ? 9.007 40.715 38.894 1.00 23.57 159 SER D N 1
ATOM 5791 C CA . SER D 1 127 ? 10.267 40.158 38.411 1.00 23.93 159 SER D CA 1
ATOM 5792 C C . SER D 1 127 ? 10.830 39.069 39.323 1.00 23.86 159 SER D C 1
ATOM 5793 O O . SER D 1 127 ? 11.814 38.422 38.950 1.00 23.99 159 SER D O 1
ATOM 5796 N N . LEU D 1 128 ? 10.251 38.875 40.509 1.00 23.75 160 LEU D N 1
ATOM 5797 C CA . LEU D 1 128 ? 10.695 37.817 41.408 1.00 23.63 160 LEU D CA 1
ATOM 5798 C C . LEU D 1 128 ? 10.458 36.448 40.787 1.00 23.48 160 LEU D C 1
ATOM 5799 O O . LEU D 1 128 ? 9.356 36.158 40.319 1.00 23.25 160 LEU D O 1
ATOM 5804 N N . VAL D 1 129 ? 11.478 35.586 40.826 1.00 23.90 161 VAL D N 1
ATOM 5805 C CA . VAL D 1 129 ? 11.421 34.263 40.219 1.00 23.92 161 VAL D CA 1
ATOM 5806 C C . VAL D 1 129 ? 11.530 33.153 41.260 1.00 23.78 161 VAL D C 1
ATOM 5807 O O . VAL D 1 129 ? 10.727 32.218 41.268 1.00 23.66 161 VAL D O 1
ATOM 5811 N N . ASP D 1 130 ? 12.521 33.240 42.138 1.00 24.25 162 ASP D N 1
ATOM 5812 C CA . ASP D 1 130 ? 12.812 32.236 43.155 1.00 24.28 162 ASP D CA 1
ATOM 5813 C C . ASP D 1 130 ? 12.662 32.856 44.526 1.00 24.05 162 ASP D C 1
ATOM 5814 O O . ASP D 1 130 ? 13.193 33.936 44.768 1.00 24.12 162 ASP D O 1
ATOM 5819 N N . VAL D 1 131 ? 12.016 32.146 45.439 1.00 23.55 163 VAL D N 1
ATOM 5820 C CA . VAL D 1 131 ? 11.953 32.570 46.833 1.00 23.44 163 VAL D CA 1
ATOM 5821 C C . VAL D 1 131 ? 12.232 31.379 47.743 1.00 23.68 163 VAL D C 1
ATOM 5822 O O . VAL D 1 131 ? 11.571 30.337 47.641 1.00 23.59 163 VAL D O 1
ATOM 5826 N N . VAL D 1 132 ? 13.200 31.543 48.637 1.00 23.71 164 VAL D N 1
ATOM 5827 C CA . VAL D 1 132 ? 13.537 30.543 49.641 1.00 24.04 164 VAL D CA 1
ATOM 5828 C C . VAL D 1 132 ? 13.319 31.183 51.009 1.00 24.02 164 VAL D C 1
ATOM 5829 O O . VAL D 1 132 ? 14.113 32.027 51.437 1.00 24.11 164 VAL D O 1
ATOM 5833 N N . LEU D 1 133 ? 12.251 30.792 51.691 1.00 24.09 165 LEU D N 1
ATOM 5834 C CA . LEU D 1 133 ? 12.010 31.380 53.013 1.00 24.10 165 LEU D CA 1
ATOM 5835 C C . LEU D 1 133 ? 12.731 30.566 54.085 1.00 24.72 165 LEU D C 1
ATOM 5836 O O . LEU D 1 133 ? 12.583 29.338 54.126 1.00 24.99 165 LEU D O 1
ATOM 5841 N N . PRO D 1 134 ? 13.538 31.195 54.936 1.00 24.81 166 PRO D N 1
ATOM 5842 C CA . PRO D 1 134 ? 14.270 30.432 55.957 1.00 25.46 166 PRO D CA 1
ATOM 5843 C C . PRO D 1 134 ? 13.322 29.801 56.965 1.00 25.72 166 PRO D C 1
ATOM 5844 O O . PRO D 1 134 ? 12.187 30.243 57.163 1.00 25.34 166 PRO D O 1
ATOM 5848 N N . ASN D 1 135 ? 13.819 28.744 57.617 1.00 26.16 167 ASN D N 1
ATOM 5849 C CA . ASN D 1 135 ? 13.015 28.001 58.582 1.00 26.61 167 ASN D CA 1
ATOM 5850 C C . ASN D 1 135 ? 12.827 28.750 59.899 1.00 26.71 167 ASN D C 1
ATOM 5851 O O . ASN D 1 135 ? 12.123 28.255 60.790 1.00 27.02 167 ASN D O 1
ATOM 5856 N N . SER D 1 136 ? 13.448 29.920 60.040 1.00 26.40 168 SER D N 1
ATOM 5857 C CA . SER D 1 136 ? 13.206 30.798 61.179 1.00 26.15 168 SER D CA 1
ATOM 5858 C C . SER D 1 136 ? 11.871 31.529 61.097 1.00 25.62 168 SER D C 1
ATOM 5859 O O . SER D 1 136 ? 11.390 32.021 62.123 1.00 25.47 168 SER D O 1
ATOM 5862 N N . VAL D 1 137 ? 11.275 31.616 59.908 1.00 25.40 169 VAL D N 1
ATOM 5863 C CA . VAL D 1 137 ? 10.105 32.461 59.690 1.00 24.82 169 VAL D CA 1
ATOM 5864 C C . VAL D 1 137 ? 8.907 31.899 60.449 1.00 25.22 169 VAL D C 1
ATOM 5865 O O . VAL D 1 137 ? 8.501 30.747 60.239 1.00 25.67 169 VAL D O 1
ATOM 5869 N N . LYS D 1 138 ? 8.323 32.724 61.322 1.00 24.96 170 LYS D N 1
ATOM 5870 C CA . LYS D 1 138 ? 7.183 32.315 62.130 1.00 25.33 170 LYS D CA 1
ATOM 5871 C C . LYS D 1 138 ? 5.844 32.815 61.597 1.00 24.96 170 LYS D C 1
ATOM 5872 O O . LYS D 1 138 ? 4.807 32.239 61.936 1.00 25.32 170 LYS D O 1
ATOM 5878 N N . GLU D 1 139 ? 5.835 33.876 60.789 1.00 24.35 171 GLU D N 1
ATOM 5879 C CA . GLU D 1 139 ? 4.600 34.524 60.369 1.00 23.87 171 GLU D CA 1
ATOM 5880 C C . GLU D 1 139 ? 4.760 35.057 58.955 1.00 23.19 171 GLU D C 1
ATOM 5881 O O . GLU D 1 139 ? 5.737 35.751 58.661 1.00 22.95 171 GLU D O 1
ATOM 5887 N N . ILE D 1 140 ? 3.806 34.740 58.089 1.00 22.82 172 ILE D N 1
ATOM 5888 C CA . ILE D 1 140 ? 3.742 35.302 56.751 1.00 22.27 172 ILE D CA 1
ATOM 5889 C C . ILE D 1 140 ? 2.323 35.834 56.570 1.00 21.99 172 ILE D C 1
ATOM 5890 O O . ILE D 1 140 ? 1.352 35.069 56.668 1.00 22.19 172 ILE D O 1
ATOM 5895 N N . GLY D 1 141 ? 2.199 37.148 56.339 1.00 21.51 173 GLY D N 1
ATOM 5896 C CA . GLY D 1 141 ? 0.891 37.774 56.254 1.00 21.23 173 GLY D CA 1
ATOM 5897 C C . GLY D 1 141 ? 0.203 37.553 54.921 1.00 21.04 173 GLY D C 1
ATOM 5898 O O . GLY D 1 141 ? 0.822 37.190 53.927 1.00 21.04 173 GLY D O 1
ATOM 5899 N N . SER D 1 142 ? -1.101 37.816 54.903 1.00 20.97 174 SER D N 1
ATOM 5900 C CA . SER D 1 142 ? -1.877 37.662 53.681 1.00 20.93 174 SER D CA 1
ATOM 5901 C C . SER D 1 142 ? -1.313 38.515 52.548 1.00 20.61 174 SER D C 1
ATOM 5902 O O . SER D 1 142 ? -0.788 39.611 52.762 1.00 20.50 174 SER D O 1
ATOM 5905 N N . GLY D 1 143 ? -1.450 37.994 51.332 1.00 20.43 175 GLY D N 1
ATOM 5906 C CA . GLY D 1 143 ? -1.028 38.686 50.141 1.00 20.44 175 GLY D CA 1
ATOM 5907 C C . GLY D 1 143 ? 0.464 38.864 49.990 1.00 20.50 175 GLY D C 1
ATOM 5908 O O . GLY D 1 143 ? 0.880 39.640 49.122 1.00 20.74 175 GLY D O 1
ATOM 5909 N N . ALA D 1 144 ? 1.287 38.175 50.803 1.00 20.43 176 ALA D N 1
ATOM 5910 C CA . ALA D 1 144 ? 2.712 38.509 50.841 1.00 20.56 176 ALA D CA 1
ATOM 5911 C C . ALA D 1 144 ? 3.363 38.388 49.467 1.00 20.74 176 ALA D C 1
ATOM 5912 O O . ALA D 1 144 ? 4.275 39.154 49.153 1.00 20.90 176 ALA D O 1
ATOM 5914 N N . PHE D 1 145 ? 2.889 37.475 48.618 1.00 20.78 177 PHE D N 1
ATOM 5915 C CA . PHE D 1 145 ? 3.424 37.334 47.267 1.00 21.02 177 PHE D CA 1
ATOM 5916 C C . PHE D 1 145 ? 2.346 37.522 46.206 1.00 20.98 177 PHE D C 1
ATOM 5917 O O . PHE D 1 145 ? 2.456 36.984 45.103 1.00 21.12 177 PHE D O 1
ATOM 5925 N N . ARG D 1 146 ? 1.326 38.323 46.512 1.00 21.17 178 ARG D N 1
ATOM 5926 C CA . ARG D 1 146 ? 0.265 38.594 45.547 1.00 21.21 178 ARG D CA 1
ATOM 5927 C C . ARG D 1 146 ? 0.831 39.229 44.280 1.00 21.49 178 ARG D C 1
ATOM 5928 O O . ARG D 1 146 ? 1.725 40.075 44.337 1.00 21.62 178 ARG D O 1
ATOM 5936 N N . ASP D 1 147 ? 0.321 38.776 43.131 1.00 21.42 179 ASP D N 1
ATOM 5937 C CA . ASP D 1 147 ? 0.622 39.348 41.814 1.00 21.87 179 ASP D CA 1
ATOM 5938 C C . ASP D 1 147 ? 2.117 39.351 41.515 1.00 22.15 179 ASP D C 1
ATOM 5939 O O . ASP D 1 147 ? 2.629 40.257 40.859 1.00 22.43 179 ASP D O 1
ATOM 5944 N N . CYS D 1 148 ? 2.816 38.310 41.976 1.00 21.61 180 CYS D N 1
ATOM 5945 C CA . CYS D 1 148 ? 4.201 38.079 41.584 1.00 21.94 180 CYS D CA 1
ATOM 5946 C C . CYS D 1 148 ? 4.161 37.195 40.337 1.00 22.18 180 CYS D C 1
ATOM 5947 O O . CYS D 1 148 ? 4.224 35.960 40.395 1.00 22.12 180 CYS D O 1
ATOM 5950 N N . ALA D 1 149 ? 4.052 37.857 39.183 1.00 22.62 181 ALA D N 1
ATOM 5951 C CA . ALA D 1 149 ? 3.700 37.162 37.954 1.00 22.66 181 ALA D CA 1
ATOM 5952 C C . ALA D 1 149 ? 4.810 36.257 37.435 1.00 22.83 181 ALA D C 1
ATOM 5953 O O . ALA D 1 149 ? 4.527 35.383 36.620 1.00 22.84 181 ALA D O 1
ATOM 5955 N N . GLU D 1 150 ? 6.054 36.419 37.877 1.00 22.97 182 GLU D N 1
ATOM 5956 C CA . GLU D 1 150 ? 7.123 35.535 37.412 1.00 23.17 182 GLU D CA 1
ATOM 5957 C C . GLU D 1 150 ? 7.605 34.572 38.485 1.00 23.20 182 GLU D C 1
ATOM 5958 O O . GLU D 1 150 ? 8.533 33.780 38.237 1.00 23.38 182 GLU D O 1
ATOM 5964 N N . LEU D 1 151 ? 6.987 34.599 39.661 1.00 22.92 183 LEU D N 1
ATOM 5965 C CA . LEU D 1 151 ? 7.406 33.756 40.775 1.00 22.87 183 LEU D CA 1
ATOM 5966 C C . LEU D 1 151 ? 7.123 32.294 40.454 1.00 22.90 183 LEU D C 1
ATOM 5967 O O . LEU D 1 151 ? 5.962 31.871 40.416 1.00 22.76 183 LEU D O 1
ATOM 5972 N N . ALA D 1 152 ? 8.177 31.516 40.239 1.00 23.28 184 ALA D N 1
ATOM 5973 C CA . ALA D 1 152 ? 8.032 30.122 39.826 1.00 23.39 184 ALA D CA 1
ATOM 5974 C C . ALA D 1 152 ? 8.217 29.119 40.958 1.00 23.42 184 ALA D C 1
ATOM 5975 O O . ALA D 1 152 ? 7.586 28.058 40.935 1.00 23.50 184 ALA D O 1
ATOM 5977 N N . SER D 1 153 ? 9.072 29.412 41.934 1.00 23.52 185 SER D N 1
ATOM 5978 C CA . SER D 1 153 ? 9.397 28.457 42.982 1.00 23.61 185 SER D CA 1
ATOM 5979 C C . SER D 1 153 ? 9.431 29.160 44.332 1.00 23.50 185 SER D C 1
ATOM 5980 O O . SER D 1 153 ? 10.118 30.173 44.491 1.00 23.47 185 SER D O 1
ATOM 5983 N N . VAL D 1 154 ? 8.722 28.602 45.312 1.00 23.43 186 VAL D N 1
ATOM 5984 C CA . VAL D 1 154 ? 8.748 29.105 46.682 1.00 23.30 186 VAL D CA 1
ATOM 5985 C C . VAL D 1 154 ? 9.023 27.940 47.622 1.00 23.61 186 VAL D C 1
ATOM 5986 O O . VAL D 1 154 ? 8.293 26.946 47.611 1.00 23.72 186 VAL D O 1
ATOM 5990 N N . ARG D 1 155 ? 10.049 28.067 48.455 1.00 23.78 187 ARG D N 1
ATOM 5991 C CA . ARG D 1 155 ? 10.264 27.115 49.536 1.00 24.16 187 ARG D CA 1
ATOM 5992 C C . ARG D 1 155 ? 9.696 27.714 50.817 1.00 24.08 187 ARG D C 1
ATOM 5993 O O . ARG D 1 155 ? 10.125 28.790 51.248 1.00 23.94 187 ARG D O 1
ATOM 6001 N N . LEU D 1 156 ? 8.715 27.034 51.392 1.00 24.28 188 LEU D N 1
ATOM 6002 C CA . LEU D 1 156 ? 8.118 27.441 52.651 1.00 24.38 188 LEU D CA 1
ATOM 6003 C C . LEU D 1 156 ? 9.049 27.128 53.820 1.00 24.93 188 LEU D C 1
ATOM 6004 O O . LEU D 1 156 ? 9.920 26.261 53.716 1.00 25.26 188 LEU D O 1
ATOM 6009 N N . PRO D 1 157 ? 8.895 27.828 54.945 1.00 25.06 189 PRO D N 1
ATOM 6010 C CA . PRO D 1 157 ? 9.541 27.362 56.178 1.00 25.72 189 PRO D CA 1
ATOM 6011 C C . PRO D 1 157 ? 9.017 25.974 56.520 1.00 26.09 189 PRO D C 1
ATOM 6012 O O . PRO D 1 157 ? 7.831 25.703 56.363 1.00 25.96 189 PRO D O 1
ATOM 6016 N N . VAL D 1 158 ? 9.910 25.082 56.965 1.00 26.59 190 VAL D N 1
ATOM 6017 C CA . VAL D 1 158 ? 9.465 23.733 57.307 1.00 26.83 190 VAL D CA 1
ATOM 6018 C C . VAL D 1 158 ? 8.443 23.811 58.438 1.00 27.00 190 VAL D C 1
ATOM 6019 O O . VAL D 1 158 ? 8.582 24.602 59.378 1.00 27.19 190 VAL D O 1
ATOM 6023 N N . GLY D 1 159 ? 7.393 23.004 58.331 1.00 27.48 191 GLY D N 1
ATOM 6024 C CA . GLY D 1 159 ? 6.350 22.977 59.341 1.00 27.68 191 GLY D CA 1
ATOM 6025 C C . GLY D 1 159 ? 5.501 24.226 59.421 1.00 27.54 191 GLY D C 1
ATOM 6026 O O . GLY D 1 159 ? 4.876 24.468 60.456 1.00 27.71 191 GLY D O 1
ATOM 6027 N N . VAL D 1 160 ? 5.479 25.042 58.361 1.00 27.34 192 VAL D N 1
ATOM 6028 C CA . VAL D 1 160 ? 4.595 26.199 58.329 1.00 27.01 192 VAL D CA 1
ATOM 6029 C C . VAL D 1 160 ? 3.174 25.748 58.623 1.00 27.06 192 VAL D C 1
ATOM 6030 O O . VAL D 1 160 ? 2.709 24.739 58.082 1.00 27.06 192 VAL D O 1
ATOM 6034 N N . LYS D 1 161 ? 2.473 26.491 59.487 1.00 27.43 193 LYS D N 1
ATOM 6035 C CA . LYS D 1 161 ? 1.143 26.068 59.924 1.00 27.60 193 LYS D CA 1
ATOM 6036 C C . LYS D 1 161 ? 0.007 26.541 59.020 1.00 27.16 193 LYS D C 1
ATOM 6037 O O . LYS D 1 161 ? -0.995 25.824 58.873 1.00 27.19 193 LYS D O 1
ATOM 6043 N N . ASN D 1 162 ? 0.131 27.720 58.410 1.00 26.64 194 ASN D N 1
ATOM 6044 C CA . ASN D 1 162 ? -0.979 28.326 57.689 1.00 26.10 194 ASN D CA 1
ATOM 6045 C C . ASN D 1 162 ? -0.444 29.119 56.503 1.00 25.43 194 ASN D C 1
ATOM 6046 O O . ASN D 1 162 ? 0.620 29.739 56.579 1.00 25.25 194 ASN D O 1
ATOM 6051 N N . LEU D 1 163 ? -1.180 29.068 55.405 1.00 24.77 195 LEU D N 1
ATOM 6052 C CA . LEU D 1 163 ? -0.949 29.905 54.234 1.00 24.19 195 LEU D CA 1
ATOM 6053 C C . LEU D 1 163 ? -2.056 30.953 54.227 1.00 23.82 195 LEU D C 1
ATOM 6054 O O . LEU D 1 163 ? -3.235 30.619 54.061 1.00 23.83 195 LEU D O 1
ATOM 6059 N N . ALA D 1 164 ? -1.672 32.208 54.427 1.00 23.11 196 ALA D N 1
ATOM 6060 C CA . ALA D 1 164 ? -2.611 33.296 54.657 1.00 22.90 196 ALA D CA 1
ATOM 6061 C C . ALA D 1 164 ? -3.438 33.617 53.405 1.00 22.43 196 ALA D C 1
ATOM 6062 O O . ALA D 1 164 ? -3.081 33.254 52.280 1.00 22.31 196 ALA D O 1
ATOM 6064 N N . ASP D 1 165 ? -4.566 34.315 53.624 1.00 22.35 197 ASP D N 1
ATOM 6065 C CA . ASP D 1 165 ? -5.429 34.820 52.551 1.00 22.03 197 ASP D CA 1
ATOM 6066 C C . ASP D 1 165 ? -4.628 35.333 51.361 1.00 21.71 197 ASP D C 1
ATOM 6067 O O . ASP D 1 165 ? -3.735 36.165 51.518 1.00 21.47 197 ASP D O 1
ATOM 6072 N N . GLY D 1 166 ? -4.973 34.853 50.168 1.00 21.52 198 GLY D N 1
ATOM 6073 C CA . GLY D 1 166 ? -4.344 35.324 48.946 1.00 21.38 198 GLY D CA 1
ATOM 6074 C C . GLY D 1 166 ? -2.823 35.339 48.920 1.00 21.36 198 GLY D C 1
ATOM 6075 O O . GLY D 1 166 ? -2.225 36.176 48.240 1.00 21.21 198 GLY D O 1
ATOM 6076 N N . LEU D 1 167 ? -2.184 34.434 49.669 1.00 21.23 199 LEU D N 1
ATOM 6077 C CA . LEU D 1 167 ? -0.727 34.457 49.781 1.00 21.25 199 LEU D CA 1
ATOM 6078 C C . LEU D 1 167 ? -0.058 34.431 48.410 1.00 21.35 199 LEU D C 1
ATOM 6079 O O . LEU D 1 167 ? 0.913 35.160 48.175 1.00 21.23 199 LEU D O 1
ATOM 6084 N N . PHE D 1 168 ? -0.572 33.605 47.489 1.00 21.50 200 PHE D N 1
ATOM 6085 C CA . PHE D 1 168 ? -0.020 33.501 46.140 1.00 21.62 200 PHE D CA 1
ATOM 6086 C C . PHE D 1 168 ? -1.023 33.943 45.079 1.00 21.58 200 PHE D C 1
ATOM 6087 O O . PHE D 1 168 ? -0.880 33.580 43.911 1.00 21.71 200 PHE D O 1
ATOM 6095 N N . GLU D 1 169 ? -2.028 34.732 45.461 1.00 21.64 201 GLU D N 1
ATOM 6096 C CA . GLU D 1 169 ? -3.012 35.215 44.497 1.00 21.64 201 GLU D CA 1
ATOM 6097 C C . GLU D 1 169 ? -2.331 35.879 43.303 1.00 21.77 201 GLU D C 1
ATOM 6098 O O . GLU D 1 169 ? -1.438 36.711 43.468 1.00 21.77 201 GLU D O 1
ATOM 6104 N N . GLY D 1 170 ? -2.744 35.492 42.098 1.00 21.84 202 GLY D N 1
ATOM 6105 C CA . GLY D 1 170 ? -2.191 36.033 40.868 1.00 22.02 202 GLY D CA 1
ATOM 6106 C C . GLY D 1 170 ? -0.826 35.507 40.462 1.00 22.25 202 GLY D C 1
ATOM 6107 O O . GLY D 1 170 ? -0.252 36.012 39.496 1.00 22.41 202 GLY D O 1
ATOM 6108 N N . CYS D 1 171 ? -0.275 34.521 41.175 1.00 22.05 203 CYS D N 1
ATOM 6109 C CA . CYS D 1 171 ? 1.030 33.959 40.824 1.00 22.28 203 CYS D CA 1
ATOM 6110 C C . CYS D 1 171 ? 0.878 32.954 39.679 1.00 22.48 203 CYS D C 1
ATOM 6111 O O . CYS D 1 171 ? 1.019 31.735 39.835 1.00 22.51 203 CYS D O 1
ATOM 6114 N N . ARG D 1 172 ? 0.656 33.513 38.481 1.00 22.94 204 ARG D N 1
ATOM 6115 C CA . ARG D 1 172 ? 0.309 32.707 37.318 1.00 22.95 204 ARG D CA 1
ATOM 6116 C C . ARG D 1 172 ? 1.455 31.840 36.810 1.00 23.18 204 ARG D C 1
ATOM 6117 O O . ARG D 1 172 ? 1.208 30.987 35.956 1.00 23.23 204 ARG D O 1
ATOM 6125 N N . ASN D 1 173 ? 2.683 31.995 37.314 1.00 22.91 205 ASN D N 1
ATOM 6126 C CA . ASN D 1 173 ? 3.768 31.099 36.903 1.00 23.13 205 ASN D CA 1
ATOM 6127 C C . ASN D 1 173 ? 4.323 30.244 38.035 1.00 23.27 205 ASN D C 1
ATOM 6128 O O . ASN D 1 173 ? 5.352 29.590 37.846 1.00 23.50 205 ASN D O 1
ATOM 6133 N N . LEU D 1 174 ? 3.675 30.224 39.197 1.00 23.17 206 LEU D N 1
ATOM 6134 C CA . LEU D 1 174 ? 4.112 29.383 40.307 1.00 23.23 206 LEU D CA 1
ATOM 6135 C C . LEU D 1 174 ? 3.958 27.906 39.949 1.00 23.42 206 LEU D C 1
ATOM 6136 O O . LEU D 1 174 ? 2.856 27.454 39.633 1.00 23.29 206 LEU D O 1
ATOM 6141 N N . VAL D 1 175 ? 5.042 27.135 40.003 1.00 23.72 207 VAL D N 1
ATOM 6142 C CA . VAL D 1 175 ? 4.915 25.729 39.628 1.00 23.90 207 VAL D CA 1
ATOM 6143 C C . VAL D 1 175 ? 5.527 24.802 40.672 1.00 24.20 207 VAL D C 1
ATOM 6144 O O . VAL D 1 175 ? 5.404 23.574 40.566 1.00 24.35 207 VAL D O 1
ATOM 6148 N N . GLU D 1 176 ? 6.203 25.374 41.669 1.00 24.06 208 GLU D N 1
ATOM 6149 C CA . GLU D 1 176 ? 6.958 24.590 42.636 1.00 24.28 208 GLU D CA 1
ATOM 6150 C C . GLU D 1 176 ? 6.760 25.167 44.028 1.00 24.15 208 GLU D C 1
ATOM 6151 O O . GLU D 1 176 ? 6.978 26.359 44.238 1.00 23.86 208 GLU D O 1
ATOM 6157 N N . LEU D 1 177 ? 6.358 24.327 44.978 1.00 24.42 209 LEU D N 1
ATOM 6158 C CA . LEU D 1 177 ? 6.105 24.762 46.350 1.00 24.37 209 LEU D CA 1
ATOM 6159 C C . LEU D 1 177 ? 6.823 23.788 47.279 1.00 24.85 209 LEU D C 1
ATOM 6160 O O . LEU D 1 177 ? 6.326 22.688 47.528 1.00 25.07 209 LEU D O 1
ATOM 6165 N N . GLY D 1 178 ? 7.994 24.183 47.776 1.00 24.75 210 GLY D N 1
ATOM 6166 C CA . GLY D 1 178 ? 8.794 23.323 48.613 1.00 25.16 210 GLY D CA 1
ATOM 6167 C C . GLY D 1 178 ? 8.430 23.395 50.088 1.00 25.32 210 GLY D C 1
ATOM 6168 O O . GLY D 1 178 ? 7.805 24.341 50.550 1.00 25.04 210 GLY D O 1
ATOM 6169 N N . ASN D 1 179 ? 8.829 22.352 50.823 1.00 25.73 211 ASN D N 1
ATOM 6170 C CA . ASN D 1 179 ? 8.553 22.238 52.262 1.00 25.97 211 ASN D CA 1
ATOM 6171 C C . ASN D 1 179 ? 7.068 22.331 52.567 1.00 25.83 211 ASN D C 1
ATOM 6172 O O . ASN D 1 179 ? 6.673 22.863 53.601 1.00 25.99 211 ASN D O 1
ATOM 6177 N N . LEU D 1 180 ? 6.238 21.823 51.677 1.00 26.24 212 LEU D N 1
ATOM 6178 C CA . LEU D 1 180 ? 4.827 21.713 51.988 1.00 26.26 212 LEU D CA 1
ATOM 6179 C C . LEU D 1 180 ? 4.679 20.715 53.135 1.00 26.71 212 LEU D C 1
ATOM 6180 O O . LEU D 1 180 ? 5.176 19.586 53.023 1.00 26.85 212 LEU D O 1
ATOM 6185 N N . PRO D 1 181 ? 4.076 21.106 54.284 1.00 27.23 213 PRO D N 1
ATOM 6186 C CA . PRO D 1 181 ? 4.003 20.176 55.419 1.00 27.65 213 PRO D CA 1
ATOM 6187 C C . PRO D 1 181 ? 2.996 19.068 55.196 1.00 27.74 213 PRO D C 1
ATOM 6188 O O . PRO D 1 181 ? 2.319 19.021 54.164 1.00 27.40 213 PRO D O 1
ATOM 6192 N N . GLU D 1 182 ? 2.896 18.169 56.175 1.00 28.62 214 GLU D N 1
ATOM 6193 C CA . GLU D 1 182 ? 1.868 17.142 56.143 1.00 28.74 214 GLU D CA 1
ATOM 6194 C C . GLU D 1 182 ? 0.539 17.636 56.686 1.00 28.67 214 GLU D C 1
ATOM 6195 O O . GLU D 1 182 ? -0.499 17.039 56.388 1.00 28.59 214 GLU D O 1
ATOM 6201 N N . LYS D 1 183 ? 0.549 18.705 57.470 1.00 28.54 215 LYS D N 1
ATOM 6202 C CA . LYS D 1 183 ? -0.671 19.327 57.952 1.00 28.55 215 LYS D CA 1
ATOM 6203 C C . LYS D 1 183 ? -0.518 20.830 57.778 1.00 28.23 215 LYS D C 1
ATOM 6204 O O . LYS D 1 183 ? 0.532 21.389 58.109 1.00 28.27 215 LYS D O 1
ATOM 6210 N N . VAL D 1 184 ? -1.545 21.473 57.223 1.00 27.91 216 VAL D N 1
ATOM 6211 C CA . VAL D 1 184 ? -1.518 22.916 57.015 1.00 27.59 216 VAL D CA 1
ATOM 6212 C C . VAL D 1 184 ? -2.941 23.388 56.747 1.00 27.39 216 VAL D C 1
ATOM 6213 O O . VAL D 1 184 ? -3.747 22.668 56.151 1.00 27.37 216 VAL D O 1
ATOM 6217 N N . SER D 1 185 ? -3.252 24.604 57.198 1.00 27.12 217 SER D N 1
ATOM 6218 C CA . SER D 1 185 ? -4.525 25.241 56.901 1.00 26.93 217 SER D CA 1
ATOM 6219 C C . SER D 1 185 ? -4.339 26.375 55.898 1.00 26.32 217 SER D C 1
ATOM 6220 O O . SER D 1 185 ? -3.224 26.868 55.665 1.00 26.11 217 SER D O 1
ATOM 6223 N N . PHE D 1 186 ? -5.460 26.793 55.310 1.00 26.07 218 PHE D N 1
ATOM 6224 C CA . PHE D 1 186 ? -5.464 27.726 54.192 1.00 25.51 218 PHE D CA 1
ATOM 6225 C C . PHE D 1 186 ? -6.444 28.851 54.480 1.00 25.41 218 PHE D C 1
ATOM 6226 O O . PHE D 1 186 ? -7.592 28.598 54.858 1.00 25.57 218 PHE D O 1
ATOM 6234 N N . GLY D 1 187 ? -5.996 30.086 54.293 1.00 24.50 219 GLY D N 1
ATOM 6235 C CA . GLY D 1 187 ? -6.912 31.202 54.224 1.00 24.13 219 GLY D CA 1
ATOM 6236 C C . GLY D 1 187 ? -7.697 31.210 52.918 1.00 23.82 219 GLY D C 1
ATOM 6237 O O . GLY D 1 187 ? -7.673 30.275 52.110 1.00 23.91 219 GLY D O 1
ATOM 6238 N N . VAL D 1 188 ? -8.398 32.331 52.707 1.00 23.41 220 VAL D N 1
ATOM 6239 C CA . VAL D 1 188 ? -9.219 32.524 51.515 1.00 23.19 220 VAL D CA 1
ATOM 6240 C C . VAL D 1 188 ? -8.341 32.769 50.291 1.00 22.91 220 VAL D C 1
ATOM 6241 O O . VAL D 1 188 ? -7.409 33.584 50.331 1.00 22.60 220 VAL D O 1
ATOM 6245 N N . GLY D 1 189 ? -8.657 32.087 49.192 1.00 22.92 221 GLY D N 1
ATOM 6246 C CA . GLY D 1 189 ? -8.073 32.400 47.894 1.00 22.68 221 GLY D CA 1
ATOM 6247 C C . GLY D 1 189 ? -6.563 32.341 47.797 1.00 22.61 221 GLY D C 1
ATOM 6248 O O . GLY D 1 189 ? -5.966 33.114 47.033 1.00 22.45 221 GLY D O 1
ATOM 6249 N N . VAL D 1 190 ? -5.934 31.413 48.528 1.00 22.74 222 VAL D N 1
ATOM 6250 C CA . VAL D 1 190 ? -4.474 31.332 48.591 1.00 22.74 222 VAL D CA 1
ATOM 6251 C C . VAL D 1 190 ? -3.871 31.180 47.196 1.00 22.72 222 VAL D C 1
ATOM 6252 O O . VAL D 1 190 ? -2.847 31.798 46.882 1.00 22.57 222 VAL D O 1
ATOM 6256 N N . PHE D 1 191 ? -4.489 30.360 46.337 1.00 23.14 223 PHE D N 1
ATOM 6257 C CA . PHE D 1 191 ? -3.937 30.059 45.020 1.00 23.17 223 PHE D CA 1
ATOM 6258 C C . PHE D 1 191 ? -4.783 30.597 43.872 1.00 23.01 223 PHE D C 1
ATOM 6259 O O . PHE D 1 191 ? -4.683 30.096 42.746 1.00 23.09 223 PHE D O 1
ATOM 6267 N N . VAL D 1 192 ? -5.622 31.604 44.127 1.00 22.94 224 VAL D N 1
ATOM 6268 C CA . VAL D 1 192 ? -6.402 32.204 43.052 1.00 22.87 224 VAL D CA 1
ATOM 6269 C C . VAL D 1 192 ? -5.451 32.748 41.990 1.00 22.88 224 VAL D C 1
ATOM 6270 O O . VAL D 1 192 ? -4.456 33.414 42.305 1.00 22.81 224 VAL D O 1
ATOM 6274 N N . GLY D 1 193 ? -5.756 32.462 40.725 1.00 22.93 225 GLY D N 1
ATOM 6275 C CA . GLY D 1 193 ? -4.911 32.900 39.622 1.00 22.95 225 GLY D CA 1
ATOM 6276 C C . GLY D 1 193 ? -3.628 32.118 39.427 1.00 23.12 225 GLY D C 1
ATOM 6277 O O . GLY D 1 193 ? -2.814 32.504 38.583 1.00 23.19 225 GLY D O 1
ATOM 6278 N N . CYS D 1 194 ? -3.409 31.040 40.181 1.00 22.97 226 CYS D N 1
ATOM 6279 C CA . CYS D 1 194 ? -2.223 30.200 40.010 1.00 23.13 226 CYS D CA 1
ATOM 6280 C C . CYS D 1 194 ? -2.518 29.074 39.019 1.00 23.26 226 CYS D C 1
ATOM 6281 O O . CYS D 1 194 ? -2.488 27.885 39.346 1.00 23.38 226 CYS D O 1
ATOM 6284 N N . TYR D 1 195 ? -2.781 29.464 37.775 1.00 23.54 227 TYR D N 1
ATOM 6285 C CA . TYR D 1 195 ? -3.305 28.473 36.858 1.00 23.67 227 TYR D CA 1
ATOM 6286 C C . TYR D 1 195 ? -2.221 27.631 36.199 1.00 23.88 227 TYR D C 1
ATOM 6287 O O . TYR D 1 195 ? -2.555 26.783 35.365 1.00 23.84 227 TYR D O 1
ATOM 6296 N N . ARG D 1 196 ? -0.950 27.809 36.569 1.00 23.57 228 ARG D N 1
ATOM 6297 C CA . ARG D 1 196 ? 0.110 26.907 36.143 1.00 23.76 228 ARG D CA 1
ATOM 6298 C C . ARG D 1 196 ? 0.560 25.952 37.247 1.00 23.95 228 ARG D C 1
ATOM 6299 O O . ARG D 1 196 ? 1.520 25.202 37.045 1.00 24.14 228 ARG D O 1
ATOM 6307 N N . LEU D 1 197 ? -0.090 25.965 38.407 1.00 24.08 229 LEU D N 1
ATOM 6308 C CA . LEU D 1 197 ? 0.219 24.962 39.421 1.00 24.33 229 LEU D CA 1
ATOM 6309 C C . LEU D 1 197 ? 0.076 23.568 38.815 1.00 24.50 229 LEU D C 1
ATOM 6310 O O . LEU D 1 197 ? -0.964 23.270 38.208 1.00 24.41 229 LEU D O 1
ATOM 6315 N N . PRO D 1 198 ? 1.089 22.707 38.934 1.00 24.86 230 PRO D N 1
ATOM 6316 C CA . PRO D 1 198 ? 1.004 21.360 38.353 1.00 25.07 230 PRO D CA 1
ATOM 6317 C C . PRO D 1 198 ? -0.042 20.500 39.046 1.00 25.12 230 PRO D C 1
ATOM 6318 O O . PRO D 1 198 ? -0.339 20.671 40.231 1.00 25.08 230 PRO D O 1
ATOM 6322 N N . ASP D 1 199 ? -0.572 19.534 38.290 1.00 25.67 231 ASP D N 1
ATOM 6323 C CA . ASP D 1 199 ? -1.679 18.720 38.791 1.00 25.69 231 ASP D CA 1
ATOM 6324 C C . ASP D 1 199 ? -1.323 18.015 40.088 1.00 25.89 231 ASP D C 1
ATOM 6325 O O . ASP D 1 199 ? -2.157 17.920 40.993 1.00 25.95 231 ASP D O 1
ATOM 6330 N N . VAL D 1 200 ? -0.088 17.533 40.213 1.00 26.06 232 VAL D N 1
ATOM 6331 C CA . VAL D 1 200 ? 0.317 16.869 41.449 1.00 26.33 232 VAL D CA 1
ATOM 6332 C C . VAL D 1 200 ? 0.267 17.842 42.616 1.00 26.32 232 VAL D C 1
ATOM 6333 O O . VAL D 1 200 ? -0.143 17.490 43.734 1.00 26.40 232 VAL D O 1
ATOM 6337 N N . LEU D 1 201 ? 0.662 19.094 42.373 1.00 25.96 233 LEU D N 1
ATOM 6338 C CA . LEU D 1 201 ? 0.632 20.085 43.436 1.00 25.91 233 LEU D CA 1
ATOM 6339 C C . LEU D 1 201 ? -0.797 20.459 43.797 1.00 25.67 233 LEU D C 1
ATOM 6340 O O . LEU D 1 201 ? -1.111 20.664 44.978 1.00 25.78 233 LEU D O 1
ATOM 6345 N N . LYS D 1 202 ? -1.671 20.555 42.791 1.00 25.76 234 LYS D N 1
ATOM 6346 C CA . LYS D 1 202 ? -3.076 20.864 43.051 1.00 25.67 234 LYS D CA 1
ATOM 6347 C C . LYS D 1 202 ? -3.762 19.737 43.821 1.00 25.93 234 LYS D C 1
ATOM 6348 O O . LYS D 1 202 ? -4.547 19.993 44.746 1.00 25.97 234 LYS D O 1
ATOM 6354 N N . ARG D 1 203 ? -3.472 18.482 43.467 1.00 26.23 235 ARG D N 1
ATOM 6355 C CA . ARG D 1 203 ? -4.016 17.373 44.246 1.00 26.51 235 ARG D CA 1
ATOM 6356 C C . ARG D 1 203 ? -3.452 17.375 45.655 1.00 26.69 235 ARG D C 1
ATOM 6357 O O . ARG D 1 203 ? -4.163 17.059 46.610 1.00 26.89 235 ARG D O 1
ATOM 6365 N N . SER D 1 204 ? -2.196 17.776 45.810 1.00 26.54 236 SER D N 1
ATOM 6366 C CA . SER D 1 204 ? -1.589 17.812 47.132 1.00 26.75 236 SER D CA 1
ATOM 6367 C C . SER D 1 204 ? -2.274 18.839 48.043 1.00 26.77 236 SER D C 1
ATOM 6368 O O . SER D 1 204 ? -2.670 18.519 49.178 1.00 26.95 236 SER D O 1
ATOM 6371 N N . VAL D 1 205 ? -2.424 20.083 47.575 1.00 26.36 237 VAL D N 1
ATOM 6372 C CA . VAL D 1 205 ? -3.056 21.066 48.452 1.00 26.33 237 VAL D CA 1
ATOM 6373 C C . VAL D 1 205 ? -4.541 20.753 48.635 1.00 26.30 237 VAL D C 1
ATOM 6374 O O . VAL D 1 205 ? -5.117 21.070 49.686 1.00 26.45 237 VAL D O 1
ATOM 6378 N N . ARG D 1 206 ? -5.183 20.123 47.640 1.00 26.38 238 ARG D N 1
ATOM 6379 C CA . ARG D 1 206 ? -6.562 19.665 47.831 1.00 26.47 238 ARG D CA 1
ATOM 6380 C C . ARG D 1 206 ? -6.646 18.614 48.932 1.00 26.87 238 ARG D C 1
ATOM 6381 O O . ARG D 1 206 ? -7.554 18.656 49.771 1.00 27.00 238 ARG D O 1
ATOM 6389 N N . LYS D 1 207 ? -5.717 17.650 48.931 1.00 26.95 239 LYS D N 1
ATOM 6390 C CA . LYS D 1 207 ? -5.688 16.622 49.969 1.00 27.29 239 LYS D CA 1
ATOM 6391 C C . LYS D 1 207 ? -5.393 17.233 51.331 1.00 27.56 239 LYS D C 1
ATOM 6392 O O . LYS D 1 207 ? -5.840 16.704 52.360 1.00 27.80 239 LYS D O 1
ATOM 6398 N N . LEU D 1 208 ? -4.673 18.364 51.360 1.00 27.21 240 LEU D N 1
ATOM 6399 C CA . LEU D 1 208 ? -4.422 19.085 52.603 1.00 27.32 240 LEU D CA 1
ATOM 6400 C C . LEU D 1 208 ? -5.609 19.927 53.069 1.00 27.22 240 LEU D C 1
ATOM 6401 O O . LEU D 1 208 ? -5.582 20.431 54.198 1.00 27.42 240 LEU D O 1
ATOM 6406 N N . GLY D 1 209 ? -6.632 20.109 52.242 1.00 26.96 241 GLY D N 1
ATOM 6407 C CA . GLY D 1 209 ? -7.834 20.795 52.658 1.00 26.99 241 GLY D CA 1
ATOM 6408 C C . GLY D 1 209 ? -8.081 22.147 52.019 1.00 26.54 241 GLY D C 1
ATOM 6409 O O . GLY D 1 209 ? -8.931 22.896 52.516 1.00 26.56 241 GLY D O 1
ATOM 6410 N N . TYR D 1 210 ? -7.379 22.482 50.939 1.00 26.20 242 TYR D N 1
ATOM 6411 C CA . TYR D 1 210 ? -7.649 23.720 50.224 1.00 25.85 242 TYR D CA 1
ATOM 6412 C C . TYR D 1 210 ? -8.887 23.536 49.353 1.00 25.81 242 TYR D C 1
ATOM 6413 O O . TYR D 1 210 ? -8.929 22.637 48.504 1.00 25.80 242 TYR D O 1
ATOM 6422 N N . LYS D 1 211 ? -9.902 24.383 49.583 1.00 26.05 243 LYS D N 1
ATOM 6423 C CA . LYS D 1 211 ? -11.167 24.347 48.859 1.00 25.95 243 LYS D CA 1
ATOM 6424 C C . LYS D 1 211 ? -11.345 25.518 47.908 1.00 25.54 243 LYS D C 1
ATOM 6425 O O . LYS D 1 211 ? -12.328 25.541 47.159 1.00 25.45 243 LYS D O 1
ATOM 6431 N N . GLY D 1 212 ? -10.421 26.475 47.905 1.00 25.37 244 GLY D N 1
ATOM 6432 C CA . GLY D 1 212 ? -10.511 27.643 47.054 1.00 24.98 244 GLY D CA 1
ATOM 6433 C C . GLY D 1 212 ? -10.270 27.309 45.594 1.00 24.85 244 GLY D C 1
ATOM 6434 O O . GLY D 1 212 ? -10.245 26.151 45.179 1.00 25.03 244 GLY D O 1
ATOM 6435 N N . GLU D 1 213 ? -10.062 28.367 44.804 1.00 24.64 245 GLU D N 1
ATOM 6436 C CA . GLU D 1 213 ? -9.912 28.290 43.355 1.00 24.57 245 GLU D CA 1
ATOM 6437 C C . GLU D 1 213 ? -8.445 28.322 42.934 1.00 24.50 245 GLU D C 1
ATOM 6438 O O . GLU D 1 213 ? -7.562 28.748 43.682 1.00 24.48 245 GLU D O 1
ATOM 6444 N N . PHE D 1 214 ? -8.207 27.876 41.703 1.00 24.26 246 PHE D N 1
ATOM 6445 C CA . PHE D 1 214 ? -6.929 28.045 41.029 1.00 24.24 246 PHE D CA 1
ATOM 6446 C C . PHE D 1 214 ? -6.989 28.987 39.832 1.00 24.07 246 PHE D C 1
ATOM 6447 O O . PHE D 1 214 ? -5.969 29.594 39.503 1.00 24.06 246 PHE D O 1
ATOM 6455 N N . ALA D 1 215 ? -8.132 29.099 39.147 1.00 24.44 247 ALA D N 1
ATOM 6456 C CA . ALA D 1 215 ? -8.241 30.018 38.019 1.00 24.33 247 ALA D CA 1
ATOM 6457 C C . ALA D 1 215 ? -8.337 31.460 38.517 1.00 24.22 247 ALA D C 1
ATOM 6458 O O . ALA D 1 215 ? -8.660 31.719 39.683 1.00 24.22 247 ALA D O 1
ATOM 6460 N N . ALA D 1 216 ? -8.059 32.414 37.619 1.00 24.44 248 ALA D N 1
ATOM 6461 C CA . ALA D 1 216 ? -8.057 33.832 38.027 1.00 24.36 248 ALA D CA 1
ATOM 6462 C C . ALA D 1 216 ? -9.462 34.311 38.386 1.00 24.33 248 ALA D C 1
ATOM 6463 O O . ALA D 1 216 ? -10.445 33.893 37.745 1.00 24.38 248 ALA D O 1
#

Secondary structure (DSSP, 8-state):
----GGGEEEEE-TTSSSEEEEEE----SEEE--SEETTEEEEEE-TTTTTT-TT-SEEE--TT--EE-TTTTTT-TT--EEE--TT--EE-TTTTTT-TT--B----TT--EE-TTTTTT-TT--EEE--TT--EE-TTTTTT-TT--EEEPPTT--EE-TTTTTT-TT--EEES--SS-EE-TTTTTT-TT--HHHHHHHHHTT--S---/-PPPGGGEEEEE-TTSSSEEEEEE----SEEE--SEETTEEEEEE-TTTTTT-TT--EEE--TT--EE-TTTTTT-TT--EEE--TT--EE-TTTTTT-TT-------TT--EE-TTTTTT-TT--EEE--TT--EE-TTTTTT-TT--EEEPPTT--EE-TTTTTT-TT--EEE---SS-EE-TTTTTT-TT--HHHHHHHHHHT--S----/-PPPGGGEEEEE-TTSSSEEEEEE----SEEE--SEETTEEEEEE-TTTTTT-TT-SEEE--TT--EE-TTTTTT-TT--EEE--TT--EE-TTTTTT-TT--B-PPPTT--EE-TTTTTT-TT--EEE--TT--EE-TTTTTT-TT--EEEPPTT--EE-TTTTTT-TT--EEET--SS-EE-TTTTTT-TT--HHHHHHHHHHT--S-SS--/-PPPGGGEEEEE-TTSSSEEEEEE----SEEE--SEETTEEEEEE-TTTTTT-TT-SEEE--TT--EE-TTTTTT-TT--EEE--TT--EE-TTTTTT-TT----B--TT--EE-TTTTTT-TT--EEE--TT--EE-TTTTTT-TT--EEEPPTT--EE-TTTTTT-TT--EEET--SS-EE-TTTTTT-TT--HHHHHHHHHTT--S----

B-factor: mean 27.68, std 3.54, range [19.85, 36.28]

Radius of gyration: 31.81 Å; Cα contacts (8 Å, |Δi|>4): 2723; chains: 4; bounding box: 105×83×49 Å

=== Feature glossary ===
Feature key, reading from the visual/contextual features back to the raw sequence:

Rendered structure images. Structure images are PyMOL renders from six orthogonal camera directions. Cartoon representation draws helices as coils and strands as arrows; sticks shows the backbone as bonds; surface shows the solvent-excluded envelope. Rainbow coloring maps sequence position to hue (blue→red, N→C); chain coloring assigns a distinct color per polypeptide.

Contact-map, Ramachandran, and PAE plots. Three diagnostic plots accompany the record. The Cα contact map visualizes the tertiary structure as a 2D adjacency matrix (8 Å cutoff, sequence-local contacts suppressed). The Ramachandran plot shows the distribution of backbone (φ, ψ) torsions, with points in the α and β basins reflecting secondary structure content. The PAE plot shows AlphaFold's inter-residue confidence as a color matrix.

InterPro / GO / CATH / organism. The annotation block draws on four external resources. InterPro: which protein families and domains the sequence belongs to. GO: standardized terms for what the protein does, what process it participates in, and where in the cell it acts. CATH: which structural fold it has in the CATH hierarchy. Organism: the species of origin.

Nearest PDB structures. Structural nearest neighbors (via Foldseek easy-search vs the PDB). Reported per hit: target PDB id, E-value, and alignment TM-score. A TM-score above ~0.5 is the conventional threshold for 'same fold'.

Predicted aligned error. Predicted aligned error is AlphaFold's pairwise confidence. Unlike pLDDT (per-residue), PAE is per-residue-pair and captures whether two parts of the structure are correctly placed relative to each other. Units are ångströms of expected positional error.

Solvent-accessible surface area. SASA measures how much of the protein is reachable by solvent. It is computed by rolling a water-sized probe over the atomic surface and summing the exposed area (Å²). Per-residue SASA distinguishes core (buried, low SASA) from surface (exposed, high SASA) residues; total SASA is a whole-molecule size measure.

B-factor. Crystallographic B-factors measure how much each atom's electron density is smeared out, in Å². They rise in mobile loops and surface residues and fall in the buried interior. In AlphaFold models this column is repurposed to hold pLDDT instead.

pLDDT. For AlphaFold models, the B-factor field carries pLDDT — the model's own estimate of local accuracy on a 0–100 scale. Regions with pLDDT<50 should be treated as essentially unmodeled; they often correspond to intrinsically disordered segments.

Backbone torsions (φ/ψ). φ (phi) and ψ (psi) are the two rotatable backbone dihedrals per residue: φ is the C(i-1)–N–Cα–C torsion, ψ is the N–Cα–C–N(i+1) torsion, both in degrees on (−180°, 180°]. α-helical residues cluster near (−60°, −45°); β-strand residues near (−120°, +130°). A Ramachandran plot is simply a scatter of (φ, ψ) for every residue.

Radius of gyration, Cα contacts, bounding box. Radius of gyration (Rg) is the root-mean-square distance of Cα atoms from their centroid — a single number for overall size and compactness. A globular domain of N residues has Rg ≈ 2.2·N^0.38 Å; an extended or disordered chain has a much larger Rg. The Cα contact count is the number of residue pairs whose Cα atoms are within 8 Å and are more than four positions apart in sequence — a standard proxy for tertiary packing density. The bounding box is the smallest axis-aligned box enclosing all Cα atoms.

Secondary structure (3-state, P-SEA). Three-state secondary structure (P-SEA) collapses the eight DSSP classes into helix (a), strand (b), and coil (c). P-SEA assigns these from Cα geometry alone — distances and angles — without requiring backbone oxygens, so it works on any Cα trace.

Secondary structure (8-state, DSSP). Secondary structure is the local, repeating backbone conformation. DSSP classifies it into eight states by reading the hydrogen-bond network: three helix types (H, G, I), two β types (E, B), two non-regular types (T, S), and unstructured coil (-).

Foldseek 3Di. The Foldseek 3Di string encodes local tertiary geometry as a 20-letter alphabet — one character per residue — derived from the relative positions of nearby Cα atoms. Unlike the amino-acid sequence, 3Di is a direct function of the 3D structure, so two proteins with the same fold have similar 3Di strings even at low sequence identity.

mmCIF coordinates. Structure coordinates are given as an mmCIF _atom_site loop: one row per atom with element, residue name, chain id, sequence number, and x/y/z position in Å. Only the four main-chain atoms per residue are included here; side chains are omitted to keep the record compact.

Sequence. This is the polypeptide sequence — one letter per residue, N-terminus first. Length ranges from a few dozen residues for small domains to over a thousand for large multi-domain proteins.